Protein AF-0000000085868957 (afdb_homodimer)

Radius of gyration: 36.34 Å; Cα contacts (8 Å, |Δi|>4): 1371; chains: 2; bounding box: 93×95×88 Å

Solvent-accessible surface area (backbone atoms only — not comparable to full-atom values): 76534 Å² total; per-residue (Å²): 109,70,64,55,55,50,50,42,50,51,49,58,62,52,44,48,44,33,37,91,52,32,76,52,79,56,60,69,68,58,56,51,50,53,47,51,52,40,52,49,51,51,49,51,50,50,50,53,50,53,71,71,40,59,68,73,60,49,75,66,35,64,48,54,52,51,50,51,51,52,51,51,47,40,51,50,43,52,52,50,41,52,53,30,55,72,72,70,45,93,69,77,81,75,46,67,50,54,54,53,54,53,58,41,50,35,84,84,24,52,67,47,38,49,52,51,50,49,50,61,68,37,42,64,66,50,49,53,56,47,51,52,49,51,46,51,48,51,51,51,30,51,45,45,35,69,68,40,32,83,68,76,44,50,44,96,88,66,43,76,37,45,70,46,66,72,59,31,38,50,50,54,55,41,41,49,69,24,45,44,38,58,67,75,51,39,55,48,37,75,71,34,70,74,53,43,52,59,54,50,52,46,42,50,47,52,34,53,47,45,48,41,47,50,41,32,52,46,32,50,43,44,50,51,52,50,48,52,50,44,49,49,50,51,49,51,51,48,50,52,39,51,53,50,44,66,69,57,43,41,70,58,68,98,87,42,70,61,26,35,46,53,68,59,48,52,52,48,48,44,68,74,43,69,83,61,52,70,69,55,51,52,50,54,48,47,61,56,27,73,77,71,71,62,47,34,44,67,72,47,52,53,45,44,64,62,54,67,51,53,40,64,39,74,47,66,74,64,81,42,68,57,45,70,76,38,43,69,60,51,68,27,72,65,41,47,48,50,39,48,47,66,70,34,66,64,44,55,52,52,52,48,50,49,50,54,53,47,52,54,50,66,70,42,67,64,85,38,64,68,46,50,53,44,51,56,50,52,52,50,51,53,53,48,50,52,52,50,49,46,69,54,38,39,55,69,67,51,63,30,85,86,37,58,64,53,47,50,49,50,51,41,51,52,51,34,50,52,36,51,50,50,50,55,51,41,62,68,67,70,51,84,73,50,65,65,58,54,45,51,37,50,48,38,58,51,57,53,53,58,54,54,44,66,72,36,66,55,50,35,43,53,49,49,51,49,57,40,45,38,59,52,53,49,46,52,49,50,52,51,50,39,54,48,50,34,52,33,49,55,41,31,72,73,42,47,77,60,50,37,66,67,62,90,85,54,86,57,79,46,56,62,21,20,68,28,78,68,34,56,90,36,72,38,36,73,68,61,46,33,67,61,24,28,51,23,52,67,36,20,50,51,40,51,50,46,45,64,61,40,24,49,37,66,44,54,46,49,44,53,21,55,72,65,41,75,70,50,49,53,60,56,52,50,47,43,46,49,47,50,61,45,48,47,32,46,50,44,36,45,53,32,52,55,45,49,37,50,48,62,52,61,74,51,70,64,55,47,49,48,49,49,47,35,49,73,66,61,27,51,50,83,68,72,82,72,84,47,40,47,44,48,49,68,64,51,67,81,70,70,73,69,79,78,74,74,80,67,84,70,66,60,64,18,53,40,77,42,82,53,42,51,49,40,63,65,47,38,50,46,60,62,40,46,83,72,57,58,74,70,71,66,70,66,78,68,68,73,74,81,73,74,69,80,73,75,72,81,69,79,120,108,70,66,55,54,50,49,41,50,52,52,57,61,52,42,48,44,32,36,89,52,32,76,53,80,54,60,67,68,59,57,48,49,52,46,50,51,39,50,49,50,52,49,50,50,50,52,53,50,54,70,71,41,58,68,73,58,50,75,66,35,65,47,55,49,51,48,51,51,51,50,52,49,40,50,52,43,51,52,50,41,51,52,30,54,75,72,71,44,92,68,78,80,75,48,66,50,54,53,53,55,54,58,41,51,35,83,84,23,52,68,48,37,49,52,51,49,48,48,62,68,35,44,63,67,52,47,54,56,47,50,52,49,52,46,52,47,50,52,52,28,50,43,44,37,71,66,39,33,84,67,76,45,52,42,97,87,64,45,76,36,44,69,48,67,71,60,30,39,50,51,54,56,41,40,49,70,26,44,45,38,57,68,75,52,38,56,48,36,74,71,34,69,73,54,44,53,58,54,50,51,47,42,51,48,52,36,53,46,45,47,40,45,50,39,31,53,47,31,51,42,44,49,52,51,50,48,52,50,45,50,51,51,51,49,52,49,48,49,54,38,51,52,49,44,67,71,58,42,42,69,57,67,97,87,43,71,60,26,35,46,54,69,60,48,52,52,50,48,43,69,74,44,68,83,60,51,68,69,56,51,52,50,54,46,48,61,58,27,74,78,70,70,62,48,34,43,67,72,48,53,52,46,43,65,62,56,68,51,53,41,66,39,74,47,66,74,64,79,42,68,55,46,70,75,38,42,68,60,52,68,27,72,67,41,48,48,51,39,49,48,67,71,34,67,65,45,54,52,50,50,48,49,49,49,54,53,47,51,55,52,66,70,42,68,64,83,40,64,67,46,50,54,45,50,57,50,51,52,50,51,50,50,46,51,52,52,51,49,46,68,55,36,38,54,68,69,53,63,29,86,84,38,58,63,52,46,50,50,50,50,42,52,51,50,34,51,52,36,51,49,50,50,57,51,42,64,66,66,70,51,85,73,49,66,63,58,54,42,52,36,49,47,38,58,51,57,51,53,57,54,54,42,67,72,35,65,53,50,36,42,53,51,50,52,50,57,40,46,39,59,51,54,50,46,52,50,49,49,51,49,41,54,48,50,32,51,34,49,54,40,31,71,74,43,47,78,59,48,36,65,64,61,89,85,54,84,56,79,46,56,62,21,19,69,27,78,67,34,55,90,35,70,38,35,73,70,60,47,34,67,61,25,28,49,23,52,68,36,19,50,50,40,52,51,45,46,63,61,40,24,51,36,66,46,52,44,48,45,54,21,55,72,64,41,74,71,51,47,54,60,57,51,51,49,44,48,52,47,50,62,43,49,48,32,46,51,44,35,46,52,32,52,54,46,48,38,47,49,61,53,62,75,51,71,65,55,48,49,48,49,48,47,35,48,72,66,62,27,51,51,83,69,72,84,71,83,47,40,48,46,50,49,68,63,52,67,79,70,71,73,67,80,78,74,73,79,68,83,70,65,59,64,17,52,40,77,42,83,54,43,51,46,38,62,63,48,38,50,46,58,62,42,47,83,72,58,57,73,68,70,66,70,66,77,69,69,74,75,82,72,72,68,80,74,77,74,82,69,81,119

Organism: NCBI:txid630221

Nearest PDB structures (foldseek):
  6v1q-assembly1_B  TM=9.376E-01  e=1.484E-41  Danio rerio
  8ouo-assembly1_B  TM=8.410E-01  e=4.882E-21  Homo sapiens
  7fho-assembly1_C  TM=8.282E-01  e=1.728E-20  Arabidopsis thaliana
  6c96-assembly1_A  TM=8.049E-01  e=8.806E-21  Mus musculus
  5tua-assembly1_A  TM=6.666E-01  e=9.361E-17  Arabidopsis thaliana

pLDDT: mean 80.58, std 16.12, range [21.28, 97.62]

Sequence (1402 aa):
MQMLVYVFIIINLALALFEDPAVVPLPIWATSTIEIICLSAFTVRMVHYAKVIPRDKFWKDPKNICIIVIVTLSFIDLTIYGALKATGYFAIRWSRVLRPLLLVNVTEGRQLRRAFRSIRNALPQISYVFFLFMFSVLVFSLMALKLFGKRGLLTIDGSPYFTNYLDIVFDLYVLVTTANSPDVMMPAYNYSVFFTVFFILYIVINTYTFMSFFLAVVYNNYKKYLKEEVRQLVKARRFKMCRAFSLLQETRGEGGEPVVTQAKWNHLVKLVKPNISIAHRELLWSVLDDQNKGHIGKIAFVQLADLLSIQVITVKSQPHPIQICFPSVYNSSVSRFIRYMVRTRVFVYVYDLIILVNAVFIGLDEENPVVSNAEWGFLALYMLEIILKLYATEPRAFFARHHFWNWFDTIIIVSALFGTIINSALKHSGGYTSRQILDIVFILRVVRLIRLVDSIKRFRAIINTLIKIGPTILTFGQLIVVVYYIFAMVGMELFKGKVQFFEPNSTSPDQEYCGNPLLKGTTFAKLNYCKNNFNNVVSSFIVLLELTVVNQWHVLTSGFTAVTHVSARIFFVLFHIVVVIIIINIFVAFILEAFLVEYTFDKSDLQTSLEKKIEELELNVQQDGVDTGLVDAMESIDNELGPSETGKQKPSLMFKIASRRSRTVDGLLQRMFETDLRHEDFNEEEEPENINFSNPVFDSVMQMLVYVFIIINLALALFEDPAVVPLPIWATSTIEIICLSAFTVRMVHYAKVIPRDKFWKDPKNICIIVIVTLSFIDLTIYGALKATGYFAIRWSRVLRPLLLVNVTEGRQLRRAFRSIRNALPQISYVFFLFMFSVLVFSLMALKLFGKRGLLTIDGSPYFTNYLDIVFDLYVLVTTANSPDVMMPAYNYSVFFTVFFILYIVINTYTFMSFFLAVVYNNYKKYLKEEVRQLVKARRFKMCRAFSLLQETRGEGGEPVVTQAKWNHLVKLVKPNISIAHRELLWSVLDDQNKGHIGKIAFVQLADLLSIQVITVKSQPHPIQICFPSVYNSSVSRFIRYMVRTRVFVYVYDLIILVNAVFIGLDEENPVVSNAEWGFLALYMLEIILKLYATEPRAFFARHHFWNWFDTIIIVSALFGTIINSALKHSGGYTSRQILDIVFILRVVRLIRLVDSIKRFRAIINTLIKIGPTILTFGQLIVVVYYIFAMVGMELFKGKVQFFEPNSTSPDQEYCGNPLLKGTTFAKLNYCKNNFNNVVSSFIVLLELTVVNQWHVLTSGFTAVTHVSARIFFVLFHIVVVIIIINIFVAFILEAFLVEYTFDKSDLQTSLEKKIEELELNVQQDGVDTGLVDAMESIDNELGPSETGKQKPSLMFKIASRRSRTVDGLLQRMFETDLRHEDFNEEEEPENINFSNPVFDSV

InterPro domains:
  IPR005821 Ion transport domain [PF00520] (2-225)
  IPR005821 Ion transport domain [PF00520] (346-595)
  IPR027359 Voltage-dependent channel domain superfamily [G3DSA:1.20.120.350] (1-108)
  IPR027359 Voltage-dependent channel domain superfamily [G3DSA:1.20.120.350] (337-463)

Structure (mmCIF, N/CA/C/O backbone):
data_AF-0000000085868957-model_v1
#
loop_
_entity.id
_entity.type
_entity.pdbx_description
1 polymer 'Two pore segment channel 3'
#
loop_
_atom_site.group_PDB
_atom_site.id
_atom_site.type_symbol
_atom_site.label_atom_id
_atom_site.label_alt_id
_atom_site.label_comp_id
_atom_site.label_asym_id
_atom_site.label_entity_id
_atom_site.label_seq_id
_atom_site.pdbx_PDB_ins_code
_atom_site.Cartn_x
_atom_site.Cartn_y
_atom_site.Cartn_z
_atom_site.occupancy
_atom_site.B_iso_or_equiv
_atom_site.auth_seq_id
_atom_site.auth_comp_id
_atom_site.auth_asym_id
_atom_site.auth_atom_id
_atom_site.pdbx_PDB_model_num
ATOM 1 N N . MET A 1 1 ? -38.281 12.578 -7.371 1 66.5 1 MET A N 1
ATOM 2 C CA . MET A 1 1 ? -37.781 12.664 -8.742 1 66.5 1 MET A CA 1
ATOM 3 C C . MET A 1 1 ? -36.312 12.188 -8.812 1 66.5 1 MET A C 1
ATOM 5 O O . MET A 1 1 ? -35.969 11.438 -9.719 1 66.5 1 MET A O 1
ATOM 9 N N . GLN A 1 2 ? -35.688 12.445 -7.727 1 76.88 2 GLN A N 1
ATOM 10 C CA . GLN A 1 2 ? -34.281 12.039 -7.715 1 76.88 2 GLN A CA 1
ATOM 11 C C . GLN A 1 2 ? -34.156 10.523 -7.602 1 76.88 2 GLN A C 1
ATOM 13 O O . GLN A 1 2 ? -33.344 9.914 -8.305 1 76.88 2 GLN A O 1
ATOM 18 N N . MET A 1 3 ? -35.031 9.953 -6.93 1 82.44 3 MET A N 1
ATOM 19 C CA . MET A 1 3 ? -34.969 8.508 -6.746 1 82.44 3 MET A CA 1
ATOM 20 C C . MET A 1 3 ? -35.406 7.781 -8.016 1 82.44 3 MET A C 1
ATOM 22 O O . MET A 1 3 ? -34.875 6.719 -8.344 1 82.44 3 MET A O 1
ATOM 26 N N . LEU A 1 4 ? -36.281 8.422 -8.75 1 84.81 4 LEU A N 1
ATOM 27 C CA . LEU A 1 4 ? -36.781 7.805 -9.977 1 84.81 4 LEU A CA 1
ATOM 28 C C . LEU A 1 4 ? -35.688 7.77 -11.047 1 84.81 4 LEU A C 1
ATOM 30 O O . LEU A 1 4 ? -35.562 6.781 -11.766 1 84.81 4 LEU A O 1
ATOM 34 N N . VAL A 1 5 ? -35 8.859 -11.133 1 85.5 5 VAL A N 1
ATOM 35 C CA . VAL A 1 5 ? -33.938 8.906 -12.117 1 85.5 5 VAL A CA 1
ATOM 36 C C . VAL A 1 5 ? -32.875 7.852 -11.781 1 85.5 5 VAL A C 1
ATOM 38 O O . VAL A 1 5 ? -32.344 7.188 -12.672 1 85.5 5 VAL A O 1
ATOM 41 N N . TYR A 1 6 ? -32.688 7.656 -10.523 1 87 6 TYR A N 1
ATOM 42 C CA . TYR A 1 6 ? -31.719 6.66 -10.102 1 87 6 TYR A CA 1
ATOM 43 C C . TYR A 1 6 ? -32.188 5.25 -10.438 1 87 6 TYR A C 1
ATOM 45 O O . TYR A 1 6 ? -31.406 4.398 -10.836 1 87 6 TYR A O 1
ATOM 53 N N . VAL A 1 7 ? -33.438 5.051 -10.312 1 90.88 7 VAL A N 1
ATOM 54 C CA . VAL A 1 7 ? -34 3.738 -10.625 1 90.88 7 VAL A CA 1
ATOM 55 C C . VAL A 1 7 ? -33.875 3.463 -12.117 1 90.88 7 VAL A C 1
ATOM 57 O O . VAL A 1 7 ? -33.531 2.35 -12.523 1 90.88 7 VAL A O 1
ATOM 60 N N . PHE A 1 8 ? -34.125 4.473 -12.891 1 91.88 8 PHE A N 1
ATOM 61 C CA . PHE A 1 8 ? -34 4.293 -14.336 1 91.88 8 PHE A CA 1
ATOM 62 C C . PHE A 1 8 ? -32.562 4.055 -14.734 1 91.88 8 PHE A C 1
ATOM 64 O O . PHE A 1 8 ? -32.281 3.314 -15.688 1 91.88 8 PHE A O 1
ATOM 71 N N . ILE A 1 9 ? -31.672 4.676 -14.086 1 91.5 9 ILE A N 1
ATOM 72 C CA . ILE A 1 9 ? -30.25 4.469 -14.383 1 91.5 9 ILE A CA 1
ATOM 73 C C . ILE A 1 9 ? -29.859 3.037 -14.031 1 91.5 9 ILE A C 1
ATOM 75 O O . ILE A 1 9 ? -29.156 2.373 -14.797 1 91.5 9 ILE A O 1
ATOM 79 N N . ILE A 1 10 ? -30.312 2.533 -12.938 1 91.69 10 ILE A N 1
ATOM 80 C CA . ILE A 1 10 ? -29.984 1.177 -12.5 1 91.69 10 ILE A CA 1
ATOM 81 C C . ILE A 1 10 ? -30.594 0.167 -13.469 1 91.69 10 ILE A C 1
ATOM 83 O O . ILE A 1 10 ? -29.984 -0.848 -13.789 1 91.69 10 ILE A O 1
ATOM 87 N N . ILE A 1 11 ? -31.766 0.478 -13.93 1 93.69 11 ILE A N 1
ATOM 88 C CA . ILE A 1 11 ? -32.406 -0.4 -14.891 1 93.69 11 ILE A CA 1
ATOM 89 C C . ILE A 1 11 ? -31.641 -0.399 -16.203 1 93.69 11 ILE A C 1
ATOM 91 O O . ILE A 1 11 ? -31.453 -1.449 -16.828 1 93.69 11 ILE A O 1
ATOM 95 N N . ASN A 1 12 ? -31.203 0.758 -16.578 1 92.94 12 ASN A N 1
ATOM 96 C CA . ASN A 1 12 ? -30.422 0.866 -17.797 1 92.94 12 ASN A CA 1
ATOM 97 C C . ASN A 1 12 ? -29.109 0.094 -17.688 1 92.94 12 ASN A C 1
ATOM 99 O O . ASN A 1 12 ? -28.703 -0.561 -18.656 1 92.94 12 ASN A O 1
ATOM 103 N N . LEU A 1 13 ? -28.484 0.153 -16.562 1 92.81 13 LEU A N 1
ATOM 104 C CA . LEU A 1 13 ? -27.25 -0.579 -16.359 1 92.81 13 LEU A CA 1
ATOM 105 C C . LEU A 1 13 ? -27.5 -2.078 -16.25 1 92.81 13 LEU A C 1
ATOM 107 O O . LEU A 1 13 ? -26.703 -2.887 -16.734 1 92.81 13 LEU A O 1
ATOM 111 N N . ALA A 1 14 ? -28.641 -2.451 -15.711 1 93.56 14 ALA A N 1
ATOM 112 C CA . ALA A 1 14 ? -28.984 -3.857 -15.516 1 93.56 14 ALA A CA 1
ATOM 113 C C . ALA A 1 14 ? -29.375 -4.512 -16.844 1 93.56 14 ALA A C 1
ATOM 115 O O . ALA A 1 14 ? -29.453 -5.738 -16.938 1 93.56 14 ALA A O 1
ATOM 116 N N . LEU A 1 15 ? -29.594 -3.727 -17.844 1 93.62 15 LEU A N 1
ATOM 117 C CA . LEU A 1 15 ? -29.953 -4.258 -19.156 1 93.62 15 LEU A CA 1
ATOM 118 C C . LEU A 1 15 ? -28.844 -5.141 -19.703 1 93.62 15 LEU A C 1
ATOM 120 O O . LEU A 1 15 ? -29.078 -6.008 -20.547 1 93.62 15 LEU A O 1
ATOM 124 N N . ALA A 1 16 ? -27.625 -4.938 -19.188 1 92.12 16 ALA A N 1
ATOM 125 C CA . ALA A 1 16 ? -26.484 -5.727 -19.656 1 92.12 16 ALA A CA 1
ATOM 126 C C . ALA A 1 16 ? -26.641 -7.195 -19.266 1 92.12 16 ALA A C 1
ATOM 128 O O . ALA A 1 16 ? -26.062 -8.078 -19.891 1 92.12 16 ALA A O 1
ATOM 129 N N . LEU A 1 17 ? -27.453 -7.5 -18.297 1 93.44 17 LEU A N 1
ATOM 130 C CA . LEU A 1 17 ? -27.703 -8.875 -17.859 1 93.44 17 LEU A CA 1
ATOM 131 C C . LEU A 1 17 ? -28.578 -9.609 -18.859 1 93.44 17 LEU A C 1
ATOM 133 O O . LEU A 1 17 ? -28.547 -10.844 -18.938 1 93.44 17 LEU A O 1
ATOM 137 N N . PHE A 1 18 ? -29.281 -8.773 -19.719 1 92.62 18 PHE A N 1
ATOM 138 C CA . PHE A 1 18 ? -30.281 -9.383 -20.594 1 92.62 18 PHE A CA 1
ATOM 139 C C . PHE A 1 18 ? -29.906 -9.219 -22.062 1 92.62 18 PHE A C 1
ATOM 141 O O . PHE A 1 18 ? -30.484 -9.859 -22.938 1 92.62 18 PHE A O 1
ATOM 148 N N . GLU A 1 19 ? -28.938 -8.383 -22.297 1 89.69 19 GLU A N 1
ATOM 149 C CA . GLU A 1 19 ? -28.469 -8.164 -23.672 1 89.69 19 GLU A CA 1
ATOM 150 C C . GLU A 1 19 ? -27.391 -9.172 -24.062 1 89.69 19 GLU A C 1
ATOM 152 O O . GLU A 1 19 ? -26.609 -9.609 -23.219 1 89.69 19 GLU A O 1
ATOM 157 N N . ASP A 1 20 ? -27.297 -9.469 -25.297 1 84.25 20 ASP A N 1
ATOM 158 C CA . ASP A 1 20 ? -26.312 -10.43 -25.781 1 84.25 20 ASP A CA 1
ATOM 159 C C . ASP A 1 20 ? -24.891 -9.875 -25.656 1 84.25 20 ASP A C 1
ATOM 161 O O . ASP A 1 20 ? -24.609 -8.766 -26.109 1 84.25 20 ASP A O 1
ATOM 165 N N . PRO A 1 21 ? -24.094 -10.641 -25.109 1 86.88 21 PRO A N 1
ATOM 166 C CA . PRO A 1 21 ? -24.141 -11.93 -24.406 1 86.88 21 PRO A CA 1
ATOM 167 C C . PRO A 1 21 ? -24.75 -11.836 -23.016 1 86.88 21 PRO A C 1
ATOM 169 O O . PRO A 1 21 ? -24.219 -11.141 -22.156 1 86.88 21 PRO A O 1
ATOM 172 N N . ALA A 1 22 ? -25.828 -12.547 -22.875 1 87.69 22 ALA A N 1
ATOM 173 C CA . ALA A 1 22 ? -26.672 -12.328 -21.703 1 87.69 22 ALA A CA 1
ATOM 174 C C . ALA A 1 22 ? -26.562 -13.484 -20.719 1 87.69 22 ALA A C 1
ATOM 176 O O . ALA A 1 22 ? -26.047 -14.555 -21.062 1 87.69 22 ALA A O 1
ATOM 177 N N . VAL A 1 23 ? -26.859 -13.234 -19.547 1 90 23 VAL A N 1
ATOM 178 C CA . VAL A 1 23 ? -27.031 -14.266 -18.531 1 90 23 VAL A CA 1
ATOM 179 C C . VAL A 1 23 ? -28.391 -14.945 -18.719 1 90 23 VAL A C 1
ATOM 181 O O . VAL A 1 23 ? -28.469 -16.172 -18.812 1 90 23 VAL A O 1
ATOM 184 N N . VAL A 1 24 ? -29.375 -14.047 -18.859 1 91.75 24 VAL A N 1
ATOM 185 C CA . VAL A 1 24 ? -30.734 -14.492 -19.203 1 91.75 24 VAL A CA 1
ATOM 186 C C . VAL A 1 24 ? -31.172 -13.828 -20.5 1 91.75 24 VAL A C 1
ATOM 188 O O . VAL A 1 24 ? -31.5 -12.641 -20.516 1 91.75 24 VAL A O 1
ATOM 191 N N . PRO A 1 25 ? -31.172 -14.562 -21.562 1 90.25 25 PRO A N 1
ATOM 192 C CA . PRO A 1 25 ? -31.453 -13.961 -22.875 1 90.25 25 PRO A CA 1
ATOM 193 C C . PRO A 1 25 ? -32.906 -13.492 -23 1 90.25 25 PRO A C 1
ATOM 195 O O . PRO A 1 25 ? -33.812 -14.242 -22.672 1 90.25 25 PRO A O 1
ATOM 198 N N . LEU A 1 26 ? -33.094 -12.273 -23.266 1 90.94 26 LEU A N 1
ATOM 199 C CA . LEU A 1 26 ? -34.375 -11.68 -23.609 1 90.94 26 LEU A CA 1
ATOM 200 C C . LEU A 1 26 ? -34.406 -11.273 -25.078 1 90.94 26 LEU A C 1
ATOM 202 O O . LEU A 1 26 ? -33.375 -11 -25.688 1 90.94 26 LEU A O 1
ATOM 206 N N . PRO A 1 27 ? -35.656 -11.281 -25.656 1 90.62 27 PRO A N 1
ATOM 207 C CA . PRO A 1 27 ? -35.719 -10.867 -27.047 1 90.62 27 PRO A CA 1
ATOM 208 C C . PRO A 1 27 ? -35.281 -9.414 -27.266 1 90.62 27 PRO A C 1
ATOM 210 O O . PRO A 1 27 ? -35.406 -8.594 -26.344 1 90.62 27 PRO A O 1
ATOM 213 N N . ILE A 1 28 ? -34.812 -9.078 -28.438 1 89.19 28 ILE A N 1
ATOM 214 C CA . ILE A 1 28 ? -34.219 -7.785 -28.781 1 89.19 28 ILE A CA 1
ATOM 215 C C . ILE A 1 28 ? -35.281 -6.695 -28.641 1 89.19 28 ILE A C 1
ATOM 217 O O . ILE A 1 28 ? -35 -5.578 -28.219 1 89.19 28 ILE A O 1
ATOM 221 N N . TRP A 1 29 ? -36.531 -7.047 -28.953 1 89.94 29 TRP A N 1
ATOM 222 C CA . TRP A 1 29 ? -37.594 -6.035 -28.875 1 89.94 29 TRP A CA 1
ATOM 223 C C . TRP A 1 29 ? -37.812 -5.617 -27.438 1 89.94 29 TRP A C 1
ATOM 225 O O . TRP A 1 29 ? -38.094 -4.445 -27.156 1 89.94 29 TRP A O 1
ATOM 235 N N . ALA A 1 30 ? -37.719 -6.512 -26.5 1 92.38 30 ALA A N 1
ATOM 236 C CA . ALA A 1 30 ? -37.906 -6.207 -25.078 1 92.38 30 ALA A CA 1
ATOM 237 C C . ALA A 1 30 ? -36.812 -5.32 -24.531 1 92.38 30 ALA A C 1
ATOM 239 O O . ALA A 1 30 ? -37.062 -4.336 -23.844 1 92.38 30 ALA A O 1
ATOM 240 N N . THR A 1 31 ? -35.594 -5.672 -24.828 1 92.75 31 THR A N 1
ATOM 241 C CA . THR A 1 31 ? -34.438 -4.895 -24.344 1 92.75 31 THR A CA 1
ATOM 242 C C . THR A 1 31 ? -34.438 -3.508 -24.969 1 92.75 31 THR A C 1
ATOM 244 O O . THR A 1 31 ? -34.125 -2.518 -24.312 1 92.75 31 THR A O 1
ATOM 247 N N . SER A 1 32 ? -34.812 -3.41 -26.266 1 92.31 32 SER A N 1
ATOM 248 C CA . SER A 1 32 ? -34.812 -2.123 -26.953 1 92.31 32 SER A CA 1
ATOM 249 C C . SER A 1 32 ? -35.938 -1.222 -26.422 1 92.31 32 SER A C 1
ATOM 251 O O . SER A 1 32 ? -35.75 -0.013 -26.266 1 92.31 32 SER A O 1
ATOM 253 N N . THR A 1 33 ? -37.031 -1.831 -26.094 1 94.19 33 THR A N 1
ATOM 254 C CA . THR A 1 33 ? -38.125 -1.045 -25.562 1 94.19 33 THR A CA 1
ATOM 255 C C . THR A 1 33 ? -37.781 -0.485 -24.188 1 94.19 33 THR A C 1
ATOM 257 O O . THR A 1 33 ? -38.094 0.676 -23.891 1 94.19 33 THR A O 1
ATOM 260 N N . ILE A 1 34 ? -37.219 -1.311 -23.375 1 94.75 34 ILE A N 1
ATOM 261 C CA . ILE A 1 34 ? -36.844 -0.851 -22.047 1 94.75 34 ILE A CA 1
ATOM 262 C C . ILE A 1 34 ? -35.812 0.265 -22.156 1 94.75 34 ILE A C 1
ATOM 264 O O . ILE A 1 34 ? -35.844 1.253 -21.422 1 94.75 34 ILE A O 1
ATOM 268 N N . GLU A 1 35 ? -34.875 0.135 -23.016 1 94.75 35 GLU A N 1
ATOM 269 C CA . GLU A 1 35 ? -33.875 1.162 -23.203 1 94.75 35 GLU A CA 1
ATOM 270 C C . GLU A 1 35 ? -34.469 2.459 -23.734 1 94.75 35 GLU A C 1
ATOM 272 O O . GLU A 1 35 ? -34.094 3.549 -23.297 1 94.75 35 GLU A O 1
ATOM 277 N N . ILE A 1 36 ? -35.406 2.369 -24.641 1 94.62 36 ILE A N 1
ATOM 278 C CA . ILE A 1 36 ? -36.062 3.555 -25.188 1 94.62 36 ILE A CA 1
ATOM 279 C C . ILE A 1 36 ? -36.875 4.266 -24.078 1 94.62 36 ILE A C 1
ATOM 281 O O . ILE A 1 36 ? -36.875 5.496 -24.016 1 94.62 36 ILE A O 1
ATOM 285 N N . ILE A 1 37 ? -37.406 3.479 -23.203 1 95.19 37 ILE A N 1
ATOM 286 C CA . ILE A 1 37 ? -38.125 4.059 -22.078 1 95.19 37 ILE A CA 1
ATOM 287 C C . ILE A 1 37 ? -37.188 4.797 -21.156 1 95.19 37 ILE A C 1
ATOM 289 O O . ILE A 1 37 ? -37.469 5.906 -20.703 1 95.19 37 ILE A O 1
ATOM 293 N N . CYS A 1 38 ? -36.094 4.16 -20.922 1 94.12 38 CYS A N 1
ATOM 294 C CA . CYS A 1 38 ? -35.094 4.797 -20.062 1 94.12 38 CYS A CA 1
ATOM 295 C C . CYS A 1 38 ? -34.531 6.062 -20.719 1 94.12 38 CYS A C 1
ATOM 297 O O . CYS A 1 38 ? -34.438 7.105 -20.062 1 94.12 38 CYS A O 1
ATOM 299 N N . LEU A 1 39 ? -34.188 6.035 -21.984 1 94.12 39 LEU A N 1
ATOM 300 C CA . LEU A 1 39 ? -33.656 7.191 -22.688 1 94.12 39 LEU A CA 1
ATOM 301 C C . LEU A 1 39 ? -34.688 8.312 -22.781 1 94.12 39 LEU A C 1
ATOM 303 O O . LEU A 1 39 ? -34.312 9.492 -22.688 1 94.12 39 LEU A O 1
ATOM 307 N N . SER A 1 40 ? -35.938 7.934 -22.922 1 94 40 SER A N 1
ATOM 308 C CA . SER A 1 40 ? -37 8.93 -22.953 1 94 40 SER A CA 1
ATOM 309 C C . SER A 1 40 ? -37.156 9.602 -21.594 1 94 40 SER A C 1
ATOM 311 O O . SER A 1 40 ? -37.406 10.805 -21.516 1 94 40 SER A O 1
ATOM 313 N N . ALA A 1 41 ? -37 8.789 -20.609 1 92.38 41 ALA A N 1
ATOM 314 C CA . ALA A 1 41 ? -37.062 9.344 -19.266 1 92.38 41 ALA A CA 1
ATOM 315 C C . ALA A 1 41 ? -35.938 10.336 -19 1 92.38 41 ALA A C 1
ATOM 317 O O . ALA A 1 41 ? -36.156 11.383 -18.375 1 92.38 41 ALA A O 1
ATOM 318 N N . PHE A 1 42 ? -34.781 10.031 -19.484 1 92.25 42 PHE A N 1
ATOM 319 C CA . PHE A 1 42 ? -33.656 10.938 -19.312 1 92.25 42 PHE A CA 1
ATOM 320 C C . PHE A 1 42 ? -33.844 12.211 -20.125 1 92.25 42 PHE A C 1
ATOM 322 O O . PHE A 1 42 ? -33.5 13.297 -19.672 1 92.25 42 PHE A O 1
ATOM 329 N N . THR A 1 43 ? -34.438 12.094 -21.297 1 91.69 43 THR A N 1
ATOM 330 C CA . THR A 1 43 ? -34.688 13.25 -22.141 1 91.69 43 THR A CA 1
ATOM 331 C C . THR A 1 43 ? -35.75 14.164 -21.531 1 91.69 43 THR A C 1
ATOM 333 O O . THR A 1 43 ? -35.594 15.383 -21.562 1 91.69 43 THR A O 1
ATOM 336 N N . VAL A 1 44 ? -36.688 13.562 -20.922 1 90.88 44 VAL A N 1
ATOM 337 C CA . VAL A 1 44 ? -37.75 14.352 -20.281 1 90.88 44 VAL A CA 1
ATOM 338 C C . VAL A 1 44 ? -37.156 15.102 -19.094 1 90.88 44 VAL A C 1
ATOM 340 O O . VAL A 1 44 ? -37.5 16.266 -18.859 1 90.88 44 VAL A O 1
ATOM 343 N N . ARG A 1 45 ? -36.344 14.422 -18.422 1 88.5 45 ARG A N 1
ATOM 344 C CA . ARG A 1 45 ? -35.688 15.062 -17.281 1 88.5 45 ARG A CA 1
ATOM 345 C C . ARG A 1 45 ? -34.812 16.219 -17.719 1 88.5 45 ARG A C 1
ATOM 347 O O . ARG A 1 45 ? -34.781 17.266 -17.062 1 88.5 45 ARG A O 1
ATOM 354 N N . MET A 1 46 ? -34.156 16.047 -18.812 1 88.31 46 MET A N 1
ATOM 355 C CA . MET A 1 46 ? -33.281 17.094 -19.328 1 88.31 46 MET A CA 1
ATOM 356 C C . MET A 1 46 ? -34.094 18.297 -19.828 1 88.31 46 MET A C 1
ATOM 358 O O . MET A 1 46 ? -33.688 19.438 -19.641 1 88.31 46 MET A O 1
ATOM 362 N N . VAL A 1 47 ? -35.219 17.984 -20.344 1 89.19 47 VAL A N 1
ATOM 363 C CA . VAL A 1 47 ? -36.094 19.062 -20.828 1 89.19 47 VAL A CA 1
ATOM 364 C C . VAL A 1 47 ? -36.688 19.828 -19.641 1 89.19 47 VAL A C 1
ATOM 366 O O . VAL A 1 47 ? -36.781 21.047 -19.672 1 89.19 47 VAL A O 1
ATOM 369 N N . HIS A 1 48 ? -37 19.094 -18.656 1 87.94 48 HIS A N 1
ATOM 370 C CA . HIS A 1 48 ? -37.5 19.719 -17.438 1 87.94 48 HIS A CA 1
ATOM 371 C C . HIS A 1 48 ? -36.438 20.609 -16.812 1 87.94 48 HIS A C 1
ATOM 373 O O . HIS A 1 48 ? -36.719 21.719 -16.359 1 87.94 48 HIS A O 1
ATOM 379 N N . TYR A 1 49 ? -35.281 20.062 -16.781 1 86.62 49 TYR A N 1
ATOM 380 C CA . TYR A 1 49 ? -34.156 20.812 -16.234 1 86.62 49 TYR A CA 1
ATOM 381 C C . TYR A 1 49 ? -33.844 22.062 -17.062 1 86.62 49 TYR A C 1
ATOM 383 O O . TYR A 1 49 ? -33.5 23.109 -16.516 1 86.62 49 TYR A O 1
ATOM 391 N N . ALA A 1 50 ? -34 21.984 -18.359 1 86.94 50 ALA A N 1
ATOM 392 C CA . ALA A 1 50 ? -33.75 23.109 -19.266 1 86.94 50 ALA A CA 1
ATOM 393 C C . ALA A 1 50 ? -34.812 24.203 -19.094 1 86.94 50 ALA A C 1
ATOM 395 O O . ALA A 1 50 ? -34.531 25.375 -19.344 1 86.94 50 ALA A O 1
ATOM 396 N N . LYS A 1 51 ? -35.938 23.797 -18.578 1 88.25 51 LYS A N 1
ATOM 397 C CA . LYS A 1 51 ? -37.031 24.781 -18.391 1 88.25 51 LYS A CA 1
ATOM 398 C C . LYS A 1 51 ? -36.844 25.547 -17.078 1 88.25 51 LYS A C 1
ATOM 400 O O . LYS A 1 51 ? -37.312 26.672 -16.953 1 88.25 51 LYS A O 1
ATOM 405 N N . VAL A 1 52 ? -36.094 24.906 -16.219 1 86.56 52 VAL A N 1
ATOM 406 C CA . VAL A 1 52 ? -35.969 25.516 -14.898 1 86.56 52 VAL A CA 1
ATOM 407 C C . VAL A 1 52 ? -34.719 26.391 -14.844 1 86.56 52 VAL A C 1
ATOM 409 O O . VAL A 1 52 ? -34.719 27.469 -14.234 1 86.56 52 VAL A O 1
ATOM 412 N N . ILE A 1 53 ? -33.688 26 -15.492 1 84.62 53 ILE A N 1
ATOM 413 C CA . ILE A 1 53 ? -32.438 26.719 -15.445 1 84.62 53 ILE A CA 1
ATOM 414 C C . ILE A 1 53 ? -32.312 27.656 -16.641 1 84.62 53 ILE A C 1
ATOM 416 O O . ILE A 1 53 ? -32.781 27.328 -17.75 1 84.62 53 ILE A O 1
ATOM 420 N N . PRO A 1 54 ? -31.75 28.859 -16.359 1 86.44 54 PRO A N 1
ATOM 421 C CA . PRO A 1 54 ? -31.562 29.781 -17.484 1 86.44 54 PRO A CA 1
ATOM 422 C C . PRO A 1 54 ? -30.75 29.172 -18.625 1 86.44 54 PRO A C 1
ATOM 424 O O . PRO A 1 54 ? -29.828 28.375 -18.375 1 86.44 54 PRO A O 1
ATOM 427 N N . ARG A 1 55 ? -31.094 29.531 -19.828 1 85 55 ARG A N 1
ATOM 428 C CA . ARG A 1 55 ? -30.562 28.938 -21.047 1 85 55 ARG A CA 1
ATOM 429 C C . ARG A 1 55 ? -29.047 29.125 -21.125 1 85 55 ARG A C 1
ATOM 431 O O . ARG A 1 55 ? -28.344 28.203 -21.547 1 85 55 ARG A O 1
ATOM 438 N N . ASP A 1 56 ? -28.531 30.172 -20.688 1 84.38 56 ASP A N 1
ATOM 439 C CA . ASP A 1 56 ? -27.094 30.438 -20.797 1 84.38 56 ASP A CA 1
ATOM 440 C C . ASP A 1 56 ? -26.297 29.531 -19.875 1 84.38 56 ASP A C 1
ATOM 442 O O . ASP A 1 56 ? -25.234 29.047 -20.25 1 84.38 56 ASP A O 1
ATOM 446 N N . LYS A 1 57 ? -26.875 29.234 -18.766 1 84.62 57 LYS A N 1
ATOM 447 C CA . LYS A 1 57 ? -26.172 28.375 -17.812 1 84.62 57 LYS A CA 1
ATOM 448 C C . LYS A 1 57 ? -26.312 26.906 -18.188 1 84.62 57 LYS A C 1
ATOM 450 O O . LYS A 1 57 ? -25.391 26.109 -17.969 1 84.62 57 LYS A O 1
ATOM 455 N N . PHE A 1 58 ? -27.359 26.609 -18.797 1 87.31 58 PHE A N 1
ATOM 456 C CA . PHE A 1 58 ? -27.641 25.219 -19.141 1 87.31 58 PHE A CA 1
ATOM 457 C C . PHE A 1 58 ? -26.656 24.719 -20.203 1 87.31 58 PHE A C 1
ATOM 459 O O . PHE A 1 58 ? -26.109 23.625 -20.062 1 87.31 58 PHE A O 1
ATOM 466 N N . TRP A 1 59 ? -26.312 25.516 -21.188 1 86.12 59 TRP A N 1
ATOM 467 C CA . TRP A 1 59 ? -25.469 25.062 -22.312 1 86.12 59 TRP A CA 1
ATOM 468 C C . TRP A 1 59 ? -23.984 25.203 -21.969 1 86.12 59 TRP A C 1
ATOM 470 O O . TRP A 1 59 ? -23.141 24.625 -22.625 1 86.12 59 TRP A O 1
ATOM 480 N N . LYS A 1 60 ? -23.719 25.891 -20.938 1 85.12 60 LYS A N 1
ATOM 481 C CA . LYS A 1 60 ? -22.312 26.078 -20.562 1 85.12 60 LYS A CA 1
ATOM 482 C C . LYS A 1 60 ? -21.875 25 -19.562 1 85.12 60 LYS A C 1
ATOM 484 O O . LYS A 1 60 ? -20.672 24.75 -19.406 1 85.12 60 LYS A O 1
ATOM 489 N N . ASP A 1 61 ? -22.781 24.312 -19.031 1 85.31 61 ASP A N 1
ATOM 490 C CA . ASP A 1 61 ? -22.453 23.266 -18.078 1 85.31 61 ASP A CA 1
ATOM 491 C C . ASP A 1 61 ? -22.031 21.984 -18.797 1 85.31 61 ASP A C 1
ATOM 493 O O . ASP A 1 61 ? -22.844 21.375 -19.516 1 85.31 61 ASP A O 1
ATOM 497 N N . PRO A 1 62 ? -20.812 21.594 -18.625 1 87.31 62 PRO A N 1
ATOM 498 C CA . PRO A 1 62 ? -20.312 20.391 -19.312 1 87.31 62 PRO A CA 1
ATOM 499 C C . PRO A 1 62 ? -21.062 19.125 -18.922 1 87.31 62 PRO A C 1
ATOM 501 O O . PRO A 1 62 ? -21.156 18.188 -19.703 1 87.31 62 PRO A O 1
ATOM 504 N N . LYS A 1 63 ? -21.641 19.016 -17.812 1 87.31 63 LYS A N 1
ATOM 505 C CA . LYS A 1 63 ? -22.359 17.828 -17.391 1 87.31 63 LYS A CA 1
ATOM 506 C C . LYS A 1 63 ? -23.594 17.594 -18.234 1 87.31 63 LYS A C 1
ATOM 508 O O . LYS A 1 63 ? -23.875 16.469 -18.656 1 87.31 63 LYS A O 1
ATOM 513 N N . ASN A 1 64 ? -24.312 18.688 -18.5 1 88.44 64 ASN A N 1
ATOM 514 C CA . ASN A 1 64 ? -25.516 18.578 -19.312 1 88.44 64 ASN A CA 1
ATOM 515 C C . ASN A 1 64 ? -25.203 18.219 -20.75 1 88.44 64 ASN A C 1
ATOM 517 O O . ASN A 1 64 ? -25.906 17.438 -21.375 1 88.44 64 ASN A O 1
ATOM 521 N N . ILE A 1 65 ? -24.094 18.766 -21.203 1 90 65 ILE A N 1
ATOM 522 C CA . ILE A 1 65 ? -23.688 18.484 -22.578 1 90 65 ILE A CA 1
ATOM 523 C C . ILE A 1 65 ? -23.297 17.016 -22.719 1 90 65 ILE A C 1
ATOM 525 O O . ILE A 1 65 ? -23.625 16.375 -23.703 1 90 65 ILE A O 1
ATOM 529 N N . CYS A 1 66 ? -22.641 16.516 -21.703 1 90.44 66 CYS A N 1
ATOM 530 C CA . CYS A 1 66 ? -22.234 15.109 -21.734 1 90.44 66 CYS A CA 1
ATOM 531 C C . CYS A 1 66 ? -23.453 14.195 -21.719 1 90.44 66 CYS A C 1
ATOM 533 O O . CYS A 1 66 ? -23.5 13.195 -22.438 1 90.44 66 CYS A O 1
ATOM 535 N N . ILE A 1 67 ? -24.453 14.508 -20.984 1 91.5 67 ILE A N 1
ATOM 536 C CA . ILE A 1 67 ? -25.656 13.688 -20.922 1 91.5 67 ILE A CA 1
ATOM 537 C C . ILE A 1 67 ? -26.391 13.727 -22.266 1 91.5 67 ILE A C 1
ATOM 539 O O . ILE A 1 67 ? -26.844 12.695 -22.75 1 91.5 67 ILE A O 1
ATOM 543 N N . ILE A 1 68 ? -26.438 14.93 -22.891 1 92.12 68 ILE A N 1
ATOM 544 C CA . ILE A 1 68 ? -27.109 15.07 -24.172 1 92.12 68 ILE A CA 1
ATOM 545 C C . ILE A 1 68 ? -26.391 14.258 -25.25 1 92.12 68 ILE A C 1
ATOM 547 O O . ILE A 1 68 ? -27.016 13.578 -26.047 1 92.12 68 ILE A O 1
ATOM 551 N N . VAL A 1 69 ? -25.125 14.359 -25.172 1 93.5 69 VAL A N 1
ATOM 552 C CA . VAL A 1 69 ? -24.328 13.633 -26.156 1 93.5 69 VAL A CA 1
ATOM 553 C C . VAL A 1 69 ? -24.5 12.125 -25.953 1 93.5 69 VAL A C 1
ATOM 555 O O . VAL A 1 69 ? -24.672 11.383 -26.938 1 93.5 69 VAL A O 1
ATOM 558 N N . ILE A 1 70 ? -24.531 11.609 -24.734 1 93.94 70 ILE A N 1
ATOM 559 C CA . ILE A 1 70 ? -24.641 10.18 -24.453 1 93.94 70 ILE A CA 1
ATOM 560 C C . ILE A 1 70 ? -26.031 9.68 -24.859 1 93.94 70 ILE A C 1
ATOM 562 O O . ILE A 1 70 ? -26.156 8.609 -25.453 1 93.94 70 ILE A O 1
ATOM 566 N N . VAL A 1 71 ? -27.047 10.445 -24.578 1 93.75 71 VAL A N 1
ATOM 567 C CA . VAL A 1 71 ? -28.422 10.055 -24.906 1 93.75 71 VAL A CA 1
ATOM 568 C C . VAL A 1 71 ? -28.609 10.031 -26.422 1 93.75 71 VAL A C 1
ATOM 570 O O . VAL A 1 71 ? -29.172 9.086 -26.969 1 93.75 71 VAL A O 1
ATOM 573 N N . THR A 1 72 ? -28.062 11.047 -27.125 1 94.75 72 THR A N 1
ATOM 574 C CA . THR A 1 72 ? -28.172 11.117 -28.578 1 94.75 72 THR A CA 1
ATOM 575 C C . THR A 1 72 ? -27.422 9.969 -29.234 1 94.75 72 THR A C 1
ATOM 577 O O . THR A 1 72 ? -27.922 9.32 -30.156 1 94.75 72 THR A O 1
ATOM 580 N N . LEU A 1 73 ? -26.219 9.719 -28.703 1 95 73 LEU A N 1
ATOM 581 C CA . LEU A 1 73 ? -25.422 8.641 -29.25 1 95 73 LEU A CA 1
ATOM 582 C C . LEU A 1 73 ? -26.078 7.285 -29 1 95 73 LEU A C 1
ATOM 584 O O . LEU A 1 73 ? -26 6.387 -29.844 1 95 73 LEU A O 1
ATOM 588 N N . SER A 1 74 ? -26.719 7.094 -27.875 1 94.88 74 SER A N 1
ATOM 589 C CA . SER A 1 74 ? -27.391 5.84 -27.562 1 94.88 74 SER A CA 1
ATOM 590 C C . SER A 1 74 ? -28.594 5.617 -28.484 1 94.88 74 SER A C 1
ATOM 592 O O . SER A 1 74 ? -28.859 4.488 -28.906 1 94.88 74 SER A O 1
ATOM 594 N N . PHE A 1 75 ? -29.297 6.727 -28.875 1 94.06 75 PHE A N 1
ATOM 595 C CA . PHE A 1 75 ? -30.422 6.617 -29.797 1 94.06 75 PHE A CA 1
ATOM 596 C C . PHE A 1 75 ? -29.938 6.258 -31.188 1 94.06 75 PHE A C 1
ATOM 598 O O . PHE A 1 75 ? -30.562 5.438 -31.875 1 94.06 75 PHE A O 1
ATOM 605 N N . ILE A 1 76 ? -28.844 6.855 -31.531 1 94.44 76 ILE A N 1
ATOM 606 C CA . ILE A 1 76 ? -28.281 6.566 -32.844 1 94.44 76 ILE A CA 1
ATOM 607 C C . ILE A 1 76 ? -27.828 5.109 -32.906 1 94.44 76 ILE A C 1
ATOM 609 O O . ILE A 1 76 ? -28.062 4.414 -33.906 1 94.44 76 ILE A O 1
ATOM 613 N N . ASP A 1 77 ? -27.188 4.703 -31.875 1 94.69 77 ASP A N 1
ATOM 614 C CA . ASP A 1 77 ? -26.703 3.328 -31.812 1 94.69 77 ASP A CA 1
ATOM 615 C C . ASP A 1 77 ? -27.859 2.334 -31.859 1 94.69 77 ASP A C 1
ATOM 617 O O . ASP A 1 77 ? -27.781 1.309 -32.531 1 94.69 77 ASP A O 1
ATOM 621 N N . LEU A 1 78 ? -28.938 2.635 -31.172 1 92.69 78 LEU A N 1
ATOM 622 C CA . LEU A 1 78 ? -30.109 1.753 -31.125 1 92.69 78 LEU A CA 1
ATOM 623 C C . LEU A 1 78 ? -30.766 1.648 -32.5 1 92.69 78 LEU A C 1
ATOM 625 O O . LEU A 1 78 ? -31.172 0.563 -32.906 1 92.69 78 LEU A O 1
ATOM 629 N N . THR A 1 79 ? -30.781 2.721 -33.219 1 92.25 79 THR A N 1
ATOM 630 C CA . THR A 1 79 ? -31.375 2.738 -34.562 1 92.25 79 THR A CA 1
ATOM 631 C C . THR A 1 79 ? -30.516 1.976 -35.562 1 92.25 79 THR A C 1
ATOM 633 O O . THR A 1 79 ? -31.031 1.21 -36.375 1 92.25 79 THR A O 1
ATOM 636 N N . ILE A 1 80 ? -29.25 2.201 -35.375 1 93.38 80 ILE A N 1
ATOM 637 C CA . ILE A 1 80 ? -28.328 1.503 -36.281 1 93.38 80 ILE A CA 1
ATOM 638 C C . ILE A 1 80 ? -28.359 0.005 -36 1 93.38 80 ILE A C 1
ATOM 640 O O . ILE A 1 80 ? -28.391 -0.816 -36.906 1 93.38 80 ILE A O 1
ATOM 644 N N . TYR A 1 81 ? -28.312 -0.359 -34.719 1 92.38 81 TYR A N 1
ATOM 645 C CA . TYR A 1 81 ? -28.328 -1.76 -34.312 1 92.38 81 TYR A CA 1
ATOM 646 C C . TYR A 1 81 ? -29.625 -2.439 -34.781 1 92.38 81 TYR A C 1
ATOM 648 O O . TYR A 1 81 ? -29.594 -3.561 -35.281 1 92.38 81 TYR A O 1
ATOM 656 N N . GLY A 1 82 ? -30.734 -1.771 -34.625 1 89.19 82 GLY A N 1
ATOM 657 C CA . GLY A 1 82 ? -32 -2.318 -35.094 1 89.19 82 GLY A CA 1
ATOM 658 C C . GLY A 1 82 ? -32.062 -2.51 -36.594 1 89.19 82 GLY A C 1
ATOM 659 O O . GLY A 1 82 ? -32.562 -3.535 -37.062 1 89.19 82 GLY A O 1
ATOM 660 N N . ALA A 1 83 ? -31.469 -1.604 -37.344 1 92.31 83 ALA A N 1
ATOM 661 C CA . ALA A 1 83 ? -31.469 -1.678 -38.781 1 92.31 83 ALA A CA 1
ATOM 662 C C . ALA A 1 83 ? -30.562 -2.807 -39.281 1 92.31 83 ALA A C 1
ATOM 664 O O . ALA A 1 83 ? -30.922 -3.537 -40.219 1 92.31 83 ALA A O 1
ATOM 665 N N . LEU A 1 84 ? -29.469 -2.9 -38.656 1 92.69 84 LEU A N 1
ATOM 666 C CA . LEU A 1 84 ? -28.516 -3.93 -39.062 1 92.69 84 LEU A CA 1
ATOM 667 C C . LEU A 1 84 ? -29.047 -5.32 -38.719 1 92.69 84 LEU A C 1
ATOM 669 O O . LEU A 1 84 ? -28.922 -6.25 -39.5 1 92.69 84 LEU A O 1
ATOM 673 N N . LYS A 1 85 ? -29.578 -5.488 -37.531 1 90.25 85 LYS A N 1
ATOM 674 C CA . LYS A 1 85 ? -30.109 -6.789 -37.125 1 90.25 85 LYS A CA 1
ATOM 675 C C . LYS A 1 85 ? -31.297 -7.191 -37.969 1 90.25 85 LYS A C 1
ATOM 677 O O . LYS A 1 85 ? -31.484 -8.367 -38.281 1 90.25 85 LYS A O 1
ATOM 682 N N . ALA A 1 86 ? -32.062 -6.254 -38.469 1 90 86 ALA A N 1
ATOM 683 C CA . ALA A 1 86 ? -33.219 -6.527 -39.344 1 90 86 ALA A CA 1
ATOM 684 C C . ALA A 1 86 ? -32.75 -6.977 -40.719 1 90 86 ALA A C 1
ATOM 686 O O . ALA A 1 86 ? -33.438 -7.758 -41.375 1 90 86 ALA A O 1
ATOM 687 N N . THR A 1 87 ? -31.531 -6.547 -41.156 1 92.75 87 THR A N 1
ATOM 688 C CA . THR A 1 87 ? -31 -6.914 -42.469 1 92.75 87 THR A CA 1
ATOM 689 C C . THR A 1 87 ? -30.094 -8.141 -42.344 1 92.75 87 THR A C 1
ATOM 691 O O . THR A 1 87 ? -29.562 -8.609 -43.375 1 92.75 87 THR A O 1
ATOM 694 N N . GLY A 1 88 ? -29.75 -8.656 -41.188 1 88.88 88 GLY A N 1
ATOM 695 C CA . GLY A 1 88 ? -29 -9.883 -40.969 1 88.88 88 GLY A CA 1
ATOM 696 C C . GLY A 1 88 ? -27.5 -9.664 -40.906 1 88.88 88 GLY A C 1
ATOM 697 O O . GLY A 1 88 ? -26.719 -10.609 -41.094 1 88.88 88 GLY A O 1
ATOM 698 N N . TYR A 1 89 ? -27.125 -8.414 -40.781 1 89 89 TYR A N 1
ATOM 699 C CA . TYR A 1 89 ? -25.688 -8.133 -40.719 1 89 89 TYR A CA 1
ATOM 700 C C . TYR A 1 89 ? -25.203 -8.164 -39.281 1 89 89 TYR A C 1
ATOM 702 O O . TYR A 1 89 ? -26 -8.078 -38.344 1 89 89 TYR A O 1
ATOM 710 N N . PHE A 1 90 ? -23.891 -8.398 -39.125 1 87.5 90 PHE A N 1
ATOM 711 C CA . PHE A 1 90 ? -23.25 -8.383 -37.812 1 87.5 90 PHE A CA 1
ATOM 712 C C . PHE A 1 90 ? -23.234 -6.977 -37.25 1 87.5 90 PHE A C 1
ATOM 714 O O . PHE A 1 90 ? -22.969 -6.008 -37.969 1 87.5 90 PHE A O 1
ATOM 721 N N . ALA A 1 91 ? -23.797 -6.879 -36.031 1 87.12 91 ALA A N 1
ATOM 722 C CA . ALA A 1 91 ? -23.891 -5.559 -35.406 1 87.12 91 ALA A CA 1
ATOM 723 C C . ALA A 1 91 ? -23.297 -5.566 -34.031 1 87.12 91 ALA A C 1
ATOM 725 O O . ALA A 1 91 ? -23.375 -6.57 -33.312 1 87.12 91 ALA A O 1
ATOM 726 N N . ILE A 1 92 ? -22.547 -4.492 -33.688 1 87.94 92 ILE A N 1
ATOM 727 C CA . ILE A 1 92 ? -21.984 -4.285 -32.375 1 87.94 92 ILE A CA 1
ATOM 728 C C . ILE A 1 92 ? -22.656 -3.086 -31.703 1 87.94 92 ILE A C 1
ATOM 730 O O . ILE A 1 92 ? -22.891 -2.061 -32.344 1 87.94 92 ILE A O 1
ATOM 734 N N . ARG A 1 93 ? -23.078 -3.27 -30.453 1 90.31 93 ARG A N 1
ATOM 735 C CA . ARG A 1 93 ? -23.625 -2.17 -29.672 1 90.31 93 ARG A CA 1
ATOM 736 C C . ARG A 1 93 ? -22.5 -1.421 -28.938 1 90.31 93 ARG A C 1
ATOM 738 O O . ARG A 1 93 ? -22.156 -1.766 -27.812 1 90.31 93 ARG A O 1
ATOM 745 N N . TRP A 1 94 ? -22.031 -0.361 -29.516 1 88.69 94 TRP A N 1
ATOM 746 C CA . TRP A 1 94 ? -20.875 0.327 -28.953 1 88.69 94 TRP A CA 1
ATOM 747 C C . TRP A 1 94 ? -21.297 1.344 -27.906 1 88.69 94 TRP A C 1
ATOM 749 O O . TRP A 1 94 ? -20.469 1.793 -27.094 1 88.69 94 TRP A O 1
ATOM 759 N N . SER A 1 95 ? -22.578 1.716 -27.766 1 91.5 95 SER A N 1
ATOM 760 C CA . SER A 1 95 ? -23.047 2.732 -26.828 1 91.5 95 SER A CA 1
ATOM 761 C C . SER A 1 95 ? -23.125 2.182 -25.406 1 91.5 95 SER A C 1
ATOM 763 O O . SER A 1 95 ? -23.25 2.943 -24.453 1 91.5 95 SER A O 1
ATOM 765 N N . ARG A 1 96 ? -23.094 0.912 -25.203 1 92.19 96 ARG A N 1
ATOM 766 C CA . ARG A 1 96 ? -23.219 0.301 -23.891 1 92.19 96 ARG A CA 1
ATOM 767 C C . ARG A 1 96 ? -22.094 0.749 -22.969 1 92.19 96 ARG A C 1
ATOM 769 O O . ARG A 1 96 ? -22.266 0.785 -21.75 1 92.19 96 ARG A O 1
ATOM 776 N N . VAL A 1 97 ? -20.969 1.093 -23.547 1 93.81 97 VAL A N 1
ATOM 777 C CA . VAL A 1 97 ? -19.781 1.49 -22.781 1 93.81 97 VAL A CA 1
ATOM 778 C C . VAL A 1 97 ? -20.031 2.852 -22.125 1 93.81 97 VAL A C 1
ATOM 780 O O . VAL A 1 97 ? -19.438 3.168 -21.094 1 93.81 97 VAL A O 1
ATOM 783 N N . LEU A 1 98 ? -20.953 3.605 -22.625 1 93.75 98 LEU A N 1
ATOM 784 C CA . LEU A 1 98 ? -21.172 4.977 -22.172 1 93.75 98 LEU A CA 1
ATOM 785 C C . LEU A 1 98 ? -22.266 5.031 -21.109 1 93.75 98 LEU A C 1
ATOM 787 O O . LEU A 1 98 ? -22.469 6.066 -20.469 1 93.75 98 LEU A O 1
ATOM 791 N N . ARG A 1 99 ? -22.984 3.965 -20.797 1 93.56 99 ARG A N 1
ATOM 792 C CA . ARG A 1 99 ? -24.141 3.945 -19.906 1 93.56 99 ARG A CA 1
ATOM 793 C C . ARG A 1 99 ? -23.75 4.367 -18.484 1 93.56 99 ARG A C 1
ATOM 795 O O . ARG A 1 99 ? -24.438 5.18 -17.875 1 93.56 99 ARG A O 1
ATOM 802 N N . PRO A 1 100 ? -22.594 3.859 -18 1 92.88 100 PRO A N 1
ATOM 803 C CA . PRO A 1 100 ? -22.266 4.223 -16.609 1 92.88 100 PRO A CA 1
ATOM 804 C C . PRO A 1 100 ? -21.922 5.703 -16.453 1 92.88 100 PRO A C 1
ATOM 806 O O . PRO A 1 100 ? -21.938 6.23 -15.344 1 92.88 100 PRO A O 1
ATOM 809 N N . LEU A 1 101 ? -21.625 6.34 -17.547 1 90.94 101 LEU A N 1
ATOM 810 C CA . LEU A 1 101 ? -21.297 7.758 -17.484 1 90.94 101 LEU A CA 1
ATOM 811 C C . LEU A 1 101 ? -22.531 8.586 -17.156 1 90.94 101 LEU A C 1
ATOM 813 O O . LEU A 1 101 ? -22.406 9.742 -16.734 1 90.94 101 LEU A O 1
ATOM 817 N N . LEU A 1 102 ? -23.734 8.016 -17.375 1 90.56 102 LEU A N 1
ATOM 818 C CA . LEU A 1 102 ? -24.969 8.688 -16.969 1 90.56 102 LEU A CA 1
ATOM 819 C C . LEU A 1 102 ? -25.062 8.766 -15.445 1 90.56 102 LEU A C 1
ATOM 821 O O . LEU A 1 102 ? -25.594 9.742 -14.906 1 90.56 102 LEU A O 1
ATOM 825 N N . LEU A 1 103 ? -24.516 7.742 -14.82 1 87.38 103 LEU A N 1
ATOM 826 C CA . LEU A 1 103 ? -24.516 7.715 -13.359 1 87.38 103 LEU A CA 1
ATOM 827 C C . LEU A 1 103 ? -23.609 8.805 -12.797 1 87.38 103 LEU A C 1
ATOM 829 O O . LEU A 1 103 ? -23.922 9.406 -11.766 1 87.38 103 LEU A O 1
ATOM 833 N N . VAL A 1 104 ? -22.578 9.172 -13.477 1 86.19 104 VAL A N 1
ATOM 834 C CA . VAL A 1 104 ? -21.594 10.141 -13.016 1 86.19 104 VAL A CA 1
ATOM 835 C C . VAL A 1 104 ? -22.1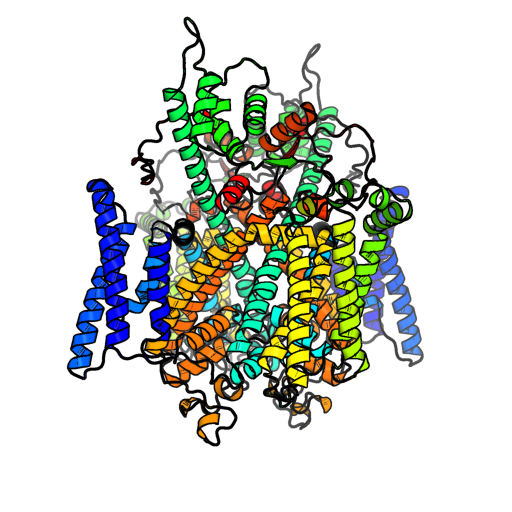09 11.555 -13.234 1 86.19 104 VAL A C 1
ATOM 837 O O . VAL A 1 104 ? -21.875 12.445 -12.414 1 86.19 104 VAL A O 1
ATOM 840 N N . ASN A 1 105 ? -22.875 11.734 -14.289 1 83.38 105 ASN A N 1
ATOM 841 C CA . ASN A 1 105 ? -23.188 13.102 -14.703 1 83.38 105 ASN A CA 1
ATOM 842 C C . ASN A 1 105 ? -24.562 13.539 -14.227 1 83.38 105 ASN A C 1
ATOM 844 O O . ASN A 1 105 ? -24.953 14.688 -14.422 1 83.38 105 ASN A O 1
ATOM 848 N N . VAL A 1 106 ? -25.172 12.656 -13.461 1 80.31 106 VAL A N 1
ATOM 849 C CA . VAL A 1 106 ? -26.469 13.055 -12.922 1 80.31 106 VAL A CA 1
ATOM 850 C C . VAL A 1 106 ? -26.281 13.992 -11.734 1 80.31 106 VAL A C 1
ATOM 852 O O . VAL A 1 106 ? -25.25 13.93 -11.047 1 80.31 106 VAL A O 1
ATOM 855 N N . THR A 1 107 ? -27.141 14.812 -11.523 1 72.62 107 THR A N 1
ATOM 856 C CA . THR A 1 107 ? -27.031 15.867 -10.523 1 72.62 107 THR A CA 1
ATOM 857 C C . THR A 1 107 ? -26.906 15.281 -9.125 1 72.62 107 THR A C 1
ATOM 859 O O . THR A 1 107 ? -26.25 15.852 -8.258 1 72.62 107 THR A O 1
ATOM 862 N N . GLU A 1 108 ? -27.438 14.086 -8.969 1 71.81 108 GLU A N 1
ATOM 863 C CA . GLU A 1 108 ? -27.406 13.469 -7.645 1 71.81 108 GLU A CA 1
ATOM 864 C C . GLU A 1 108 ? -26.078 12.781 -7.383 1 71.81 108 GLU A C 1
ATOM 866 O O . GLU A 1 108 ? -25.719 12.508 -6.234 1 71.81 108 GLU A O 1
ATOM 871 N N . GLY A 1 109 ? -25.359 12.594 -8.367 1 76.94 109 GLY A N 1
ATOM 872 C CA . GLY A 1 109 ? -24.062 11.93 -8.227 1 76.94 109 GLY A CA 1
ATOM 873 C C . GLY A 1 109 ? -22.922 12.898 -7.969 1 76.94 109 GLY A C 1
ATOM 874 O O . GLY A 1 109 ? -21.891 12.828 -8.633 1 76.94 109 GLY A O 1
ATOM 875 N N . ARG A 1 110 ? -23.125 13.781 -6.949 1 78.5 110 ARG A N 1
ATOM 876 C CA . ARG A 1 110 ? -22.156 14.836 -6.672 1 78.5 110 ARG A CA 1
ATOM 877 C C . ARG A 1 110 ? -20.859 14.25 -6.117 1 78.5 110 ARG A C 1
ATOM 879 O O . ARG A 1 110 ? -19.766 14.656 -6.52 1 78.5 110 ARG A O 1
ATOM 886 N N . GLN A 1 111 ? -21.062 13.281 -5.348 1 80.5 111 GLN A N 1
ATOM 887 C CA . GLN A 1 111 ? -19.875 12.68 -4.734 1 80.5 111 GLN A CA 1
ATOM 888 C C . GLN A 1 111 ? -19.047 11.914 -5.766 1 80.5 111 GLN A C 1
ATOM 890 O O . GLN A 1 111 ? -17.812 11.969 -5.742 1 80.5 111 GLN A O 1
ATOM 895 N N . LEU A 1 112 ? -19.719 11.258 -6.637 1 85.38 112 LEU A N 1
ATOM 896 C CA . LEU A 1 112 ? -19.047 10.516 -7.688 1 85.38 112 LEU A CA 1
ATOM 897 C C . LEU A 1 112 ? -18.344 11.461 -8.656 1 85.38 112 LEU A C 1
ATOM 899 O O . LEU A 1 112 ? -17.219 11.195 -9.094 1 85.38 112 LEU A O 1
ATOM 903 N N . ARG A 1 113 ? -18.906 12.492 -8.945 1 85.19 113 ARG A N 1
ATOM 904 C CA . ARG A 1 113 ? -18.312 13.477 -9.844 1 85.19 113 ARG A CA 1
ATOM 905 C C . ARG A 1 113 ? -17.078 14.125 -9.211 1 85.19 113 ARG A C 1
ATOM 907 O O . ARG A 1 113 ? -16.109 14.414 -9.898 1 85.19 113 ARG A O 1
ATOM 914 N N . ARG A 1 114 ? -17.219 14.352 -7.973 1 80.75 114 ARG A N 1
ATOM 915 C CA . ARG A 1 114 ? -16.078 14.906 -7.25 1 80.75 114 ARG A C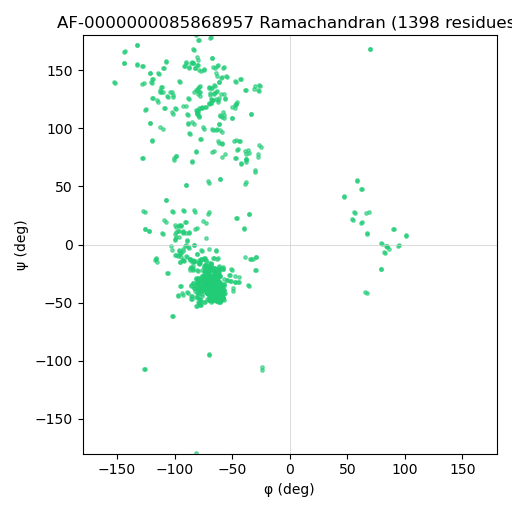A 1
ATOM 916 C C . ARG A 1 114 ? -14.898 13.945 -7.273 1 80.75 114 ARG A C 1
ATOM 918 O O . ARG A 1 114 ? -13.758 14.359 -7.461 1 80.75 114 ARG A O 1
ATOM 925 N N . ALA A 1 115 ? -15.227 12.742 -7.113 1 81.25 115 ALA A N 1
ATOM 926 C CA . ALA A 1 115 ? -14.18 11.719 -7.152 1 81.25 115 ALA A CA 1
ATOM 927 C C . ALA A 1 115 ? -13.523 11.664 -8.531 1 81.25 115 ALA A C 1
ATOM 929 O O . ALA A 1 115 ? -12.297 11.578 -8.641 1 81.25 115 ALA A O 1
ATOM 930 N N . PHE A 1 116 ? -14.266 11.805 -9.578 1 84.25 116 PHE A N 1
ATOM 931 C CA . PHE A 1 116 ? -13.734 11.773 -10.938 1 84.25 116 PHE A CA 1
ATOM 932 C C . PHE A 1 116 ? -12.906 13.023 -11.219 1 84.25 116 PHE A C 1
ATOM 934 O O . PHE A 1 116 ? -11.883 12.953 -11.906 1 84.25 116 PHE A O 1
ATOM 941 N N . ARG A 1 117 ? -13.359 14.086 -10.719 1 82.19 117 ARG A N 1
ATOM 942 C CA . ARG A 1 117 ? -12.633 15.336 -10.914 1 82.19 117 ARG A CA 1
ATOM 943 C C . ARG A 1 117 ? -11.281 15.305 -10.203 1 82.19 117 ARG A C 1
ATOM 945 O O . ARG A 1 117 ? -10.281 15.781 -10.734 1 82.19 117 ARG A O 1
ATOM 952 N N . SER A 1 118 ? -11.336 14.773 -9.094 1 76.88 118 SER A N 1
ATOM 953 C CA . SER A 1 118 ? -10.086 14.648 -8.352 1 76.88 118 SER A CA 1
ATOM 954 C C . SER A 1 118 ? -9.102 13.734 -9.07 1 76.88 118 SER A C 1
ATOM 956 O O . SER A 1 118 ? -7.902 14.016 -9.102 1 76.88 118 SER A O 1
ATOM 958 N N . ILE A 1 119 ? -9.578 12.695 -9.664 1 82.81 119 ILE A N 1
ATOM 959 C CA . ILE A 1 119 ? -8.727 11.766 -10.398 1 82.81 119 ILE A CA 1
ATOM 960 C C . ILE A 1 119 ? -8.172 12.453 -11.648 1 82.81 119 ILE A C 1
ATOM 962 O O . ILE A 1 119 ? -6.98 12.328 -11.945 1 82.81 119 ILE A O 1
ATOM 966 N N . ARG A 1 120 ? -9.016 13.172 -12.312 1 84.94 120 ARG A N 1
ATOM 967 C CA . ARG A 1 120 ? -8.602 13.867 -13.531 1 84.94 120 ARG A CA 1
ATOM 968 C C . ARG A 1 120 ? -7.523 14.898 -13.227 1 84.94 120 ARG A C 1
ATOM 970 O O . ARG A 1 120 ? -6.562 15.039 -13.984 1 84.94 120 ARG A O 1
ATOM 977 N N . ASN A 1 121 ? -7.617 15.477 -12.102 1 83 121 ASN A N 1
ATOM 978 C CA . ASN A 1 121 ? -6.656 16.516 -11.734 1 83 121 ASN A CA 1
ATOM 979 C C . ASN A 1 121 ? -5.344 15.914 -11.242 1 83 121 ASN A C 1
ATOM 981 O O . ASN A 1 121 ? -4.289 16.531 -11.359 1 83 121 ASN A O 1
ATOM 985 N N . ALA A 1 122 ? -5.426 14.805 -10.711 1 80.56 122 ALA A N 1
ATOM 986 C CA . ALA A 1 122 ? -4.227 14.148 -10.203 1 80.56 122 ALA A CA 1
ATOM 987 C C . ALA A 1 122 ? -3.5 13.391 -11.305 1 80.56 122 ALA A C 1
ATOM 989 O O . ALA A 1 122 ? -2.328 13.039 -11.156 1 80.56 122 ALA A O 1
ATOM 990 N N . LEU A 1 123 ? -4.074 13.141 -12.508 1 87.06 123 LEU A N 1
ATOM 991 C CA . LEU A 1 123 ? -3.588 12.258 -13.562 1 87.06 123 LEU A CA 1
ATOM 992 C C . LEU A 1 123 ? -2.281 12.789 -14.148 1 87.06 123 LEU A C 1
ATOM 994 O O . LEU A 1 123 ? -1.348 12.016 -14.391 1 87.06 123 LEU A O 1
ATOM 998 N N . PRO A 1 124 ? -2.104 14.039 -14.32 1 84.88 124 PRO A N 1
ATOM 999 C CA . PRO A 1 124 ? -0.856 14.508 -14.93 1 84.88 124 PRO A CA 1
ATOM 1000 C C . PRO A 1 124 ? 0.366 14.227 -14.055 1 84.88 124 PRO A C 1
ATOM 1002 O O . PRO A 1 124 ? 1.4 13.781 -14.562 1 84.88 124 PRO A O 1
ATOM 1005 N N . GLN A 1 125 ? 0.242 14.5 -12.82 1 82.69 125 GLN A N 1
ATOM 1006 C CA . GLN A 1 125 ? 1.368 14.242 -11.93 1 82.69 125 GLN A CA 1
ATOM 1007 C C . GLN A 1 125 ? 1.66 12.75 -11.828 1 82.69 125 GLN A C 1
ATOM 1009 O O . GLN A 1 125 ? 2.822 12.336 -11.758 1 82.69 125 GLN A O 1
ATOM 1014 N N . ILE A 1 126 ? 0.65 11.945 -11.852 1 85.62 126 ILE A N 1
ATOM 1015 C CA . ILE A 1 126 ? 0.816 10.5 -11.805 1 85.62 126 ILE A CA 1
ATOM 1016 C C . ILE A 1 126 ? 1.457 10.016 -13.102 1 85.62 126 ILE A C 1
ATOM 1018 O O . ILE A 1 126 ? 2.25 9.07 -13.094 1 85.62 126 ILE A O 1
ATOM 1022 N N . SER A 1 127 ? 1.127 10.633 -14.203 1 88.31 127 SER A N 1
ATOM 1023 C CA . SER A 1 127 ? 1.645 10.211 -15.5 1 88.31 127 SER A CA 1
ATOM 1024 C C . SER A 1 127 ? 3.156 10.398 -15.578 1 88.31 127 SER A C 1
ATOM 1026 O O . SER A 1 127 ? 3.857 9.594 -16.188 1 88.31 127 SER A O 1
ATOM 1028 N N . TYR A 1 128 ? 3.746 11.43 -14.914 1 86.75 128 TYR A N 1
ATOM 1029 C CA . TYR A 1 128 ? 5.188 11.641 -14.922 1 86.75 128 TYR A CA 1
ATOM 1030 C C . TYR A 1 128 ? 5.91 10.508 -14.195 1 86.75 128 TYR A C 1
ATOM 1032 O O . TYR A 1 128 ? 6.914 9.984 -14.688 1 86.75 128 TYR A O 1
ATOM 1040 N N . VAL A 1 129 ? 5.398 10.227 -13.078 1 87.88 129 VAL A N 1
ATOM 1041 C CA . VAL A 1 129 ? 6 9.141 -12.312 1 87.88 129 VAL A CA 1
ATOM 1042 C C . VAL A 1 129 ? 5.848 7.828 -13.07 1 87.88 129 VAL A C 1
ATOM 1044 O O . VAL A 1 129 ? 6.758 7 -13.086 1 87.88 129 VAL A O 1
ATOM 1047 N N . PHE A 1 130 ? 4.715 7.676 -13.766 1 91.56 130 PHE A N 1
ATOM 1048 C CA . PHE A 1 130 ? 4.457 6.469 -14.539 1 91.56 130 PHE A CA 1
ATOM 1049 C C . PHE A 1 130 ? 5.434 6.363 -15.711 1 91.56 130 PHE A C 1
ATOM 1051 O O . PHE A 1 130 ? 5.926 5.277 -16.016 1 91.56 130 PHE A O 1
ATOM 1058 N N . PHE A 1 131 ? 5.711 7.453 -16.328 1 92 131 PHE A N 1
ATOM 1059 C CA . PHE A 1 131 ? 6.645 7.43 -17.453 1 92 131 PHE A CA 1
ATOM 1060 C C . PHE A 1 131 ? 8.055 7.105 -16.969 1 92 131 PHE A C 1
ATOM 1062 O O . PHE A 1 131 ? 8.797 6.391 -17.656 1 92 131 PHE A O 1
ATOM 1069 N N . LEU A 1 132 ? 8.438 7.664 -15.883 1 91.62 132 LEU A N 1
ATOM 1070 C CA . LEU A 1 132 ? 9.734 7.316 -15.305 1 91.62 132 LEU A CA 1
ATOM 1071 C C . LEU A 1 132 ? 9.789 5.836 -14.938 1 91.62 132 LEU A C 1
ATOM 1073 O O . LEU A 1 132 ? 10.812 5.18 -15.148 1 91.62 132 LEU A O 1
ATOM 1077 N N . PHE A 1 133 ? 8.719 5.371 -14.398 1 92.94 133 PHE A N 1
ATOM 1078 C CA . PHE A 1 133 ? 8.594 3.959 -14.055 1 92.94 133 PHE A CA 1
ATOM 1079 C C . PHE A 1 133 ? 8.719 3.086 -15.297 1 92.94 133 PHE A C 1
ATOM 1081 O O . PHE A 1 133 ? 9.453 2.096 -15.297 1 92.94 133 PHE A O 1
ATOM 1088 N N . MET A 1 134 ? 7.961 3.438 -16.328 1 94.25 134 MET A N 1
ATOM 1089 C CA . MET A 1 134 ? 8.016 2.686 -17.578 1 94.25 134 MET A CA 1
ATOM 1090 C C . MET A 1 134 ? 9.414 2.736 -18.188 1 94.25 134 MET A C 1
ATOM 1092 O O . MET A 1 134 ? 9.883 1.754 -18.766 1 94.25 134 MET A O 1
ATOM 1096 N N . PHE A 1 135 ? 10.07 3.82 -18.016 1 93.12 135 PHE A N 1
ATOM 1097 C CA . PHE A 1 135 ? 11.445 3.947 -18.484 1 93.12 135 PHE A CA 1
ATOM 1098 C C . PHE A 1 135 ? 12.367 2.988 -17.734 1 93.12 135 PHE A C 1
ATOM 1100 O O . PHE A 1 135 ? 13.203 2.322 -18.344 1 93.12 135 PHE A O 1
ATOM 1107 N N . SER A 1 136 ? 12.227 2.945 -16.453 1 94.44 136 SER A N 1
ATOM 1108 C CA . SER A 1 136 ? 13.031 2.025 -15.664 1 94.44 136 SER A CA 1
ATOM 1109 C C . SER A 1 136 ? 12.789 0.578 -16.078 1 94.44 136 SER A C 1
ATOM 1111 O O . SER A 1 136 ? 13.734 -0.2 -16.219 1 94.44 136 SER A O 1
ATOM 1113 N N . VAL A 1 137 ? 11.547 0.214 -16.328 1 96.44 137 VAL A N 1
ATOM 1114 C CA . VAL A 1 137 ? 11.211 -1.144 -16.734 1 96.44 137 VAL A CA 1
ATOM 1115 C C . VAL A 1 137 ? 11.836 -1.442 -18.094 1 96.44 137 VAL A C 1
ATOM 1117 O O . VAL A 1 137 ? 12.375 -2.529 -18.312 1 96.44 137 VAL A O 1
ATOM 1120 N N . LEU A 1 138 ? 11.805 -0.47 -19 1 95.44 138 LEU A N 1
ATOM 1121 C CA . LEU A 1 138 ? 12.359 -0.659 -20.344 1 95.44 138 LEU A CA 1
ATOM 1122 C C . LEU A 1 138 ? 13.875 -0.825 -20.281 1 95.44 138 LEU A C 1
ATOM 1124 O O . LEU A 1 138 ? 14.438 -1.678 -20.969 1 95.44 138 LEU A O 1
ATOM 1128 N N . VAL A 1 139 ? 14.547 -0.082 -19.422 1 94.44 139 VAL A N 1
ATOM 1129 C CA . VAL A 1 139 ? 15.992 -0.153 -19.297 1 94.44 139 VAL A CA 1
ATOM 1130 C C . VAL A 1 139 ? 16.391 -1.492 -18.688 1 94.44 139 VAL A C 1
ATOM 1132 O O . VAL A 1 139 ? 17.312 -2.162 -19.172 1 94.44 139 VAL A O 1
ATOM 1135 N N . PHE A 1 140 ? 15.719 -1.894 -17.656 1 96.06 140 PHE A N 1
ATOM 1136 C CA . PHE A 1 140 ? 16.016 -3.176 -17.031 1 96.06 140 PHE A CA 1
ATOM 1137 C C . PHE A 1 140 ? 15.719 -4.328 -17.984 1 96.06 140 PHE A C 1
ATOM 1139 O O . PHE A 1 140 ? 16.391 -5.359 -17.953 1 96.06 140 PHE A O 1
ATOM 1146 N N . SER A 1 141 ? 14.664 -4.164 -18.797 1 96.19 141 SER A N 1
ATOM 1147 C CA . SER A 1 141 ? 14.336 -5.207 -19.766 1 96.19 141 SER A CA 1
ATOM 1148 C C . SER A 1 141 ? 15.438 -5.348 -20.812 1 96.19 141 SER A C 1
ATOM 1150 O O . SER A 1 141 ? 15.75 -6.461 -21.234 1 96.19 141 SER A O 1
ATOM 1152 N N . LEU A 1 142 ? 16.016 -4.246 -21.203 1 94 142 LEU A N 1
ATOM 1153 C CA . LEU A 1 142 ? 17.141 -4.293 -22.141 1 94 142 LEU A CA 1
ATOM 1154 C C . LEU A 1 142 ? 18.344 -4.961 -21.516 1 94 142 LEU A C 1
ATOM 1156 O O . LEU A 1 142 ? 19.047 -5.734 -22.156 1 94 142 LEU A O 1
ATOM 1160 N N . MET A 1 143 ? 18.578 -4.652 -20.281 1 94.06 143 MET A N 1
ATOM 1161 C CA . MET A 1 143 ? 19.672 -5.277 -19.547 1 94.06 143 MET A CA 1
ATOM 1162 C C . MET A 1 143 ? 19.469 -6.781 -19.438 1 94.06 143 MET A C 1
ATOM 1164 O O . MET A 1 143 ? 20.406 -7.559 -19.609 1 94.06 143 MET A O 1
ATOM 1168 N N . ALA A 1 144 ? 18.266 -7.184 -19.188 1 95.25 144 ALA A N 1
ATOM 1169 C CA . ALA A 1 144 ? 17.938 -8.602 -19.062 1 95.25 144 ALA A CA 1
ATOM 1170 C C . ALA A 1 144 ? 18.125 -9.32 -20.391 1 95.25 144 ALA A C 1
ATOM 1172 O O . ALA A 1 144 ? 18.594 -10.453 -20.438 1 95.25 144 ALA A O 1
ATOM 1173 N N . LEU A 1 145 ? 17.703 -8.68 -21.469 1 93.38 145 LEU A N 1
ATOM 1174 C CA . LEU A 1 145 ? 17.875 -9.266 -22.797 1 93.38 145 LEU A CA 1
ATOM 1175 C C . LEU A 1 145 ? 19.344 -9.555 -23.078 1 93.38 145 LEU A C 1
ATOM 1177 O O . LEU A 1 145 ? 19.688 -10.633 -23.562 1 93.38 145 LEU A O 1
ATOM 1181 N N . LYS A 1 146 ? 20.234 -8.648 -22.719 1 90.56 146 LYS A N 1
ATOM 1182 C CA . LYS A 1 146 ? 21.656 -8.781 -23.016 1 90.56 146 LYS A CA 1
ATOM 1183 C C . LYS A 1 146 ? 22.328 -9.75 -22.047 1 90.56 146 LYS A C 1
ATOM 1185 O O . LYS A 1 146 ? 23.25 -10.477 -22.438 1 90.56 146 LYS A O 1
ATOM 1190 N N . LEU A 1 147 ? 21.844 -9.82 -20.828 1 90.19 147 LEU A N 1
ATOM 1191 C CA . LEU A 1 147 ? 22.469 -10.672 -19.828 1 90.19 147 LEU A CA 1
ATOM 1192 C C . LEU A 1 147 ? 22.047 -12.125 -20.016 1 90.19 147 LEU A C 1
ATOM 1194 O O . LEU A 1 147 ? 22.875 -13.031 -19.891 1 90.19 147 LEU A O 1
ATOM 1198 N N . PHE A 1 148 ? 20.766 -12.375 -20.375 1 92.31 148 PHE A N 1
ATOM 1199 C CA . PHE A 1 148 ? 20.25 -13.742 -20.312 1 92.31 148 PHE A CA 1
ATOM 1200 C C . PHE A 1 148 ? 19.891 -14.242 -21.703 1 92.31 148 PHE A C 1
ATOM 1202 O O . PHE A 1 148 ? 19.719 -15.445 -21.922 1 92.31 148 PHE A O 1
ATOM 1209 N N . GLY A 1 149 ? 19.766 -13.484 -22.688 1 85.5 149 GLY A N 1
ATOM 1210 C CA . GLY A 1 149 ? 19.234 -13.852 -23.984 1 85.5 149 GLY A CA 1
ATOM 1211 C C . GLY A 1 149 ? 20.062 -14.891 -24.703 1 85.5 149 GLY A C 1
ATOM 1212 O O . GLY A 1 149 ? 19.531 -15.781 -25.375 1 85.5 149 GLY A O 1
ATOM 1213 N N . LYS A 1 150 ? 21.359 -14.938 -24.547 1 84.25 150 LYS A N 1
ATOM 1214 C CA . LYS A 1 150 ? 22.203 -15.812 -25.359 1 84.25 150 LYS A CA 1
ATOM 1215 C C . LYS A 1 150 ? 22.75 -16.969 -24.516 1 84.25 150 LYS A C 1
ATOM 1217 O O . LYS A 1 150 ? 23.703 -17.625 -24.906 1 84.25 150 LYS A O 1
ATOM 1222 N N . ARG A 1 151 ? 22.141 -17.281 -23.438 1 88.38 151 ARG A N 1
ATOM 1223 C CA . ARG A 1 151 ? 22.641 -18.344 -22.578 1 88.38 151 ARG A CA 1
ATOM 1224 C C . ARG A 1 151 ? 21.844 -19.625 -22.75 1 88.38 151 ARG A C 1
ATOM 1226 O O . ARG A 1 151 ? 22.141 -20.656 -22.125 1 88.38 151 ARG A O 1
ATOM 1233 N N . GLY A 1 152 ? 20.828 -19.594 -23.516 1 87.62 152 GLY A N 1
ATOM 1234 C CA . GLY A 1 152 ? 20.062 -20.781 -23.859 1 87.62 152 GLY A CA 1
ATOM 1235 C C . GLY A 1 152 ? 19.297 -21.344 -22.672 1 87.62 152 GLY A C 1
ATOM 1236 O O . GLY A 1 152 ? 19.125 -22.562 -22.562 1 87.62 152 GLY A O 1
ATOM 1237 N N . LEU A 1 153 ? 18.953 -20.516 -21.75 1 91.5 153 LEU A N 1
ATOM 1238 C CA . LEU A 1 153 ? 18.172 -20.953 -20.609 1 91.5 153 LEU A CA 1
ATOM 1239 C C . LEU A 1 153 ? 16.719 -21.188 -20.984 1 91.5 153 LEU A C 1
ATOM 1241 O O . LEU A 1 153 ? 16.219 -20.594 -21.953 1 91.5 153 LEU A O 1
ATOM 1245 N N . LEU A 1 154 ? 16.078 -22.109 -20.281 1 90.75 154 LEU A N 1
ATOM 1246 C CA . LEU A 1 154 ? 14.688 -22.453 -20.547 1 90.75 154 LEU A CA 1
ATOM 1247 C C . LEU A 1 154 ? 13.82 -22.219 -19.312 1 90.75 154 LEU A C 1
ATOM 1249 O O . LEU A 1 154 ? 14.312 -22.281 -18.188 1 90.75 154 LEU A O 1
ATOM 1253 N N . THR A 1 155 ? 12.602 -21.859 -19.578 1 88.81 155 THR A N 1
ATOM 1254 C CA . THR A 1 155 ? 11.633 -21.75 -18.484 1 88.81 155 THR A CA 1
ATOM 1255 C C . THR A 1 155 ? 11.102 -23.125 -18.094 1 88.81 155 THR A C 1
ATOM 1257 O O . THR A 1 155 ? 11.469 -24.141 -18.719 1 88.81 155 THR A O 1
ATOM 1260 N N . ILE A 1 156 ? 10.312 -23.234 -17.109 1 82.25 156 ILE A N 1
ATOM 1261 C CA . ILE A 1 156 ? 9.781 -24.5 -16.609 1 82.25 156 ILE A CA 1
ATOM 1262 C C . ILE A 1 156 ? 8.852 -25.125 -17.641 1 82.25 156 ILE A C 1
ATOM 1264 O O . ILE A 1 156 ? 8.781 -26.344 -17.766 1 82.25 156 ILE A O 1
ATOM 1268 N N . ASP A 1 157 ? 8.242 -24.25 -18.469 1 81.19 157 ASP A N 1
ATOM 1269 C CA . ASP A 1 157 ? 7.32 -24.734 -19.5 1 81.19 157 ASP A CA 1
ATOM 1270 C C . ASP A 1 157 ? 8.062 -25.094 -20.781 1 81.19 157 ASP A C 1
ATOM 1272 O O . ASP A 1 157 ? 7.445 -25.516 -21.766 1 81.19 157 ASP A O 1
ATOM 1276 N N . GLY A 1 158 ? 9.391 -24.875 -20.844 1 84.25 158 GLY A N 1
ATOM 1277 C CA . GLY A 1 158 ? 10.188 -25.25 -22 1 84.25 158 GLY A CA 1
ATOM 1278 C C . GLY A 1 158 ? 10.375 -24.109 -22.984 1 84.25 158 GLY A C 1
ATOM 1279 O O . GLY A 1 158 ? 10.977 -24.297 -24.047 1 84.25 158 GLY A O 1
ATOM 1280 N N . SER A 1 159 ? 9.82 -23 -22.688 1 87.81 159 SER A N 1
ATOM 1281 C CA . SER A 1 159 ? 9.984 -21.859 -23.578 1 87.81 159 SER A CA 1
ATOM 1282 C C . SER A 1 159 ? 11.312 -21.141 -23.312 1 87.81 159 SER A C 1
ATOM 1284 O O . SER A 1 159 ? 11.883 -21.266 -22.234 1 87.81 159 SER A O 1
ATOM 1286 N N . PRO A 1 160 ? 11.812 -20.516 -24.406 1 92.19 160 PRO A N 1
ATOM 1287 C CA . PRO A 1 160 ? 13.086 -19.797 -24.219 1 92.19 160 PRO A CA 1
ATOM 1288 C C . PRO A 1 160 ? 12.984 -18.672 -23.203 1 92.19 160 PRO A C 1
ATOM 1290 O O . PRO A 1 160 ? 11.969 -17.969 -23.141 1 92.19 160 PRO A O 1
ATOM 1293 N N . TYR A 1 161 ? 14.062 -18.609 -22.422 1 94.31 161 TYR A N 1
ATOM 1294 C CA . TYR A 1 161 ? 14.117 -17.656 -21.328 1 94.31 161 TYR A CA 1
ATOM 1295 C C . TYR A 1 161 ? 14.688 -16.328 -21.797 1 94.31 161 TYR A C 1
ATOM 1297 O O . TYR A 1 161 ? 15.852 -16.234 -22.203 1 94.31 161 TYR A O 1
ATOM 1305 N N . PHE A 1 162 ? 13.875 -15.227 -21.844 1 94 162 PHE A N 1
ATOM 1306 C CA . PHE A 1 162 ? 14.258 -13.836 -22.078 1 94 162 PHE A CA 1
ATOM 1307 C C . PHE A 1 162 ? 14.961 -13.688 -23.422 1 94 162 PHE A C 1
ATOM 1309 O O . PHE A 1 162 ? 16.047 -13.117 -23.484 1 94 162 PHE A O 1
ATOM 1316 N N . THR A 1 163 ? 14.344 -14.125 -24.547 1 92.19 163 THR A N 1
ATOM 1317 C CA . THR A 1 163 ? 14.914 -14.031 -25.891 1 92.19 163 THR A CA 1
ATOM 1318 C C . THR A 1 163 ? 14.234 -12.93 -26.688 1 92.19 163 THR A C 1
ATOM 1320 O O . THR A 1 163 ? 14.82 -12.367 -27.625 1 92.19 163 THR A O 1
ATOM 1323 N N . ASN A 1 164 ? 13.008 -12.617 -26.297 1 92.62 164 ASN A N 1
ATOM 1324 C CA . ASN A 1 164 ? 12.258 -11.57 -26.984 1 92.62 164 ASN A CA 1
ATOM 1325 C C . ASN A 1 164 ? 12.07 -10.352 -26.078 1 92.62 164 ASN A C 1
ATOM 1327 O O . ASN A 1 164 ? 11.57 -10.469 -24.969 1 92.62 164 ASN A O 1
ATOM 1331 N N . TYR A 1 165 ? 12.383 -9.18 -26.656 1 93.94 165 TYR A N 1
ATOM 1332 C CA . TYR A 1 165 ? 12.391 -7.953 -25.875 1 93.94 165 TYR A CA 1
ATOM 1333 C C . TYR A 1 165 ? 10.992 -7.633 -25.359 1 93.94 165 TYR A C 1
ATOM 1335 O O . TYR A 1 165 ? 10.812 -7.309 -24.172 1 93.94 165 TYR A O 1
ATOM 1343 N N . LEU A 1 166 ? 9.953 -7.695 -26.172 1 93.31 166 LEU A N 1
ATOM 1344 C CA . LEU A 1 166 ? 8.594 -7.328 -25.766 1 93.31 166 LEU A CA 1
ATOM 1345 C C . LEU A 1 166 ? 8.062 -8.289 -24.703 1 93.31 166 LEU A C 1
ATOM 1347 O O . LEU A 1 166 ? 7.355 -7.871 -23.781 1 93.31 166 LEU A O 1
ATOM 1351 N N . ASP A 1 167 ? 8.453 -9.523 -24.797 1 94.56 167 ASP A N 1
ATOM 1352 C CA . ASP A 1 167 ? 8.055 -10.508 -23.797 1 94.56 167 ASP A CA 1
ATOM 1353 C C . ASP A 1 167 ? 8.758 -10.242 -22.469 1 94.56 167 ASP A C 1
ATOM 1355 O O . ASP A 1 167 ? 8.18 -10.438 -21.391 1 94.56 167 ASP A O 1
ATOM 1359 N N . ILE A 1 168 ? 9.953 -9.781 -22.578 1 96.56 168 ILE A N 1
ATOM 1360 C CA . ILE A 1 168 ? 10.711 -9.477 -21.375 1 96.56 168 ILE A CA 1
ATOM 1361 C C . ILE A 1 168 ? 10.094 -8.273 -20.656 1 96.56 168 ILE A C 1
ATOM 1363 O O . ILE A 1 168 ? 9.961 -8.273 -19.438 1 96.56 168 ILE A O 1
ATOM 1367 N N . VAL A 1 169 ? 9.695 -7.309 -21.469 1 96.69 169 VAL A N 1
ATOM 1368 C CA . VAL A 1 169 ? 9.062 -6.125 -20.906 1 96.69 169 VAL A CA 1
ATOM 1369 C C . VAL A 1 169 ? 7.793 -6.527 -20.156 1 96.69 169 VAL A C 1
ATOM 1371 O O . VAL A 1 169 ? 7.535 -6.047 -19.047 1 96.69 169 VAL A O 1
ATOM 1374 N N . PHE A 1 170 ? 7.07 -7.402 -20.703 1 96.75 170 PHE A N 1
ATOM 1375 C CA . PHE A 1 170 ? 5.836 -7.863 -20.078 1 96.75 170 PHE A CA 1
ATOM 1376 C C . PHE A 1 170 ? 6.137 -8.648 -18.812 1 96.75 170 PHE A C 1
ATOM 1378 O O . PHE A 1 170 ? 5.496 -8.43 -17.781 1 96.75 170 PHE A O 1
ATOM 1385 N N . ASP A 1 171 ? 7.125 -9.477 -18.859 1 96.44 171 ASP A N 1
ATOM 1386 C CA . ASP A 1 171 ? 7.469 -10.297 -17.703 1 96.44 171 ASP A CA 1
ATOM 1387 C C . ASP A 1 171 ? 7.973 -9.43 -16.547 1 96.44 171 ASP A C 1
ATOM 1389 O O . ASP A 1 171 ? 7.637 -9.68 -15.391 1 96.44 171 ASP A O 1
ATOM 1393 N N . LEU A 1 172 ? 8.75 -8.5 -16.891 1 97.44 172 LEU A N 1
ATOM 1394 C CA . LEU A 1 172 ? 9.281 -7.633 -15.844 1 97.44 172 LEU A CA 1
ATOM 1395 C C . LEU A 1 172 ? 8.203 -6.695 -15.312 1 97.44 172 LEU A C 1
ATOM 1397 O O . LEU A 1 172 ? 8.219 -6.328 -14.141 1 97.44 172 LEU A O 1
ATOM 1401 N N . TYR A 1 173 ? 7.277 -6.316 -16.203 1 97.31 173 TYR A N 1
ATOM 1402 C CA . TYR A 1 173 ? 6.125 -5.555 -15.727 1 97.31 173 TYR A CA 1
ATOM 1403 C C . TYR A 1 173 ? 5.297 -6.379 -14.75 1 97.31 173 TYR A C 1
ATOM 1405 O O . TYR A 1 173 ? 4.852 -5.867 -13.719 1 97.31 173 TYR A O 1
ATOM 1413 N N . VAL A 1 174 ? 5.09 -7.629 -15.07 1 96.75 174 VAL A N 1
ATOM 1414 C CA . VAL A 1 174 ? 4.344 -8.531 -14.195 1 96.75 174 VAL A CA 1
ATOM 1415 C C . VAL A 1 174 ? 5.102 -8.719 -12.883 1 96.75 174 VAL A C 1
ATOM 1417 O O . VAL A 1 174 ? 4.492 -8.836 -11.82 1 96.75 174 VAL A O 1
ATOM 1420 N N . LEU A 1 175 ? 6.41 -8.695 -12.961 1 96.62 175 LEU A N 1
ATOM 1421 C CA . LEU A 1 175 ? 7.223 -8.867 -11.758 1 96.62 175 LEU A CA 1
ATOM 1422 C C . LEU A 1 175 ? 7.023 -7.703 -10.797 1 96.62 175 LEU A C 1
ATOM 1424 O O . LEU A 1 175 ? 7.086 -7.883 -9.578 1 96.62 175 LEU A O 1
ATOM 1428 N N . VAL A 1 176 ? 6.746 -6.598 -11.328 1 95.44 176 VAL A N 1
ATOM 1429 C CA . VAL A 1 176 ? 6.488 -5.441 -10.477 1 95.44 176 VAL A CA 1
ATOM 1430 C C . VAL A 1 176 ? 5.238 -5.688 -9.633 1 95.44 176 VAL A C 1
ATOM 1432 O O . VAL A 1 176 ? 5.156 -5.242 -8.484 1 95.44 176 VAL A O 1
ATOM 1435 N N . THR A 1 177 ? 4.254 -6.438 -10.148 1 93.75 177 THR A N 1
ATOM 1436 C CA . THR A 1 177 ? 3.037 -6.777 -9.422 1 93.75 177 THR A CA 1
ATOM 1437 C C . THR A 1 177 ? 3.266 -7.984 -8.523 1 93.75 177 THR A C 1
ATOM 1439 O O . THR A 1 177 ? 2.35 -8.43 -7.824 1 93.75 177 THR A O 1
ATOM 1442 N N . THR A 1 178 ? 4.43 -8.57 -8.484 1 94.19 178 THR A N 1
ATOM 1443 C CA . THR A 1 178 ? 4.871 -9.703 -7.676 1 94.19 178 THR A CA 1
ATOM 1444 C C . THR A 1 178 ? 4.152 -10.977 -8.094 1 94.19 178 THR A C 1
ATOM 1446 O O . THR A 1 178 ? 4.336 -12.031 -7.48 1 94.19 178 THR A O 1
ATOM 1449 N N . ALA A 1 179 ? 3.414 -10.984 -9.188 1 94.94 179 ALA A N 1
ATOM 1450 C CA . ALA A 1 179 ? 2.555 -12.109 -9.547 1 94.94 179 ALA A CA 1
ATOM 1451 C C . ALA A 1 179 ? 3.373 -13.266 -10.102 1 94.94 179 ALA A C 1
ATOM 1453 O O . ALA A 1 179 ? 2.945 -14.422 -10.039 1 94.94 179 ALA A O 1
ATOM 1454 N N . ASN A 1 180 ? 4.52 -13 -10.695 1 94.75 180 ASN A N 1
ATOM 1455 C CA . ASN A 1 180 ? 5.301 -14.102 -11.258 1 94.75 180 ASN A CA 1
ATOM 1456 C C . ASN A 1 180 ? 6.582 -14.344 -10.461 1 94.75 180 ASN A C 1
ATOM 1458 O O . ASN A 1 180 ? 7.48 -15.047 -10.922 1 94.75 180 ASN A O 1
ATOM 1462 N N . SER A 1 181 ? 6.723 -13.688 -9.297 1 94.06 181 SER A N 1
ATOM 1463 C CA . SER A 1 181 ? 7.832 -13.984 -8.391 1 94.06 181 SER A CA 1
ATOM 1464 C C . SER A 1 181 ? 7.578 -15.258 -7.594 1 94.06 181 SER A C 1
ATOM 1466 O O . SER A 1 181 ? 6.461 -15.492 -7.137 1 94.06 181 SER A O 1
ATOM 1468 N N . PRO A 1 182 ? 8.523 -16.094 -7.449 1 94.19 182 PRO A N 1
ATOM 1469 C CA . PRO A 1 182 ? 9.922 -16.109 -7.887 1 94.19 182 PRO A CA 1
ATOM 1470 C C . PRO A 1 182 ? 10.125 -16.891 -9.188 1 94.19 182 PRO A 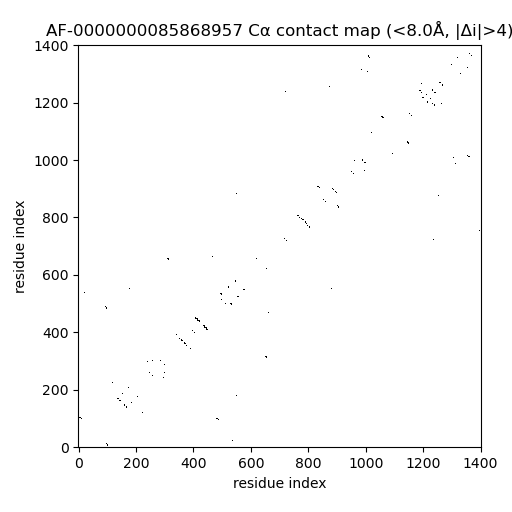C 1
ATOM 1472 O O . PRO A 1 182 ? 11.266 -17.156 -9.578 1 94.19 182 PRO A O 1
ATOM 1475 N N . ASP A 1 183 ? 9.117 -17.25 -9.883 1 93.88 183 ASP A N 1
ATOM 1476 C CA . ASP A 1 183 ? 9.195 -18.109 -11.07 1 93.88 183 ASP A CA 1
ATOM 1477 C C . ASP A 1 183 ? 10.078 -17.469 -12.141 1 93.88 183 ASP A C 1
ATOM 1479 O O . ASP A 1 183 ? 10.852 -18.172 -12.805 1 93.88 183 ASP A O 1
ATOM 1483 N N . VAL A 1 184 ? 9.992 -16.188 -12.258 1 94.5 184 VAL A N 1
ATOM 1484 C CA . VAL A 1 184 ? 10.688 -15.492 -13.328 1 94.5 184 VAL A CA 1
ATOM 1485 C C . VAL A 1 184 ? 12.188 -15.469 -13.047 1 94.5 184 VAL A C 1
ATOM 1487 O O . VAL A 1 184 ? 13.008 -15.477 -13.969 1 94.5 184 VAL A O 1
ATOM 1490 N N . MET A 1 185 ? 12.664 -15.508 -11.805 1 95.31 185 MET A N 1
ATOM 1491 C CA . MET A 1 185 ? 14.078 -15.391 -11.461 1 95.31 185 MET A CA 1
ATOM 1492 C C . MET A 1 185 ? 14.719 -16.766 -11.312 1 95.31 185 MET A C 1
ATOM 1494 O O . MET A 1 185 ? 15.945 -16.891 -11.359 1 95.31 185 MET A O 1
ATOM 1498 N N . MET A 1 186 ? 13.961 -17.875 -11.188 1 94.12 186 MET A N 1
ATOM 1499 C CA . MET A 1 186 ? 14.461 -19.188 -10.805 1 94.12 186 MET A CA 1
ATOM 1500 C C . MET A 1 186 ? 15.414 -19.734 -11.859 1 94.12 186 MET A C 1
ATOM 1502 O O . MET A 1 186 ? 16.484 -20.266 -11.523 1 94.12 186 MET A O 1
ATOM 1506 N N . PRO A 1 187 ? 15.07 -19.578 -13.195 1 93.38 187 PRO A N 1
ATOM 1507 C CA . PRO A 1 187 ? 16.016 -20.094 -14.18 1 93.38 187 PRO A CA 1
ATOM 1508 C C . PRO A 1 187 ? 17.375 -19.406 -14.109 1 93.38 187 PRO A C 1
ATOM 1510 O O . PRO A 1 187 ? 18.406 -20.062 -14.258 1 93.38 187 PRO A O 1
ATOM 1513 N N . ALA A 1 188 ? 17.375 -18.156 -13.898 1 94 188 ALA A N 1
ATOM 1514 C CA . ALA A 1 188 ? 18.625 -17.406 -13.758 1 94 188 ALA A CA 1
ATOM 1515 C C . ALA A 1 188 ? 19.328 -17.75 -12.438 1 94 188 ALA A C 1
ATOM 1517 O O . ALA A 1 188 ? 20.547 -17.922 -12.398 1 94 188 ALA A O 1
ATOM 1518 N N . TYR A 1 189 ? 18.547 -17.938 -11.391 1 93.62 189 TYR A N 1
ATOM 1519 C CA . TYR A 1 189 ? 19.078 -18.281 -10.078 1 93.62 189 TYR A CA 1
ATOM 1520 C C . TYR A 1 189 ? 19.688 -19.688 -10.078 1 93.62 189 TYR A C 1
ATOM 1522 O O . TYR A 1 189 ? 20.75 -19.906 -9.492 1 93.62 189 TYR A O 1
ATOM 1530 N N . ASN A 1 190 ? 19.016 -20.641 -10.734 1 91.88 190 ASN A N 1
ATOM 1531 C CA . ASN A 1 190 ? 19.5 -22.016 -10.812 1 91.88 190 ASN A CA 1
ATOM 1532 C C . ASN A 1 190 ? 20.797 -22.109 -11.609 1 91.88 190 ASN A C 1
ATOM 1534 O O . ASN A 1 190 ? 21.625 -22.984 -11.367 1 91.88 190 ASN A O 1
ATOM 1538 N N . TYR A 1 191 ? 20.953 -21.109 -12.531 1 90.88 191 TYR A N 1
ATOM 1539 C CA . TYR A 1 191 ? 22.172 -21.094 -13.336 1 90.88 191 TYR A CA 1
ATOM 1540 C C . TYR A 1 191 ? 23.328 -20.5 -12.547 1 90.88 191 TYR A C 1
ATOM 1542 O O . TYR A 1 191 ? 24.422 -21.078 -12.508 1 90.88 191 TYR A O 1
ATOM 1550 N N . SER A 1 192 ? 23.094 -19.359 -11.961 1 91.31 192 SER A N 1
ATOM 1551 C CA . SER A 1 192 ? 24.125 -18.719 -11.148 1 91.31 192 SER A CA 1
ATOM 1552 C C . SER A 1 192 ? 23.516 -17.844 -10.062 1 91.31 192 SER A C 1
ATOM 1554 O O . SER A 1 192 ? 22.547 -17.125 -10.305 1 91.31 192 SER A O 1
ATOM 1556 N N . VAL A 1 193 ? 24.125 -17.906 -8.891 1 91.31 193 VAL A N 1
ATOM 1557 C CA . VAL A 1 193 ? 23.641 -17.141 -7.742 1 91.31 193 VAL A CA 1
ATOM 1558 C C . VAL A 1 193 ? 23.875 -15.656 -7.973 1 91.31 193 VAL A C 1
ATOM 1560 O O . VAL A 1 193 ? 23.125 -14.82 -7.469 1 91.31 193 VAL A O 1
ATOM 1563 N N . PHE A 1 194 ? 24.75 -15.234 -8.797 1 89.81 194 PHE A N 1
ATOM 1564 C CA . PHE A 1 194 ? 25.125 -13.836 -9 1 89.81 194 PHE A CA 1
ATOM 1565 C C . PHE A 1 194 ? 24.031 -13.109 -9.789 1 89.81 194 PHE A C 1
ATOM 1567 O O . PHE A 1 194 ? 23.875 -11.891 -9.664 1 89.81 194 PHE A O 1
ATOM 1574 N N . PHE A 1 195 ? 23.266 -13.914 -10.508 1 92.31 195 PHE A N 1
ATOM 1575 C CA . PHE A 1 195 ? 22.219 -13.289 -11.32 1 92.31 195 PHE A CA 1
ATOM 1576 C C . PHE A 1 195 ? 21.031 -12.875 -10.461 1 92.31 195 PHE A C 1
ATOM 1578 O O . PHE A 1 195 ? 20.188 -12.094 -10.898 1 92.31 195 PHE A O 1
ATOM 1585 N N . THR A 1 196 ? 21.031 -13.375 -9.211 1 94.12 196 THR A N 1
ATOM 1586 C CA . THR A 1 196 ? 19.953 -12.984 -8.312 1 94.12 196 THR A CA 1
ATOM 1587 C C . THR A 1 196 ? 20.078 -11.516 -7.918 1 94.12 196 THR A C 1
ATOM 1589 O O . THR A 1 196 ? 19.078 -10.875 -7.574 1 94.12 196 THR A O 1
ATOM 1592 N N . VAL A 1 197 ? 21.266 -10.938 -8.078 1 93.94 197 VAL A N 1
ATOM 1593 C CA . VAL A 1 197 ? 21.484 -9.539 -7.719 1 93.94 197 VAL A CA 1
ATOM 1594 C C . VAL A 1 197 ? 20.688 -8.641 -8.648 1 93.94 197 VAL A C 1
ATOM 1596 O O . VAL A 1 197 ? 20.141 -7.617 -8.219 1 93.94 197 VAL A O 1
ATOM 1599 N N . PHE A 1 198 ? 20.578 -9.039 -9.938 1 94.5 198 PHE A N 1
ATOM 1600 C CA . PHE A 1 198 ? 19.781 -8.281 -10.906 1 94.5 198 PHE A CA 1
ATOM 1601 C C . PHE A 1 198 ? 18.328 -8.188 -10.461 1 94.5 198 PHE A C 1
ATOM 1603 O O . PHE A 1 198 ? 17.75 -7.098 -10.453 1 94.5 198 PHE A O 1
ATOM 1610 N N . PHE A 1 199 ? 17.781 -9.266 -10.07 1 96.56 199 PHE A N 1
ATOM 1611 C CA . PHE A 1 199 ? 16.375 -9.305 -9.703 1 96.56 199 PHE A CA 1
ATOM 1612 C C . PHE A 1 199 ? 16.141 -8.625 -8.359 1 96.56 199 PHE A C 1
ATOM 1614 O O . PHE A 1 199 ? 15.102 -8.008 -8.141 1 96.56 199 PHE A O 1
ATOM 1621 N N . ILE A 1 200 ? 17.125 -8.734 -7.453 1 95.44 200 ILE A N 1
ATOM 1622 C CA . ILE A 1 200 ? 17.016 -8.062 -6.16 1 95.44 200 ILE A CA 1
ATOM 1623 C C . ILE A 1 200 ? 16.984 -6.547 -6.367 1 95.44 200 ILE A C 1
ATOM 1625 O O . ILE A 1 200 ? 16.141 -5.852 -5.805 1 95.44 200 ILE A O 1
ATOM 1629 N N . LEU A 1 201 ? 17.844 -6.078 -7.203 1 94.25 201 LEU A N 1
ATOM 1630 C CA . LEU A 1 201 ? 17.891 -4.652 -7.496 1 94.25 201 LEU A CA 1
ATOM 1631 C C . LEU A 1 201 ? 16.609 -4.199 -8.188 1 94.25 201 LEU A C 1
ATOM 1633 O O . LEU A 1 201 ? 16.062 -3.135 -7.867 1 94.25 201 LEU A O 1
ATOM 1637 N N . TYR A 1 202 ? 16.141 -4.98 -9.102 1 96.06 202 TYR A N 1
ATOM 1638 C CA . TYR A 1 202 ? 14.898 -4.66 -9.805 1 96.06 202 TYR A CA 1
ATOM 1639 C C . TYR A 1 202 ? 13.727 -4.578 -8.844 1 96.06 202 TYR A C 1
ATOM 1641 O O . TYR A 1 202 ? 12.914 -3.656 -8.922 1 96.06 202 TYR A O 1
ATOM 1649 N N . ILE A 1 203 ? 13.625 -5.52 -7.93 1 96 203 ILE A N 1
ATOM 1650 C CA . ILE A 1 203 ? 12.523 -5.594 -6.98 1 96 203 ILE A CA 1
ATOM 1651 C C . ILE A 1 203 ? 12.594 -4.414 -6.012 1 96 203 ILE A C 1
ATOM 1653 O O . ILE A 1 203 ? 11.578 -3.781 -5.719 1 96 203 ILE A O 1
ATOM 1657 N N . VAL A 1 204 ? 13.734 -4.059 -5.543 1 92.25 204 VAL A N 1
ATOM 1658 C CA . VAL A 1 204 ? 13.891 -2.965 -4.59 1 92.25 204 VAL A CA 1
ATOM 1659 C C . VAL A 1 204 ? 13.539 -1.639 -5.262 1 92.25 204 VAL A C 1
ATOM 1661 O O . VAL A 1 204 ? 12.789 -0.832 -4.703 1 92.25 204 VAL A O 1
ATOM 1664 N N . ILE A 1 205 ? 13.938 -1.47 -6.477 1 91.69 205 ILE A N 1
ATOM 1665 C CA . ILE A 1 205 ? 13.781 -0.188 -7.156 1 91.69 205 ILE A CA 1
ATOM 1666 C C . ILE A 1 205 ? 12.359 -0.055 -7.688 1 91.69 205 ILE A C 1
ATOM 1668 O O . ILE A 1 205 ? 11.672 0.933 -7.406 1 91.69 205 ILE A O 1
ATOM 1672 N N . ASN A 1 206 ? 11.945 -1.046 -8.422 1 93.56 206 ASN A N 1
ATOM 1673 C CA . ASN A 1 206 ? 10.68 -0.908 -9.125 1 93.56 206 ASN A CA 1
ATOM 1674 C C . ASN A 1 206 ? 9.508 -1.372 -8.266 1 93.56 206 ASN A C 1
ATOM 1676 O O . ASN A 1 206 ? 8.445 -0.743 -8.266 1 93.56 206 ASN A O 1
ATOM 1680 N N . THR A 1 207 ? 9.602 -2.412 -7.559 1 92.56 207 THR A N 1
ATOM 1681 C CA . THR A 1 207 ? 8.469 -2.977 -6.824 1 92.56 207 THR A CA 1
ATOM 1682 C C . THR A 1 207 ? 8.258 -2.236 -5.508 1 92.56 207 THR A C 1
ATOM 1684 O O . THR A 1 207 ? 7.133 -1.835 -5.191 1 92.56 207 THR A O 1
ATOM 1687 N N . TYR A 1 208 ? 9.242 -1.961 -4.777 1 90.81 208 TYR A N 1
ATOM 1688 C CA . TYR A 1 208 ? 9.039 -1.376 -3.455 1 90.81 208 TYR A CA 1
ATOM 1689 C C . TYR A 1 208 ? 9.188 0.14 -3.502 1 90.81 208 TYR A C 1
ATOM 1691 O O . TYR A 1 208 ? 8.344 0.869 -2.975 1 90.81 208 TYR A O 1
ATOM 1699 N N . THR A 1 209 ? 10.188 0.635 -4.176 1 88.12 209 THR A N 1
ATOM 1700 C CA . THR A 1 209 ? 10.438 2.072 -4.148 1 88.12 209 THR A CA 1
ATOM 1701 C C . THR A 1 209 ? 9.445 2.809 -5.047 1 88.12 209 THR A C 1
ATOM 1703 O O . THR A 1 209 ? 8.75 3.721 -4.602 1 88.12 209 THR A O 1
ATOM 1706 N N . PHE A 1 210 ? 9.336 2.379 -6.289 1 88.25 210 PHE A N 1
ATOM 1707 C CA . PHE A 1 210 ? 8.469 3.09 -7.223 1 88.25 210 PHE A CA 1
ATOM 1708 C C . PHE A 1 210 ? 7.004 2.957 -6.812 1 88.25 210 PHE A C 1
ATOM 1710 O O . PHE A 1 210 ? 6.23 3.908 -6.941 1 88.25 210 PHE A O 1
ATOM 1717 N N . MET A 1 211 ? 6.594 1.814 -6.375 1 87.94 211 MET A N 1
ATOM 1718 C CA . MET A 1 211 ? 5.199 1.648 -5.977 1 87.94 211 MET A CA 1
ATOM 1719 C C . MET A 1 211 ? 4.875 2.506 -4.758 1 87.94 211 MET A C 1
ATOM 1721 O O . MET A 1 211 ? 3.781 3.062 -4.66 1 87.94 211 MET A O 1
ATOM 1725 N N . SER A 1 212 ? 5.77 2.588 -3.867 1 87.12 212 SER A N 1
ATOM 1726 C CA . SER A 1 212 ? 5.566 3.467 -2.721 1 87.12 212 SER A CA 1
ATOM 1727 C C . SER A 1 212 ? 5.52 4.93 -3.148 1 87.12 212 SER A C 1
ATOM 1729 O O . SER A 1 212 ? 4.754 5.723 -2.594 1 87.12 212 SER A O 1
ATOM 1731 N N . PHE A 1 213 ? 6.289 5.184 -4.18 1 84.75 213 PHE A N 1
ATOM 1732 C CA . PHE A 1 213 ? 6.293 6.543 -4.711 1 84.75 213 PHE A CA 1
ATOM 1733 C C . PHE A 1 213 ? 4.969 6.855 -5.402 1 84.75 213 PHE A C 1
ATOM 1735 O O . PHE A 1 213 ? 4.484 7.984 -5.34 1 84.75 213 PHE A O 1
ATOM 1742 N N . PHE A 1 214 ? 4.438 5.914 -6.035 1 87.5 214 PHE A N 1
ATOM 1743 C CA . PHE A 1 214 ? 3.131 6.086 -6.656 1 87.5 214 PHE A CA 1
ATOM 1744 C C . PHE A 1 214 ? 2.074 6.426 -5.613 1 87.5 214 PHE A C 1
ATOM 1746 O O . PHE A 1 214 ? 1.283 7.352 -5.797 1 87.5 214 PHE A O 1
ATOM 1753 N N . LEU A 1 215 ? 2.086 5.73 -4.621 1 87.69 215 LEU A N 1
ATOM 1754 C CA . LEU A 1 215 ? 1.122 5.965 -3.549 1 87.69 215 LEU A CA 1
ATOM 1755 C C . LEU A 1 215 ? 1.307 7.352 -2.945 1 87.69 215 LEU A C 1
ATOM 1757 O O . LEU A 1 215 ? 0.327 8.055 -2.686 1 87.69 215 LEU A O 1
ATOM 1761 N N . ALA A 1 216 ? 2.541 7.781 -2.781 1 85.62 216 ALA A N 1
ATOM 1762 C CA . ALA A 1 216 ? 2.84 9.078 -2.18 1 85.62 216 ALA A CA 1
ATOM 1763 C C . ALA A 1 216 ? 2.367 10.219 -3.074 1 85.62 216 ALA A C 1
ATOM 1765 O O . ALA A 1 216 ? 1.783 11.195 -2.594 1 85.62 216 ALA A O 1
ATOM 1766 N N . VAL A 1 217 ? 2.615 10.078 -4.348 1 84.62 217 VAL A N 1
ATOM 1767 C CA . VAL A 1 217 ? 2.246 11.133 -5.289 1 84.62 217 VAL A CA 1
ATOM 1768 C C . VAL A 1 217 ? 0.726 11.219 -5.395 1 84.62 217 VAL A C 1
ATOM 1770 O O . VAL A 1 217 ? 0.161 12.32 -5.414 1 84.62 217 VAL A O 1
ATOM 1773 N N . VAL A 1 218 ? 0.113 10.102 -5.41 1 84.19 218 VAL A N 1
ATOM 1774 C CA . VAL A 1 218 ? -1.344 10.078 -5.488 1 84.19 218 VAL A CA 1
ATOM 1775 C C . VAL A 1 218 ? -1.938 10.656 -4.207 1 84.19 218 VAL A C 1
ATOM 1777 O O . VAL A 1 218 ? -2.871 11.461 -4.254 1 84.19 218 VAL A O 1
ATOM 1780 N N . TYR A 1 219 ? -1.402 10.219 -3.119 1 81.69 219 TYR A N 1
ATOM 1781 C CA . TYR A 1 219 ? -1.871 10.703 -1.825 1 81.69 219 TYR A CA 1
ATOM 1782 C C . TYR A 1 219 ? -1.737 12.219 -1.727 1 81.69 219 TYR A C 1
ATOM 1784 O O . TYR A 1 219 ? -2.68 12.906 -1.326 1 81.69 219 TYR A O 1
ATOM 1792 N N . ASN A 1 220 ? -0.666 12.727 -2.102 1 80.19 220 ASN A N 1
ATOM 1793 C CA . ASN A 1 220 ? -0.406 14.156 -1.993 1 80.19 220 ASN A CA 1
ATOM 1794 C C . ASN A 1 220 ? -1.305 14.961 -2.928 1 80.19 220 ASN A C 1
ATOM 1796 O O . ASN A 1 220 ? -1.834 16 -2.539 1 80.19 220 ASN A O 1
ATOM 1800 N N . ASN A 1 221 ? -1.374 14.523 -4.105 1 79.94 221 ASN A N 1
ATOM 1801 C CA . ASN A 1 221 ? -2.211 15.242 -5.066 1 79.94 221 ASN A CA 1
ATOM 1802 C C . ASN A 1 221 ? -3.688 15.156 -4.688 1 79.94 221 ASN A C 1
ATOM 1804 O O . ASN A 1 221 ? -4.418 16.141 -4.801 1 79.94 221 ASN A O 1
ATOM 1808 N N . TYR A 1 222 ? -4.043 14.07 -4.246 1 76.12 222 TYR A N 1
ATOM 1809 C CA . TYR A 1 222 ? -5.43 13.922 -3.83 1 76.12 222 TYR A CA 1
ATOM 1810 C C . TYR A 1 222 ? -5.734 14.797 -2.621 1 76.12 222 TYR A C 1
ATOM 1812 O O . TYR A 1 222 ? -6.773 15.461 -2.57 1 76.12 222 TYR A O 1
ATOM 1820 N N . LYS A 1 223 ? -4.879 14.789 -1.697 1 76.56 223 LYS A N 1
ATOM 1821 C CA . LYS A 1 223 ? -5.051 15.617 -0.51 1 76.56 223 LYS A CA 1
ATOM 1822 C C . LYS A 1 223 ? -5.109 17.094 -0.88 1 76.56 223 LYS A C 1
ATOM 1824 O O . LYS A 1 223 ? -5.941 17.844 -0.358 1 76.56 223 LYS A O 1
ATOM 1829 N N . LYS A 1 224 ? -4.258 17.453 -1.705 1 77.56 224 LYS A N 1
ATOM 1830 C CA . LYS A 1 224 ? -4.203 18.844 -2.141 1 77.56 224 LYS A CA 1
ATOM 1831 C C . LYS A 1 224 ? -5.504 19.266 -2.811 1 77.56 224 LYS A C 1
ATOM 1833 O O . LYS A 1 224 ? -6.086 20.297 -2.463 1 77.56 224 LYS A O 1
ATOM 1838 N N . TYR A 1 225 ? -5.984 18.5 -3.67 1 76.44 225 TYR A N 1
ATOM 1839 C CA . TYR A 1 225 ? -7.188 18.859 -4.414 1 76.44 225 TYR A CA 1
ATOM 1840 C C . TYR A 1 225 ? -8.43 18.734 -3.539 1 76.44 225 TYR A C 1
ATOM 1842 O O . TYR A 1 225 ? -9.375 19.516 -3.678 1 76.44 225 TYR A O 1
ATOM 1850 N N . LEU A 1 226 ? -8.406 17.766 -2.709 1 74.81 226 LEU A N 1
ATOM 1851 C CA . LEU A 1 226 ? -9.516 17.656 -1.771 1 74.81 226 LEU A CA 1
ATOM 1852 C C . LEU A 1 226 ? -9.57 18.844 -0.83 1 74.81 226 LEU A C 1
ATOM 1854 O O . LEU A 1 226 ? -10.648 19.375 -0.554 1 74.81 226 LEU A O 1
ATOM 1858 N N . LYS A 1 227 ? -8.438 19.297 -0.379 1 75.88 227 LYS A N 1
ATOM 1859 C CA . LYS A 1 227 ? -8.359 20.469 0.484 1 75.88 227 LYS A CA 1
ATOM 1860 C C . LYS A 1 227 ? -8.867 21.719 -0.235 1 75.88 227 LYS A C 1
ATOM 1862 O O . LYS A 1 227 ? -9.609 22.516 0.344 1 75.88 227 LYS A O 1
ATOM 1867 N N . GLU A 1 228 ? -8.453 21.797 -1.415 1 76.31 228 GLU A N 1
ATOM 1868 C CA . GLU A 1 228 ? -8.891 22.953 -2.203 1 76.31 228 GLU A CA 1
ATOM 1869 C C . GLU A 1 228 ? -10.398 22.922 -2.438 1 76.31 228 GLU A C 1
ATOM 1871 O O . GLU A 1 228 ? -11.055 23.953 -2.398 1 76.31 228 GLU A O 1
ATOM 1876 N N . GLU A 1 229 ? -10.898 21.844 -2.617 1 75.88 229 GLU A N 1
ATOM 1877 C CA . GLU A 1 229 ? -12.336 21.719 -2.834 1 75.88 229 GLU A CA 1
ATOM 1878 C C . GLU A 1 229 ? -13.117 22.016 -1.561 1 75.88 229 GLU A C 1
ATOM 1880 O O . GLU A 1 229 ? -14.156 22.688 -1.606 1 75.88 229 GLU A O 1
ATOM 1885 N N . VAL A 1 230 ? -12.664 21.547 -0.486 1 74.81 230 VAL A N 1
ATOM 1886 C CA . VAL A 1 230 ? -13.336 21.797 0.783 1 74.81 230 VAL A CA 1
ATOM 1887 C C . VAL A 1 230 ? -13.227 23.281 1.138 1 74.81 230 VAL A C 1
ATOM 1889 O O . VAL A 1 230 ? -14.172 23.875 1.661 1 74.81 230 VAL A O 1
ATOM 1892 N N . ARG A 1 231 ? -12.102 23.812 0.836 1 75.56 231 ARG A N 1
ATOM 1893 C CA . ARG A 1 231 ? -11.922 25.234 1.072 1 75.56 231 ARG A CA 1
ATOM 1894 C C . ARG A 1 231 ? -12.914 26.062 0.26 1 75.56 231 ARG A C 1
ATOM 1896 O O . ARG A 1 231 ? -13.5 27.016 0.771 1 75.56 231 ARG A O 1
ATOM 1903 N N . GLN A 1 232 ? -13.07 25.641 -0.911 1 76.56 232 GLN A N 1
ATOM 1904 C CA . GLN A 1 232 ? -14.016 26.344 -1.771 1 76.56 232 GLN A CA 1
ATOM 1905 C C . GLN A 1 232 ? -15.453 26.156 -1.272 1 76.56 232 GLN A C 1
ATOM 1907 O O . GLN A 1 232 ? -16.266 27.094 -1.353 1 76.56 232 GLN A O 1
ATOM 1912 N N . LEU A 1 233 ? -15.734 25.062 -0.767 1 76.31 233 LEU A N 1
ATOM 1913 C CA . LEU A 1 233 ? -17.062 24.812 -0.239 1 76.31 233 LEU A CA 1
ATOM 1914 C C . LEU A 1 233 ? -17.328 25.625 1.018 1 76.31 233 LEU A C 1
ATOM 1916 O O . LEU A 1 233 ? -18.406 26.188 1.188 1 76.31 233 LEU A O 1
ATOM 1920 N N . VAL A 1 234 ? -16.359 25.703 1.828 1 76.19 234 VAL A N 1
ATOM 1921 C CA . VAL A 1 234 ? -16.5 26.469 3.062 1 76.19 234 VAL A CA 1
ATOM 1922 C C . VAL A 1 234 ? -16.578 27.969 2.74 1 76.19 234 VAL A C 1
ATOM 1924 O O . VAL A 1 234 ? -17.375 28.688 3.346 1 76.19 234 VAL A O 1
ATOM 1927 N N . LYS A 1 235 ? -15.797 28.328 1.816 1 76.88 235 LYS A N 1
ATOM 1928 C CA . LYS A 1 235 ? -15.844 29.734 1.404 1 76.88 235 LYS A CA 1
ATOM 1929 C C . LYS A 1 235 ? -17.203 30.078 0.807 1 76.88 235 LYS A C 1
ATOM 1931 O O . LYS A 1 235 ? -17.766 31.141 1.095 1 76.88 235 LYS A O 1
ATOM 1936 N N . ALA A 1 236 ? -17.656 29.234 0.013 1 81 236 ALA A N 1
ATOM 1937 C CA . ALA A 1 236 ? -18.969 29.453 -0.589 1 81 236 ALA A CA 1
ATOM 1938 C C . ALA A 1 236 ? -20.062 29.5 0.475 1 81 236 ALA A C 1
ATOM 1940 O O . ALA A 1 236 ? -20.984 30.312 0.397 1 81 236 ALA A O 1
ATOM 1941 N N . ARG A 1 237 ? -20.016 28.641 1.377 1 80.56 237 ARG A N 1
ATOM 1942 C CA . ARG A 1 237 ? -20.984 28.609 2.465 1 80.56 237 ARG A CA 1
ATOM 1943 C C . ARG A 1 237 ? -20.906 29.891 3.305 1 80.56 237 ARG A C 1
ATOM 1945 O O . ARG A 1 237 ? -21.938 30.438 3.699 1 80.56 237 ARG A O 1
ATOM 1952 N N . ARG A 1 238 ? -19.766 30.266 3.586 1 78.31 238 ARG A N 1
ATOM 1953 C CA . ARG A 1 238 ? -19.578 31.484 4.383 1 78.31 238 ARG A CA 1
ATOM 1954 C C . ARG A 1 238 ? -20.078 32.719 3.633 1 78.31 238 ARG A C 1
ATOM 1956 O O . ARG A 1 238 ? -20.688 33.594 4.23 1 78.31 238 ARG A O 1
ATOM 1963 N N . PHE A 1 239 ? -19.797 32.625 2.418 1 82.31 239 PHE A N 1
ATOM 1964 C CA . PHE A 1 239 ? -20.266 33.75 1.603 1 82.31 239 PHE A CA 1
ATOM 1965 C C . PHE A 1 239 ? -21.781 33.812 1.584 1 82.31 239 PHE A C 1
ATOM 1967 O O . PHE A 1 239 ? -22.375 34.906 1.707 1 82.31 239 PHE A O 1
ATOM 1974 N N . LYS A 1 240 ? -22.359 32.75 1.455 1 87.12 240 LYS A N 1
ATOM 1975 C CA . LYS A 1 240 ? -23.812 32.719 1.45 1 87.12 240 LYS A CA 1
ATOM 1976 C C . LYS A 1 240 ? -24.375 33.125 2.809 1 87.12 240 LYS A C 1
ATOM 1978 O O . LYS A 1 240 ? -25.406 33.781 2.885 1 87.12 240 LYS A O 1
ATOM 1983 N N . MET A 1 241 ? -23.688 32.781 3.812 1 86.94 241 MET A N 1
ATOM 1984 C CA . MET A 1 241 ? -24.125 33.156 5.156 1 86.94 241 MET A CA 1
ATOM 1985 C C . MET A 1 241 ? -23.922 34.625 5.41 1 86.94 241 MET A C 1
ATOM 1987 O O . MET A 1 241 ? -24.734 35.281 6.086 1 86.94 241 MET A O 1
ATOM 1991 N N . CYS A 1 242 ? -22.875 35.125 4.906 1 81.88 242 CYS A N 1
ATOM 1992 C CA . CYS A 1 242 ? -22.656 36.562 5.043 1 81.88 242 CYS A CA 1
ATOM 1993 C C . CYS A 1 242 ? -23.719 37.375 4.289 1 81.88 242 CYS A C 1
ATOM 1995 O O . CYS A 1 242 ? -24.172 38.406 4.766 1 81.88 242 CYS A O 1
ATOM 1997 N N . ARG A 1 243 ? -24.031 36.812 3.201 1 87.06 243 ARG A N 1
ATOM 1998 C CA . ARG A 1 243 ? -25.094 37.469 2.443 1 87.06 243 ARG A CA 1
ATOM 1999 C C . ARG A 1 243 ? -26.422 37.375 3.191 1 87.06 243 ARG A C 1
ATOM 2001 O O . ARG A 1 243 ? -27.203 38.344 3.182 1 87.06 243 ARG A O 1
ATOM 2008 N N . ALA A 1 244 ? -26.688 36.312 3.771 1 88.69 244 ALA A N 1
ATOM 2009 C CA . ALA A 1 244 ? -27.891 36.156 4.574 1 88.69 244 ALA A CA 1
ATOM 2010 C C . ALA A 1 244 ? -27.875 37.094 5.77 1 88.69 244 ALA A C 1
ATOM 2012 O O . ALA A 1 244 ? -28.906 37.656 6.145 1 88.69 244 ALA A O 1
ATOM 2013 N N . PHE A 1 245 ? -26.75 37.219 6.367 1 87.56 245 PHE A N 1
ATOM 2014 C CA . PHE A 1 245 ? -26.594 38.156 7.488 1 87.56 245 PHE A CA 1
ATOM 2015 C C . PHE A 1 245 ? -26.875 39.594 7.051 1 87.56 245 PHE A C 1
ATOM 2017 O O . PHE A 1 245 ? -27.516 40.344 7.777 1 87.56 245 PHE A O 1
ATOM 2024 N N . SER A 1 246 ? -26.359 39.969 5.883 1 85.88 246 SER A N 1
ATOM 2025 C CA . SER A 1 246 ? -26.562 41.312 5.391 1 85.88 246 SER A CA 1
ATOM 2026 C C . SER A 1 246 ? -28.047 41.594 5.121 1 85.88 246 SER A C 1
ATOM 2028 O O . SER A 1 246 ? -28.5 42.719 5.25 1 85.88 246 SER A O 1
ATOM 2030 N N . LEU A 1 247 ? -28.703 40.562 4.824 1 87.81 247 LEU A N 1
ATOM 2031 C CA . LEU A 1 247 ? -30.141 40.719 4.566 1 87.81 247 LEU A CA 1
ATOM 2032 C C . LEU A 1 247 ? -30.922 40.781 5.871 1 87.81 247 LEU A C 1
ATOM 2034 O O . LEU A 1 247 ? -31.953 41.469 5.941 1 87.81 247 LEU A O 1
ATOM 2038 N N . LEU A 1 248 ? -30.406 40.125 6.887 1 87.88 248 LEU A N 1
ATOM 2039 C CA . LEU A 1 248 ? -31.172 40.031 8.133 1 87.88 248 LEU A CA 1
ATOM 2040 C C . LEU A 1 248 ? -30.688 41.031 9.156 1 87.88 248 LEU A C 1
ATOM 2042 O O . LEU A 1 248 ? -31.359 41.281 10.156 1 87.88 248 LEU A O 1
ATOM 2046 N N . GLN A 1 249 ? -29.594 41.688 8.898 1 86.25 249 GLN A N 1
ATOM 2047 C CA . GLN A 1 249 ? -28.984 42.562 9.883 1 86.25 249 GLN A CA 1
ATOM 2048 C C . GLN A 1 249 ? -29.859 43.781 10.156 1 86.25 249 GLN A C 1
ATOM 2050 O O . GLN A 1 249 ? -30.578 44.25 9.266 1 86.25 249 GLN A O 1
ATOM 2055 N N . GLU A 1 250 ? -30 44.062 11.484 1 82.38 250 GLU A N 1
ATOM 2056 C CA . GLU A 1 250 ? -30.672 45.281 11.945 1 82.38 250 GLU A CA 1
ATOM 2057 C C . GLU A 1 250 ? -29.703 46.188 12.68 1 82.38 250 GLU A C 1
ATOM 2059 O O . GLU A 1 250 ? -28.797 45.75 13.375 1 82.38 250 GLU A O 1
ATOM 2064 N N . THR A 1 251 ? -29.578 47.438 12.227 1 74.5 251 THR A N 1
ATOM 2065 C CA . THR A 1 251 ? -28.688 48.406 12.867 1 74.5 251 THR A CA 1
ATOM 2066 C C . THR A 1 251 ? -29.281 48.906 14.172 1 74.5 251 THR A C 1
ATOM 2068 O O . THR A 1 251 ? -30.422 49.375 14.203 1 74.5 251 THR A O 1
ATOM 2071 N N . ARG A 1 252 ? -28.75 48.281 15.234 1 66.5 252 ARG A N 1
ATOM 2072 C CA . ARG A 1 252 ? -29.234 48.812 16.5 1 66.5 252 ARG A CA 1
ATOM 2073 C C . ARG A 1 252 ? -28.578 50.156 16.828 1 66.5 252 ARG A C 1
ATOM 2075 O O . ARG A 1 252 ? -27.375 50.219 17.094 1 66.5 252 ARG A O 1
ATOM 2082 N N . GLY A 1 253 ? -29.281 51.312 16.953 1 59.91 253 GLY A N 1
ATOM 2083 C CA . GLY A 1 253 ? -28.953 52.656 17.359 1 59.91 253 GLY A CA 1
ATOM 2084 C C . GLY A 1 253 ? -28.062 53.375 16.344 1 59.91 253 GLY A C 1
ATOM 2085 O O . GLY A 1 253 ? -27.672 52.812 15.336 1 59.91 253 GLY A O 1
ATOM 2086 N N . GLU A 1 254 ? -27.875 54.719 16.484 1 55.19 254 GLU A N 1
ATOM 2087 C CA . GLU A 1 254 ? -27.047 55.625 15.68 1 55.19 254 GLU A CA 1
ATOM 2088 C C . GLU A 1 254 ? -25.594 55.188 15.703 1 55.19 254 GLU A C 1
ATOM 2090 O O . GLU A 1 254 ? -24.922 55.281 16.734 1 55.19 254 GLU A O 1
ATOM 2095 N N . GLY A 1 255 ? -24.969 54.406 14.695 1 57.44 255 GLY A N 1
ATOM 2096 C CA . GLY A 1 255 ? -23.578 54.031 14.508 1 57.44 255 GLY A CA 1
ATOM 2097 C C . GLY A 1 255 ? -23.266 52.625 14.945 1 57.44 255 GLY A C 1
ATOM 2098 O O . GLY A 1 255 ? -22.109 52.25 15.102 1 57.44 255 GLY A O 1
ATOM 2099 N N . GLY A 1 256 ? -24.266 51.812 15.297 1 60.81 256 GLY A N 1
ATOM 2100 C CA . GLY A 1 256 ? -23.969 50.562 15.984 1 60.81 256 GLY A CA 1
ATOM 2101 C C . GLY A 1 256 ? -23.641 49.406 15.039 1 60.81 256 GLY A C 1
ATOM 2102 O O . GLY A 1 256 ? -23.812 49.531 13.82 1 60.81 256 GLY A O 1
ATOM 2103 N N . GLU A 1 257 ? -22.938 48.406 15.414 1 74.12 257 GLU A N 1
ATOM 2104 C CA . GLU A 1 257 ? -22.516 47.188 14.695 1 74.12 257 GLU A CA 1
ATOM 2105 C C . GLU A 1 257 ? -23.719 46.375 14.273 1 74.12 257 GLU A C 1
ATOM 2107 O O . GLU A 1 257 ? -24.719 46.281 15 1 74.12 257 GLU A O 1
ATOM 2112 N N . PRO A 1 258 ? -23.844 46.062 12.922 1 83.94 258 PRO A N 1
ATOM 2113 C CA . PRO A 1 258 ? -24.938 45.219 12.43 1 83.94 258 PRO A CA 1
ATOM 2114 C C . PRO A 1 258 ? -25.078 43.906 13.227 1 83.94 258 PRO A C 1
ATOM 2116 O O . PRO A 1 258 ? -24.094 43.219 13.461 1 83.94 258 PRO A O 1
ATOM 2119 N N . VAL A 1 259 ? -26.266 43.812 13.836 1 86.75 259 VAL A N 1
ATOM 2120 C CA . VAL A 1 259 ? -26.516 42.625 14.664 1 86.75 259 VAL A CA 1
ATOM 2121 C C . VAL A 1 259 ? -27.828 41.969 14.258 1 86.75 259 VAL A C 1
ATOM 2123 O O . VAL A 1 259 ? -28.656 42.594 13.586 1 86.75 259 VAL A O 1
ATOM 2126 N N . VAL A 1 260 ? -27.984 40.688 14.461 1 89.25 260 VAL A N 1
ATOM 2127 C CA . VAL A 1 260 ? -29.219 39.938 14.266 1 89.25 260 VAL A CA 1
ATOM 2128 C C . VAL A 1 260 ? -29.891 39.688 15.617 1 89.25 260 VAL A C 1
ATOM 2130 O O . VAL A 1 260 ? -29.266 39.219 16.562 1 89.25 260 VAL A O 1
ATOM 2133 N N . THR A 1 261 ? -31.125 40.062 15.656 1 85.56 261 THR A N 1
ATOM 2134 C CA . THR A 1 261 ? -31.875 39.969 16.906 1 85.56 261 THR A CA 1
ATOM 2135 C C . THR A 1 261 ? -32.344 38.531 17.141 1 85.56 261 THR A C 1
ATOM 2137 O O . THR A 1 261 ? -32.375 37.719 16.203 1 85.56 261 THR A O 1
ATOM 2140 N N . GLN A 1 262 ? -32.656 38.156 18.359 1 87.62 262 GLN A N 1
ATOM 2141 C CA . GLN A 1 262 ? -33.094 36.812 18.75 1 87.62 262 GLN A CA 1
ATOM 2142 C C . GLN A 1 262 ? -34.375 36.438 18.031 1 87.62 262 GLN A C 1
ATOM 2144 O O . GLN A 1 262 ? -34.562 35.281 17.656 1 87.62 262 GLN A O 1
ATOM 2149 N N . ALA A 1 263 ? -35.281 37.312 17.859 1 85.25 263 ALA A N 1
ATOM 2150 C CA . ALA A 1 263 ? -36.562 37.031 17.219 1 85.25 263 ALA A CA 1
ATOM 2151 C C . ALA A 1 263 ? -36.344 36.625 15.766 1 85.25 263 ALA A C 1
ATOM 2153 O O . ALA A 1 263 ? -36.938 35.656 15.305 1 85.25 263 ALA A O 1
ATOM 2154 N N . LYS A 1 264 ? -35.531 37.375 15.062 1 87.25 264 LYS A N 1
ATOM 2155 C CA . LYS A 1 264 ? -35.25 37.062 13.664 1 87.25 264 LYS A CA 1
ATOM 2156 C C . LYS A 1 264 ? -34.5 35.75 13.539 1 87.25 264 LYS A C 1
ATOM 2158 O O . LYS A 1 264 ? -34.75 34.969 12.625 1 87.25 264 LYS A O 1
ATOM 2163 N N . TRP A 1 265 ? -33.625 35.625 14.438 1 89.06 265 TRP A N 1
ATOM 2164 C CA . TRP A 1 265 ? -32.875 34.375 14.461 1 89.06 265 TRP A CA 1
ATOM 2165 C C . TRP A 1 265 ? -33.781 33.188 14.703 1 89.06 265 TRP A C 1
ATOM 2167 O O . TRP A 1 265 ? -33.656 32.156 14.055 1 89.06 265 TRP A O 1
ATOM 2177 N N . ASN A 1 266 ? -34.688 33.281 15.617 1 87.44 266 ASN A N 1
ATOM 2178 C CA . ASN A 1 266 ? -35.625 32.219 15.914 1 87.44 266 ASN A CA 1
ATOM 2179 C C . ASN A 1 266 ? -36.5 31.906 14.711 1 87.44 266 ASN A C 1
ATOM 2181 O O . ASN A 1 266 ? -36.844 30.75 14.453 1 87.44 266 ASN A O 1
ATOM 2185 N N . HIS A 1 267 ? -36.844 32.906 14.062 1 86.69 267 HIS A N 1
ATOM 2186 C CA . HIS A 1 267 ? -37.656 32.719 12.867 1 86.69 267 HIS A CA 1
ATOM 2187 C C . HIS A 1 267 ? -36.875 32 11.773 1 86.69 267 HIS A C 1
ATOM 2189 O O . HIS A 1 267 ? -37.406 31.156 11.062 1 86.69 267 HIS A O 1
ATOM 2195 N N . LEU A 1 268 ? -35.719 32.375 11.617 1 88.81 268 LEU A N 1
ATOM 2196 C CA . LEU A 1 268 ? -34.844 31.766 10.609 1 88.81 268 LEU A CA 1
ATOM 2197 C C . LEU A 1 268 ? -34.625 30.297 10.906 1 88.81 268 LEU A C 1
ATOM 2199 O O . LEU A 1 268 ? -34.719 29.453 10.008 1 88.81 268 LEU A O 1
ATOM 2203 N N . VAL A 1 269 ? -34.281 29.969 12.117 1 88.19 269 VAL A N 1
ATOM 2204 C CA . VAL A 1 269 ? -33.969 28.609 12.508 1 88.19 269 VAL A CA 1
ATOM 2205 C C . VAL A 1 269 ? -35.219 27.719 12.367 1 88.19 269 VAL A C 1
ATOM 2207 O O . VAL A 1 269 ? -35.094 26.562 11.984 1 88.19 269 VAL A O 1
ATOM 2210 N N . LYS A 1 270 ? -36.281 28.234 12.617 1 85.62 270 LYS A N 1
ATOM 2211 C CA . LYS A 1 270 ? -37.531 27.5 12.469 1 85.62 270 LYS A CA 1
ATOM 2212 C C . LYS A 1 270 ? -37.844 27.234 11 1 85.62 270 LYS A C 1
ATOM 2214 O O . LYS A 1 270 ? -38.438 26.203 10.664 1 85.62 270 LYS A O 1
ATOM 2219 N N . LEU A 1 271 ? -37.375 28.141 10.172 1 86.88 271 LEU A N 1
ATOM 2220 C CA . LEU A 1 271 ? -37.562 27.984 8.742 1 86.88 271 LEU A CA 1
ATOM 2221 C C . LEU A 1 271 ? -36.625 26.922 8.172 1 86.88 271 LEU A C 1
ATOM 2223 O O . LEU A 1 271 ? -37 26.156 7.277 1 86.88 271 LEU A O 1
ATOM 2227 N N . VAL A 1 272 ? -35.469 26.891 8.672 1 85.75 272 VAL A N 1
ATOM 2228 C CA . VAL A 1 272 ? -34.469 25.969 8.141 1 85.75 272 VAL A CA 1
ATOM 2229 C C . VAL A 1 272 ? -34.719 24.562 8.68 1 85.75 272 VAL A C 1
ATOM 2231 O O . VAL A 1 272 ? -34.625 23.594 7.934 1 85.75 272 VAL A O 1
ATOM 2234 N N . LYS A 1 273 ? -34.875 24.422 9.977 1 85.56 273 LYS A N 1
ATOM 2235 C CA . LYS A 1 273 ? -35.188 23.141 10.609 1 85.56 273 LYS A CA 1
ATOM 2236 C C . LYS A 1 273 ? -36.531 23.219 11.367 1 85.56 273 LYS A C 1
ATOM 2238 O O . LYS A 1 273 ? -36.531 23.469 12.57 1 85.56 273 LYS A O 1
ATOM 2243 N N . PRO A 1 274 ? -37.531 22.953 10.734 1 79.44 274 PRO A N 1
ATOM 2244 C CA . PRO A 1 274 ? -38.844 23.109 11.359 1 79.44 274 PRO A CA 1
ATOM 2245 C C . PRO A 1 274 ? -39.094 22.109 12.492 1 79.44 274 PRO A C 1
ATOM 2247 O O . PRO A 1 274 ? -39.875 22.375 13.406 1 79.44 274 PRO A O 1
ATOM 2250 N N . ASN A 1 275 ? -38.344 21.031 12.477 1 77.56 275 ASN A N 1
ATOM 2251 C CA . ASN A 1 275 ? -38.594 20 13.484 1 77.56 275 ASN A CA 1
ATOM 2252 C C . ASN A 1 275 ? -37.656 20.141 14.68 1 77.56 275 ASN A C 1
ATOM 2254 O O . ASN A 1 275 ? -37.531 19.219 15.477 1 77.56 275 ASN A O 1
ATOM 2258 N N . ILE A 1 276 ? -37.062 21.25 14.781 1 79.19 276 ILE A N 1
ATOM 2259 C CA . ILE A 1 276 ? -36.125 21.422 15.898 1 79.19 276 ILE A CA 1
ATOM 2260 C C . ILE A 1 276 ? -36.906 21.703 17.188 1 79.19 276 ILE A C 1
ATOM 2262 O O . ILE A 1 276 ? -37.906 22.453 17.156 1 79.19 276 ILE A O 1
ATOM 2266 N N . SER A 1 277 ? -36.625 21.031 18.281 1 76.56 277 SER A N 1
ATOM 2267 C CA . SER A 1 277 ? -37.281 21.25 19.562 1 76.56 277 SER A CA 1
ATOM 2268 C C . SER A 1 277 ? -36.938 22.625 20.125 1 76.56 277 SER A C 1
ATOM 2270 O O . SER A 1 277 ? -35.906 23.203 19.781 1 76.56 277 SER A O 1
ATOM 2272 N N . ILE A 1 278 ? -37.781 23.172 20.906 1 76.56 278 ILE A N 1
ATOM 2273 C CA . ILE A 1 278 ? -37.594 24.484 21.516 1 76.56 278 ILE A CA 1
ATOM 2274 C C . ILE A 1 278 ? -36.344 24.453 22.406 1 76.56 278 ILE A C 1
ATOM 2276 O O . ILE A 1 278 ? -35.562 25.406 22.391 1 76.56 278 ILE A O 1
ATOM 2280 N N . ALA A 1 279 ? -36.156 23.344 23.078 1 74.19 279 ALA A N 1
ATOM 2281 C CA . ALA A 1 279 ? -35 23.234 23.953 1 74.19 279 ALA A CA 1
ATOM 2282 C C . ALA A 1 279 ? -33.719 23.266 23.156 1 74.19 279 ALA A C 1
ATOM 2284 O O . ALA A 1 279 ? -32.719 23.891 23.578 1 74.19 279 ALA A O 1
ATOM 2285 N N . HIS A 1 280 ? -33.75 22.688 22.062 1 78.06 280 HIS A N 1
ATOM 2286 C CA . HIS A 1 280 ? -32.594 22.672 21.203 1 78.06 280 HIS A CA 1
ATOM 2287 C C . HIS A 1 280 ? -32.281 24.047 20.641 1 78.06 280 HIS A C 1
ATOM 2289 O O . HIS A 1 280 ? -31.125 24.453 20.547 1 78.06 280 HIS A O 1
ATOM 2295 N N . ARG A 1 281 ? -33.281 24.688 20.328 1 82.69 281 ARG A N 1
ATOM 2296 C CA . ARG A 1 281 ? -33.125 26.031 19.781 1 82.69 281 ARG A CA 1
ATOM 2297 C C . ARG A 1 281 ? -32.562 27 20.812 1 82.69 281 ARG A C 1
ATOM 2299 O O . ARG A 1 281 ? -31.688 27.812 20.5 1 82.69 281 ARG A O 1
ATOM 2306 N N . GLU A 1 282 ? -33.031 26.859 22.016 1 78.5 282 GLU A N 1
ATOM 2307 C CA . GLU A 1 282 ? -32.562 27.734 23.078 1 78.5 282 GLU A CA 1
ATOM 2308 C C . GLU A 1 282 ? -31.094 27.438 23.422 1 78.5 282 GLU A C 1
ATOM 2310 O O . GLU A 1 282 ? -30.344 28.328 23.766 1 78.5 282 GLU A O 1
ATOM 2315 N N . LEU A 1 283 ? -30.844 26.203 23.344 1 78.88 283 LEU A N 1
ATOM 2316 C CA . LEU A 1 283 ? -29.469 25.812 23.594 1 78.88 283 LEU A CA 1
ATOM 2317 C C . LEU A 1 283 ? -28.531 26.406 22.531 1 78.88 283 LEU A C 1
ATOM 2319 O O . LEU A 1 283 ? -27.453 26.922 22.875 1 78.88 283 LEU A O 1
ATOM 2323 N N . LEU A 1 284 ? -28.922 26.375 21.312 1 84.19 284 LEU A N 1
ATOM 2324 C CA . LEU A 1 284 ? -28.109 26.922 20.219 1 84.19 284 LEU A CA 1
ATOM 2325 C C . LEU A 1 284 ? -27.938 28.422 20.375 1 84.19 284 LEU A C 1
ATOM 2327 O O . LEU A 1 284 ? -26.844 28.953 20.141 1 84.19 284 LEU A O 1
ATOM 2331 N N . TRP A 1 285 ? -28.953 29.062 20.844 1 82.94 285 TRP A N 1
ATOM 2332 C CA . TRP A 1 285 ? -28.891 30.516 21.047 1 82.94 285 TRP A CA 1
ATOM 2333 C C . TRP A 1 285 ? -27.953 30.859 22.203 1 82.94 285 TRP A C 1
ATOM 2335 O O . TRP A 1 285 ? -27.188 31.812 22.125 1 82.94 285 TRP A O 1
ATOM 2345 N N . SER A 1 286 ? -28.016 30.062 23.188 1 80.06 286 SER A N 1
ATOM 2346 C CA . SER A 1 286 ? -27.188 30.344 24.359 1 80.06 286 SER A CA 1
ATOM 2347 C C . SER A 1 286 ? -25.703 30.156 24.031 1 80.06 286 SER A C 1
ATOM 2349 O O . SER A 1 286 ? -24.844 30.797 24.641 1 80.06 286 SER A O 1
ATOM 2351 N N . VAL A 1 287 ? -25.438 29.297 23.125 1 80.75 287 VAL A N 1
ATOM 2352 C CA . VAL A 1 287 ? -24.047 29.062 22.734 1 80.75 287 VAL A CA 1
ATOM 2353 C C . VAL A 1 287 ? -23.547 30.234 21.906 1 80.75 287 VAL A C 1
ATOM 2355 O O . VAL A 1 287 ? -22.391 30.656 22.047 1 80.75 287 VAL A O 1
ATOM 2358 N N . LEU A 1 288 ? -24.391 30.75 21.094 1 82.56 288 LEU A N 1
ATOM 2359 C CA . LEU A 1 288 ? -24 31.844 20.203 1 82.56 288 LEU A CA 1
ATOM 2360 C C . LEU A 1 288 ? -23.938 33.156 20.969 1 82.56 288 LEU A C 1
ATOM 2362 O O . LEU A 1 288 ? -23.078 34 20.703 1 82.56 288 LEU A O 1
ATOM 2366 N N . ASP A 1 289 ? -24.922 33.25 21.812 1 79.5 289 ASP A N 1
ATOM 2367 C CA . ASP A 1 289 ? -24.953 34.469 22.625 1 79.5 289 ASP A CA 1
ATOM 2368 C C . ASP A 1 289 ? -24.406 34.219 24.031 1 79.5 289 ASP A C 1
ATOM 2370 O O . ASP A 1 289 ? -25.172 34.125 24.984 1 79.5 289 ASP A O 1
ATOM 2374 N N . ASP A 1 290 ? -23.141 34.062 24.141 1 72.44 290 ASP A N 1
ATOM 2375 C CA . ASP A 1 290 ? -22.484 33.719 25.391 1 72.44 290 ASP A CA 1
ATOM 2376 C C . ASP A 1 290 ? -22.719 34.781 26.453 1 72.44 290 ASP A C 1
ATOM 2378 O O . ASP A 1 290 ? -22.812 34.469 27.641 1 72.44 290 ASP A O 1
ATOM 2382 N N . GLN A 1 291 ? -22.844 36.094 26 1 69.81 291 GLN A N 1
ATOM 2383 C CA . GLN A 1 291 ? -22.953 37.188 26.969 1 69.81 291 GLN A CA 1
ATOM 2384 C C . GLN A 1 291 ? -24.406 37.594 27.156 1 69.81 291 GLN A C 1
ATOM 2386 O O . GLN A 1 291 ? -24.688 38.625 27.766 1 69.81 291 GLN A O 1
ATOM 2391 N N . ASN A 1 292 ? -25.344 36.812 26.734 1 73.88 292 ASN A N 1
ATOM 2392 C CA . ASN A 1 292 ? -26.766 37.062 26.891 1 73.88 292 ASN A CA 1
ATOM 2393 C C . ASN A 1 292 ? -27.109 38.5 26.484 1 73.88 292 ASN A C 1
ATOM 2395 O O . ASN A 1 292 ? -27.766 39.219 27.25 1 73.88 292 ASN A O 1
ATOM 2399 N N . LYS A 1 293 ? -26.531 38.969 25.406 1 76.44 293 LYS A N 1
ATOM 2400 C CA . LYS A 1 293 ? -26.781 40.312 24.906 1 76.44 293 LYS A CA 1
ATOM 2401 C C . LYS A 1 293 ? -28.109 40.406 24.141 1 76.44 293 LYS A C 1
ATOM 2403 O O . LYS A 1 293 ? -28.641 41.469 23.922 1 76.44 293 LYS A O 1
ATOM 2408 N N . GLY A 1 294 ? -28.609 39.25 23.797 1 78.19 294 GLY A N 1
ATOM 2409 C CA . GLY A 1 294 ? -29.859 39.188 23.062 1 78.19 294 GLY A CA 1
ATOM 2410 C C . GLY A 1 294 ? -29.672 39.406 21.562 1 78.19 294 GLY A C 1
ATOM 2411 O O . GLY A 1 294 ? -30.656 39.562 20.828 1 78.19 294 GLY A O 1
ATOM 2412 N N . HIS A 1 295 ? -28.406 39.75 21.156 1 83 295 HIS A N 1
ATOM 2413 C CA . HIS A 1 295 ? -28.094 39.875 19.734 1 83 295 HIS A CA 1
ATOM 2414 C C . HIS A 1 295 ? -26.812 39.156 19.359 1 83 295 HIS A C 1
ATOM 2416 O O . HIS A 1 295 ? -26 38.844 20.234 1 83 295 HIS A O 1
ATOM 2422 N N . ILE A 1 296 ? -26.703 38.75 18.047 1 86.44 296 ILE A N 1
ATOM 2423 C CA . ILE A 1 296 ? -25.547 38 17.594 1 86.44 296 ILE A CA 1
ATOM 2424 C C . ILE A 1 296 ? -24.828 38.781 16.484 1 86.44 296 ILE A C 1
ATOM 2426 O O . ILE A 1 296 ? -25.484 39.438 15.664 1 86.44 296 ILE A O 1
ATOM 2430 N N . GLY A 1 297 ? -23.594 38.781 16.531 1 81.62 297 GLY A N 1
ATOM 2431 C CA . GLY A 1 297 ? -22.766 39.438 15.516 1 81.62 297 GLY A CA 1
ATOM 2432 C C . GLY A 1 297 ? -22.578 38.594 14.273 1 81.62 297 GLY A C 1
ATOM 2433 O O . GLY A 1 297 ? -23.188 37.531 14.133 1 81.62 297 GLY A O 1
ATOM 2434 N N . LYS A 1 298 ? -21.844 39.156 13.367 1 83.06 298 LYS A N 1
ATOM 2435 C CA . LYS A 1 298 ? -21.594 38.531 12.078 1 83.06 298 LYS A CA 1
ATOM 2436 C C . LYS A 1 298 ? -20.859 37.188 12.242 1 83.06 298 LYS A C 1
ATOM 2438 O O . LYS A 1 298 ? -21.234 36.188 11.633 1 83.06 298 LYS A O 1
ATOM 2443 N N . ILE A 1 299 ? -19.859 37.094 13.016 1 78.25 299 ILE A N 1
ATOM 2444 C CA . ILE A 1 299 ? -19.031 35.906 13.195 1 78.25 299 ILE A CA 1
ATOM 2445 C C . ILE A 1 299 ? -19.859 34.812 13.844 1 78.25 299 ILE A C 1
ATOM 2447 O O . ILE A 1 299 ? -19.781 33.656 13.438 1 78.25 299 ILE A O 1
ATOM 2451 N N . ALA A 1 300 ? -20.641 35.188 14.766 1 80.06 300 ALA A N 1
ATOM 2452 C CA . ALA A 1 300 ? -21.469 34.188 15.445 1 80.06 300 ALA A CA 1
ATOM 2453 C C . ALA A 1 300 ? -22.562 33.656 14.523 1 80.06 300 ALA A C 1
ATOM 2455 O O . ALA A 1 300 ? -22.906 32.469 14.594 1 80.06 300 ALA A O 1
ATOM 2456 N N . PHE A 1 301 ? -22.969 34.531 13.711 1 86.31 301 PHE A N 1
ATOM 2457 C CA . PHE A 1 301 ? -24.031 34.125 12.789 1 86.31 301 PHE A CA 1
ATOM 2458 C C . PHE A 1 301 ? -23.484 33.125 11.773 1 86.31 301 PHE A C 1
ATOM 2460 O O . PHE A 1 301 ? -24.188 32.156 11.414 1 86.31 301 PHE A O 1
ATOM 2467 N N . VAL A 1 302 ? -22.375 33.375 11.328 1 82.12 302 VAL A N 1
ATOM 2468 C CA . VAL A 1 302 ? -21.781 32.5 10.328 1 82.12 302 VAL A CA 1
ATOM 2469 C C . VAL A 1 302 ? -21.547 31.094 10.922 1 82.12 302 VAL A C 1
ATOM 2471 O O . VAL A 1 302 ? -21.609 30.094 10.219 1 82.12 302 VAL A O 1
ATOM 2474 N N . GLN A 1 303 ? -21.375 30.953 12.148 1 79.38 303 GLN A N 1
ATOM 2475 C CA . GLN A 1 303 ? -21.109 29.672 12.82 1 79.38 303 GLN A CA 1
ATOM 2476 C C . GLN A 1 303 ? -22.406 28.891 13.031 1 79.38 303 GLN A C 1
ATOM 2478 O O . GLN A 1 303 ? -22.375 27.734 13.445 1 79.38 303 GLN A O 1
ATOM 2483 N N . LEU A 1 304 ? -23.422 29.578 12.734 1 81.81 304 LEU A N 1
ATOM 2484 C CA . LEU A 1 304 ? -24.719 28.938 12.922 1 81.81 304 LEU A CA 1
ATOM 2485 C C . LEU A 1 304 ? -24.844 27.703 12.039 1 81.81 304 LEU A C 1
ATOM 2487 O O . LEU A 1 304 ? -25.391 26.672 12.477 1 81.81 304 LEU A O 1
ATOM 2491 N N . ALA A 1 305 ? -24.328 27.766 10.836 1 78.25 305 ALA A N 1
ATOM 2492 C CA . ALA A 1 305 ? -24.422 26.625 9.922 1 78.25 305 ALA A CA 1
ATOM 2493 C C . ALA A 1 305 ? -23.672 25.422 10.477 1 78.25 305 ALA A C 1
ATOM 2495 O O . ALA A 1 305 ? -24.141 24.281 10.359 1 78.25 305 ALA A O 1
ATOM 2496 N N . ASP A 1 306 ? -22.609 25.609 11.102 1 73.81 306 ASP A N 1
ATOM 2497 C CA . ASP A 1 306 ? -21.828 24.531 11.688 1 73.81 306 ASP A CA 1
ATOM 2498 C C . ASP A 1 306 ? -22.5 23.969 12.938 1 73.81 306 ASP A C 1
ATOM 2500 O O . ASP A 1 306 ? -22.453 22.766 13.203 1 73.81 306 ASP A O 1
ATOM 2504 N N . LEU A 1 307 ? -23.109 24.875 13.656 1 75.75 307 LEU A N 1
ATOM 2505 C CA . LEU A 1 307 ? -23.797 24.469 14.883 1 75.75 307 LEU A CA 1
ATOM 2506 C C . LEU A 1 307 ? -25.016 23.609 14.562 1 75.75 307 LEU A C 1
ATOM 2508 O O . LEU A 1 307 ? -25.328 22.656 15.297 1 75.75 307 LEU A O 1
ATOM 2512 N N . LEU A 1 308 ? -25.594 23.969 13.508 1 76 308 LEU A N 1
ATOM 2513 C CA . LEU A 1 308 ? -26.797 23.234 13.133 1 76 308 LEU A CA 1
ATOM 2514 C C . LEU A 1 308 ? -26.453 21.844 12.617 1 76 308 LEU A C 1
ATOM 2516 O O . LEU A 1 308 ? -27.281 20.938 12.625 1 76 308 LEU A O 1
ATOM 2520 N N . SER A 1 309 ? -25.25 21.719 12.195 1 71.38 309 SER A N 1
ATOM 2521 C CA . SER A 1 309 ? -24.828 20.438 11.672 1 71.38 309 SER A CA 1
ATOM 2522 C C . SER A 1 309 ? -24.516 19.453 12.797 1 71.38 309 SER A C 1
ATOM 2524 O O . SER A 1 309 ? -24.469 18.234 12.586 1 71.38 309 SER A O 1
ATOM 2526 N N . ILE A 1 310 ? -24.328 19.953 14.023 1 68.19 310 ILE A N 1
ATOM 2527 C CA . ILE A 1 310 ? -24.078 19.078 15.172 1 68.19 310 ILE A CA 1
ATOM 2528 C C . ILE A 1 310 ? -25.391 18.5 15.68 1 68.19 310 ILE A C 1
ATOM 2530 O O . ILE A 1 310 ? -26.328 19.25 15.992 1 68.19 310 ILE A O 1
ATOM 2534 N N . GLN A 1 311 ? -25.547 17.25 15.555 1 63.81 311 GLN A N 1
ATOM 2535 C CA . GLN A 1 311 ? -26.781 16.625 15.984 1 63.81 311 GLN A CA 1
ATOM 2536 C C . GLN A 1 311 ? -26.797 16.406 17.5 1 63.81 311 GLN A C 1
ATOM 2538 O O . GLN A 1 311 ? -25.891 15.797 18.062 1 63.81 311 GLN A O 1
ATOM 2543 N N . VAL A 1 312 ? -27.656 17.062 18.141 1 64.75 312 VAL A N 1
ATOM 2544 C CA . VAL A 1 312 ? -27.859 16.922 19.578 1 64.75 312 VAL A CA 1
ATOM 2545 C C . VAL A 1 312 ? -29.094 16.062 19.844 1 64.75 312 VAL A C 1
ATOM 2547 O O . VAL A 1 312 ? -30.141 16.266 19.234 1 64.75 312 VAL A O 1
ATOM 2550 N N . ILE A 1 313 ? -28.875 14.891 20.422 1 63 313 ILE A N 1
ATOM 2551 C CA . ILE A 1 313 ? -29.984 14.016 20.75 1 63 313 ILE A CA 1
ATOM 2552 C C . ILE A 1 313 ? -30.516 14.344 22.141 1 63 313 ILE A C 1
ATOM 2554 O O . ILE A 1 313 ? -29.75 14.523 23.078 1 63 313 ILE A O 1
ATOM 2558 N N . THR A 1 314 ? -31.797 14.586 22.141 1 60.5 314 THR A N 1
ATOM 2559 C CA . THR A 1 314 ? -32.469 14.797 23.422 1 60.5 314 THR A CA 1
ATOM 2560 C C . THR A 1 314 ? -32.875 13.461 24.047 1 60.5 314 THR A C 1
ATOM 2562 O O . THR A 1 314 ? -33.438 12.602 23.375 1 60.5 314 THR A O 1
ATOM 2565 N N . VAL A 1 315 ? -32.156 13.055 25.047 1 60.84 315 VAL A N 1
ATOM 2566 C CA . VAL A 1 315 ? -32.5 11.812 25.719 1 60.84 315 VAL A CA 1
ATOM 2567 C C . VAL A 1 315 ? -33.5 12.094 26.844 1 60.84 315 VAL A C 1
ATOM 2569 O O . VAL A 1 315 ? -33.25 12.93 27.719 1 60.84 315 VAL A O 1
ATOM 2572 N N . LYS A 1 316 ? -34.75 11.742 26.578 1 57.31 316 LYS A N 1
ATOM 2573 C CA . LYS A 1 316 ? -35.719 11.828 27.656 1 57.31 316 LYS A CA 1
ATOM 2574 C C . LYS A 1 316 ? -35.625 10.625 28.578 1 57.31 316 LYS A C 1
ATOM 2576 O O . LYS A 1 316 ? -35.562 9.484 28.125 1 57.31 316 LYS A O 1
ATOM 2581 N N . SER A 1 317 ? -35.219 10.758 29.766 1 59.44 317 SER A N 1
ATOM 2582 C CA . SER A 1 317 ? -35.188 9.664 30.734 1 59.44 317 SER A CA 1
ATOM 2583 C C . SER A 1 317 ? -36.594 9.18 31.078 1 59.44 317 SER A C 1
ATOM 2585 O O . SER A 1 317 ? -37.375 9.93 31.672 1 59.44 317 SER A O 1
ATOM 2587 N N . GLN A 1 318 ? -37.188 8.383 30.266 1 64.19 318 GLN A N 1
ATOM 2588 C CA . GLN A 1 318 ? -38.469 7.793 30.656 1 64.19 318 GLN A CA 1
ATOM 2589 C C . GLN A 1 318 ? -38.281 6.57 31.531 1 64.19 318 GLN A C 1
ATOM 2591 O O . GLN A 1 318 ? -37.312 5.832 31.359 1 64.19 318 GLN A O 1
ATOM 2596 N N . PRO A 1 319 ? -39.031 6.582 32.625 1 70.12 319 PRO A N 1
ATOM 2597 C CA . PRO A 1 319 ? -38.938 5.398 33.5 1 70.12 319 PRO A CA 1
ATOM 2598 C C . PRO A 1 319 ? -39.281 4.105 32.75 1 70.12 319 PRO A C 1
ATOM 2600 O O . PRO A 1 319 ? -39.938 4.141 31.719 1 70.12 319 PRO A O 1
ATOM 2603 N N . HIS A 1 320 ? -38.781 2.984 33.125 1 78.94 320 HIS A N 1
ATOM 2604 C CA . HIS A 1 320 ? -39.031 1.67 32.531 1 78.94 320 HIS A CA 1
ATOM 2605 C C . HIS A 1 320 ? -40.5 1.321 32.594 1 78.94 320 HIS A C 1
ATOM 2607 O O . HIS A 1 320 ? -41.188 1.567 33.594 1 78.94 320 HIS A O 1
ATOM 2613 N N . PRO A 1 321 ? -41.094 0.916 31.484 1 79.5 321 PRO A N 1
ATOM 2614 C CA . PRO A 1 321 ? -42.531 0.614 31.422 1 79.5 321 PRO A CA 1
ATOM 2615 C C . PRO A 1 321 ? -42.969 -0.403 32.469 1 79.5 321 PRO A C 1
ATOM 2617 O O . PRO A 1 321 ? -44.062 -0.303 33.031 1 79.5 321 PRO A O 1
ATOM 2620 N N . ILE A 1 322 ? -42.094 -1.298 32.844 1 81.56 322 ILE A N 1
ATOM 2621 C CA . ILE A 1 322 ? -42.438 -2.295 33.844 1 81.56 322 ILE A CA 1
ATOM 2622 C C . ILE A 1 322 ? -42.469 -1.64 35.219 1 81.56 322 ILE A C 1
ATOM 2624 O O . ILE A 1 322 ? -43.25 -2.059 36.094 1 81.56 322 ILE A O 1
ATOM 2628 N N . GLN A 1 323 ? -41.719 -0.678 35.312 1 79.62 323 GLN A N 1
ATOM 2629 C CA . GLN A 1 323 ? -41.719 0.055 36.562 1 79.62 323 GLN A CA 1
ATOM 2630 C C . GLN A 1 323 ? -43.031 0.798 36.75 1 79.62 323 GLN A C 1
ATOM 2632 O O . GLN A 1 323 ? -43.5 0.968 37.875 1 79.62 323 GLN A O 1
ATOM 2637 N N . ILE A 1 324 ? -43.625 1.11 35.594 1 79 324 ILE A N 1
ATOM 2638 C CA . ILE A 1 324 ? -44.875 1.85 35.656 1 79 324 ILE A CA 1
ATOM 2639 C C . ILE A 1 324 ? -46.031 0.885 35.906 1 79 324 ILE A C 1
ATOM 2641 O O . ILE A 1 324 ? -46.906 1.18 36.719 1 79 324 ILE A O 1
ATOM 2645 N N . CYS A 1 325 ? -45.969 -0.273 35.25 1 81.88 325 CYS A N 1
ATOM 2646 C CA . CYS A 1 325 ? -47.094 -1.221 35.344 1 81.88 325 CYS A CA 1
ATOM 2647 C C . CYS A 1 325 ? -47.031 -1.999 36.656 1 81.88 325 CYS A C 1
ATOM 2649 O O . CYS A 1 325 ? -48.062 -2.252 37.281 1 81.88 325 CYS A O 1
ATOM 2651 N N . PHE A 1 326 ? -45.812 -2.49 36.969 1 84.94 326 PHE A N 1
ATOM 2652 C CA . PHE A 1 326 ? -45.625 -3.283 38.156 1 84.94 326 PHE A CA 1
ATOM 2653 C C . PHE A 1 326 ? -44.5 -2.746 39 1 84.94 326 PHE A C 1
ATOM 2655 O O . PHE A 1 326 ? -43.438 -3.365 39.094 1 84.94 326 PHE A O 1
ATOM 2662 N N . PRO A 1 327 ? -44.688 -1.72 39.656 1 81.75 327 PRO A N 1
ATOM 2663 C CA . PRO A 1 327 ? -43.625 -1.088 40.406 1 81.75 327 PRO A CA 1
ATOM 2664 C C . PRO A 1 327 ? -43.125 -1.959 41.562 1 81.75 327 PRO A C 1
ATOM 2666 O O . PRO A 1 327 ? -41.906 -1.963 41.875 1 81.75 327 PRO A O 1
ATOM 2669 N N . SER A 1 328 ? -44 -2.768 42.156 1 83.31 328 SER A N 1
ATOM 2670 C CA . SER A 1 328 ? -43.625 -3.578 43.312 1 83.31 328 SER A CA 1
ATOM 2671 C C . SER A 1 328 ? -42.656 -4.699 42.906 1 83.31 328 SER A C 1
ATOM 2673 O O . SER A 1 328 ? -41.719 -5.008 43.625 1 83.31 328 SER A O 1
ATOM 2675 N N . VAL A 1 329 ? -42.938 -5.156 41.781 1 84.44 329 VAL A N 1
ATOM 2676 C CA . VAL A 1 329 ? -42.125 -6.266 41.312 1 84.44 329 VAL A CA 1
ATOM 2677 C C . VAL A 1 329 ? -40.781 -5.742 40.812 1 84.44 329 VAL A C 1
ATOM 2679 O O . VAL A 1 329 ? -39.75 -6.352 41.062 1 84.44 329 VAL A O 1
ATOM 2682 N N . TYR A 1 330 ? -40.75 -4.648 40.188 1 85.25 330 TYR A N 1
ATOM 2683 C CA . TYR A 1 330 ? -39.562 -4.086 39.594 1 85.25 330 TYR A CA 1
ATOM 2684 C C . TYR A 1 330 ? -38.625 -3.555 40.656 1 85.25 330 TYR A C 1
ATOM 2686 O O . TYR A 1 330 ? -37.406 -3.596 40.5 1 85.25 330 TYR A O 1
ATOM 2694 N N . ASN A 1 331 ? -39.219 -3.154 41.75 1 81.94 331 ASN A N 1
ATOM 2695 C CA . ASN A 1 331 ? -38.406 -2.615 42.812 1 81.94 331 ASN A CA 1
ATOM 2696 C C . ASN A 1 331 ? -38.156 -3.656 43.906 1 81.94 331 ASN A C 1
ATOM 2698 O O . ASN A 1 331 ? -37.656 -3.33 44.969 1 81.94 331 ASN A O 1
ATOM 2702 N N . SER A 1 332 ? -38.531 -4.855 43.625 1 85.44 332 SER A N 1
ATOM 2703 C CA . SER A 1 332 ? -38.25 -5.945 44.562 1 85.44 332 SER A CA 1
ATOM 2704 C C . SER A 1 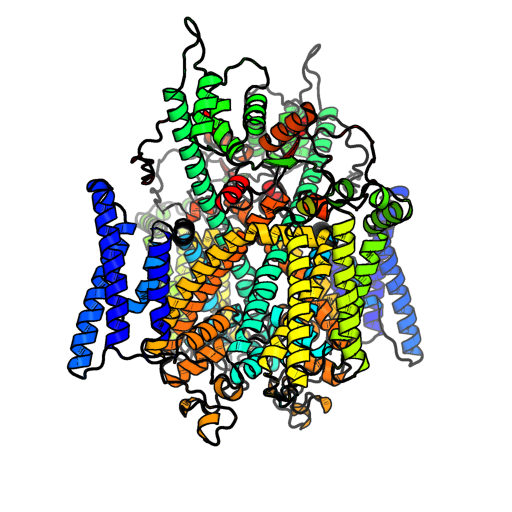332 ? -36.75 -6.23 44.656 1 85.44 332 SER A C 1
ATOM 2706 O O . SER A 1 332 ? -35.969 -5.773 43.812 1 85.44 332 SER A O 1
ATOM 2708 N N . SER A 1 333 ? -36.344 -6.867 45.688 1 87.62 333 SER A N 1
ATOM 2709 C CA . SER A 1 333 ? -34.938 -7.164 45.938 1 87.62 333 SER A CA 1
ATOM 2710 C C . SER A 1 333 ? -34.375 -8.062 44.844 1 87.62 333 SER A C 1
ATOM 2712 O O . SER A 1 333 ? -33.219 -7.879 44.438 1 87.62 333 SER A O 1
ATOM 2714 N N . VAL A 1 334 ? -35.125 -8.938 44.406 1 88.94 334 VAL A N 1
ATOM 2715 C CA . VAL A 1 334 ? -34.656 -9.844 43.344 1 88.94 334 VAL A CA 1
ATOM 2716 C C . VAL A 1 334 ? -34.469 -9.078 42.062 1 88.94 334 VAL A C 1
ATOM 2718 O O . VAL A 1 334 ? -33.469 -9.297 41.344 1 88.94 334 VAL A O 1
ATOM 2721 N N . SER A 1 335 ? -35.344 -8.242 41.719 1 89.12 335 SER A N 1
ATOM 2722 C CA . SER A 1 335 ? -35.25 -7.449 40.5 1 89.12 335 SER A CA 1
ATOM 2723 C C . SER A 1 335 ? -34.031 -6.508 40.562 1 89.12 335 SER A C 1
ATOM 2725 O O . SER A 1 335 ? -33.344 -6.34 39.562 1 89.12 335 SER A O 1
ATOM 2727 N N . ARG A 1 336 ? -33.844 -6.027 41.656 1 87.62 336 ARG A N 1
ATOM 2728 C CA . ARG A 1 336 ? -32.688 -5.141 41.812 1 87.62 336 ARG A CA 1
ATOM 2729 C C . ARG A 1 336 ? -31.375 -5.91 41.656 1 87.62 336 ARG A C 1
ATOM 2731 O O . ARG A 1 336 ? -30.406 -5.391 41.094 1 87.62 336 ARG A O 1
ATOM 2738 N N . PHE A 1 337 ? -31.453 -7.062 42.156 1 89.56 337 PHE A N 1
ATOM 2739 C CA . PHE A 1 337 ? -30.266 -7.906 42.031 1 89.56 337 PHE A CA 1
ATOM 2740 C C . PHE A 1 337 ? -30.016 -8.242 40.562 1 89.56 337 PHE A C 1
ATOM 2742 O O . PHE A 1 337 ? -28.859 -8.219 40.094 1 89.56 337 PHE A O 1
ATOM 2749 N N . ILE A 1 338 ? -30.969 -8.547 39.844 1 89.25 338 ILE A N 1
ATOM 2750 C CA . ILE A 1 338 ? -30.844 -8.875 38.438 1 89.25 338 ILE A CA 1
ATOM 2751 C C . ILE A 1 338 ? -30.344 -7.66 37.656 1 89.25 338 ILE A C 1
ATOM 2753 O O . ILE A 1 338 ? -29.453 -7.777 36.812 1 89.25 338 ILE A O 1
ATOM 2757 N N . ARG A 1 339 ? -30.906 -6.625 37.938 1 87.38 339 ARG A N 1
ATOM 2758 C CA . ARG A 1 339 ? -30.5 -5.398 37.25 1 87.38 339 ARG A CA 1
ATOM 2759 C C . ARG A 1 339 ? -29.031 -5.066 37.562 1 87.38 339 ARG A C 1
ATOM 2761 O O . ARG A 1 339 ? -28.297 -4.621 36.656 1 87.38 339 ARG A O 1
ATOM 2768 N N . TYR A 1 340 ? -28.688 -5.383 38.719 1 87.62 340 TYR A N 1
ATOM 2769 C CA . TYR A 1 340 ? -27.297 -5.137 39.125 1 87.62 340 TYR A CA 1
ATOM 2770 C C . TYR A 1 340 ? -26.359 -6.117 38.438 1 87.62 340 TYR A C 1
ATOM 2772 O O . TYR A 1 340 ? -25.297 -5.727 37.969 1 87.62 340 TYR A O 1
ATOM 2780 N N . MET A 1 341 ? -26.766 -7.301 38.375 1 88.44 341 MET A N 1
ATOM 2781 C CA . MET A 1 341 ? -25.938 -8.344 37.781 1 88.44 341 MET A CA 1
ATOM 2782 C C . MET A 1 341 ? -25.703 -8.062 36.312 1 88.44 341 MET A C 1
ATOM 2784 O O . MET A 1 341 ? -24.609 -8.297 35.781 1 88.44 341 MET A O 1
ATOM 2788 N N . VAL A 1 342 ? -26.641 -7.57 35.625 1 87.88 342 VAL A N 1
ATOM 2789 C CA . VAL A 1 342 ? -26.562 -7.324 34.188 1 87.88 342 VAL A CA 1
ATOM 2790 C C . VAL A 1 342 ? -25.625 -6.148 33.906 1 87.88 342 VAL A C 1
ATOM 2792 O O . VAL A 1 342 ? -24.984 -6.094 32.875 1 87.88 342 VAL A O 1
ATOM 2795 N N . ARG A 1 343 ? -25.5 -5.344 34.906 1 82.62 343 ARG A N 1
ATOM 2796 C CA . ARG A 1 343 ? -24.688 -4.141 34.688 1 82.62 343 ARG A CA 1
ATOM 2797 C C . ARG A 1 343 ? -23.234 -4.383 35.094 1 82.62 343 ARG A C 1
ATOM 2799 O O . ARG A 1 343 ? -22.359 -3.57 34.781 1 82.62 343 ARG A O 1
ATOM 2806 N N . THR A 1 344 ? -23 -5.562 35.625 1 85.62 344 THR A N 1
ATOM 2807 C CA . THR A 1 344 ? -21.641 -5.863 36.062 1 85.62 344 THR A CA 1
ATOM 2808 C C . THR A 1 344 ? -20.797 -6.375 34.906 1 85.62 344 THR A C 1
ATOM 2810 O O . THR A 1 344 ? -21.328 -6.848 33.906 1 85.62 344 THR A O 1
ATOM 2813 N N . ARG A 1 345 ? -19.531 -6.242 35.031 1 86 345 ARG A N 1
ATOM 2814 C CA . ARG A 1 345 ? -18.578 -6.699 34.031 1 86 345 ARG A CA 1
ATOM 2815 C C . ARG A 1 345 ? -18.531 -8.227 33.938 1 86 345 ARG A C 1
ATOM 2817 O O . ARG A 1 345 ? -18.234 -8.797 32.906 1 86 345 ARG A O 1
ATOM 2824 N N . VAL A 1 346 ? -18.781 -8.758 35.031 1 89 346 VAL A N 1
ATOM 2825 C CA . VAL A 1 346 ? -18.766 -10.211 35.094 1 89 346 VAL A CA 1
ATOM 2826 C C . VAL A 1 346 ? -19.797 -10.781 34.125 1 89 346 VAL A C 1
ATOM 2828 O O . VAL A 1 346 ? -19.562 -11.797 33.469 1 89 346 VAL A O 1
ATOM 2831 N N . PHE A 1 347 ? -20.922 -10.117 34.031 1 89.75 347 PHE A N 1
ATOM 2832 C CA . PHE A 1 347 ? -21.953 -10.523 33.094 1 89.75 347 PHE A CA 1
ATOM 2833 C C . PHE A 1 347 ? -21.438 -10.492 31.656 1 89.75 347 PHE A C 1
ATOM 2835 O O . PHE A 1 347 ? -21.656 -11.43 30.891 1 89.75 347 PHE A O 1
ATOM 2842 N N . VAL A 1 348 ? -20.688 -9.5 31.344 1 86.94 348 VAL A N 1
ATOM 2843 C CA . VAL A 1 348 ? -20.156 -9.344 30 1 86.94 348 VAL A CA 1
ATOM 2844 C C . VAL A 1 348 ? -19.125 -10.438 29.719 1 86.94 348 VAL A C 1
ATOM 2846 O O . VAL A 1 348 ? -19.141 -11.062 28.656 1 86.94 348 VAL A O 1
ATOM 2849 N N . TYR A 1 349 ? -18.281 -10.766 30.688 1 90 349 TYR A N 1
ATOM 2850 C CA . TYR A 1 349 ? -17.25 -11.773 30.531 1 90 349 TYR A CA 1
ATOM 2851 C C . TYR A 1 349 ? -17.844 -13.164 30.406 1 90 349 TYR A C 1
ATOM 2853 O O . TYR A 1 349 ? -17.328 -14.008 29.656 1 90 349 TYR A O 1
ATOM 2861 N N . VAL A 1 350 ? -18.859 -13.375 31.125 1 92.06 350 VAL A N 1
ATOM 2862 C CA . VAL A 1 350 ? -19.5 -14.68 31.062 1 92.06 350 VAL A CA 1
ATOM 2863 C C . VAL A 1 350 ? -20.094 -14.906 29.672 1 92.06 350 VAL A C 1
ATOM 2865 O O . VAL A 1 350 ? -19.922 -15.969 29.094 1 92.06 350 VAL A O 1
ATOM 2868 N N . TYR A 1 351 ? -20.734 -13.969 29.188 1 89.25 351 TYR A N 1
ATOM 2869 C CA . TYR A 1 351 ? -21.344 -14.125 27.875 1 89.25 351 TYR A CA 1
ATOM 2870 C C . TYR A 1 351 ? -20.297 -14.148 26.781 1 89.25 351 TYR A C 1
ATOM 2872 O O . TYR A 1 351 ? -20.469 -14.82 25.766 1 89.25 351 TYR A O 1
ATOM 2880 N N . ASP A 1 352 ? -19.219 -13.406 26.969 1 89.81 352 ASP A N 1
ATOM 2881 C CA . ASP A 1 352 ? -18.109 -13.531 26.016 1 89.81 352 ASP A CA 1
ATOM 2882 C C . ASP A 1 352 ? -17.562 -14.953 26 1 89.81 352 ASP A C 1
ATOM 2884 O O . ASP A 1 352 ? -17.25 -15.484 24.922 1 89.81 352 ASP A O 1
ATOM 2888 N N . LEU A 1 353 ? -17.469 -15.523 27.125 1 92.19 353 LEU A N 1
ATOM 2889 C CA . LEU A 1 353 ? -17 -16.906 27.203 1 92.19 353 LEU A CA 1
ATOM 2890 C C . LEU A 1 353 ? -17.984 -17.859 26.531 1 92.19 353 LEU A C 1
ATOM 2892 O O . LEU A 1 353 ? -17.578 -18.812 25.875 1 92.19 353 LEU A O 1
ATOM 2896 N N . ILE A 1 354 ? -19.234 -17.547 26.734 1 91.81 354 ILE A N 1
ATOM 2897 C CA . ILE A 1 354 ? -20.266 -18.359 26.094 1 91.81 354 ILE A CA 1
ATOM 2898 C C . ILE A 1 354 ? -20.141 -18.266 24.578 1 91.81 354 ILE A C 1
ATOM 2900 O O . ILE A 1 354 ? -20.25 -19.281 23.875 1 91.81 354 ILE A O 1
ATOM 2904 N N . ILE A 1 355 ? -19.906 -17.109 24.078 1 89.56 355 ILE A N 1
ATOM 2905 C CA . ILE A 1 355 ? -19.75 -16.906 22.641 1 89.56 355 ILE A CA 1
ATOM 2906 C C . ILE A 1 355 ? -18.531 -17.688 22.141 1 89.56 355 ILE A C 1
ATOM 2908 O O . ILE A 1 355 ? -18.594 -18.328 21.094 1 89.56 355 ILE A O 1
ATOM 2912 N N . LEU A 1 356 ? -17.469 -17.703 22.906 1 90.31 356 LEU A N 1
ATOM 2913 C CA . LEU A 1 356 ? -16.234 -18.391 22.516 1 90.31 356 LEU A CA 1
ATOM 2914 C C . LEU A 1 356 ? -16.438 -19.891 22.531 1 90.31 356 LEU A C 1
ATOM 2916 O O . LEU A 1 356 ? -15.961 -20.594 21.625 1 90.31 356 LEU A O 1
ATOM 2920 N N . VAL A 1 357 ? -17.156 -20.375 23.484 1 91.38 357 VAL A N 1
ATOM 2921 C CA . VAL A 1 357 ? -17.469 -21.812 23.562 1 91.38 357 VAL A CA 1
ATOM 2922 C C . VAL A 1 357 ? -18.359 -22.203 22.391 1 91.38 357 VAL A C 1
ATOM 2924 O O . VAL A 1 357 ? -18.172 -23.266 21.781 1 91.38 357 VAL A O 1
ATOM 2927 N N . ASN A 1 358 ? -19.297 -21.344 22.109 1 89.56 358 ASN A N 1
ATOM 2928 C CA . ASN A 1 358 ? -20.172 -21.609 20.969 1 89.56 358 ASN A CA 1
ATOM 2929 C C . ASN A 1 358 ? -19.375 -21.672 19.656 1 89.56 358 ASN A C 1
ATOM 2931 O O . ASN A 1 358 ? -19.688 -22.469 18.781 1 89.56 358 ASN A O 1
ATOM 2935 N N . ALA A 1 359 ? -18.391 -20.859 19.547 1 89.56 359 ALA A N 1
ATOM 2936 C CA . ALA A 1 359 ? -17.547 -20.859 18.344 1 89.56 359 ALA A CA 1
ATOM 2937 C C . ALA A 1 359 ? -16.859 -22.203 18.156 1 89.56 359 ALA A C 1
ATOM 2939 O O . ALA A 1 359 ? -16.766 -22.719 17.047 1 89.56 359 ALA A O 1
ATOM 2940 N N . VAL A 1 360 ? -16.453 -22.766 19.234 1 89.25 360 VAL A N 1
ATOM 2941 C CA . VAL A 1 360 ? -15.805 -24.078 19.188 1 89.25 360 VAL A CA 1
ATOM 2942 C C . VAL A 1 360 ? -16.812 -25.141 18.781 1 89.25 360 VAL A C 1
ATOM 2944 O O . VAL A 1 360 ? -16.5 -26.016 17.969 1 89.25 360 VAL A O 1
ATOM 2947 N N . PHE A 1 361 ? -18.016 -24.984 19.25 1 88.62 361 PHE A N 1
ATOM 2948 C CA . PHE A 1 361 ? -19.062 -25.953 18.922 1 88.62 361 PHE A CA 1
ATOM 2949 C C . PHE A 1 361 ? -19.469 -25.859 17.469 1 88.62 361 PHE A C 1
ATOM 2951 O O . PHE A 1 361 ? -19.812 -26.859 16.844 1 88.62 361 PHE A O 1
ATOM 2958 N N . ILE A 1 362 ? -19.484 -24.641 17 1 86.75 362 ILE A N 1
ATOM 2959 C CA . ILE A 1 362 ? -19.812 -24.453 15.586 1 86.75 362 ILE A CA 1
ATOM 2960 C C . ILE A 1 362 ? -18.766 -25.141 14.711 1 86.75 362 ILE A C 1
ATOM 2962 O O . ILE A 1 362 ? -19.109 -25.703 13.664 1 86.75 362 ILE A O 1
ATOM 2966 N N . GLY A 1 363 ? -17.531 -25.156 15.141 1 86.19 363 GLY A N 1
ATOM 2967 C CA . GLY A 1 363 ? -16.469 -25.797 14.383 1 86.19 363 GLY A CA 1
ATOM 2968 C C . GLY A 1 363 ? -16.531 -27.312 14.43 1 86.19 363 GLY A C 1
ATOM 2969 O O . GLY A 1 363 ? -15.977 -27.984 13.555 1 86.19 363 GLY A O 1
ATOM 2970 N N . LEU A 1 364 ? -17.234 -27.797 15.352 1 84.94 364 LEU A N 1
ATOM 2971 C CA . LEU A 1 364 ? -17.359 -29.25 15.5 1 84.94 364 LEU A CA 1
ATOM 2972 C C . LEU A 1 364 ? -18.438 -29.797 14.57 1 84.94 364 LEU A C 1
ATOM 2974 O O . LEU A 1 364 ? -19.141 -29.016 13.922 1 84.94 364 LEU A O 1
ATOM 2978 N N . ASP A 1 365 ? -18.438 -31.094 14.438 1 77.06 365 ASP A N 1
ATOM 2979 C CA . ASP A 1 365 ? -19.328 -31.766 13.484 1 77.06 365 ASP A CA 1
ATOM 2980 C C . ASP A 1 365 ? -20.781 -31.672 13.945 1 77.06 365 ASP A C 1
ATOM 2982 O O . ASP A 1 365 ? -21.109 -32.062 15.07 1 77.06 365 ASP A O 1
ATOM 2986 N N . GLU A 1 366 ? -21.594 -31.109 13.164 1 74.25 366 GLU A N 1
ATOM 2987 C CA . GLU A 1 366 ? -23.016 -30.875 13.438 1 74.25 366 GLU A CA 1
ATOM 2988 C C . GLU A 1 366 ? -23.797 -32.188 13.461 1 74.25 366 GLU A C 1
ATOM 2990 O O . GLU A 1 366 ? -24.906 -32.25 14.008 1 74.25 366 GLU A O 1
ATOM 2995 N N . GLU A 1 367 ? -23.156 -33.188 12.891 1 76.12 367 GLU A N 1
ATOM 2996 C CA . GLU A 1 367 ? -23.875 -34.438 12.828 1 76.12 367 GLU A CA 1
ATOM 2997 C C . GLU A 1 367 ? -23.969 -35.094 14.203 1 76.12 367 GLU A C 1
ATOM 2999 O O . GLU A 1 367 ? -24.844 -35.938 14.453 1 76.12 367 GLU A O 1
ATOM 3004 N N . ASN A 1 368 ? -23.203 -34.625 15.086 1 81.44 368 ASN A N 1
ATOM 3005 C CA . ASN A 1 368 ? -23.281 -35.094 16.469 1 81.44 368 ASN A CA 1
ATOM 3006 C C . ASN A 1 368 ? -24.469 -34.5 17.203 1 81.44 368 ASN A C 1
ATOM 3008 O O . ASN A 1 368 ? -24.641 -33.281 17.234 1 81.44 368 ASN A O 1
ATOM 3012 N N . PRO A 1 369 ? -25.375 -35.312 17.625 1 81.69 369 PRO A N 1
ATOM 3013 C CA . PRO A 1 369 ? -26.578 -34.844 18.297 1 81.69 369 PRO A CA 1
ATOM 3014 C C . PRO A 1 369 ? -26.266 -33.906 19.469 1 81.69 369 PRO A C 1
ATOM 3016 O O . PRO A 1 369 ? -27.031 -33 19.75 1 81.69 369 PRO A O 1
ATOM 3019 N N . VAL A 1 370 ? -25.172 -34.125 20.094 1 83.69 370 VAL A N 1
ATOM 3020 C CA . VAL A 1 370 ? -24.781 -33.25 21.203 1 83.69 370 VAL A CA 1
ATOM 3021 C C . VAL A 1 370 ? -24.594 -31.828 20.719 1 83.69 370 VAL A C 1
ATOM 3023 O O . VAL A 1 370 ? -25.031 -30.875 21.375 1 83.69 370 VAL A O 1
ATOM 3026 N N . VAL A 1 371 ? -24.078 -31.781 19.562 1 82.62 371 VAL A N 1
ATOM 3027 C CA . VAL A 1 371 ? -23.797 -30.453 19 1 82.62 371 VAL A CA 1
ATOM 3028 C C . VAL A 1 371 ? -25.094 -29.797 18.547 1 82.62 371 VAL A C 1
ATOM 3030 O O . VAL A 1 371 ? -25.297 -28.594 18.75 1 82.62 371 VAL A O 1
ATOM 3033 N N . SER A 1 372 ? -25.953 -30.578 18 1 79.38 372 SER A N 1
ATOM 3034 C CA . SER A 1 372 ? -27.219 -30.031 17.516 1 79.38 372 SER A CA 1
ATOM 3035 C C . SER A 1 372 ? -28.078 -29.531 18.688 1 79.38 372 SER A C 1
ATOM 3037 O O . SER A 1 372 ? -28.703 -28.469 18.594 1 79.38 372 SER A O 1
ATOM 3039 N N . ASN A 1 373 ? -28.047 -30.219 19.719 1 84.56 373 ASN A N 1
ATOM 3040 C CA . ASN A 1 373 ? -28.828 -29.812 20.875 1 84.56 373 ASN A CA 1
ATOM 3041 C C . ASN A 1 373 ? -28.188 -28.625 21.594 1 84.56 373 ASN A C 1
ATOM 3043 O O . ASN A 1 373 ? -28.891 -27.812 22.188 1 84.56 373 ASN A O 1
ATOM 3047 N N . ALA A 1 374 ? -26.922 -28.641 21.484 1 87.75 374 ALA A N 1
ATOM 3048 C CA . ALA A 1 374 ? -26.219 -27.531 22.125 1 87.75 374 ALA A CA 1
ATOM 3049 C C . ALA A 1 374 ? -26.562 -26.203 21.453 1 87.75 374 ALA A C 1
ATOM 3051 O O . ALA A 1 374 ? -26.578 -25.156 22.109 1 87.75 374 ALA A O 1
ATOM 3052 N N . GLU A 1 375 ? -26.844 -26.25 20.219 1 86.69 375 GLU A N 1
ATOM 3053 C CA . GLU A 1 375 ? -27.188 -25.031 19.5 1 86.69 375 GLU A CA 1
ATOM 3054 C C . GLU A 1 375 ? -28.469 -24.391 20.062 1 86.69 375 GLU A C 1
ATOM 3056 O O . GLU A 1 375 ? -28.531 -23.172 20.203 1 86.69 375 GLU A O 1
ATOM 3061 N N . TRP A 1 376 ? -29.375 -25.219 20.375 1 87.19 376 TRP A N 1
ATOM 3062 C CA . TRP A 1 376 ? -30.609 -24.719 20.969 1 87.19 376 TRP A CA 1
ATOM 3063 C C . TRP A 1 376 ? -30.344 -24.109 22.328 1 87.19 376 TRP A C 1
ATOM 3065 O O . TRP A 1 376 ? -30.953 -23.094 22.703 1 87.19 376 TRP A O 1
ATOM 3075 N N . GLY A 1 377 ? -29.438 -24.766 22.969 1 90.75 377 GLY A N 1
ATOM 3076 C CA . GLY A 1 377 ? -29.062 -24.234 24.266 1 90.75 377 GLY A CA 1
ATOM 3077 C C . GLY A 1 377 ? -28.406 -22.875 24.188 1 90.75 377 GLY A C 1
ATOM 3078 O O . GLY A 1 377 ? -28.75 -21.969 24.969 1 90.75 377 GLY A O 1
ATOM 3079 N N . PHE A 1 378 ? -27.5 -22.766 23.297 1 90.5 378 PHE A N 1
ATOM 3080 C CA . PHE A 1 378 ? -26.812 -21.484 23.141 1 90.5 378 PHE A CA 1
ATOM 3081 C C . PHE A 1 378 ? -27.781 -20.406 22.688 1 90.5 378 PHE A C 1
ATOM 3083 O O . PHE A 1 378 ? -27.703 -19.266 23.156 1 90.5 378 PHE A O 1
ATOM 3090 N N . LEU A 1 379 ? -28.672 -20.688 21.781 1 89.81 379 LEU A N 1
ATOM 3091 C CA . LEU A 1 379 ? -29.656 -19.734 21.312 1 89.81 379 LEU A CA 1
ATOM 3092 C C . LEU A 1 379 ? -30.547 -19.25 22.453 1 89.81 379 LEU A C 1
ATOM 3094 O O . LEU A 1 379 ? -30.891 -18.062 22.531 1 89.81 379 LEU A O 1
ATOM 3098 N N . ALA A 1 380 ? -30.844 -20.188 23.312 1 92.12 380 ALA A N 1
ATOM 3099 C CA . ALA A 1 380 ? -31.641 -19.844 24.484 1 92.12 380 ALA A CA 1
ATOM 3100 C C . ALA A 1 380 ? -30.875 -18.906 25.422 1 92.12 380 ALA A C 1
ATOM 3102 O O . ALA A 1 380 ? -31.453 -17.953 25.969 1 92.12 380 ALA A O 1
ATOM 3103 N N . LEU A 1 381 ? -29.656 -19.219 25.516 1 92.5 381 LEU A N 1
ATOM 3104 C CA . LEU A 1 381 ? -28.828 -18.375 26.375 1 92.5 381 LEU A CA 1
ATOM 3105 C C . LEU A 1 381 ? -28.719 -16.969 25.797 1 92.5 381 LEU A C 1
ATOM 3107 O O . LEU A 1 381 ? -28.75 -15.984 26.547 1 92.5 381 LEU A O 1
ATOM 3111 N N . TYR A 1 382 ? -28.594 -16.859 24.531 1 91.19 382 TYR A N 1
ATOM 3112 C CA . TYR A 1 382 ? -28.5 -15.547 23.906 1 91.19 382 TYR A CA 1
ATOM 3113 C C . TYR A 1 382 ? -29.812 -14.781 24.031 1 91.19 382 TYR A C 1
ATOM 3115 O O . TYR A 1 382 ? -29.812 -13.57 24.266 1 91.19 382 TYR A O 1
ATOM 3123 N N . MET A 1 383 ? -30.859 -15.461 23.859 1 91.75 383 MET A N 1
ATOM 3124 C CA . MET A 1 383 ? -32.156 -14.828 24.016 1 91.75 383 MET A CA 1
ATOM 3125 C C . MET A 1 383 ? -32.375 -14.328 25.453 1 91.75 383 MET A C 1
ATOM 3127 O O . MET A 1 383 ? -32.906 -13.25 25.656 1 91.75 383 MET A O 1
ATOM 3131 N N . LEU A 1 384 ? -31.875 -15.117 26.344 1 92.62 384 LEU A N 1
ATOM 3132 C CA . LEU A 1 384 ? -31.953 -14.719 27.734 1 92.62 384 LEU A CA 1
ATOM 3133 C C . LEU A 1 384 ? -31.141 -13.453 27.984 1 92.62 384 LEU A C 1
ATOM 3135 O O . LEU A 1 384 ? -31.547 -12.586 28.766 1 92.62 384 LEU A O 1
ATOM 3139 N N . GLU A 1 385 ? -30.016 -13.383 27.375 1 91.06 385 GLU A N 1
ATOM 3140 C CA . GLU A 1 385 ? -29.172 -12.195 27.516 1 91.06 385 GLU A CA 1
ATOM 3141 C C . GLU A 1 385 ? -29.922 -10.945 27.062 1 91.06 385 GLU A C 1
ATOM 3143 O O . GLU A 1 385 ? -29.922 -9.93 27.766 1 91.06 385 GLU A O 1
ATOM 3148 N N . ILE A 1 386 ? -30.562 -10.992 25.969 1 89 386 ILE A N 1
ATOM 3149 C CA . ILE A 1 386 ? -31.266 -9.844 25.422 1 89 386 ILE A CA 1
ATOM 3150 C C . ILE A 1 386 ? -32.438 -9.484 26.312 1 89 386 ILE A C 1
ATOM 3152 O O . ILE A 1 386 ? -32.688 -8.312 26.594 1 89 386 ILE A O 1
ATOM 3156 N N . ILE A 1 387 ? -33.125 -10.508 26.797 1 90.56 387 ILE A N 1
ATOM 3157 C CA . ILE A 1 387 ? -34.312 -10.289 27.656 1 90.56 387 ILE A CA 1
ATOM 3158 C C . ILE A 1 387 ? -33.875 -9.641 28.969 1 90.56 387 ILE A C 1
ATOM 3160 O O . ILE A 1 387 ? -34.531 -8.719 29.453 1 90.56 387 ILE A O 1
ATOM 3164 N N . LEU A 1 388 ? -32.781 -10.109 29.438 1 90 388 LEU A N 1
ATOM 3165 C CA . LEU A 1 388 ? -32.25 -9.547 30.688 1 90 388 LEU A CA 1
ATOM 3166 C C . LEU A 1 388 ? -31.812 -8.102 30.484 1 90 388 LEU A C 1
ATOM 3168 O O . LEU A 1 388 ? -32.031 -7.254 31.359 1 90 388 LEU A O 1
ATOM 3172 N N . LYS A 1 389 ? -31.172 -7.816 29.391 1 88 389 LYS A N 1
ATOM 3173 C CA . LYS A 1 389 ? -30.734 -6.453 29.094 1 88 389 LYS A CA 1
ATOM 3174 C C . LYS A 1 389 ? -31.938 -5.523 28.906 1 88 389 LYS A C 1
ATOM 3176 O O . LYS A 1 389 ? -31.906 -4.367 29.328 1 88 389 LYS A O 1
ATOM 3181 N N . LEU A 1 390 ? -32.938 -6.082 28.266 1 86.31 390 LEU A N 1
ATOM 3182 C CA . LEU A 1 390 ? -34.125 -5.293 28.062 1 86.31 390 LEU A CA 1
ATOM 3183 C C . LEU A 1 390 ? -34.875 -5.07 29.375 1 86.31 390 LEU A C 1
ATOM 3185 O O . LEU A 1 390 ? -35.562 -4.059 29.547 1 86.31 390 LEU A O 1
ATOM 3189 N N . TYR A 1 391 ? -34.688 -6.02 30.266 1 85.88 391 TYR A N 1
ATOM 3190 C CA . TYR A 1 391 ? -35.312 -5.898 31.578 1 85.88 391 TYR A CA 1
ATOM 3191 C C . TYR A 1 391 ? -34.562 -4.859 32.438 1 85.88 391 TYR A C 1
ATOM 3193 O O . TYR A 1 391 ? -35.188 -4.129 33.188 1 85.88 391 TYR A O 1
ATOM 3201 N N . ALA A 1 392 ? -33.312 -4.82 32.219 1 83.94 392 ALA A N 1
ATOM 3202 C CA . ALA A 1 392 ? -32.5 -3.941 33.062 1 83.94 392 ALA A CA 1
ATOM 3203 C C . ALA A 1 392 ? -32.531 -2.51 32.531 1 83.94 392 ALA A C 1
ATOM 3205 O O . ALA A 1 392 ? -32.406 -1.556 33.312 1 83.94 392 ALA A O 1
ATOM 3206 N N . THR A 1 393 ? -32.531 -2.41 31.297 1 79.5 393 THR A N 1
ATOM 3207 C CA . THR A 1 393 ? -32.469 -1.077 30.719 1 79.5 393 THR A CA 1
ATOM 3208 C C . THR A 1 393 ? -33.781 -0.772 29.969 1 79.5 393 THR A C 1
ATOM 3210 O O . THR A 1 393 ? -34.438 -1.683 29.469 1 79.5 393 THR A O 1
ATOM 3213 N N . GLU A 1 394 ? -34.156 0.488 29.984 1 77.81 394 GLU A N 1
ATOM 3214 C CA . GLU A 1 394 ? -35.344 0.907 29.281 1 77.81 394 GLU A CA 1
ATOM 3215 C C . GLU A 1 394 ? -35.281 0.528 27.812 1 77.81 394 GLU A C 1
ATOM 3217 O O . GLU A 1 394 ? -34.281 0.791 27.141 1 77.81 394 GLU A O 1
ATOM 3222 N N . PRO A 1 395 ? -36.25 -0.152 27.344 1 78.69 395 PRO A N 1
ATOM 3223 C CA . PRO A 1 395 ? -36.25 -0.656 25.969 1 78.69 395 PRO A CA 1
ATOM 3224 C C . PRO A 1 395 ? -36.094 0.457 24.938 1 78.69 395 PRO A C 1
ATOM 3226 O O . PRO A 1 395 ? -35.438 0.263 23.906 1 78.69 395 PRO A O 1
ATOM 3229 N N . ARG A 1 396 ? -36.625 1.537 25.156 1 76 396 ARG A N 1
ATOM 3230 C CA . ARG A 1 396 ? -36.5 2.633 24.203 1 76 396 ARG A CA 1
ATOM 3231 C C . ARG A 1 396 ? -35.094 3.182 24.188 1 76 396 ARG A C 1
ATOM 3233 O O . ARG A 1 396 ? -34.562 3.545 23.141 1 76 396 ARG A O 1
ATOM 3240 N N . ALA A 1 397 ? -34.562 3.123 25.344 1 69.12 397 ALA A N 1
ATOM 3241 C CA . ALA A 1 397 ? -33.188 3.568 25.438 1 69.12 397 ALA A CA 1
ATOM 3242 C C . ALA A 1 397 ? -32.219 2.525 24.859 1 69.12 397 ALA A C 1
ATOM 3244 O O . ALA A 1 397 ? -31.203 2.875 24.266 1 69.12 397 ALA A O 1
ATOM 3245 N N . PHE A 1 398 ? -32.656 1.3 25.031 1 75.88 398 PHE A N 1
ATOM 3246 C CA . PHE A 1 398 ? -31.828 0.201 24.516 1 75.88 398 PHE A CA 1
ATOM 3247 C C . PHE A 1 398 ? -31.828 0.203 23 1 75.88 398 PHE A C 1
ATOM 3249 O O . PHE A 1 398 ? -30.781 -0.021 22.375 1 75.88 398 PHE A O 1
ATOM 3256 N N . PHE A 1 399 ? -32.906 0.504 22.406 1 74.38 399 PHE A N 1
ATOM 3257 C CA . PHE A 1 399 ? -33.031 0.464 20.953 1 74.38 399 PHE A CA 1
ATOM 3258 C C . PHE A 1 399 ? -32.938 1.866 20.359 1 74.38 399 PHE A C 1
ATOM 3260 O O . PHE A 1 399 ? -33.531 2.145 19.312 1 74.38 399 PHE A O 1
ATOM 3267 N N . ALA A 1 400 ? -32.219 2.666 21.109 1 64.75 400 ALA A N 1
ATOM 3268 C CA . ALA A 1 400 ? -32 4.008 20.562 1 64.75 400 ALA A CA 1
ATOM 3269 C C . ALA A 1 400 ? -31.172 3.959 19.281 1 64.75 400 ALA A C 1
ATOM 3271 O O . ALA A 1 400 ? -30.328 3.076 19.125 1 64.75 400 ALA A O 1
ATOM 3272 N N . ARG A 1 401 ? -31.5 4.645 18.328 1 61.19 401 ARG A N 1
ATOM 3273 C CA . ARG A 1 401 ? -30.922 4.652 16.984 1 61.19 401 ARG A CA 1
ATOM 3274 C C . ARG A 1 401 ? -29.406 4.793 17.047 1 61.19 401 ARG A C 1
ATOM 3276 O O . ARG A 1 401 ? -28.703 4.312 16.156 1 61.19 401 ARG A O 1
ATOM 3283 N N . HIS A 1 402 ? -28.922 5.312 18.172 1 60.19 402 HIS A N 1
ATOM 3284 C CA . HIS A 1 402 ? -27.5 5.594 18.219 1 60.19 402 HIS A CA 1
ATOM 3285 C C . HIS A 1 402 ? -26.719 4.391 18.734 1 60.19 402 HIS A C 1
ATOM 3287 O O . HIS A 1 402 ? -25.484 4.352 18.641 1 60.19 402 HIS A O 1
ATOM 3293 N N . HIS A 1 403 ? -27.516 3.461 19.219 1 70.12 403 HIS A N 1
ATOM 3294 C CA . HIS A 1 403 ? -26.828 2.264 19.688 1 70.12 403 HIS A CA 1
ATOM 3295 C C . HIS A 1 403 ? -26.875 1.152 18.641 1 70.12 403 HIS A C 1
ATOM 3297 O O . HIS A 1 403 ? -27.594 0.167 18.812 1 70.12 403 HIS A O 1
ATOM 3303 N N . PHE A 1 404 ? -26.094 1.211 17.609 1 74.81 404 PHE A N 1
ATOM 3304 C CA . PHE A 1 404 ? -26.062 0.317 16.469 1 74.81 404 PHE A CA 1
ATOM 3305 C C . PHE A 1 404 ? -25.75 -1.111 16.891 1 74.81 404 PHE A C 1
ATOM 3307 O O . PHE A 1 404 ? -26.312 -2.064 16.359 1 74.81 404 PHE A O 1
ATOM 3314 N N . TRP A 1 405 ? -25.062 -1.308 17.969 1 76.81 405 TRP A N 1
ATOM 3315 C CA . TRP A 1 405 ? -24.578 -2.635 18.344 1 76.81 405 TRP A CA 1
ATOM 3316 C C . TRP A 1 405 ? -25.688 -3.447 19 1 76.81 405 TRP A C 1
ATOM 3318 O O . TRP A 1 405 ? -25.766 -4.664 18.812 1 76.81 405 TRP A O 1
ATOM 3328 N N . ASN A 1 406 ? -26.516 -2.693 19.703 1 81.5 406 ASN A N 1
ATOM 3329 C CA . ASN A 1 406 ? -27.625 -3.41 20.328 1 81.5 406 ASN A CA 1
ATOM 3330 C C . ASN A 1 406 ? -28.625 -3.883 19.281 1 81.5 406 ASN A C 1
ATOM 3332 O O . ASN A 1 406 ? -29.188 -4.977 19.391 1 81.5 406 ASN A O 1
ATOM 3336 N N . TRP A 1 407 ? -28.781 -3.039 18.328 1 83.44 407 TRP A N 1
ATOM 3337 C CA . TRP A 1 407 ? -29.641 -3.434 17.219 1 83.44 407 TRP A CA 1
ATOM 3338 C C . TRP A 1 407 ? -29.047 -4.621 16.469 1 83.44 407 TRP A C 1
ATOM 3340 O O . TRP A 1 407 ? -29.766 -5.57 16.125 1 83.44 407 TRP A O 1
ATOM 3350 N N . PHE A 1 408 ? -27.875 -4.488 16.234 1 82.81 408 PHE A N 1
ATOM 3351 C CA . PHE A 1 408 ? -27.172 -5.539 15.5 1 82.81 408 PHE A CA 1
ATOM 3352 C C . PHE A 1 408 ? -27.266 -6.867 16.25 1 82.81 408 PHE A C 1
ATOM 3354 O O . PHE A 1 408 ? -27.594 -7.895 15.656 1 82.81 408 PHE A O 1
ATOM 3361 N N . ASP A 1 409 ? -27.062 -6.793 17.5 1 83.44 409 ASP A N 1
ATOM 3362 C CA . ASP A 1 409 ? -27.109 -7.992 18.344 1 83.44 409 ASP A CA 1
ATOM 3363 C C . ASP A 1 409 ? -28.5 -8.617 18.328 1 83.44 409 ASP A C 1
ATOM 3365 O O . ASP A 1 409 ? -28.641 -9.828 18.141 1 83.44 409 ASP A O 1
ATOM 3369 N N . THR A 1 410 ? -29.484 -7.77 18.469 1 87.56 410 THR A N 1
ATOM 3370 C CA . THR A 1 410 ? -30.859 -8.266 18.531 1 87.56 410 THR A CA 1
ATOM 3371 C C . THR A 1 410 ? -31.297 -8.844 17.188 1 87.56 410 THR A C 1
ATOM 3373 O O . THR A 1 410 ? -31.906 -9.906 17.141 1 87.56 410 THR A O 1
ATOM 3376 N N . ILE A 1 411 ? -30.906 -8.18 16.188 1 88.25 411 ILE A N 1
ATOM 3377 C CA . ILE A 1 411 ? -31.297 -8.609 14.844 1 88.25 411 ILE A CA 1
ATOM 3378 C C . ILE A 1 411 ? -30.641 -9.953 14.523 1 88.25 411 ILE A C 1
ATOM 3380 O O . ILE A 1 411 ? -31.281 -10.852 13.977 1 88.25 411 ILE A O 1
ATOM 3384 N N . ILE A 1 412 ? -29.453 -10.117 14.875 1 87.38 412 ILE A N 1
ATOM 3385 C CA . ILE A 1 412 ? -28.703 -11.328 14.555 1 87.38 412 ILE A CA 1
ATOM 3386 C C . ILE A 1 412 ? -29.266 -12.508 15.344 1 87.38 412 ILE A C 1
ATOM 3388 O O . ILE A 1 412 ? -29.438 -13.602 14.805 1 87.38 412 ILE A O 1
ATOM 3392 N N . ILE A 1 413 ? -29.625 -12.297 16.609 1 88.38 413 ILE A N 1
ATOM 3393 C CA . ILE A 1 413 ? -30.125 -13.375 17.453 1 88.38 413 ILE A CA 1
ATOM 3394 C C . ILE A 1 413 ? -31.531 -13.766 17.031 1 88.38 413 ILE A C 1
ATOM 3396 O O . ILE A 1 413 ? -31.844 -14.953 16.922 1 88.38 413 ILE A O 1
ATOM 3400 N N . VAL A 1 414 ? -32.344 -12.797 16.688 1 89.88 414 VAL A N 1
ATOM 3401 C CA . VAL A 1 414 ? -33.688 -13.07 16.266 1 89.88 414 VAL A CA 1
ATOM 3402 C C . VAL A 1 414 ? -33.688 -13.766 14.914 1 89.88 414 VAL A C 1
ATOM 3404 O O . VAL A 1 414 ? -34.438 -14.727 14.695 1 89.88 414 VAL A O 1
ATOM 3407 N N . SER A 1 415 ? -32.844 -13.289 14.07 1 89.31 415 SER A N 1
ATOM 3408 C CA . SER A 1 415 ? -32.75 -13.93 12.758 1 89.31 415 SER A CA 1
ATOM 3409 C C . SER A 1 415 ? -32.219 -15.352 12.883 1 89.31 415 SER A C 1
ATOM 3411 O O . SER A 1 415 ? -32.656 -16.25 12.156 1 89.31 415 SER A O 1
ATOM 3413 N N . ALA A 1 416 ? -31.297 -15.547 13.773 1 86.94 416 ALA A N 1
ATOM 3414 C CA . ALA A 1 416 ? -30.766 -16.875 14.008 1 86.94 416 ALA A CA 1
ATOM 3415 C C . ALA A 1 416 ? -31.844 -17.812 14.578 1 86.94 416 ALA A C 1
ATOM 3417 O O . ALA A 1 416 ? -31.906 -18.984 14.227 1 86.94 416 ALA A O 1
ATOM 3418 N N . LEU A 1 417 ? -32.688 -17.281 15.43 1 87.88 417 LEU A N 1
ATOM 3419 C CA . LEU A 1 417 ? -33.781 -18.047 16 1 87.88 417 LEU A CA 1
ATOM 3420 C C . LEU A 1 417 ? -34.781 -18.469 14.922 1 87.88 417 LEU A C 1
ATOM 3422 O O . LEU A 1 417 ? -35.156 -19.641 14.828 1 87.88 417 LEU A O 1
ATOM 3426 N N . PHE A 1 418 ? -35.062 -17.531 14.117 1 88.31 418 PHE A N 1
ATOM 3427 C CA . PHE A 1 418 ? -36 -17.828 13.031 1 88.31 418 PHE A CA 1
ATOM 3428 C C . PHE A 1 418 ? -35.406 -18.844 12.07 1 88.31 418 PHE A C 1
ATOM 3430 O O . PHE A 1 418 ? -36.094 -19.75 11.602 1 88.31 418 PHE A O 1
ATOM 3437 N N . GLY A 1 419 ? -34.156 -18.641 11.758 1 84.25 419 GLY A N 1
ATOM 3438 C CA . GLY A 1 419 ? -33.5 -19.578 10.875 1 84.25 419 GLY A CA 1
ATOM 3439 C C . GLY A 1 419 ? -33.469 -21 11.43 1 84.25 419 GLY A C 1
ATOM 3440 O O . GLY A 1 419 ? -33.719 -21.953 10.703 1 84.25 419 GLY A O 1
ATOM 3441 N N . THR A 1 420 ? -33.188 -21.109 12.719 1 83.44 420 THR A N 1
ATOM 3442 C CA . THR A 1 420 ? -33.094 -22.422 13.352 1 83.44 420 THR A CA 1
ATOM 3443 C C . THR A 1 420 ? -34.469 -23.062 13.438 1 83.44 420 THR A C 1
ATOM 3445 O O . THR A 1 420 ? -34.625 -24.281 13.258 1 83.44 420 THR A O 1
ATOM 3448 N N . ILE A 1 421 ? -35.5 -22.297 13.594 1 85.69 421 ILE A N 1
ATOM 3449 C CA . ILE A 1 421 ? -36.875 -22.797 13.656 1 85.69 421 ILE A CA 1
ATOM 3450 C C . ILE A 1 421 ? -37.281 -23.312 12.273 1 85.69 421 ILE A C 1
ATOM 3452 O O . ILE A 1 421 ? -37.875 -24.391 12.164 1 85.69 421 ILE A O 1
ATOM 3456 N N . ILE A 1 422 ? -36.938 -22.531 11.367 1 83.12 422 ILE A N 1
ATOM 3457 C CA . ILE A 1 422 ? -37.281 -22.922 10 1 83.12 422 ILE A CA 1
ATOM 3458 C C . ILE A 1 422 ? -36.531 -24.203 9.625 1 83.12 422 ILE A C 1
ATOM 3460 O O . ILE A 1 422 ? -37.125 -25.094 9.016 1 83.12 422 ILE A O 1
ATOM 3464 N N . ASN A 1 423 ? -35.281 -24.297 10 1 80.94 423 ASN A N 1
ATOM 3465 C CA . ASN A 1 423 ? -34.5 -25.5 9.711 1 80.94 423 ASN A CA 1
ATOM 3466 C C . ASN A 1 423 ? -35.094 -26.719 10.414 1 80.94 423 ASN A C 1
ATOM 3468 O O . ASN A 1 423 ? -35.156 -27.812 9.828 1 80.94 423 ASN A O 1
ATOM 3472 N N . SER A 1 424 ? -35.5 -26.594 11.648 1 79.94 424 SER A N 1
ATOM 3473 C CA . SER A 1 424 ? -36.094 -27.703 12.398 1 79.94 424 SER A CA 1
ATOM 3474 C C . SER A 1 424 ? -37.438 -28.109 11.82 1 79.94 424 SER A C 1
ATOM 3476 O O . SER A 1 424 ? -37.75 -29.297 11.766 1 79.94 424 SER A O 1
ATOM 3478 N N . ALA A 1 425 ? -38.156 -27.141 11.32 1 81 425 ALA A N 1
ATOM 3479 C CA . ALA A 1 425 ? -39.469 -27.406 10.734 1 81 425 ALA A CA 1
ATOM 3480 C C . ALA A 1 425 ? -39.312 -28.125 9.391 1 81 425 ALA A C 1
ATOM 3482 O O . ALA A 1 425 ? -40.094 -29.047 9.086 1 81 425 ALA A O 1
ATOM 3483 N N . LEU A 1 426 ? -38.375 -27.656 8.688 1 77.5 426 LEU A N 1
ATOM 3484 C CA . LEU A 1 426 ? -38.156 -28.266 7.371 1 77.5 426 LEU A CA 1
ATOM 3485 C C . LEU A 1 426 ? -37.594 -29.672 7.504 1 77.5 426 LEU A C 1
ATOM 3487 O O . LEU A 1 426 ? -37.906 -30.547 6.691 1 77.5 426 LEU A O 1
ATOM 3491 N N . LYS A 1 427 ? -36.688 -29.938 8.422 1 73 427 LYS A N 1
ATOM 3492 C CA . LYS A 1 427 ? -36.125 -31.266 8.664 1 73 427 LYS A CA 1
ATOM 3493 C C . LYS A 1 427 ? -37.25 -32.25 9.016 1 73 427 LYS A C 1
ATOM 3495 O O . LYS A 1 427 ? -37.188 -33.406 8.594 1 73 427 LYS A O 1
ATOM 3500 N N . HIS A 1 428 ? -38.25 -31.906 9.688 1 68.88 428 HIS A N 1
ATOM 3501 C CA . HIS A 1 428 ? -39.344 -32.781 10.109 1 68.88 428 HIS A CA 1
ATOM 3502 C C . HIS A 1 428 ? -40.312 -33.031 8.969 1 68.88 428 HIS A C 1
ATOM 3504 O O . HIS A 1 428 ? -40.938 -34.094 8.906 1 68.88 428 HIS A O 1
ATOM 3510 N N . SER A 1 429 ? -40.594 -31.984 8.258 1 60.91 429 SER A N 1
ATOM 3511 C CA . SER A 1 429 ? -41.594 -32.156 7.203 1 60.91 429 SER A CA 1
ATOM 3512 C C . SER A 1 429 ? -41.062 -33 6.051 1 60.91 429 SER A C 1
ATOM 3514 O O . SER A 1 429 ? -41.719 -33.188 5.039 1 60.91 429 SER A O 1
ATOM 3516 N N . GLY A 1 430 ? -40.062 -33.906 6.312 1 56.28 430 GLY A N 1
ATOM 3517 C CA . GLY A 1 430 ? -39.594 -34.875 5.336 1 56.28 430 GLY A CA 1
ATOM 3518 C C . GLY A 1 430 ? -38.875 -34.219 4.156 1 56.28 430 GLY A C 1
ATOM 3519 O O . GLY A 1 430 ? -38.344 -34.906 3.301 1 56.28 430 GLY A O 1
ATOM 3520 N N . GLY A 1 431 ? -39.344 -33.156 3.637 1 47.69 431 GLY A N 1
ATOM 3521 C CA . GLY A 1 431 ? -39 -32.656 2.326 1 47.69 431 GLY A CA 1
ATOM 3522 C C . GLY A 1 431 ? -37.562 -32.156 2.262 1 47.69 431 GLY A C 1
ATOM 3523 O O . GLY A 1 431 ? -36.875 -32.094 3.283 1 47.69 431 GLY A O 1
ATOM 3524 N N . TYR A 1 432 ? -37.094 -31.656 0.879 1 46.09 432 TYR A N 1
ATOM 3525 C CA . TYR A 1 432 ? -35.844 -31.25 0.241 1 46.09 432 TYR A CA 1
ATOM 3526 C C . TYR A 1 432 ? -35.062 -30.281 1.124 1 46.09 432 TYR A C 1
ATOM 3528 O O . TYR A 1 432 ? -35.562 -29.203 1.442 1 46.09 432 TYR A O 1
ATOM 3536 N N . THR A 1 433 ? -34.469 -30.734 2.137 1 53.16 433 THR A N 1
ATOM 3537 C CA . THR A 1 433 ? -33.469 -29.969 2.877 1 53.16 433 THR A CA 1
ATOM 3538 C C . THR A 1 433 ? -32.719 -29 1.955 1 53.16 433 THR A C 1
ATOM 3540 O O . THR A 1 433 ? -31.891 -29.422 1.14 1 53.16 433 THR A O 1
ATOM 3543 N N . SER A 1 434 ? -33.344 -28.094 1.423 1 62.91 434 SER A N 1
ATOM 3544 C CA . SER A 1 434 ? -32.719 -27.172 0.502 1 62.91 434 SER A CA 1
ATOM 3545 C C . SER A 1 434 ? -31.391 -26.656 1.066 1 62.91 434 SER A C 1
ATOM 3547 O O . SER A 1 434 ? -31.344 -26.109 2.174 1 62.91 434 SER A O 1
ATOM 3549 N N . ARG A 1 435 ? -30.312 -27.359 0.769 1 73 435 ARG A N 1
ATOM 3550 C CA . ARG A 1 435 ? -28.922 -27.016 1.087 1 73 435 ARG A CA 1
ATOM 3551 C C . ARG A 1 435 ? -28.734 -25.516 1.123 1 73 435 ARG A C 1
ATOM 3553 O O . ARG A 1 435 ? -27.938 -25 1.917 1 73 435 ARG A O 1
ATOM 3560 N N . GLN A 1 436 ? -29.609 -24.906 0.471 1 75.44 436 GLN A N 1
ATOM 3561 C CA . GLN A 1 436 ? -29.484 -23.453 0.416 1 75.44 436 GLN A CA 1
ATOM 3562 C C . GLN A 1 436 ? -29.938 -22.812 1.72 1 75.44 436 GLN A C 1
ATOM 3564 O O . GLN A 1 436 ? -29.297 -21.891 2.221 1 75.44 436 GLN A O 1
ATOM 3569 N N . ILE A 1 437 ? -31.031 -23.406 2.238 1 77 437 ILE A N 1
ATOM 3570 C CA . ILE A 1 437 ? -31.547 -22.859 3.482 1 77 437 ILE A CA 1
ATOM 3571 C C . ILE A 1 437 ? -30.578 -23.156 4.629 1 77 437 ILE A C 1
ATOM 3573 O O . ILE A 1 437 ? -30.359 -22.312 5.5 1 77 437 ILE A O 1
ATOM 3577 N N . LEU A 1 438 ? -30.094 -24.312 4.578 1 79.12 438 LEU A N 1
ATOM 3578 C CA . LEU A 1 438 ? -29.109 -24.703 5.602 1 79.12 438 LEU A CA 1
ATOM 3579 C C . LEU A 1 438 ? -27.906 -23.781 5.562 1 79.12 438 LEU A C 1
ATOM 3581 O O . LEU A 1 438 ? -27.344 -23.438 6.605 1 79.12 438 LEU A O 1
ATOM 3585 N N . ASP A 1 439 ? -27.531 -23.375 4.387 1 84.19 439 ASP A N 1
ATOM 3586 C CA . ASP A 1 439 ? -26.391 -22.484 4.234 1 84.19 439 ASP A CA 1
ATOM 3587 C C . ASP A 1 439 ? -26.656 -21.125 4.898 1 84.19 439 ASP A C 1
ATOM 3589 O O . ASP A 1 439 ? -25.781 -20.578 5.57 1 84.19 439 ASP A O 1
ATOM 3593 N N . ILE A 1 440 ? -27.797 -20.688 4.723 1 82.44 440 ILE A N 1
ATOM 3594 C CA . ILE A 1 440 ? -28.156 -19.391 5.285 1 82.44 440 ILE A CA 1
ATOM 3595 C C . ILE A 1 440 ? -28.156 -19.484 6.809 1 82.44 440 ILE A C 1
ATOM 3597 O O . ILE A 1 440 ? -27.703 -18.562 7.492 1 82.44 440 ILE A O 1
ATOM 3601 N N . VAL A 1 441 ? -28.703 -20.562 7.301 1 82.06 441 VAL A N 1
ATOM 3602 C CA . VAL A 1 441 ? -28.766 -20.75 8.75 1 82.06 441 VAL A CA 1
ATOM 3603 C C . VAL A 1 441 ? -27.344 -20.812 9.312 1 82.06 441 VAL A C 1
ATOM 3605 O O . VAL A 1 441 ? -27.062 -20.234 10.367 1 82.06 441 VAL A O 1
ATOM 3608 N N . PHE A 1 442 ? -26.5 -21.438 8.633 1 83.69 442 PHE A N 1
ATOM 3609 C CA . PHE A 1 442 ? -25.125 -21.547 9.078 1 83.69 442 PHE A CA 1
ATOM 3610 C C . PHE A 1 442 ? -24.438 -20.172 9.094 1 83.69 442 PHE A C 1
ATOM 3612 O O . PHE A 1 442 ? -23.703 -19.859 10.023 1 83.69 442 PHE A O 1
ATOM 3619 N N . ILE A 1 443 ? -24.719 -19.453 8.07 1 86.75 443 ILE A N 1
ATOM 3620 C CA . ILE A 1 443 ? -24.141 -18.109 7.988 1 86.75 443 ILE A CA 1
ATOM 3621 C C . ILE A 1 443 ? -24.609 -17.266 9.172 1 86.75 443 ILE A C 1
ATOM 3623 O O . ILE A 1 443 ? -23.812 -16.562 9.797 1 86.75 443 ILE A O 1
ATOM 3627 N N . LEU A 1 444 ? -25.844 -17.391 9.469 1 85.06 444 LEU A N 1
ATOM 3628 C CA . LEU A 1 444 ? -26.406 -16.625 10.562 1 85.06 444 LEU A CA 1
ATOM 3629 C C . LEU A 1 444 ? -25.812 -17.062 11.898 1 85.06 444 LEU A C 1
ATOM 3631 O O . LEU A 1 444 ? -25.578 -16.234 12.781 1 85.06 444 LEU A O 1
ATOM 3635 N N . ARG A 1 445 ? -25.562 -18.312 12.039 1 83.56 445 ARG A N 1
ATOM 3636 C CA . ARG A 1 445 ? -24.953 -18.844 13.25 1 83.56 445 ARG A CA 1
ATOM 3637 C C . ARG A 1 445 ? -23.547 -18.297 13.445 1 83.56 445 ARG A C 1
ATOM 3639 O O . ARG A 1 445 ? -23.156 -17.938 14.562 1 83.56 445 ARG A O 1
ATOM 3646 N N . VAL A 1 446 ? -22.875 -18.188 12.43 1 87.44 446 VAL A N 1
ATOM 3647 C CA . VAL A 1 446 ? -21.484 -17.734 12.508 1 87.44 446 VAL A CA 1
ATOM 3648 C C . VAL A 1 446 ? -21.438 -16.234 12.719 1 87.44 446 VAL A C 1
ATOM 3650 O O . VAL A 1 446 ? -20.594 -15.727 13.461 1 87.44 446 VAL A O 1
ATOM 3653 N N . VAL A 1 447 ? -22.328 -15.508 12.078 1 87.25 447 VAL A N 1
ATOM 3654 C CA . VAL A 1 447 ? -22.359 -14.055 12.156 1 87.25 447 VAL A CA 1
ATOM 3655 C C . VAL A 1 447 ? -22.609 -13.617 13.602 1 87.25 447 VAL A C 1
ATOM 3657 O O . VAL A 1 447 ? -22.188 -12.531 14.008 1 87.25 447 VAL A O 1
ATOM 3660 N N . ARG A 1 448 ? -23.219 -14.461 14.438 1 85 448 ARG A N 1
ATOM 3661 C CA . ARG A 1 448 ? -23.484 -14.148 15.844 1 85 448 ARG A CA 1
ATOM 3662 C C . ARG A 1 448 ? -22.188 -13.992 16.625 1 85 448 ARG A C 1
ATOM 3664 O O . ARG A 1 448 ? -22.172 -13.359 17.688 1 85 448 ARG A O 1
ATOM 3671 N N . LEU A 1 449 ? -21.141 -14.555 16.062 1 87.44 449 LEU A N 1
ATOM 3672 C CA . LEU A 1 449 ? -19.859 -14.469 16.734 1 87.44 449 LEU A CA 1
ATOM 3673 C C . LEU A 1 449 ? -19.312 -13.047 16.672 1 87.44 449 LEU A C 1
ATOM 3675 O O . LEU A 1 449 ? -18.469 -12.664 17.484 1 87.44 449 LEU A O 1
ATOM 3679 N N . ILE A 1 450 ? -19.781 -12.297 15.727 1 86.31 450 ILE A N 1
ATOM 3680 C CA . ILE A 1 450 ? -19.312 -10.93 15.547 1 86.31 450 ILE A CA 1
ATOM 3681 C C . ILE A 1 450 ? -19.734 -10.078 16.75 1 86.31 450 ILE A C 1
ATOM 3683 O O . ILE A 1 450 ? -19.172 -9 16.984 1 86.31 450 ILE A O 1
ATOM 3687 N N . ARG A 1 451 ? -20.609 -10.57 17.625 1 85.62 451 ARG A N 1
ATOM 3688 C CA . ARG A 1 451 ? -21.031 -9.883 18.844 1 85.62 451 ARG A CA 1
ATOM 3689 C C . ARG A 1 451 ? -19.875 -9.727 19.812 1 85.62 451 ARG A C 1
ATOM 3691 O O . ARG A 1 451 ? -19.906 -8.859 20.688 1 85.62 451 ARG A O 1
ATOM 3698 N N . LEU A 1 452 ? -18.922 -10.617 19.625 1 86.06 452 LEU A N 1
ATOM 3699 C CA . LEU A 1 452 ? -17.75 -10.555 20.484 1 86.06 452 LEU A CA 1
ATOM 3700 C C . LEU A 1 452 ? -16.984 -9.242 20.281 1 86.06 452 LEU A C 1
ATOM 3702 O O . LEU A 1 452 ? -16.344 -8.75 21.203 1 86.06 452 LEU A O 1
ATOM 3706 N N . VAL A 1 453 ? -17.094 -8.727 19.094 1 84.12 453 VAL A N 1
ATOM 3707 C CA . VAL A 1 453 ? -16.406 -7.492 18.75 1 84.12 453 VAL A CA 1
ATOM 3708 C C . VAL A 1 453 ? -16.984 -6.328 19.547 1 84.12 453 VAL A C 1
ATOM 3710 O O . VAL A 1 453 ? -16.266 -5.406 19.922 1 84.12 453 VAL A O 1
ATOM 3713 N N . ASP A 1 454 ? -18.25 -6.457 19.828 1 79.38 454 ASP A N 1
ATOM 3714 C CA . ASP A 1 454 ? -18.938 -5.395 20.578 1 79.38 454 ASP A CA 1
ATOM 3715 C C . ASP A 1 454 ? -18.469 -5.355 22.031 1 79.38 454 ASP A C 1
ATOM 3717 O O . ASP A 1 454 ? -18.484 -4.301 22.672 1 79.38 454 ASP A O 1
ATOM 3721 N N . SER A 1 455 ? -18.016 -6.473 22.5 1 80.19 455 SER A N 1
ATOM 3722 C CA . SER A 1 455 ? -17.656 -6.574 23.922 1 80.19 455 SER A CA 1
ATOM 3723 C C . SER A 1 455 ? -16.281 -5.973 24.188 1 80.19 455 SER A C 1
ATOM 3725 O O . SER A 1 455 ? -15.977 -5.566 25.312 1 80.19 455 SER A O 1
ATOM 3727 N N . ILE A 1 456 ? -15.469 -5.906 23.156 1 80.94 456 ILE A N 1
ATOM 3728 C CA . ILE A 1 456 ? -14.125 -5.359 23.312 1 80.94 456 ILE A CA 1
ATOM 3729 C C . ILE A 1 456 ? -14.102 -3.904 22.859 1 80.94 456 ILE A C 1
ATOM 3731 O O . ILE A 1 456 ? -14.305 -3.619 21.672 1 80.94 456 ILE A O 1
ATOM 3735 N N . LYS A 1 457 ? -13.82 -3.021 23.781 1 79.75 457 LYS A N 1
ATOM 3736 C CA . LYS A 1 457 ? -13.906 -1.584 23.547 1 79.75 457 LYS A CA 1
ATOM 3737 C C . LYS A 1 457 ? -12.984 -1.164 22.406 1 79.75 457 LYS A C 1
ATOM 3739 O O . LYS A 1 457 ? -13.383 -0.375 21.547 1 79.75 457 LYS A O 1
ATOM 3744 N N . ARG A 1 458 ? -11.867 -1.731 22.406 1 80.62 458 ARG A N 1
ATOM 3745 C CA . ARG A 1 458 ? -10.891 -1.357 21.375 1 80.62 458 ARG A CA 1
ATOM 3746 C C . ARG A 1 458 ? -11.359 -1.791 19.984 1 80.62 458 ARG A C 1
ATOM 3748 O O . ARG A 1 458 ? -11.18 -1.065 19.016 1 80.62 458 ARG A O 1
ATOM 3755 N N . PHE A 1 459 ? -11.93 -2.926 19.891 1 82.81 459 PHE A N 1
ATOM 3756 C CA . PHE A 1 459 ? -12.461 -3.416 18.625 1 82.81 459 PHE A CA 1
ATOM 3757 C C . PHE A 1 459 ? -13.625 -2.553 18.156 1 82.81 459 PHE A C 1
ATOM 3759 O O . PHE A 1 459 ? -13.75 -2.258 16.969 1 82.81 459 PHE A O 1
ATOM 3766 N N . ARG A 1 460 ? -14.359 -2.119 19.141 1 80.38 460 ARG A N 1
ATOM 3767 C CA . ARG A 1 460 ? -15.516 -1.284 18.828 1 80.38 460 ARG A CA 1
ATOM 3768 C C . ARG A 1 460 ? -15.078 0.053 18.234 1 80.38 460 ARG A C 1
ATOM 3770 O O . ARG A 1 460 ? -15.711 0.563 17.312 1 80.38 460 ARG A O 1
ATOM 3777 N N . ALA A 1 461 ? -14.023 0.57 18.781 1 78.06 461 ALA A N 1
ATOM 3778 C CA . ALA A 1 461 ? -13.516 1.848 18.297 1 78.06 461 ALA A CA 1
ATOM 3779 C C . ALA A 1 461 ? -13.07 1.739 16.844 1 78.06 461 ALA A C 1
ATOM 3781 O O . ALA A 1 461 ? -13.336 2.637 16.031 1 78.06 461 ALA A O 1
ATOM 3782 N N . ILE A 1 462 ? -12.453 0.657 16.562 1 80.94 462 ILE A N 1
ATOM 3783 C CA . ILE A 1 462 ? -11.961 0.45 15.211 1 80.94 462 ILE A CA 1
ATOM 3784 C C . ILE A 1 462 ? -13.141 0.262 14.258 1 80.94 462 ILE A C 1
ATOM 3786 O O . ILE A 1 462 ? -13.18 0.867 13.188 1 80.94 462 ILE A O 1
ATOM 3790 N N . ILE A 1 463 ? -14.102 -0.522 14.633 1 81.94 463 ILE A N 1
ATOM 3791 C CA . ILE A 1 463 ? -15.25 -0.81 13.781 1 81.94 463 ILE A CA 1
ATOM 3792 C C . ILE A 1 463 ? -16.094 0.453 13.602 1 81.94 463 ILE A C 1
ATOM 3794 O O . ILE A 1 463 ? -16.641 0.697 12.523 1 81.94 463 ILE A O 1
ATOM 3798 N N . ASN A 1 464 ? -16.188 1.221 14.633 1 77.5 464 ASN A N 1
ATOM 3799 C CA . ASN A 1 464 ? -16.922 2.477 14.531 1 77.5 464 ASN A CA 1
ATOM 3800 C C . ASN A 1 464 ? -16.266 3.432 13.539 1 77.5 464 ASN A C 1
ATOM 3802 O O . ASN A 1 464 ? -16.953 4.133 12.797 1 77.5 464 ASN A O 1
ATOM 3806 N N . THR A 1 465 ? -15.016 3.416 13.594 1 76.12 465 THR A N 1
ATOM 3807 C CA . THR A 1 465 ? -14.297 4.23 12.625 1 76.12 465 THR A CA 1
ATOM 3808 C C . THR A 1 465 ? -14.555 3.736 11.203 1 76.12 465 THR A C 1
ATOM 3810 O O . THR A 1 465 ? -14.766 4.535 10.289 1 76.12 465 THR A O 1
ATOM 3813 N N . LEU A 1 466 ? -14.625 2.459 11.047 1 80.06 466 LEU A N 1
ATOM 3814 C CA . LEU A 1 466 ? -14.883 1.86 9.742 1 80.06 466 LEU A CA 1
ATOM 3815 C C . LEU A 1 466 ? -16.297 2.186 9.266 1 80.06 466 LEU A C 1
ATOM 3817 O O . LEU A 1 466 ? -16.5 2.438 8.078 1 80.06 466 LEU A O 1
ATOM 3821 N N . ILE A 1 467 ? -17.156 2.195 10.172 1 78 467 ILE A N 1
ATOM 3822 C CA . ILE A 1 467 ? -18.531 2.488 9.836 1 78 467 ILE A CA 1
ATOM 3823 C C . ILE A 1 467 ? -18.672 3.961 9.453 1 78 467 ILE A C 1
ATOM 3825 O O . ILE A 1 467 ? -19.422 4.301 8.531 1 78 467 ILE A O 1
ATOM 3829 N N . LYS A 1 468 ? -17.938 4.801 10.109 1 76.69 468 LYS A N 1
ATOM 3830 C CA . LYS A 1 468 ? -17.953 6.23 9.812 1 76.69 468 LYS A CA 1
ATOM 3831 C C . LYS A 1 468 ? -17.391 6.512 8.43 1 76.69 468 LYS A C 1
ATOM 3833 O O . LYS A 1 468 ? -17.844 7.434 7.746 1 76.69 468 LYS A O 1
ATOM 3838 N N . ILE A 1 469 ? -16.453 5.711 8.008 1 78.75 469 ILE A N 1
ATOM 3839 C CA . ILE A 1 469 ? -15.828 5.902 6.707 1 78.75 469 ILE A CA 1
ATOM 3840 C C . ILE A 1 469 ? -16.594 5.121 5.641 1 78.75 469 ILE A C 1
ATOM 3842 O O . ILE A 1 469 ? -16.375 5.309 4.441 1 78.75 469 ILE A O 1
ATOM 3846 N N . GLY A 1 470 ? -17.641 4.414 6.004 1 80.62 470 GLY A N 1
ATOM 3847 C CA . GLY A 1 470 ? -18.422 3.539 5.148 1 80.62 470 GLY A CA 1
ATOM 3848 C C . GLY A 1 470 ? -19.016 4.25 3.941 1 80.62 470 GLY A C 1
ATOM 3849 O O . GLY A 1 470 ? -18.828 3.811 2.805 1 80.62 470 GLY A O 1
ATOM 3850 N N . PRO A 1 471 ? -19.594 5.371 4.129 1 78.06 471 PRO A N 1
ATOM 3851 C CA . PRO A 1 471 ? -20.188 6.078 2.994 1 78.06 471 PRO A CA 1
ATOM 3852 C C . PRO A 1 471 ? -19.156 6.488 1.948 1 78.06 471 PRO A C 1
ATOM 3854 O O . PRO A 1 471 ? -19.438 6.457 0.748 1 78.06 471 PRO A O 1
ATOM 3857 N N . THR A 1 472 ? -18.109 6.934 2.418 1 74.56 472 THR A N 1
ATOM 3858 C CA . THR A 1 472 ? -17.047 7.293 1.478 1 74.56 472 THR A CA 1
ATOM 3859 C C . THR A 1 472 ? -16.547 6.059 0.737 1 74.56 472 THR A C 1
ATOM 3861 O O . THR A 1 472 ? -16.25 6.121 -0.46 1 74.56 472 THR A O 1
ATOM 3864 N N . ILE A 1 473 ? -16.391 4.922 1.445 1 81.38 473 ILE A N 1
ATOM 3865 C CA . ILE A 1 473 ? -15.984 3.67 0.816 1 81.38 473 ILE A CA 1
ATOM 3866 C C . ILE A 1 473 ? -17 3.273 -0.251 1 81.38 473 ILE A C 1
ATOM 3868 O O . ILE A 1 473 ? -16.625 2.766 -1.312 1 81.38 473 ILE A O 1
ATOM 3872 N N . LEU A 1 474 ? -18.25 3.578 0.004 1 83.38 474 LEU A N 1
ATOM 3873 C CA . LEU A 1 474 ? -19.312 3.246 -0.947 1 83.38 474 LEU A CA 1
ATOM 3874 C C . LEU A 1 474 ? -19.203 4.105 -2.201 1 83.38 474 LEU A C 1
ATOM 3876 O O . LEU A 1 474 ? -19.516 3.645 -3.303 1 83.38 474 LEU A O 1
ATOM 3880 N N . THR A 1 475 ? -18.797 5.34 -2.035 1 83.06 475 THR A N 1
ATOM 3881 C CA . THR A 1 475 ? -18.594 6.203 -3.195 1 83.06 475 THR A CA 1
ATOM 3882 C C . THR A 1 475 ? -17.484 5.648 -4.098 1 83.06 475 THR A C 1
ATOM 3884 O O . THR A 1 475 ? -17.641 5.613 -5.32 1 83.06 475 THR A O 1
ATOM 3887 N N . PHE A 1 476 ? -16.484 5.191 -3.531 1 83.25 476 PHE A N 1
ATOM 3888 C CA . PHE A 1 476 ? -15.398 4.621 -4.316 1 83.25 476 PHE A CA 1
ATOM 3889 C C . PHE A 1 476 ? -15.805 3.273 -4.902 1 83.25 476 PHE A C 1
ATOM 3891 O O . PHE A 1 476 ? -15.367 2.912 -6 1 83.25 476 PHE A O 1
ATOM 3898 N N . GLY A 1 477 ? -16.594 2.57 -4.133 1 87.44 477 GLY A N 1
ATOM 3899 C CA . GLY A 1 477 ? -17.156 1.346 -4.684 1 87.44 477 GLY A CA 1
ATOM 3900 C C . GLY A 1 477 ? -17.953 1.574 -5.953 1 87.44 477 GLY A C 1
ATOM 3901 O O . GLY A 1 477 ? -17.859 0.798 -6.906 1 87.44 477 GLY A O 1
ATOM 3902 N N . GLN A 1 478 ? -18.672 2.641 -5.965 1 88.31 478 GLN A N 1
ATOM 3903 C CA . GLN A 1 478 ? -19.438 2.992 -7.156 1 88.31 478 GLN A CA 1
ATOM 3904 C C . GLN A 1 478 ? -18.516 3.336 -8.32 1 88.31 478 GLN A C 1
ATOM 3906 O O . GLN A 1 478 ? -18.797 3.006 -9.469 1 88.31 478 GLN A O 1
ATOM 3911 N N . LEU A 1 479 ? -17.469 4.008 -8 1 90.62 479 LEU A N 1
ATOM 3912 C CA . LEU A 1 479 ? -16.5 4.348 -9.031 1 90.62 479 LEU A CA 1
ATOM 3913 C C . LEU A 1 479 ? -15.898 3.09 -9.648 1 90.62 479 LEU A C 1
ATOM 3915 O O . LEU A 1 479 ? -15.773 2.996 -10.875 1 90.62 479 LEU A O 1
ATOM 3919 N N . ILE A 1 480 ? -15.578 2.145 -8.867 1 92.38 480 ILE A N 1
ATOM 3920 C CA . ILE A 1 480 ? -15 0.891 -9.336 1 92.38 480 ILE A CA 1
ATOM 3921 C C . ILE A 1 480 ? -16.016 0.155 -10.211 1 92.38 480 ILE A C 1
ATOM 3923 O O . ILE A 1 480 ? -15.648 -0.42 -11.242 1 92.38 480 ILE A O 1
ATOM 3927 N N . VAL A 1 481 ? -17.266 0.23 -9.812 1 92.31 481 VAL A N 1
ATOM 3928 C CA . VAL A 1 481 ? -18.312 -0.44 -10.578 1 92.31 481 VAL A CA 1
ATOM 3929 C C . VAL A 1 481 ? -18.453 0.213 -11.953 1 92.31 481 VAL A C 1
ATOM 3931 O O . VAL A 1 481 ? -18.656 -0.475 -12.953 1 92.31 481 VAL A O 1
ATOM 3934 N N . VAL A 1 482 ? -18.297 1.516 -11.992 1 93 482 VAL A N 1
ATOM 3935 C CA . VAL A 1 482 ? -18.375 2.242 -13.258 1 93 482 VAL A CA 1
ATOM 3936 C C . VAL A 1 482 ? -17.234 1.801 -14.18 1 93 482 VAL A C 1
ATOM 3938 O O . VAL A 1 482 ? -17.469 1.474 -15.344 1 93 482 VAL A O 1
ATOM 3941 N N . VAL A 1 483 ? -16.094 1.735 -13.648 1 94.81 483 VAL A N 1
ATOM 3942 C CA . VAL A 1 483 ? -14.938 1.365 -14.445 1 94.81 483 VAL A CA 1
ATOM 3943 C C . VAL A 1 483 ? -15.031 -0.106 -14.844 1 94.81 483 VAL A C 1
ATOM 3945 O O . VAL A 1 483 ? -14.727 -0.467 -15.984 1 94.81 483 VAL A O 1
ATOM 3948 N N . TYR A 1 484 ? -15.5 -0.976 -13.93 1 96.81 484 TYR A N 1
ATOM 3949 C CA . TYR A 1 484 ? -15.703 -2.389 -14.234 1 96.81 484 TYR A CA 1
ATOM 3950 C C . TYR A 1 484 ? -16.688 -2.572 -15.375 1 96.81 484 TYR A C 1
ATOM 3952 O O . TYR A 1 484 ? -16.484 -3.414 -16.25 1 96.81 484 TYR A O 1
ATOM 3960 N N . TYR A 1 485 ? -17.75 -1.763 -15.328 1 96.62 485 TYR A N 1
ATOM 3961 C CA . TYR A 1 485 ? -18.781 -1.873 -16.359 1 96.62 485 TYR A CA 1
ATOM 3962 C C . TYR A 1 485 ? -18.219 -1.541 -17.734 1 96.62 485 TYR A C 1
ATOM 3964 O O . TYR A 1 485 ? -18.469 -2.256 -18.703 1 96.62 485 TYR A O 1
ATOM 3972 N N . ILE A 1 486 ? -17.406 -0.537 -17.812 1 96.06 486 ILE A N 1
ATOM 3973 C CA . ILE A 1 486 ? -16.812 -0.116 -19.078 1 96.06 486 ILE A CA 1
ATOM 3974 C C . ILE A 1 486 ? -15.898 -1.214 -19.594 1 96.06 486 ILE A C 1
ATOM 3976 O O . ILE A 1 486 ? -16.016 -1.627 -20.75 1 96.06 486 ILE A O 1
ATOM 3980 N N . PHE A 1 487 ? -15.078 -1.723 -18.797 1 97.5 487 PHE A N 1
ATOM 3981 C CA . PHE A 1 487 ? -14.133 -2.748 -19.219 1 97.5 487 PHE A CA 1
ATOM 3982 C C . PHE A 1 487 ? -14.844 -4.066 -19.5 1 97.5 487 PHE A C 1
ATOM 3984 O O . PHE A 1 487 ? -14.43 -4.832 -20.359 1 97.5 487 PHE A O 1
ATOM 3991 N N . ALA A 1 488 ? -15.906 -4.348 -18.719 1 97.12 488 ALA A N 1
ATOM 3992 C CA . ALA A 1 488 ? -16.672 -5.566 -18.953 1 97.12 488 ALA A CA 1
ATOM 3993 C C . ALA A 1 488 ? -17.328 -5.543 -20.344 1 97.12 488 ALA A C 1
ATOM 3995 O O . ALA A 1 488 ? -17.281 -6.539 -21.062 1 97.12 488 ALA A O 1
ATOM 3996 N N . MET A 1 489 ? -17.844 -4.379 -20.766 1 95.5 489 MET A N 1
ATOM 3997 C CA . MET A 1 489 ? -18.484 -4.25 -22.078 1 95.5 489 MET A CA 1
ATOM 3998 C C . MET A 1 489 ? -17.453 -4.375 -23.188 1 95.5 489 MET A C 1
ATOM 4000 O O . MET A 1 489 ? -17.703 -5.07 -24.188 1 95.5 489 MET A O 1
ATOM 4004 N N . VAL A 1 490 ? -16.328 -3.766 -22.984 1 95.12 490 VAL A N 1
ATOM 4005 C CA . VAL A 1 490 ? -15.266 -3.852 -23.984 1 95.12 490 VAL A CA 1
ATOM 4006 C C . VAL A 1 490 ? -14.727 -5.277 -24.047 1 95.12 490 VAL A C 1
ATOM 4008 O O . VAL A 1 490 ? -14.5 -5.816 -25.141 1 95.12 490 VAL A O 1
ATOM 4011 N N . GLY A 1 491 ? -14.539 -5.941 -22.938 1 95.56 491 GLY A N 1
ATOM 4012 C CA . GLY A 1 491 ? -14.055 -7.309 -22.891 1 95.56 491 GLY A CA 1
ATOM 4013 C C . GLY A 1 491 ? -15.008 -8.305 -23.516 1 95.56 491 GLY A C 1
ATOM 4014 O O . GLY A 1 491 ? -14.578 -9.234 -24.203 1 95.56 491 GLY A O 1
ATOM 4015 N N . MET A 1 492 ? -16.266 -8.102 -23.266 1 94.94 492 MET A N 1
ATOM 4016 C CA . MET A 1 492 ? -17.266 -9 -23.844 1 94.94 492 MET A CA 1
ATOM 4017 C C . MET A 1 492 ? -17.266 -8.906 -25.375 1 94.94 492 MET A C 1
ATOM 4019 O O . MET A 1 492 ? -17.453 -9.914 -26.062 1 94.94 492 MET A O 1
ATOM 4023 N N . GLU A 1 493 ? -17.047 -7.734 -25.891 1 92.56 493 GLU A N 1
ATOM 4024 C CA . GLU A 1 493 ? -17.016 -7.562 -27.344 1 92.56 493 GLU A CA 1
ATOM 4025 C C . GLU A 1 493 ? -15.734 -8.141 -27.938 1 92.56 493 GLU A C 1
ATOM 4027 O O . GLU A 1 493 ? -15.758 -8.703 -29.031 1 92.56 493 GLU A O 1
ATOM 4032 N N . LEU A 1 494 ? -14.68 -8.102 -27.219 1 92.56 494 LEU A N 1
ATOM 4033 C CA . LEU A 1 494 ? -13.398 -8.539 -27.75 1 92.56 494 LEU A CA 1
ATOM 4034 C C . LEU A 1 494 ? -13.219 -10.047 -27.578 1 92.56 494 LEU A C 1
ATOM 4036 O O . LEU A 1 494 ? -12.656 -10.711 -28.438 1 92.56 494 LEU A O 1
ATOM 4040 N N . PHE A 1 495 ? -13.727 -10.664 -26.453 1 94.38 495 PHE A N 1
ATOM 4041 C CA . PHE A 1 495 ? -13.32 -12.023 -26.109 1 94.38 495 PHE A CA 1
ATOM 4042 C C . PHE A 1 495 ? -14.531 -12.945 -26.016 1 94.38 495 PHE A C 1
ATOM 4044 O O . PHE A 1 495 ? -14.406 -14.109 -25.625 1 94.38 495 PHE A O 1
ATOM 4051 N N . LYS A 1 496 ? -15.656 -12.57 -26.438 1 90.25 496 LYS A N 1
ATOM 4052 C CA . LYS A 1 496 ? -16.859 -13.391 -26.312 1 90.25 496 LYS A CA 1
ATOM 4053 C C . LYS A 1 496 ? -16.719 -14.68 -27.109 1 90.25 496 LYS A C 1
ATOM 4055 O O . LYS A 1 496 ? -16.266 -14.672 -28.25 1 90.25 496 LYS A O 1
ATOM 4060 N N . GLY A 1 497 ? -17.047 -15.727 -26.484 1 89.75 497 GLY A N 1
ATOM 4061 C CA . GLY A 1 497 ? -17.125 -17.016 -27.141 1 89.75 497 GLY A CA 1
ATOM 4062 C C . GLY A 1 497 ? -15.781 -17.672 -27.344 1 89.75 497 GLY A C 1
ATOM 4063 O O . GLY A 1 497 ? -15.703 -18.781 -27.875 1 89.75 497 GLY A O 1
ATOM 4064 N N . LYS A 1 498 ? -14.773 -17.125 -26.938 1 91.62 498 LYS A N 1
ATOM 4065 C CA . LYS A 1 498 ? -13.438 -17.672 -27.172 1 91.62 498 LYS A CA 1
ATOM 4066 C C . LYS A 1 498 ? -13.094 -18.719 -26.109 1 91.62 498 LYS A C 1
ATOM 4068 O O . LYS A 1 498 ? -12.344 -19.656 -26.391 1 91.62 498 LYS A O 1
ATOM 4073 N N . VAL A 1 499 ? -13.547 -18.578 -24.922 1 92.81 499 VAL A N 1
ATOM 4074 C CA . VAL A 1 499 ? -13.359 -19.516 -23.828 1 92.81 499 VAL A CA 1
ATOM 4075 C C . VAL A 1 499 ? -14.719 -20.016 -23.344 1 92.81 499 VAL A C 1
ATOM 4077 O O . VAL A 1 499 ? -15.609 -19.234 -23.047 1 92.81 499 VAL A O 1
ATOM 4080 N N . GLN A 1 500 ? -14.867 -21.281 -23.312 1 90.94 500 GLN A N 1
ATOM 4081 C CA . GLN A 1 500 ? -16.141 -21.859 -22.891 1 90.94 500 GLN A CA 1
ATOM 4082 C C . GLN A 1 500 ? -15.969 -22.734 -21.656 1 90.94 500 GLN A C 1
ATOM 4084 O O . GLN A 1 500 ? -14.922 -23.359 -21.469 1 90.94 500 GLN A O 1
ATOM 4089 N N . PHE A 1 501 ? -16.953 -22.641 -20.812 1 90.75 501 PHE A N 1
ATOM 4090 C CA . PHE A 1 501 ? -16.953 -23.438 -19.594 1 90.75 501 PHE A CA 1
ATOM 4091 C C . PHE A 1 501 ? -17.891 -24.625 -19.719 1 90.75 501 PHE A C 1
ATOM 4093 O O . PHE A 1 501 ? -19.016 -24.484 -20.234 1 90.75 501 PHE A O 1
ATOM 4100 N N . PHE A 1 502 ? -17.359 -25.797 -19.359 1 87.25 502 PHE A N 1
ATOM 4101 C CA . PHE A 1 502 ? -18.156 -27.016 -19.359 1 87.25 502 PHE A CA 1
ATOM 4102 C C . PHE A 1 502 ? -18.375 -27.516 -17.922 1 87.25 502 PHE A C 1
ATOM 4104 O O . PHE A 1 502 ? -17.469 -27.453 -17.094 1 87.25 502 PHE A O 1
ATOM 4111 N N . GLU A 1 503 ? -19.531 -27.891 -17.594 1 82.5 503 GLU A N 1
ATOM 4112 C CA . GLU A 1 503 ? -19.844 -28.391 -16.266 1 82.5 503 GLU A CA 1
ATOM 4113 C C . GLU A 1 503 ? -18.984 -29.625 -15.922 1 82.5 503 GLU A C 1
ATOM 4115 O O . GLU A 1 503 ? -18.578 -30.359 -16.812 1 82.5 503 GLU A O 1
ATOM 4120 N N . PRO A 1 504 ? -18.578 -29.766 -14.656 1 75.12 504 PRO A N 1
ATOM 4121 C CA . PRO A 1 504 ? -17.672 -30.844 -14.234 1 75.12 504 PRO A CA 1
ATOM 4122 C C . PRO A 1 504 ? -18.156 -32.219 -14.656 1 75.12 504 PRO A C 1
ATOM 4124 O O . PRO A 1 504 ? -17.328 -33.125 -14.883 1 75.12 504 PRO A O 1
ATOM 4127 N N . ASN A 1 505 ? -19.438 -32.406 -14.844 1 73.75 505 ASN A N 1
ATOM 4128 C CA . ASN A 1 505 ? -19.969 -33.719 -15.188 1 73.75 505 ASN A CA 1
ATOM 4129 C C . ASN A 1 505 ? -20.078 -33.906 -16.688 1 73.75 505 ASN A C 1
ATOM 4131 O O . ASN A 1 505 ? -20.594 -34.938 -17.156 1 73.75 505 ASN A O 1
ATOM 4135 N N . SER A 1 506 ? -19.453 -32.906 -17.266 1 79.94 506 SER A N 1
ATOM 4136 C CA . SER A 1 506 ? -19.547 -33.031 -18.719 1 79.94 506 SER A CA 1
ATOM 4137 C C . SER A 1 506 ? -18.531 -34.031 -19.266 1 79.94 506 SER A C 1
ATOM 4139 O O . SER A 1 506 ? -17.406 -34.125 -18.75 1 79.94 506 SER A O 1
ATOM 4141 N N . THR A 1 507 ? -18.781 -34.969 -20.156 1 78.81 507 THR A N 1
ATOM 4142 C CA . THR A 1 507 ? -17.938 -36.031 -20.734 1 78.81 507 THR A CA 1
ATOM 4143 C C . THR A 1 507 ? -17.281 -35.531 -22.031 1 78.81 507 THR A C 1
ATOM 4145 O O . THR A 1 507 ? -16.562 -36.281 -22.688 1 78.81 507 THR A O 1
ATOM 4148 N N . SER A 1 508 ? -17.375 -34.25 -22.281 1 83.56 508 SER A N 1
ATOM 4149 C CA . SER A 1 508 ? -16.797 -33.75 -23.531 1 83.56 508 SER A CA 1
ATOM 4150 C C . SER A 1 508 ? -15.289 -33.594 -23.406 1 83.56 508 SER A C 1
ATOM 4152 O O . SER A 1 508 ? -14.805 -33.094 -22.375 1 83.56 508 SER A O 1
ATOM 4154 N N . PRO A 1 509 ? -14.492 -34.125 -24.344 1 83.25 509 PRO A N 1
ATOM 4155 C CA . PRO A 1 509 ? -13.039 -33.969 -24.312 1 83.25 509 PRO A CA 1
ATOM 4156 C C . PRO A 1 509 ? -12.609 -32.5 -24.438 1 83.25 509 PRO A C 1
ATOM 4158 O O . PRO A 1 509 ? -11.477 -32.156 -24.094 1 83.25 509 PRO A O 1
ATOM 4161 N N . ASP A 1 510 ? -13.531 -31.656 -24.797 1 85.12 510 ASP A N 1
ATOM 4162 C CA . ASP A 1 510 ? -13.219 -30.234 -24.969 1 85.12 510 ASP A CA 1
ATOM 4163 C C . ASP A 1 510 ? -13.086 -29.531 -23.625 1 85.12 510 ASP A C 1
ATOM 4165 O O . ASP A 1 510 ? -12.602 -28.391 -23.562 1 85.12 510 ASP A O 1
ATOM 4169 N N . GLN A 1 511 ? -13.359 -30.219 -22.641 1 83.88 511 GLN A N 1
ATOM 4170 C CA . GLN A 1 511 ? -13.305 -29.641 -21.297 1 83.88 511 GLN A CA 1
ATOM 4171 C C . GLN A 1 511 ? -11.867 -29.359 -20.875 1 83.88 511 GLN A C 1
ATOM 4173 O O . GLN A 1 511 ? -11.602 -28.422 -20.141 1 83.88 511 GLN A O 1
ATOM 4178 N N . GLU A 1 512 ? -10.969 -30.109 -21.484 1 83 512 GLU A N 1
ATOM 4179 C CA . GLU A 1 512 ? -9.57 -30.016 -21.094 1 83 512 GLU A CA 1
ATOM 4180 C C . GLU A 1 512 ? -8.938 -28.719 -21.609 1 83 512 GLU A C 1
ATOM 4182 O O . GLU A 1 512 ? -7.984 -28.203 -21.016 1 83 512 GLU A O 1
ATOM 4187 N N . TYR A 1 513 ? -9.508 -28.203 -22.656 1 87.81 513 TYR A N 1
ATOM 4188 C CA . TYR A 1 513 ? -8.914 -27 -23.219 1 87.81 513 TYR A CA 1
ATOM 4189 C C . TYR A 1 513 ? -9.945 -25.875 -23.344 1 87.81 513 TYR A C 1
ATOM 4191 O O . TYR A 1 513 ? -9.867 -25.047 -24.266 1 87.81 513 TYR A O 1
ATOM 4199 N N . CYS A 1 514 ? -10.969 -25.875 -22.469 1 91.19 514 CYS A N 1
ATOM 4200 C CA . CYS A 1 514 ? -11.961 -24.812 -22.344 1 91.19 514 CYS A CA 1
ATOM 4201 C C . CYS A 1 514 ? -12.656 -24.562 -23.672 1 91.19 514 CYS A C 1
ATOM 4203 O O . CYS A 1 514 ? -12.891 -23.406 -24.047 1 91.19 514 CYS A O 1
ATOM 4205 N N . GLY A 1 515 ? -12.75 -25.578 -24.578 1 89.62 515 GLY A N 1
ATOM 4206 C CA . GLY A 1 515 ? -13.477 -25.469 -25.844 1 89.62 515 GLY A CA 1
ATOM 4207 C C . GLY A 1 515 ? -12.648 -24.891 -26.969 1 89.62 515 GLY A C 1
ATOM 4208 O O . GLY A 1 515 ? -13.156 -24.656 -28.062 1 89.62 515 GLY A O 1
ATOM 4209 N N . ASN A 1 516 ? -11.445 -24.484 -26.75 1 92.81 516 ASN A N 1
ATOM 4210 C CA . ASN A 1 516 ? -10.539 -23.906 -27.75 1 92.81 516 ASN A CA 1
ATOM 4211 C C . ASN A 1 516 ? -9.219 -24.672 -27.812 1 92.81 516 ASN A C 1
ATOM 4213 O O . ASN A 1 516 ? -8.477 -24.719 -26.828 1 92.81 516 ASN A O 1
ATOM 4217 N N . PRO A 1 517 ? -8.859 -25.281 -28.828 1 91.5 517 PRO A N 1
ATOM 4218 C CA . PRO A 1 517 ? -7.652 -26.109 -28.969 1 91.5 517 PRO A CA 1
ATOM 4219 C C . PRO A 1 517 ? -6.371 -25.312 -28.75 1 91.5 517 PRO A C 1
ATOM 4221 O O . PRO A 1 517 ? -5.328 -25.875 -28.422 1 91.5 517 PRO A O 1
ATOM 4224 N N . LEU A 1 518 ? -6.441 -24.062 -28.859 1 92.75 518 LEU A N 1
ATOM 4225 C CA . LEU A 1 518 ? -5.254 -23.234 -28.672 1 92.75 518 LEU A CA 1
ATOM 4226 C C . LEU A 1 518 ? -4.859 -23.156 -27.203 1 92.75 518 LEU A C 1
ATOM 4228 O O . LEU A 1 518 ? -3.746 -22.75 -26.875 1 92.75 518 LEU A O 1
ATOM 4232 N N . LEU A 1 519 ? -5.707 -23.609 -26.359 1 93 519 LEU A N 1
ATOM 4233 C CA . LEU A 1 519 ? -5.438 -23.562 -24.938 1 93 519 LEU A CA 1
ATOM 4234 C C . LEU A 1 519 ? -4.914 -24.906 -24.438 1 93 519 LEU A C 1
ATOM 4236 O O . LEU A 1 519 ? -4.652 -25.062 -23.234 1 93 519 LEU A O 1
ATOM 4240 N N . LYS A 1 520 ? -4.668 -25.812 -25.375 1 89.81 520 LYS A N 1
ATOM 4241 C CA . LYS A 1 520 ? -4.141 -27.125 -24.984 1 89.81 520 LYS A CA 1
ATOM 4242 C C . LYS A 1 520 ? -2.727 -27 -24.422 1 89.81 520 LYS A C 1
ATOM 4244 O O . LYS A 1 520 ? -1.859 -26.375 -25.047 1 89.81 520 LYS A O 1
ATOM 4249 N N . GLY A 1 521 ? -2.516 -27.484 -23.234 1 84.56 521 GLY A N 1
ATOM 4250 C CA . GLY A 1 521 ? -1.195 -27.5 -22.625 1 84.56 521 GLY A CA 1
ATOM 4251 C C . GLY A 1 521 ? -0.829 -26.188 -21.938 1 84.56 521 GLY A C 1
ATOM 4252 O O . GLY A 1 521 ? 0.281 -26.047 -21.422 1 84.56 521 GLY A O 1
ATOM 4253 N N . THR A 1 522 ? -1.699 -25.219 -21.984 1 87.94 522 THR A N 1
ATOM 4254 C CA . THR A 1 522 ? -1.425 -23.953 -21.344 1 87.94 522 THR A CA 1
ATOM 4255 C C . THR A 1 522 ? -1.71 -24.031 -19.844 1 87.94 522 THR A C 1
ATOM 4257 O O . THR A 1 522 ? -2.426 -24.922 -19.391 1 87.94 522 THR A O 1
ATOM 4260 N N . THR A 1 523 ? -1.041 -23.172 -19.078 1 89.25 523 THR A N 1
ATOM 4261 C CA . THR A 1 523 ? -1.255 -23.125 -17.625 1 89.25 523 THR A CA 1
ATOM 4262 C C . THR A 1 523 ? -2.684 -22.688 -17.312 1 89.25 523 THR A C 1
ATOM 4264 O O . THR A 1 523 ? -3.25 -23.094 -16.297 1 89.25 523 THR A O 1
ATOM 4267 N N . PHE A 1 524 ? -3.344 -21.922 -18.188 1 92.75 524 PHE A N 1
ATOM 4268 C CA . PHE A 1 524 ? -4.707 -21.438 -18.047 1 92.75 524 PHE A CA 1
ATOM 4269 C C . PHE A 1 524 ? -5.691 -22.594 -17.953 1 92.75 524 PHE A C 1
ATOM 4271 O O . PHE A 1 524 ? -6.547 -22.625 -17.062 1 92.75 524 PHE A O 1
ATOM 4278 N N . ALA A 1 525 ? -5.527 -23.594 -18.797 1 90.31 525 ALA A N 1
ATOM 4279 C CA . ALA A 1 525 ? -6.398 -24.766 -18.828 1 90.31 525 ALA A CA 1
ATOM 4280 C C . ALA A 1 525 ? -6.051 -25.734 -17.703 1 90.31 525 ALA A C 1
ATOM 4282 O O . ALA A 1 525 ? -6.941 -26.344 -17.109 1 90.31 525 ALA A O 1
ATOM 4283 N N . LYS A 1 526 ? -4.773 -25.812 -17.391 1 86.75 526 LYS A N 1
ATOM 4284 C CA . LYS A 1 526 ? -4.32 -26.734 -16.359 1 86.75 526 LYS A CA 1
ATOM 4285 C C . LYS A 1 526 ? -4.855 -26.328 -14.984 1 86.75 526 LYS A C 1
ATOM 4287 O O . LYS A 1 526 ? -5.145 -27.188 -14.148 1 86.75 526 LYS A O 1
ATOM 4292 N N . LEU A 1 527 ? -5.008 -25.016 -14.766 1 88.81 527 LEU A N 1
ATOM 4293 C CA . LEU A 1 527 ? -5.473 -24.516 -13.477 1 88.81 527 LEU A CA 1
ATOM 4294 C C . LEU A 1 527 ? -6.992 -24.422 -13.453 1 88.81 527 LEU A C 1
ATOM 4296 O O . LEU A 1 527 ? -7.57 -23.891 -12.492 1 88.81 527 LEU A O 1
ATOM 4300 N N . ASN A 1 528 ? -7.715 -24.812 -14.445 1 89.38 528 ASN A N 1
ATOM 4301 C CA . ASN A 1 528 ? -9.172 -24.875 -14.547 1 89.38 528 ASN A CA 1
ATOM 4302 C C . ASN A 1 528 ? -9.789 -23.484 -14.438 1 89.38 528 ASN A C 1
ATOM 4304 O O . ASN A 1 528 ? -10.727 -23.266 -13.672 1 89.38 528 ASN A O 1
ATOM 4308 N N . TYR A 1 529 ? -9.219 -22.531 -15.211 1 93.5 529 TYR A N 1
ATOM 4309 C CA . TYR A 1 529 ? -9.734 -21.156 -15.242 1 93.5 529 TYR A CA 1
ATOM 4310 C C . TYR A 1 529 ? -10.781 -21 -16.328 1 93.5 529 TYR A C 1
ATOM 4312 O O . TYR A 1 529 ? -11.023 -19.875 -16.812 1 93.5 529 TYR A O 1
ATOM 4320 N N . CYS A 1 530 ? -11.383 -22.062 -16.812 1 92.69 530 CYS A N 1
ATOM 4321 C CA . CYS A 1 530 ? -12.281 -22.031 -17.953 1 92.69 530 CYS A CA 1
ATOM 4322 C C . CYS A 1 530 ? -13.523 -21.203 -17.656 1 92.69 530 CYS A C 1
ATOM 4324 O O . CYS A 1 530 ? -14.109 -20.594 -18.562 1 92.69 530 CYS A O 1
ATOM 4326 N N . LYS A 1 531 ? -13.961 -21.109 -16.438 1 93.5 531 LYS A N 1
ATOM 4327 C CA . LYS A 1 531 ? -15.148 -20.344 -16.078 1 93.5 531 LYS A CA 1
ATOM 4328 C C . LYS A 1 531 ? -14.852 -18.844 -16.031 1 93.5 531 LYS A C 1
ATOM 4330 O O . LYS A 1 531 ? -15.773 -18.016 -16.016 1 93.5 531 LYS A O 1
ATOM 4335 N N . ASN A 1 532 ? -13.578 -18.469 -16.016 1 94.75 532 ASN A N 1
ATOM 4336 C CA . ASN A 1 532 ? -13.164 -17.078 -16.109 1 94.75 532 ASN A CA 1
ATOM 4337 C C . ASN A 1 532 ? -13.164 -16.578 -17.562 1 94.75 532 ASN A C 1
ATOM 4339 O O . ASN A 1 532 ? -12.133 -16.625 -18.234 1 94.75 532 ASN A O 1
ATOM 4343 N N . ASN A 1 533 ? -14.312 -16.25 -18.031 1 94.06 533 ASN A N 1
ATOM 4344 C CA . ASN A 1 533 ? -14.484 -15.82 -19.422 1 94.06 533 ASN A CA 1
ATOM 4345 C C . ASN A 1 533 ? -15.328 -14.555 -19.5 1 94.06 533 ASN A C 1
ATOM 4347 O O . ASN A 1 533 ? -15.797 -14.047 -18.484 1 94.06 533 ASN A O 1
ATOM 4351 N N . PHE A 1 534 ? -15.422 -13.984 -20.656 1 95.62 534 PHE A N 1
ATOM 4352 C CA . PHE A 1 534 ? -16.172 -12.766 -20.906 1 95.62 534 PHE A CA 1
ATOM 4353 C C . PHE A 1 534 ? -17.438 -13.062 -21.688 1 95.62 534 PHE A C 1
ATOM 4355 O O . PHE A 1 534 ? -17.812 -12.312 -22.594 1 95.62 534 PHE A O 1
ATOM 4362 N N . ASN A 1 535 ? -18.094 -14.188 -21.375 1 94.06 535 ASN A N 1
ATOM 4363 C CA . ASN A 1 535 ? -19.281 -14.594 -22.141 1 94.06 535 ASN A CA 1
ATOM 4364 C C . ASN A 1 535 ? -20.547 -13.953 -21.594 1 94.06 535 ASN A C 1
ATOM 4366 O O . ASN A 1 535 ? -21.578 -13.93 -22.25 1 94.06 535 ASN A O 1
ATOM 4370 N N . ASN A 1 536 ? -20.5 -13.523 -20.391 1 92.94 536 ASN A N 1
ATOM 4371 C CA . ASN A 1 536 ? -21.594 -12.781 -19.766 1 92.94 536 ASN A CA 1
ATOM 4372 C C . ASN A 1 536 ? -21.062 -11.703 -18.828 1 92.94 536 ASN A C 1
ATOM 4374 O O . ASN A 1 536 ? -19.859 -11.641 -18.547 1 92.94 536 ASN A O 1
ATOM 4378 N N . VAL A 1 537 ? -21.984 -10.844 -18.484 1 93.88 537 VAL A N 1
ATOM 4379 C CA . VAL A 1 537 ? -21.578 -9.688 -17.703 1 93.88 537 VAL A CA 1
ATOM 4380 C C . VAL A 1 537 ? -21.125 -10.133 -16.312 1 93.88 537 VAL A C 1
ATOM 4382 O O . VAL A 1 537 ? -20.156 -9.594 -15.766 1 93.88 537 VAL A O 1
ATOM 4385 N N . VAL A 1 538 ? -21.766 -11.141 -15.766 1 94.19 538 VAL A N 1
ATOM 4386 C CA . VAL A 1 538 ? -21.438 -11.602 -14.43 1 94.19 538 VAL A CA 1
ATOM 4387 C C . VAL A 1 538 ? -20.047 -12.234 -14.43 1 94.19 538 VAL A C 1
ATOM 4389 O O . VAL A 1 538 ? -19.219 -11.922 -13.57 1 94.19 538 VAL A O 1
ATOM 4392 N N . SER A 1 539 ? -19.781 -13.141 -15.375 1 95.31 539 SER A N 1
ATOM 4393 C CA . SER A 1 539 ? -18.469 -13.758 -15.492 1 95.31 539 SER A CA 1
ATOM 4394 C C . SER A 1 539 ? -17.391 -12.719 -15.781 1 95.31 539 SER A C 1
ATOM 4396 O O . SER A 1 539 ? -16.266 -12.836 -15.305 1 95.31 539 SER A O 1
ATOM 4398 N N . SER A 1 540 ? -17.781 -11.672 -16.531 1 96.31 540 SER A N 1
ATOM 4399 C CA . SER A 1 540 ? -16.828 -10.609 -16.828 1 96.31 540 SER A CA 1
ATOM 4400 C C . SER A 1 540 ? -16.438 -9.844 -15.562 1 96.31 540 SER A C 1
ATOM 4402 O O . SER A 1 540 ? -15.266 -9.531 -15.359 1 96.31 540 SER A O 1
ATOM 4404 N N . PHE A 1 541 ? -17.422 -9.594 -14.734 1 96.31 541 PHE A N 1
ATOM 4405 C CA . PHE A 1 541 ? -17.141 -8.883 -13.492 1 96.31 541 PHE A CA 1
ATOM 4406 C C . PHE A 1 541 ? -16.25 -9.711 -12.578 1 96.31 541 PHE A C 1
ATOM 4408 O O . PHE A 1 541 ? -15.383 -9.172 -11.891 1 96.31 541 PHE A O 1
ATOM 4415 N N . ILE A 1 542 ? -16.453 -10.992 -12.609 1 96.44 542 ILE A N 1
ATOM 4416 C CA . ILE A 1 542 ? -15.656 -11.875 -11.766 1 96.44 542 ILE A CA 1
ATOM 4417 C C . ILE A 1 542 ? -14.211 -11.906 -12.266 1 96.44 542 ILE A C 1
ATOM 4419 O O . ILE A 1 542 ? -13.273 -11.844 -11.477 1 96.44 542 ILE A O 1
ATOM 4423 N N . VAL A 1 543 ? -14.062 -11.961 -13.547 1 96.81 543 VAL A N 1
ATOM 4424 C CA . VAL A 1 543 ? -12.719 -11.938 -14.125 1 96.81 543 VAL A CA 1
ATOM 4425 C C . VAL A 1 543 ? -12.031 -10.625 -13.773 1 96.81 543 VAL A C 1
ATOM 4427 O O . VAL A 1 543 ? -10.859 -10.609 -13.398 1 96.81 543 VAL A O 1
ATOM 4430 N N . LEU A 1 544 ? -12.766 -9.547 -13.906 1 97.5 544 LEU A N 1
ATOM 4431 C CA . LEU A 1 544 ? -12.203 -8.234 -13.609 1 97.5 544 LEU A CA 1
ATOM 4432 C C . LEU A 1 544 ? -11.828 -8.125 -12.133 1 97.5 544 LEU A C 1
ATOM 4434 O O . LEU A 1 544 ? -10.836 -7.48 -11.789 1 97.5 544 LEU A O 1
ATOM 4438 N N . LEU A 1 545 ? -12.609 -8.727 -11.289 1 96.25 545 LEU A N 1
ATOM 4439 C CA . LEU A 1 545 ? -12.281 -8.75 -9.867 1 96.25 545 LEU A CA 1
ATOM 4440 C C . LEU A 1 545 ? -11 -9.531 -9.617 1 96.25 545 LEU A C 1
ATOM 4442 O O . LEU A 1 545 ? -10.141 -9.102 -8.844 1 96.25 545 LEU A O 1
ATOM 4446 N N . GLU A 1 546 ? -10.898 -10.641 -10.289 1 96.44 546 GLU A N 1
ATOM 4447 C CA . GLU A 1 546 ? -9.688 -11.445 -10.156 1 96.44 546 GLU A CA 1
ATOM 4448 C C . GLU A 1 546 ? -8.469 -10.695 -10.68 1 96.44 546 GLU A C 1
ATOM 4450 O O . GLU A 1 546 ? -7.367 -10.836 -10.133 1 96.44 546 GLU A O 1
ATOM 4455 N N . LEU A 1 547 ? -8.695 -9.891 -11.711 1 96.81 547 LEU A N 1
ATOM 4456 C CA . LEU A 1 547 ? -7.609 -9.078 -12.258 1 96.81 547 LEU A CA 1
ATOM 4457 C C . LEU A 1 547 ? -7.227 -7.961 -11.289 1 96.81 547 LEU A C 1
ATOM 4459 O O . LEU A 1 547 ? -6.062 -7.555 -11.242 1 96.81 547 LEU A O 1
ATOM 4463 N N . THR A 1 548 ? -8.172 -7.492 -10.555 1 95.88 548 THR A N 1
ATOM 4464 C CA . THR A 1 548 ? -7.918 -6.438 -9.578 1 95.88 548 THR A CA 1
ATOM 4465 C C . THR A 1 548 ? -7.059 -6.961 -8.43 1 95.88 548 THR A C 1
ATOM 4467 O O . THR A 1 548 ? -6.227 -6.23 -7.887 1 95.88 548 THR A O 1
ATOM 4470 N N . VAL A 1 549 ? -7.176 -8.25 -8.039 1 94.69 549 VAL A N 1
ATOM 4471 C CA . VAL A 1 549 ? -6.387 -8.859 -6.969 1 94.69 549 VAL A CA 1
ATOM 4472 C C . VAL A 1 549 ? -4.953 -9.078 -7.449 1 94.69 549 VAL A C 1
ATOM 4474 O O . VAL A 1 549 ? -4.035 -9.203 -6.637 1 94.69 549 VAL A O 1
ATOM 4477 N N . VAL A 1 550 ? -4.695 -9.055 -8.703 1 92.12 550 VAL A N 1
ATOM 4478 C CA . VAL A 1 550 ? -3.436 -8.938 -9.43 1 92.12 550 VAL A CA 1
ATOM 4479 C C . VAL A 1 550 ? -2.727 -10.289 -9.453 1 92.12 550 VAL A C 1
ATOM 4481 O O . VAL A 1 550 ? -1.938 -10.57 -10.359 1 92.12 550 VAL A O 1
ATOM 4484 N N . ASN A 1 551 ? -3.027 -11.266 -8.516 1 91.56 551 ASN A N 1
ATOM 4485 C CA . ASN A 1 551 ? -2.322 -12.539 -8.578 1 91.56 551 ASN A CA 1
ATOM 4486 C C . ASN A 1 551 ? -2.748 -13.359 -9.789 1 91.56 551 ASN A C 1
ATOM 4488 O O . ASN A 1 551 ? -3.936 -13.422 -10.117 1 91.56 551 ASN A O 1
ATOM 4492 N N . GLN A 1 552 ? -1.854 -13.938 -10.516 1 92.88 552 GLN A N 1
ATOM 4493 C CA . GLN A 1 552 ? -2.023 -14.82 -11.672 1 92.88 552 GLN A CA 1
ATOM 4494 C C . GLN A 1 552 ? -2.699 -14.086 -12.82 1 92.88 552 GLN A C 1
ATOM 4496 O O . GLN A 1 552 ? -3.316 -14.711 -13.688 1 92.88 552 GLN A O 1
ATOM 4501 N N . TRP A 1 553 ? -2.67 -12.68 -12.781 1 93.69 553 TRP A N 1
ATOM 4502 C CA . TRP A 1 553 ? -3.279 -11.945 -13.891 1 93.69 553 TRP A CA 1
ATOM 4503 C C . TRP A 1 553 ? -2.516 -12.18 -15.188 1 93.69 553 TRP A C 1
ATOM 4505 O O . TRP A 1 553 ? -3.088 -12.094 -16.281 1 93.69 553 TRP A O 1
ATOM 4515 N N . HIS A 1 554 ? -1.209 -12.578 -15.078 1 93.44 554 HIS A N 1
ATOM 4516 C CA . HIS A 1 554 ? -0.424 -12.875 -16.266 1 93.44 554 HIS A CA 1
ATOM 4517 C C . HIS A 1 554 ? -0.854 -14.195 -16.906 1 93.44 554 HIS A C 1
ATOM 4519 O O . HIS A 1 554 ? -0.791 -14.352 -18.125 1 93.44 554 HIS A O 1
ATOM 4525 N N . VAL A 1 555 ? -1.296 -15.141 -16.047 1 93.75 555 VAL A N 1
ATOM 4526 C CA . VAL A 1 555 ? -1.797 -16.406 -16.562 1 93.75 555 VAL A CA 1
ATOM 4527 C C . VAL A 1 555 ? -3.133 -16.203 -17.266 1 93.75 555 VAL A C 1
ATOM 4529 O O . VAL A 1 555 ? -3.369 -16.75 -18.344 1 93.75 555 VAL A O 1
ATOM 4532 N N . LEU A 1 556 ? -3.971 -15.367 -16.688 1 95.31 556 LEU A N 1
ATOM 4533 C CA . LEU A 1 556 ? -5.238 -15.023 -17.312 1 95.31 556 LEU A CA 1
ATOM 4534 C C . LEU A 1 556 ? -5.004 -14.297 -18.641 1 95.31 556 LEU A C 1
ATOM 4536 O O . LEU A 1 556 ? -5.625 -14.625 -19.656 1 95.31 556 LEU A O 1
ATOM 4540 N N . THR A 1 557 ? -4.086 -13.359 -18.656 1 95.69 557 THR A N 1
ATOM 4541 C CA . THR A 1 557 ? -3.762 -12.609 -19.859 1 95.69 557 THR A CA 1
ATOM 4542 C C . THR A 1 557 ? -3.211 -13.531 -20.953 1 95.69 557 THR A C 1
ATOM 4544 O O . THR A 1 557 ? -3.58 -13.422 -22.109 1 95.69 557 THR A O 1
ATOM 4547 N N . SER A 1 558 ? -2.361 -14.5 -20.531 1 93.75 558 SER A N 1
ATOM 4548 C CA . SER A 1 558 ? -1.776 -15.43 -21.5 1 93.75 558 SER A CA 1
ATOM 4549 C C . SER A 1 558 ? -2.84 -16.328 -22.109 1 93.75 558 SER A C 1
ATOM 4551 O O . SER A 1 558 ? -2.752 -16.703 -23.281 1 93.75 558 SER A O 1
ATOM 4553 N N . GLY A 1 559 ? -3.848 -16.703 -21.297 1 93.94 559 GLY A N 1
ATOM 4554 C CA . GLY A 1 559 ? -4.945 -17.484 -21.812 1 93.94 559 GLY A CA 1
ATOM 4555 C C . GLY A 1 559 ? -5.727 -16.781 -22.906 1 93.94 559 GLY A C 1
ATOM 4556 O O . GLY A 1 559 ? -6 -17.359 -23.969 1 93.94 559 GLY A O 1
ATOM 4557 N N . PHE A 1 560 ? -6.004 -15.531 -22.688 1 95.31 560 PHE A N 1
ATOM 4558 C CA . PHE A 1 560 ? -6.785 -14.766 -23.656 1 95.31 560 PHE A CA 1
ATOM 4559 C C . PHE A 1 560 ? -5.926 -14.359 -24.844 1 95.31 560 PHE A C 1
ATOM 4561 O O . PHE A 1 560 ? -6.43 -14.234 -25.953 1 95.31 560 PHE A O 1
ATOM 4568 N N . THR A 1 561 ? -4.66 -14.164 -24.625 1 94.44 561 THR A N 1
ATOM 4569 C CA . THR A 1 561 ? -3.756 -13.859 -25.734 1 94.44 561 THR A CA 1
ATOM 4570 C C . THR A 1 561 ? -3.596 -15.07 -26.641 1 94.44 561 THR A C 1
ATOM 4572 O O . THR A 1 561 ? -3.488 -14.93 -27.859 1 94.44 561 THR A O 1
ATOM 4575 N N . ALA A 1 562 ? -3.559 -16.266 -26.031 1 92.81 562 ALA A N 1
ATOM 4576 C CA . ALA A 1 562 ? -3.406 -17.5 -26.797 1 92.81 562 ALA A CA 1
ATOM 4577 C C . ALA A 1 562 ? -4.59 -17.719 -27.734 1 92.81 562 ALA A C 1
ATOM 4579 O O . ALA A 1 562 ? -4.422 -18.219 -28.859 1 92.81 562 ALA A O 1
ATOM 4580 N N . VAL A 1 563 ? -5.723 -17.234 -27.359 1 93.62 563 VAL A N 1
ATOM 4581 C CA . VAL A 1 563 ? -6.926 -17.516 -28.141 1 93.62 563 VAL A CA 1
ATOM 4582 C C . VAL A 1 563 ? -7.199 -16.344 -29.094 1 93.62 563 VAL A C 1
ATOM 4584 O O . VAL A 1 563 ? -8.062 -16.438 -29.969 1 93.62 563 VAL A O 1
ATOM 4587 N N . THR A 1 564 ? -6.535 -15.266 -28.984 1 93.94 564 THR A N 1
ATOM 4588 C CA . THR A 1 564 ? -6.73 -14.102 -29.844 1 93.94 564 THR A CA 1
ATOM 4589 C C . THR A 1 564 ? -5.41 -13.68 -30.484 1 93.94 564 THR A C 1
ATOM 4591 O O . THR A 1 564 ? -4.898 -14.352 -31.375 1 93.94 564 THR A O 1
ATOM 4594 N N . HIS A 1 565 ? -4.883 -12.555 -29.984 1 92.06 565 HIS A N 1
ATOM 4595 C CA . HIS A 1 565 ? -3.633 -11.977 -30.469 1 92.06 565 HIS A CA 1
ATOM 4596 C C . HIS A 1 565 ? -2.85 -11.344 -29.312 1 92.06 565 HIS A C 1
ATOM 4598 O O . HIS A 1 565 ? -3.416 -11.047 -28.266 1 92.06 565 HIS A O 1
ATOM 4604 N N . VAL A 1 566 ? -1.597 -11.25 -29.531 1 91.81 566 VAL A N 1
ATOM 4605 C CA . VAL A 1 566 ? -0.705 -10.703 -28.5 1 91.81 566 VAL A CA 1
ATOM 4606 C C . VAL A 1 566 ? -1.145 -9.289 -28.141 1 91.81 566 VAL A C 1
ATOM 4608 O O . VAL A 1 566 ? -0.891 -8.828 -27.016 1 91.81 566 VAL A O 1
ATOM 4611 N N . SER A 1 567 ? -1.903 -8.625 -28.984 1 91.56 567 SER A N 1
ATOM 4612 C CA . SER A 1 567 ? -2.379 -7.273 -28.719 1 91.56 567 SER A CA 1
ATOM 4613 C C . SER A 1 567 ? -3.402 -7.266 -27.578 1 91.56 567 SER A C 1
ATOM 4615 O O . SER A 1 567 ? -3.693 -6.211 -27.016 1 91.56 567 SER A O 1
ATOM 4617 N N . ALA A 1 568 ? -3.953 -8.438 -27.25 1 94.75 568 ALA A N 1
ATOM 4618 C CA . ALA A 1 568 ? -4.895 -8.539 -26.125 1 94.75 568 ALA A CA 1
ATOM 4619 C C . ALA A 1 568 ? -4.23 -8.133 -24.812 1 94.75 568 ALA A C 1
ATOM 4621 O O . ALA A 1 568 ? -4.914 -7.75 -23.859 1 94.75 568 ALA A O 1
ATOM 4622 N N . ARG A 1 569 ? -2.859 -8.195 -24.797 1 95.69 569 ARG A N 1
ATOM 4623 C CA . ARG A 1 569 ? -2.119 -7.801 -23.594 1 95.69 569 ARG A CA 1
ATOM 4624 C C . ARG A 1 569 ? -2.367 -6.336 -23.25 1 95.69 569 ARG A C 1
ATOM 4626 O O . ARG A 1 569 ? -2.346 -5.957 -22.078 1 95.69 569 ARG A O 1
ATOM 4633 N N . ILE A 1 570 ? -2.678 -5.547 -24.25 1 96 570 ILE A N 1
ATOM 4634 C CA . ILE A 1 570 ? -2.885 -4.117 -24.047 1 96 570 ILE A CA 1
ATOM 4635 C C . ILE A 1 570 ? -4.129 -3.895 -23.188 1 96 570 ILE A C 1
ATOM 4637 O O . ILE A 1 570 ? -4.137 -3.031 -22.312 1 96 570 ILE A O 1
ATOM 4641 N N . PHE A 1 571 ? -5.188 -4.672 -23.422 1 97 571 PHE A N 1
ATOM 4642 C CA . PHE A 1 571 ? -6.418 -4.578 -22.656 1 97 571 PHE A CA 1
ATOM 4643 C C . PHE A 1 571 ? -6.148 -4.816 -21.172 1 97 571 PHE A C 1
ATOM 4645 O O . PHE A 1 571 ? -6.578 -4.035 -20.312 1 97 571 PHE A O 1
ATOM 4652 N N . PHE A 1 572 ? -5.414 -5.809 -20.875 1 97.62 572 PHE A N 1
ATOM 4653 C CA . PHE A 1 572 ? -5.176 -6.207 -19.5 1 97.62 572 PHE A CA 1
ATOM 4654 C C . PHE A 1 572 ? -4.207 -5.25 -18.812 1 97.62 572 PHE A C 1
ATOM 4656 O O . PHE A 1 572 ? -4.355 -4.941 -17.625 1 97.62 572 PHE A O 1
ATOM 4663 N N . VAL A 1 573 ? -3.199 -4.75 -19.547 1 96.75 573 VAL A N 1
ATOM 4664 C CA . VAL A 1 573 ? -2.246 -3.795 -18.984 1 96.75 573 VAL A CA 1
ATOM 4665 C C . VAL A 1 573 ? -2.953 -2.475 -18.688 1 96.75 573 VAL A C 1
ATOM 4667 O O . VAL A 1 573 ? -2.727 -1.863 -17.641 1 96.75 573 VAL A O 1
ATOM 4670 N N . LEU A 1 574 ? -3.818 -2.064 -19.594 1 96.38 574 LEU A N 1
ATOM 4671 C CA . LEU A 1 574 ? -4.578 -0.837 -19.391 1 96.38 574 LEU A CA 1
ATOM 4672 C C . LEU A 1 574 ? -5.484 -0.96 -18.172 1 96.38 574 LEU A C 1
ATOM 4674 O O . LEU A 1 574 ? -5.613 -0.013 -17.391 1 96.38 574 LEU A O 1
ATOM 4678 N N . PHE A 1 575 ? -6.102 -2.09 -18.047 1 97.06 575 PHE A N 1
ATOM 4679 C CA . PHE A 1 575 ? -6.938 -2.33 -16.875 1 97.06 575 PHE A CA 1
ATOM 4680 C C . PHE A 1 575 ? -6.117 -2.229 -15.594 1 97.06 575 PHE A C 1
ATOM 4682 O O . PHE A 1 575 ? -6.555 -1.615 -14.617 1 97.06 575 PHE A O 1
ATOM 4689 N N . HIS A 1 576 ? -4.98 -2.83 -15.578 1 95.94 576 HIS A N 1
ATOM 4690 C CA . HIS A 1 576 ? -4.109 -2.801 -14.406 1 95.94 576 HIS A CA 1
ATOM 4691 C C . HIS A 1 576 ? -3.707 -1.373 -14.055 1 95.94 576 HIS A C 1
ATOM 4693 O O . HIS A 1 576 ? -3.682 -1.003 -12.883 1 95.94 576 HIS A O 1
ATOM 4699 N N . ILE A 1 577 ? -3.393 -0.575 -15.023 1 93.62 577 ILE A N 1
ATOM 4700 C CA . ILE A 1 577 ? -2.955 0.799 -14.805 1 93.62 577 ILE A CA 1
ATOM 4701 C C . ILE A 1 577 ? -4.102 1.615 -14.211 1 93.62 577 ILE A C 1
ATOM 4703 O O . ILE A 1 577 ? -3.93 2.283 -13.188 1 93.62 577 ILE A O 1
ATOM 4707 N N . VAL A 1 578 ? -5.242 1.471 -14.734 1 93.06 578 VAL A N 1
ATOM 4708 C CA . VAL A 1 578 ? -6.371 2.309 -14.344 1 93.06 578 VAL A CA 1
ATOM 4709 C C . VAL A 1 578 ? -6.879 1.883 -12.961 1 93.06 578 VAL A C 1
ATOM 4711 O O . VAL A 1 578 ? -7.043 2.717 -12.07 1 93.06 578 VAL A O 1
ATOM 4714 N N . VAL A 1 579 ? -7.086 0.64 -12.812 1 93.94 579 VAL A N 1
ATOM 4715 C CA . VAL A 1 579 ? -7.766 0.188 -11.602 1 93.94 579 VAL A CA 1
ATOM 4716 C C . VAL A 1 579 ? -6.75 -0.003 -10.477 1 93.94 579 VAL A C 1
ATOM 4718 O O . VAL A 1 579 ? -6.926 0.524 -9.383 1 93.94 579 VAL A O 1
ATOM 4721 N N . VAL A 1 580 ? -5.629 -0.638 -10.68 1 92.12 580 VAL A N 1
ATOM 4722 C CA . VAL A 1 580 ? -4.695 -1.015 -9.617 1 92.12 580 VAL A CA 1
ATOM 4723 C C . VAL A 1 580 ? -3.758 0.151 -9.312 1 92.12 580 VAL A C 1
ATOM 4725 O O . VAL A 1 580 ? -3.58 0.527 -8.156 1 92.12 580 VAL A O 1
ATOM 4728 N N . ILE A 1 581 ? -3.244 0.787 -10.281 1 89.75 581 ILE A N 1
ATOM 4729 C CA . ILE A 1 581 ? -2.238 1.821 -10.07 1 89.75 581 ILE A CA 1
ATOM 4730 C C . ILE A 1 581 ? -2.92 3.135 -9.688 1 89.75 581 ILE A C 1
ATOM 4732 O O . ILE A 1 581 ? -2.441 3.859 -8.812 1 89.75 581 ILE A O 1
ATOM 4736 N N . ILE A 1 582 ? -4.051 3.371 -10.258 1 89.25 582 ILE A N 1
ATOM 4737 C CA . ILE A 1 582 ? -4.648 4.684 -10.039 1 89.25 582 ILE A CA 1
ATOM 4738 C C . ILE A 1 582 ? -5.758 4.578 -8.992 1 89.25 582 ILE A C 1
ATOM 4740 O O . ILE A 1 582 ? -5.648 5.137 -7.902 1 89.25 582 ILE A O 1
ATOM 4744 N N . ILE A 1 583 ? -6.777 3.803 -9.289 1 90.12 583 ILE A N 1
ATOM 4745 C CA . ILE A 1 583 ? -8 3.826 -8.492 1 90.12 583 ILE A CA 1
ATOM 4746 C C . ILE A 1 583 ? -7.73 3.225 -7.113 1 90.12 583 ILE A C 1
ATOM 4748 O O . ILE A 1 583 ? -8.133 3.789 -6.094 1 90.12 583 ILE A O 1
ATOM 4752 N N . ILE A 1 584 ? -7.07 2.107 -7.027 1 90.06 584 ILE A N 1
ATOM 4753 C CA . ILE A 1 584 ? -6.832 1.465 -5.738 1 90.06 584 ILE A CA 1
ATOM 4754 C C . ILE A 1 584 ? -5.914 2.34 -4.891 1 90.06 584 ILE A C 1
ATOM 4756 O O . ILE A 1 584 ? -6.09 2.441 -3.674 1 90.06 584 ILE A O 1
ATOM 4760 N N . ASN A 1 585 ? -4.957 2.955 -5.492 1 87.31 585 ASN A N 1
ATOM 4761 C CA . ASN A 1 585 ? -4.078 3.842 -4.738 1 87.31 585 ASN A CA 1
ATOM 4762 C C . ASN A 1 585 ? -4.832 5.051 -4.195 1 87.31 585 ASN A C 1
ATOM 4764 O O . ASN A 1 585 ? -4.531 5.539 -3.105 1 87.31 585 ASN A O 1
ATOM 4768 N N . ILE A 1 586 ? -5.703 5.523 -4.965 1 84.56 586 ILE A N 1
ATOM 4769 C CA . ILE A 1 586 ? -6.531 6.629 -4.492 1 84.56 586 ILE A CA 1
ATOM 4770 C C . ILE A 1 586 ? -7.402 6.164 -3.328 1 84.56 586 ILE A C 1
ATOM 4772 O O . ILE A 1 586 ? -7.617 6.906 -2.367 1 84.56 586 ILE A O 1
ATOM 4776 N N . PHE A 1 587 ? -7.887 5.008 -3.461 1 85.62 587 PHE A N 1
ATOM 4777 C CA . PHE A 1 587 ? -8.68 4.422 -2.389 1 85.62 587 PHE A CA 1
ATOM 4778 C C . PHE A 1 587 ? -7.863 4.312 -1.106 1 85.62 587 PHE A C 1
ATOM 4780 O O . PHE A 1 587 ? -8.328 4.691 -0.032 1 85.62 587 PHE A O 1
ATOM 4787 N N . VAL A 1 588 ? -6.73 3.83 -1.178 1 87.12 588 VAL A N 1
ATOM 4788 C CA . VAL A 1 588 ? -5.848 3.689 -0.024 1 87.12 588 VAL A CA 1
ATOM 4789 C C . VAL A 1 588 ? -5.531 5.066 0.554 1 87.12 588 VAL A C 1
ATOM 4791 O O . VAL A 1 588 ? -5.535 5.254 1.773 1 87.12 588 VAL A O 1
ATOM 4794 N N . ALA A 1 589 ? -5.234 6.004 -0.285 1 82.31 589 ALA A N 1
ATOM 4795 C CA . ALA A 1 589 ? -4.941 7.367 0.149 1 82.31 589 ALA A CA 1
ATOM 4796 C C . ALA A 1 589 ? -6.117 7.961 0.922 1 82.31 589 ALA A C 1
ATOM 4798 O O . ALA A 1 589 ? -5.926 8.641 1.934 1 82.31 589 ALA A O 1
ATOM 4799 N N . PHE A 1 590 ? -7.199 7.637 0.505 1 79.06 590 PHE A N 1
ATOM 4800 C CA . PHE A 1 590 ? -8.398 8.148 1.155 1 79.06 590 PHE A CA 1
ATOM 4801 C C . PHE A 1 590 ? -8.578 7.527 2.535 1 79.06 590 PHE A C 1
ATOM 4803 O O . PHE A 1 590 ? -8.93 8.219 3.492 1 79.06 590 PHE A O 1
ATOM 4810 N N . ILE A 1 591 ? -8.445 6.293 2.557 1 82 591 ILE A N 1
ATOM 4811 C CA . ILE A 1 591 ? -8.586 5.605 3.834 1 82 591 ILE A CA 1
ATOM 4812 C C . ILE A 1 591 ? -7.547 6.137 4.82 1 82 591 ILE A C 1
ATOM 4814 O O . ILE A 1 591 ? -7.848 6.344 6 1 82 591 ILE A O 1
ATOM 4818 N N . LEU A 1 592 ? -6.402 6.379 4.316 1 80.69 592 LEU A N 1
ATOM 4819 C CA . LEU A 1 592 ? -5.336 6.93 5.148 1 80.69 592 LEU A CA 1
ATOM 4820 C C . LEU A 1 592 ? -5.73 8.289 5.715 1 80.69 592 LEU A C 1
ATOM 4822 O O . LEU A 1 592 ? -5.59 8.523 6.918 1 80.69 592 LEU A O 1
ATOM 4826 N N . GLU A 1 593 ? -6.258 9.062 4.906 1 76.12 593 GLU A N 1
ATOM 4827 C CA . GLU A 1 593 ? -6.633 10.414 5.324 1 76.12 593 GLU A CA 1
ATOM 4828 C C . GLU A 1 593 ? -7.832 10.383 6.273 1 76.12 593 GLU A C 1
ATOM 4830 O O . GLU A 1 593 ? -7.879 11.141 7.246 1 76.12 593 GLU A O 1
ATOM 4835 N N . ALA A 1 594 ? -8.734 9.57 5.977 1 75.75 594 ALA A N 1
ATOM 4836 C CA . ALA A 1 594 ? -9.922 9.453 6.816 1 75.75 594 ALA A CA 1
ATOM 4837 C C . ALA A 1 594 ? -9.562 8.969 8.219 1 75.75 594 ALA A C 1
ATOM 4839 O O . ALA A 1 594 ? -10.109 9.445 9.211 1 75.75 594 ALA A O 1
ATOM 4840 N N . PHE A 1 595 ? -8.656 8.117 8.242 1 73.19 595 PHE A N 1
ATOM 4841 C CA . PHE A 1 595 ? -8.219 7.582 9.523 1 73.19 595 PHE A CA 1
ATOM 4842 C C . PHE A 1 595 ? -7.426 8.625 10.305 1 73.19 595 PHE A C 1
ATOM 4844 O O . PHE A 1 595 ? -7.562 8.734 11.523 1 73.19 595 PHE A O 1
ATOM 4851 N N . LEU A 1 596 ? -6.629 9.383 9.719 1 72.75 596 LEU A N 1
ATOM 4852 C CA . LEU A 1 596 ? -5.832 10.414 10.367 1 72.75 596 LEU A CA 1
ATOM 4853 C C . LEU A 1 596 ? -6.727 11.484 10.984 1 72.75 596 LEU A C 1
ATOM 4855 O O . LEU A 1 596 ? -6.457 11.961 12.086 1 72.75 596 LEU A O 1
ATOM 4859 N N . VAL A 1 597 ? -7.691 11.773 10.336 1 69.12 597 VAL A N 1
ATOM 4860 C CA . VAL A 1 597 ? -8.609 12.797 10.82 1 69.12 597 VAL A CA 1
ATOM 4861 C C . VAL A 1 597 ? -9.367 12.273 12.039 1 69.12 597 VAL A C 1
ATOM 4863 O O . VAL A 1 597 ? -9.57 13 13.016 1 69.12 597 VAL A O 1
ATOM 4866 N N . GLU A 1 598 ? -9.664 11.055 11.875 1 68.44 598 GLU A N 1
ATOM 4867 C CA . GLU A 1 598 ? -10.391 10.461 13 1 68.44 598 GLU A CA 1
ATOM 4868 C C . GLU A 1 598 ? -9.492 10.305 14.219 1 68.44 598 GLU A C 1
ATOM 4870 O O . GLU A 1 598 ? -9.953 10.414 15.352 1 68.44 598 GLU A O 1
ATOM 4875 N N . TYR A 1 599 ? -8.297 10.148 13.938 1 61.94 599 TYR A N 1
ATOM 4876 C CA . TYR A 1 599 ? -7.348 9.938 15.023 1 61.94 599 TYR A CA 1
ATOM 4877 C C . TYR A 1 599 ? -6.953 11.266 15.672 1 61.94 599 TYR A C 1
ATOM 4879 O O . TYR A 1 599 ? -6.711 11.328 16.875 1 61.94 599 TYR A O 1
ATOM 4887 N N . THR A 1 600 ? -6.801 12.258 14.891 1 56.69 600 THR A N 1
ATOM 4888 C CA . THR A 1 600 ? -6.336 13.531 15.406 1 56.69 600 THR A CA 1
ATOM 4889 C C . THR A 1 600 ? -7.492 14.336 15.992 1 56.69 600 THR A C 1
ATOM 4891 O O . THR A 1 600 ? -7.281 15.375 16.625 1 56.69 600 THR A O 1
ATOM 4894 N N . PHE A 1 601 ? -8.641 13.953 15.688 1 54.19 601 PHE A N 1
ATOM 4895 C CA . PHE A 1 601 ? -9.797 14.805 15.953 1 54.19 601 PHE A CA 1
ATOM 4896 C C . PHE A 1 601 ? -9.898 15.133 17.438 1 54.19 601 PHE A C 1
ATOM 4898 O O . PHE A 1 601 ? -10.133 14.242 18.25 1 54.19 601 PHE A O 1
ATOM 4905 N N . ASP A 1 602 ? -9.156 16.219 17.688 1 51.28 602 ASP A N 1
ATOM 4906 C CA . ASP A 1 602 ? -9.516 17.062 18.828 1 51.28 602 ASP A CA 1
ATOM 4907 C C . ASP A 1 602 ? -10.891 17.703 18.625 1 51.28 602 ASP A C 1
ATOM 4909 O O . ASP A 1 602 ? -11.297 17.969 17.5 1 51.28 602 ASP A O 1
ATOM 4913 N N . LYS A 1 603 ? -11.805 17.547 19.5 1 54.34 603 LYS A N 1
ATOM 4914 C CA . LYS A 1 603 ? -13.109 18.203 19.531 1 54.34 603 LYS A CA 1
ATOM 4915 C C . LYS A 1 603 ? -13.016 19.625 18.969 1 54.34 603 LYS A C 1
ATOM 4917 O O . LYS A 1 603 ? -12.055 20.344 19.25 1 54.34 603 LYS A O 1
ATOM 4922 N N . SER A 1 604 ? -13.711 19.766 17.75 1 55.75 604 SER A N 1
ATOM 4923 C CA . SER A 1 604 ? -13.789 21.125 17.25 1 55.75 604 SER A CA 1
ATOM 4924 C C . SER A 1 604 ? -14.102 22.109 18.359 1 55.75 604 SER A C 1
ATOM 4926 O O . SER A 1 604 ? -14.688 21.734 19.391 1 55.75 604 SER A O 1
ATOM 4928 N N . ASP A 1 605 ? -13.539 23.25 18.344 1 57.59 605 ASP A N 1
ATOM 4929 C CA . ASP A 1 605 ? -13.789 24.297 19.328 1 57.59 605 ASP A CA 1
ATOM 4930 C C . ASP A 1 605 ? -15.289 24.5 19.547 1 57.59 605 ASP A C 1
ATOM 4932 O O . ASP A 1 605 ? -15.727 24.719 20.672 1 57.59 605 ASP A O 1
ATOM 4936 N N . LEU A 1 606 ? -15.977 24.266 18.453 1 60.97 606 LEU A N 1
ATOM 4937 C CA . LEU A 1 606 ? -17.406 24.5 18.562 1 60.97 606 LEU A CA 1
ATOM 4938 C C . LEU A 1 606 ? -18.094 23.406 19.359 1 60.97 606 LEU A C 1
ATOM 4940 O O . LEU A 1 606 ? -19 23.672 20.156 1 60.97 606 LEU A O 1
ATOM 4944 N N . GLN A 1 607 ? -17.594 22.219 19.125 1 64.06 607 GLN A N 1
ATOM 4945 C CA . GLN A 1 607 ? -18.188 21.109 19.859 1 64.06 607 GLN A CA 1
ATOM 4946 C C . GLN A 1 607 ? -17.844 21.219 21.344 1 64.06 607 GLN A C 1
ATOM 4948 O O . GLN A 1 607 ? -18.688 20.906 22.203 1 64.06 607 GLN A O 1
ATOM 4953 N N . THR A 1 608 ? -16.688 21.688 21.547 1 63.88 608 THR A N 1
ATOM 4954 C CA . THR A 1 608 ? -16.297 21.859 22.938 1 63.88 608 THR A CA 1
ATOM 4955 C C . THR A 1 608 ? -17.125 22.969 23.594 1 63.88 608 THR A C 1
ATOM 4957 O O . THR A 1 608 ? -17.516 22.844 24.766 1 63.88 608 THR A O 1
ATOM 4960 N N . SER A 1 609 ? -17.375 23.984 22.875 1 65.06 609 SER A N 1
ATOM 4961 C CA . SER A 1 609 ? -18.172 25.078 23.406 1 65.06 609 SER A CA 1
ATOM 4962 C C . SER A 1 609 ? -19.609 24.641 23.672 1 65.06 609 SER A C 1
ATOM 4964 O O . SER A 1 609 ? -20.219 25.047 24.672 1 65.06 609 SER A O 1
ATOM 4966 N N . LEU A 1 610 ? -20.094 23.844 22.812 1 67.44 610 LEU A N 1
ATOM 4967 C CA . LEU A 1 610 ? -21.453 23.328 22.984 1 67.44 610 LEU A CA 1
ATOM 4968 C C . LEU A 1 610 ? -21.531 22.406 24.203 1 67.44 610 LEU A C 1
ATOM 4970 O O . LEU A 1 610 ? -22.484 22.484 24.969 1 67.44 610 LEU A O 1
ATOM 4974 N N . GLU A 1 611 ? -20.484 21.625 24.344 1 69.06 611 GLU A N 1
ATOM 4975 C CA . GLU A 1 611 ? -20.453 20.734 25.484 1 69.06 611 GLU A CA 1
ATOM 4976 C C . GLU A 1 611 ? -20.328 21.5 26.797 1 69.06 611 GLU A C 1
ATOM 4978 O O . GLU A 1 611 ? -20.938 21.141 27.797 1 69.06 611 GLU A O 1
ATOM 4983 N N . LYS A 1 612 ? -19.531 22.5 26.719 1 66.69 612 LYS A N 1
ATOM 4984 C CA . LYS A 1 612 ? -19.375 23.328 27.906 1 66.69 612 LYS A CA 1
ATOM 4985 C C . LYS A 1 612 ? -20.688 24 28.312 1 66.69 612 LYS A C 1
ATOM 4987 O O . LYS A 1 612 ? -21.016 24.078 29.484 1 66.69 612 LYS A O 1
ATOM 4992 N N . LYS A 1 613 ? -21.328 24.391 27.312 1 67.62 613 LYS A N 1
ATOM 4993 C CA . LYS A 1 613 ? -22.578 25.078 27.609 1 67.62 613 LYS A CA 1
ATOM 4994 C C . LYS A 1 613 ? -23.641 24.094 28.109 1 67.62 613 LYS A C 1
ATOM 4996 O O . LYS A 1 613 ? -24.453 24.438 28.984 1 67.62 613 LYS A O 1
ATOM 5001 N N . ILE A 1 614 ? -23.594 22.922 27.547 1 68.25 614 ILE A N 1
ATOM 5002 C CA . ILE A 1 614 ? -24.516 21.891 28.016 1 68.25 614 ILE A CA 1
ATOM 5003 C C . ILE A 1 614 ? -24.203 21.531 29.469 1 68.25 614 ILE A C 1
ATOM 5005 O O . ILE A 1 614 ? -25.109 21.328 30.266 1 68.25 614 ILE A O 1
ATOM 5009 N N . GLU A 1 615 ? -22.953 21.516 29.75 1 65.44 615 GLU A N 1
ATOM 5010 C CA . GLU A 1 615 ? -22.531 21.234 31.125 1 65.44 615 GLU A CA 1
ATOM 5011 C C . GLU A 1 615 ? -22.922 22.375 32.062 1 65.44 615 GLU A C 1
ATOM 5013 O O . GLU A 1 615 ? -23.328 22.141 33.188 1 65.44 615 GLU A O 1
ATOM 5018 N N . GLU A 1 616 ? -22.719 23.578 31.547 1 63.09 616 GLU A N 1
ATOM 5019 C CA . GLU A 1 616 ? -23.078 24.75 32.344 1 63.09 616 GLU A CA 1
ATOM 5020 C C . GLU A 1 616 ? -24.562 24.797 32.625 1 63.09 616 GLU A C 1
ATOM 5022 O O . GLU A 1 616 ? -24.984 25.219 33.719 1 63.09 616 GLU A O 1
ATOM 5027 N N . LEU A 1 617 ? -25.266 24.312 31.609 1 59.28 617 LEU A N 1
ATOM 5028 C CA . LEU A 1 617 ? -26.703 24.3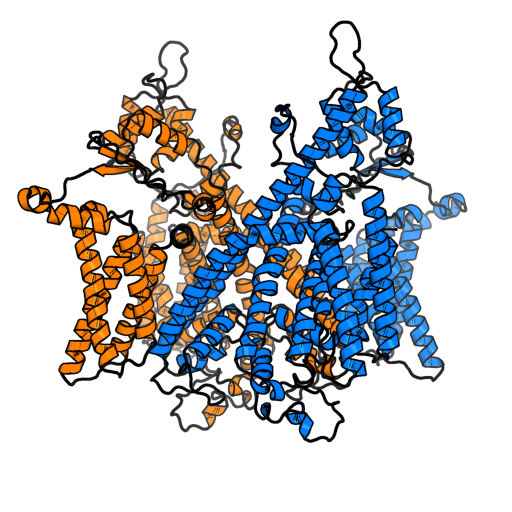44 31.781 1 59.28 617 LEU A CA 1
ATOM 5029 C C . LEU A 1 617 ? -27.203 23.094 32.5 1 59.28 617 LEU A C 1
ATOM 5031 O O . LEU A 1 617 ? -28.391 22.938 32.75 1 59.28 617 LEU A O 1
ATOM 5035 N N . GLU A 1 618 ? -26.188 22.234 33.062 1 52.31 618 GLU A N 1
ATOM 5036 C CA . GLU A 1 618 ? -26.438 21.031 33.844 1 52.31 618 GLU A CA 1
ATOM 5037 C C . GLU A 1 618 ? -27.359 20.062 33.094 1 52.31 618 GLU A C 1
ATOM 5039 O O . GLU A 1 618 ? -28.234 19.438 33.719 1 52.31 618 GLU A O 1
ATOM 5044 N N . LEU A 1 619 ? -27.406 20.203 31.891 1 58.69 619 LEU A N 1
ATOM 5045 C CA . LEU A 1 619 ? -28.25 19.312 31.109 1 58.69 619 LEU A CA 1
ATOM 5046 C C . LEU A 1 619 ? -27.453 18.125 30.578 1 58.69 619 LEU A C 1
ATOM 5048 O O . LEU A 1 619 ? -27.844 17.484 29.609 1 58.69 619 LEU A O 1
ATOM 5052 N N . ASN A 1 620 ? -26.25 17.891 31.172 1 53.19 620 ASN A N 1
ATOM 5053 C CA . ASN A 1 620 ? -25.344 16.875 30.656 1 53.19 620 ASN A CA 1
ATOM 5054 C C . ASN A 1 620 ? -25.766 15.469 31.094 1 53.19 620 ASN A C 1
ATOM 5056 O O . ASN A 1 620 ? -26.094 15.25 32.25 1 53.19 620 ASN A O 1
ATOM 5060 N N . VAL A 1 621 ? -26.188 14.703 30.266 1 51.09 621 VAL A N 1
ATOM 5061 C CA . VAL A 1 621 ? -26.219 13.281 30.609 1 51.09 621 VAL A CA 1
ATOM 5062 C C . VAL A 1 621 ? -24.812 12.797 30.953 1 51.09 621 VAL A C 1
ATOM 5064 O O . VAL A 1 621 ? -23.844 13.211 30.312 1 51.09 621 VAL A O 1
ATOM 5067 N N . GLN A 1 622 ? -24.453 12.469 32.188 1 42.06 622 GLN A N 1
ATOM 5068 C CA . GLN A 1 622 ? -23.188 11.836 32.531 1 42.06 622 GLN A CA 1
ATOM 5069 C C . GLN A 1 622 ? -22.656 11 31.375 1 42.06 622 GLN A C 1
ATOM 5071 O O . GLN A 1 622 ? -23.312 10.047 30.938 1 42.06 622 GLN A O 1
ATOM 5076 N N . GLN A 1 623 ? -22.156 11.555 30.406 1 43.16 623 GLN A N 1
ATOM 5077 C CA . GLN A 1 623 ? -21.516 10.93 29.266 1 43.16 623 GLN A CA 1
ATOM 5078 C C . GLN A 1 623 ? -20.688 9.719 29.688 1 43.16 623 GLN A C 1
ATOM 5080 O O . GLN A 1 623 ? -19.75 9.852 30.469 1 43.16 623 GLN A O 1
ATOM 5085 N N . ASP A 1 624 ? -21.219 8.617 29.906 1 41.03 624 ASP A N 1
ATOM 5086 C CA . ASP A 1 624 ? -20.297 7.484 29.859 1 41.03 624 ASP A CA 1
ATOM 5087 C C . ASP A 1 624 ? -19.141 7.734 28.891 1 41.03 624 ASP A C 1
ATOM 5089 O O . ASP A 1 624 ? -19.297 8.484 27.922 1 41.03 624 ASP A O 1
ATOM 5093 N N . GLY A 1 625 ? -17.875 7.441 29.172 1 40.25 625 GLY A N 1
ATOM 5094 C CA . GLY A 1 625 ? -16.516 7.348 28.656 1 40.25 625 GLY A CA 1
ATOM 5095 C C . GLY A 1 625 ? -16.469 6.926 27.188 1 40.25 625 GLY A C 1
ATOM 5096 O O . GLY A 1 625 ? -15.391 6.609 26.672 1 40.25 625 GLY A O 1
ATOM 5097 N N . VAL A 1 626 ? -17.484 6.457 26.562 1 40.59 626 VAL A N 1
ATOM 5098 C CA . VAL A 1 626 ? -17.344 5.551 25.422 1 40.59 626 VAL A CA 1
ATOM 5099 C C . VAL A 1 626 ? -16.922 6.336 24.172 1 40.59 626 VAL A C 1
ATOM 5101 O O . VAL A 1 626 ? -16.281 5.789 23.281 1 40.59 626 VAL A O 1
ATOM 5104 N N . ASP A 1 627 ? -17.453 7.484 23.859 1 45.5 627 ASP A N 1
ATOM 5105 C CA . ASP A 1 627 ? -17.188 7.949 22.516 1 45.5 627 ASP A CA 1
ATOM 5106 C C . ASP A 1 627 ? -15.82 8.633 22.422 1 45.5 627 ASP A C 1
ATOM 5108 O O . ASP A 1 627 ? -15.719 9.781 22 1 45.5 627 ASP A O 1
ATOM 5112 N N . THR A 1 628 ? -14.977 8.234 23.234 1 44.59 628 THR A N 1
ATOM 5113 C CA . THR A 1 628 ? -13.68 8.891 23.156 1 44.59 628 THR A CA 1
ATOM 5114 C C . THR A 1 628 ? -13 8.578 21.828 1 44.59 628 THR A C 1
ATOM 5116 O O . THR A 1 628 ? -13.297 7.566 21.188 1 44.59 628 THR A O 1
ATOM 5119 N N . GLY A 1 629 ? -12.539 9.539 21.141 1 49.12 629 GLY A N 1
ATOM 5120 C CA . GLY A 1 629 ? -11.703 9.461 19.953 1 49.12 629 GLY A CA 1
ATOM 5121 C C . GLY A 1 629 ? -10.875 8.195 19.891 1 49.12 629 GLY A C 1
ATOM 5122 O O . GLY A 1 629 ? -10.633 7.551 20.906 1 49.12 629 GLY A O 1
ATOM 5123 N N . LEU A 1 630 ? -10.859 7.672 18.719 1 51.41 630 LEU A N 1
ATOM 5124 C CA . LEU A 1 630 ? -10.117 6.441 18.469 1 51.41 630 LEU A CA 1
ATOM 5125 C C . LEU A 1 630 ? -8.828 6.406 19.281 1 51.41 630 LEU A C 1
ATOM 5127 O O . LEU A 1 630 ? -8.469 5.367 19.844 1 51.41 630 LEU A O 1
ATOM 5131 N N . VAL A 1 631 ? -8.242 7.52 19.453 1 53.66 631 VAL A N 1
ATOM 5132 C CA . VAL A 1 631 ? -6.961 7.574 20.156 1 53.66 631 VAL A CA 1
ATOM 5133 C C . VAL A 1 631 ? -7.172 7.273 21.625 1 53.66 631 VAL A C 1
ATOM 5135 O O . VAL A 1 631 ? -6.414 6.5 22.219 1 53.66 631 VAL A O 1
ATOM 5138 N N . ASP A 1 632 ? -8.148 7.926 22.156 1 53.38 632 ASP A N 1
ATOM 5139 C CA . ASP A 1 632 ? -8.383 7.742 23.594 1 53.38 632 ASP A CA 1
ATOM 5140 C C . ASP A 1 632 ? -8.828 6.312 23.891 1 53.38 632 ASP A C 1
ATOM 5142 O O . ASP A 1 632 ? -8.438 5.742 24.922 1 53.38 632 ASP A O 1
ATOM 5146 N N . ALA A 1 633 ? -9.523 5.828 22.984 1 51.41 633 ALA A N 1
ATOM 5147 C CA . ALA A 1 633 ? -10 4.461 23.172 1 51.41 633 ALA A CA 1
ATOM 5148 C C . ALA A 1 633 ? -8.867 3.457 23.016 1 51.41 633 ALA A C 1
ATOM 5150 O O . ALA A 1 633 ? -8.844 2.434 23.703 1 51.41 633 ALA A O 1
ATOM 5151 N N . MET A 1 634 ? -8.008 3.859 22.094 1 54.44 634 MET A N 1
ATOM 5152 C CA . MET A 1 634 ? -6.914 2.926 21.844 1 54.44 634 MET A CA 1
ATOM 5153 C C . MET A 1 634 ? -5.828 3.051 22.906 1 54.44 634 MET A C 1
ATOM 5155 O O . MET A 1 634 ? -5.129 2.08 23.203 1 54.44 634 MET A O 1
ATOM 5159 N N . GLU A 1 635 ? -5.641 4.309 23.469 1 55.06 635 GLU A N 1
ATOM 5160 C CA . GLU A 1 635 ? -4.582 4.535 24.438 1 55.06 635 GLU A CA 1
ATOM 5161 C C . GLU A 1 635 ? -5.098 4.352 25.859 1 55.06 635 GLU A C 1
ATOM 5163 O O . GLU A 1 635 ? -4.328 4.031 26.781 1 55.06 635 GLU A O 1
ATOM 5168 N N . SER A 1 636 ? -6.367 4.914 26.172 1 48.97 636 SER A N 1
ATOM 5169 C CA . SER A 1 636 ? -6.773 4.953 27.562 1 48.97 636 SER A CA 1
ATOM 5170 C C . SER A 1 636 ? -6.871 3.547 28.156 1 48.97 636 SER A C 1
ATOM 5172 O O . SER A 1 636 ? -7.445 2.648 27.531 1 48.97 636 SER A O 1
ATOM 5174 N N . ILE A 1 637 ? -5.934 3.295 28.859 1 43.72 637 ILE A N 1
ATOM 5175 C CA . ILE A 1 637 ? -6.074 2.172 29.781 1 43.72 637 ILE A CA 1
ATOM 5176 C C . ILE A 1 637 ? -7.418 2.254 30.5 1 43.72 637 ILE A C 1
ATOM 5178 O O . ILE A 1 637 ? -7.836 3.332 30.922 1 43.72 637 ILE A O 1
ATOM 5182 N N . ASP A 1 638 ? -8.227 1.274 30.406 1 40.5 638 ASP A N 1
ATOM 5183 C CA . ASP A 1 638 ? -9.523 1.024 31.016 1 40.5 638 ASP A CA 1
ATOM 5184 C C . ASP A 1 638 ? -9.586 1.583 32.438 1 40.5 638 ASP A C 1
ATOM 5186 O O . ASP A 1 638 ? -9.492 0.832 33.406 1 40.5 638 ASP A O 1
ATOM 5190 N N . ASN A 1 639 ? -8.836 2.598 32.844 1 33.5 639 ASN A N 1
ATOM 5191 C CA . ASN A 1 639 ? -9.305 2.84 34.219 1 33.5 639 ASN A CA 1
ATOM 5192 C C . ASN A 1 639 ? -10.781 3.215 34.25 1 33.5 639 ASN A C 1
ATOM 5194 O O . ASN A 1 639 ? -11.148 4.344 33.906 1 33.5 639 ASN A O 1
ATOM 5198 N N . GLU A 1 640 ? -11.625 2.461 33.75 1 37.28 640 GLU A N 1
ATOM 5199 C CA . GLU A 1 640 ? -13.047 2.658 34 1 37.28 640 GLU A CA 1
ATOM 5200 C C . GLU A 1 640 ? -13.297 3.092 35.438 1 37.28 640 GLU A C 1
ATOM 5202 O O . GLU A 1 640 ? -13.133 2.299 36.375 1 37.28 640 GLU A O 1
ATOM 5207 N N . LEU A 1 641 ? -12.961 4.305 35.875 1 31.22 641 LEU A N 1
ATOM 5208 C CA . LEU A 1 641 ? -13.602 4.719 37.125 1 31.22 641 LEU A CA 1
ATOM 5209 C C . LEU A 1 641 ? -15.102 4.426 37.062 1 31.22 641 LEU A C 1
ATOM 5211 O O . LEU A 1 641 ? -15.727 4.516 36.031 1 31.22 641 LEU A O 1
ATOM 5215 N N . GLY A 1 642 ? -15.586 3.604 38 1 31.95 642 GLY A N 1
ATOM 5216 C CA . GLY A 1 642 ? -16.938 3.275 38.406 1 31.95 642 GLY A CA 1
ATOM 5217 C C . GLY A 1 642 ? -17.938 4.395 38.156 1 31.95 642 GLY A C 1
ATOM 5218 O O . GLY A 1 642 ? -17.531 5.551 37.969 1 31.95 642 GLY A O 1
ATOM 5219 N N . PRO A 1 643 ? -19.031 4.062 37.594 1 34.34 643 PRO A N 1
ATOM 5220 C CA . PRO A 1 643 ? -20.156 5 37.5 1 34.34 643 PRO A CA 1
ATOM 5221 C C . PRO A 1 643 ? -20.281 5.879 38.75 1 34.34 643 PRO A C 1
ATOM 5223 O O . PRO A 1 643 ? -20.25 5.375 39.875 1 34.34 643 PRO A O 1
ATOM 5226 N N . SER A 1 644 ? -19.594 6.895 38.938 1 30.83 644 SER A N 1
ATOM 5227 C CA . SER A 1 644 ? -19.984 7.73 40.062 1 30.83 644 SER A CA 1
ATOM 5228 C C . SER A 1 644 ? -21.5 7.93 40.125 1 30.83 644 SER A C 1
ATOM 5230 O O . SER A 1 644 ? -22.094 8.367 39.125 1 30.83 644 SER A O 1
ATOM 5232 N N . GLU A 1 645 ? -22.281 7.043 40.812 1 32.5 645 GLU A N 1
ATOM 5233 C CA . GLU A 1 645 ? -23.672 7.027 41.25 1 32.5 645 GLU A CA 1
ATOM 5234 C C . GLU A 1 645 ? -24.109 8.391 41.75 1 32.5 645 GLU A C 1
ATOM 5236 O O . GLU A 1 645 ? -24.297 8.578 42.969 1 32.5 645 GLU A O 1
ATOM 5241 N N . THR A 1 646 ? -23.453 9.492 41.562 1 31.3 646 THR A N 1
ATOM 5242 C CA . THR A 1 646 ? -24.094 10.508 42.406 1 31.3 646 THR A CA 1
ATOM 5243 C C . THR A 1 646 ? -25.562 10.641 42.031 1 31.3 646 THR A C 1
ATOM 5245 O O . THR A 1 646 ? -25.922 10.727 40.875 1 31.3 646 THR A O 1
ATOM 5248 N N . GLY A 1 647 ? -26.562 10.289 42.906 1 31.62 647 GLY A N 1
ATOM 5249 C CA . GLY A 1 647 ? -27.984 10.297 43.125 1 31.62 647 GLY A CA 1
ATOM 5250 C C . GLY A 1 647 ? -28.672 11.57 42.656 1 31.62 647 GLY A C 1
ATOM 5251 O O . GLY A 1 647 ? -29.797 11.875 43.062 1 31.62 647 GLY A O 1
ATOM 5252 N N . LYS A 1 648 ? -27.938 12.617 42.312 1 38.28 648 LYS A N 1
ATOM 5253 C CA . LYS A 1 648 ? -28.812 13.781 42.219 1 38.28 648 LYS A CA 1
ATOM 5254 C C . LYS A 1 648 ? -29.844 13.602 41.094 1 38.28 648 LYS A C 1
ATOM 5256 O O . LYS A 1 648 ? -29.625 12.844 40.156 1 38.28 648 LYS A O 1
ATOM 5261 N N . GLN A 1 649 ? -31.031 14.164 41.281 1 36.25 649 GLN A N 1
ATOM 5262 C CA . GLN A 1 649 ? -32.219 14.258 40.469 1 36.25 649 GLN A CA 1
ATOM 5263 C C . GLN A 1 649 ? -31.875 14.656 39.031 1 36.25 649 GLN A C 1
ATOM 5265 O O . GLN A 1 649 ? -31.359 15.758 38.812 1 36.25 649 GLN A O 1
ATOM 5270 N N . LYS A 1 650 ? -31.484 13.781 38.25 1 45.66 650 LYS A N 1
ATOM 5271 C CA . LYS A 1 650 ? -31.109 14.008 36.844 1 45.66 650 LYS A CA 1
ATOM 5272 C C . LYS A 1 650 ? -32.188 14.781 36.094 1 45.66 650 LYS A C 1
ATOM 5274 O O . LYS A 1 650 ? -33.375 14.461 36.219 1 45.66 650 LYS A O 1
ATOM 5279 N N . PRO A 1 651 ? -32 15.977 35.75 1 47.38 651 PRO A N 1
ATOM 5280 C CA . PRO A 1 651 ? -33.031 16.688 35 1 47.38 651 PRO A CA 1
ATOM 5281 C C . PRO A 1 651 ? -33.594 15.875 33.844 1 47.38 651 PRO A C 1
ATOM 5283 O O . PRO A 1 651 ? -32.938 14.945 33.375 1 47.38 651 PRO A O 1
ATOM 5286 N N . SER A 1 652 ? -34.906 15.883 33.562 1 48.16 652 SER A N 1
ATOM 5287 C CA . SER A 1 652 ? -35.75 15.18 32.594 1 48.16 652 SER A CA 1
ATOM 5288 C C . SER A 1 652 ? -35.188 15.242 31.188 1 48.16 652 SER A C 1
ATOM 5290 O O . SER A 1 652 ? -35.344 14.312 30.391 1 48.16 652 SER A O 1
ATOM 5292 N N . LEU A 1 653 ? -34.562 16.438 30.766 1 50 653 LEU A N 1
ATOM 5293 C CA . LEU A 1 653 ? -34.156 16.578 29.375 1 50 653 LEU A CA 1
ATOM 5294 C C . LEU A 1 653 ? -32.625 16.625 29.266 1 50 653 LEU A C 1
ATOM 5296 O O . LEU A 1 653 ? -31.984 17.422 29.938 1 50 653 LEU A O 1
ATOM 5300 N N . MET A 1 654 ? -32.062 15.617 28.922 1 56.53 654 MET A N 1
ATOM 5301 C CA . MET A 1 654 ? -30.625 15.594 28.797 1 56.53 654 MET A CA 1
ATOM 5302 C C . MET A 1 654 ? -30.188 15.586 27.344 1 56.53 654 MET A C 1
ATOM 5304 O O . MET A 1 654 ? -30.938 15.109 26.469 1 56.53 654 MET A O 1
ATOM 5308 N N . PHE A 1 655 ? -29.281 16.516 26.906 1 56.5 655 PHE A N 1
ATOM 5309 C CA . PHE A 1 655 ? -28.797 16.609 25.531 1 56.5 655 PHE A CA 1
ATOM 5310 C C . PHE A 1 655 ? -27.516 15.797 25.344 1 56.5 655 PHE A C 1
ATOM 5312 O O . PHE A 1 655 ? -26.672 15.766 26.234 1 56.5 655 PHE A O 1
ATOM 5319 N N . LYS A 1 656 ? -27.531 14.867 24.516 1 59.22 656 LYS A N 1
ATOM 5320 C CA . LYS A 1 656 ? -26.312 14.141 24.141 1 59.22 656 LYS A CA 1
ATOM 5321 C C . LYS A 1 656 ? -25.875 14.5 22.719 1 59.22 656 LYS A C 1
ATOM 5323 O O . LYS A 1 656 ? -26.703 14.609 21.812 1 59.22 656 LYS A O 1
ATOM 5328 N N . ILE A 1 657 ? -24.688 15.086 22.609 1 56.72 657 ILE A N 1
ATOM 5329 C CA . ILE A 1 657 ? -24.156 15.398 21.297 1 56.72 657 ILE A CA 1
ATOM 5330 C C . ILE A 1 657 ? -23.906 14.109 20.516 1 56.72 657 ILE A C 1
ATOM 5332 O O . ILE A 1 657 ? -23.203 13.219 20.984 1 56.72 657 ILE A O 1
ATOM 5336 N N . ALA A 1 658 ? -24.891 13.844 19.672 1 53.88 658 ALA A N 1
ATOM 5337 C CA . ALA A 1 658 ? -24.688 12.656 18.844 1 53.88 658 ALA A CA 1
ATOM 5338 C C . ALA A 1 658 ? -23.531 12.867 17.859 1 53.88 658 ALA A C 1
ATOM 5340 O O . ALA A 1 658 ? -23.453 13.898 17.188 1 53.88 658 ALA A O 1
ATOM 5341 N N . SER A 1 659 ? -22.438 12.461 18.031 1 50.09 659 SER A N 1
ATOM 5342 C CA . SER A 1 659 ? -21.297 12.539 17.141 1 50.09 659 SER A CA 1
ATOM 5343 C C . SER A 1 659 ? -21.672 12.156 15.719 1 50.09 659 SER A C 1
ATOM 5345 O O . SER A 1 659 ? -21.172 11.164 15.18 1 50.09 659 SER A O 1
ATOM 5347 N N . ARG A 1 660 ? -23 12.234 15.219 1 46.31 660 ARG A N 1
ATOM 5348 C CA . ARG A 1 660 ? -23.391 11.703 13.914 1 46.31 660 ARG A CA 1
ATOM 5349 C C . ARG A 1 660 ? -22.797 12.539 12.789 1 46.31 660 ARG A C 1
ATOM 5351 O O . ARG A 1 660 ? -22.812 12.125 11.625 1 46.31 660 ARG A O 1
ATOM 5358 N N . ARG A 1 661 ? -22.656 13.836 12.992 1 48.22 661 ARG A N 1
ATOM 5359 C CA . ARG A 1 661 ? -22.312 14.664 11.844 1 48.22 661 ARG A CA 1
ATOM 5360 C C . ARG A 1 661 ? -21.219 14.016 11 1 48.22 661 ARG A C 1
ATOM 5362 O O . ARG A 1 661 ? -21.203 14.156 9.773 1 48.22 661 ARG A O 1
ATOM 5369 N N . SER A 1 662 ? -20.453 13.25 11.695 1 51.69 662 SER A N 1
ATOM 5370 C CA . SER A 1 662 ? -19.234 12.82 11.039 1 51.69 662 SER A CA 1
ATOM 5371 C C . SER A 1 662 ? -19.484 11.625 10.117 1 51.69 662 SER A C 1
ATOM 5373 O O . SER A 1 662 ? -18.547 11.047 9.578 1 51.69 662 SER A O 1
ATOM 5375 N N . ARG A 1 663 ? -20.938 11.609 10.031 1 55.09 663 ARG A N 1
ATOM 5376 C CA . ARG A 1 663 ? -21.25 10.414 9.258 1 55.09 663 ARG A CA 1
ATOM 5377 C C . ARG A 1 663 ? -21.375 10.742 7.773 1 55.09 663 ARG A C 1
ATOM 5379 O O . ARG A 1 663 ? -21.469 9.844 6.938 1 55.09 663 ARG A O 1
ATOM 5386 N N . THR A 1 664 ? -21.469 12.062 7.445 1 60.38 664 THR A N 1
ATOM 5387 C CA . THR A 1 664 ? -21.547 12.336 6.012 1 60.38 664 THR A CA 1
ATOM 5388 C C . THR A 1 664 ? -20.156 12.555 5.426 1 60.38 664 THR A C 1
ATOM 5390 O O . THR A 1 664 ? -19.219 12.906 6.148 1 60.38 664 THR A O 1
ATOM 5393 N N . VAL A 1 665 ? -20.109 12.281 4.246 1 64.56 665 VAL A N 1
ATOM 5394 C CA . VAL A 1 665 ? -18.844 12.438 3.529 1 64.56 665 VAL A CA 1
ATOM 5395 C C . VAL A 1 665 ? -18.359 13.883 3.639 1 64.56 665 VAL A C 1
ATOM 5397 O O . VAL A 1 665 ? -17.188 14.133 3.914 1 64.56 665 VAL A O 1
ATOM 5400 N N . ASP A 1 666 ? -19.328 14.812 3.539 1 65.25 666 ASP A N 1
ATOM 5401 C CA . ASP A 1 666 ? -18.953 16.219 3.545 1 65.25 666 ASP A CA 1
ATOM 5402 C C . ASP A 1 666 ? -18.5 16.672 4.938 1 65.25 666 ASP A C 1
ATOM 5404 O O . ASP A 1 666 ? -17.578 17.469 5.074 1 65.25 666 ASP A O 1
ATOM 5408 N N . GLY A 1 667 ? -19.25 16.203 5.895 1 65.81 667 GLY A N 1
ATOM 5409 C CA . GLY A 1 667 ? -18.844 16.516 7.258 1 65.81 667 GLY A CA 1
ATOM 5410 C C . GLY A 1 667 ? -17.469 16 7.609 1 65.81 667 GLY A C 1
ATOM 5411 O O . GLY A 1 667 ? -16.688 16.703 8.25 1 65.81 667 GLY A O 1
ATOM 5412 N N . LEU A 1 668 ? -17.203 14.945 7.098 1 64.31 668 LEU A N 1
ATOM 5413 C CA . LEU A 1 668 ? -15.883 14.359 7.352 1 64.31 668 LEU A CA 1
ATOM 5414 C C . LEU A 1 668 ? -14.789 15.133 6.625 1 64.31 668 LEU A C 1
ATOM 5416 O O . LEU A 1 668 ? -13.727 15.383 7.188 1 64.31 668 LEU A O 1
ATOM 5420 N N . LEU A 1 669 ? -15.133 15.469 5.461 1 65 669 LEU A N 1
ATOM 5421 C CA . LEU A 1 669 ? -14.164 16.188 4.652 1 65 669 LEU A CA 1
ATOM 5422 C C . LEU A 1 669 ? -13.859 17.562 5.262 1 65 669 LEU A C 1
ATOM 5424 O O . LEU A 1 669 ? -12.703 18 5.262 1 65 669 LEU A O 1
ATOM 5428 N N . GLN A 1 670 ? -14.852 18.219 5.727 1 67.38 670 GLN A N 1
ATOM 5429 C CA . GLN A 1 670 ? -14.664 19.531 6.348 1 67.38 670 GLN A CA 1
ATOM 5430 C C . GLN A 1 670 ? -13.844 19.422 7.629 1 67.38 670 GLN A C 1
ATOM 5432 O O . GLN A 1 670 ? -13.008 20.281 7.914 1 67.38 670 GLN A O 1
ATOM 5437 N N . ARG A 1 671 ? -14.07 18.422 8.234 1 66.88 671 ARG A N 1
ATOM 5438 C CA . ARG A 1 671 ? -13.336 18.188 9.477 1 66.88 671 ARG A CA 1
ATOM 5439 C C . ARG A 1 671 ? -11.867 17.875 9.195 1 66.88 671 ARG A C 1
ATOM 5441 O O . ARG A 1 671 ? -10.992 18.281 9.961 1 66.88 671 ARG A O 1
ATOM 5448 N N . MET A 1 672 ? -11.664 17.266 8.156 1 62.78 672 MET A N 1
ATOM 5449 C CA . MET A 1 672 ? -10.312 16.859 7.77 1 62.78 672 MET A CA 1
ATOM 5450 C C . MET A 1 672 ? -9.43 18.078 7.543 1 62.78 672 MET A C 1
ATOM 5452 O O . MET A 1 672 ? -8.234 18.062 7.848 1 62.78 672 MET A O 1
ATOM 5456 N N . PHE A 1 673 ? -10.133 19.219 7.215 1 61.69 673 PHE A N 1
ATOM 5457 C CA . PHE A 1 673 ? -9.297 20.359 6.828 1 61.69 673 PHE A CA 1
ATOM 5458 C C . PHE A 1 673 ? -9.625 21.578 7.672 1 61.69 673 PHE A C 1
ATOM 5460 O O . PHE A 1 673 ? -9.352 22.719 7.266 1 61.69 673 PHE A O 1
ATOM 5467 N N . GLU A 1 674 ? -10.32 21.375 8.688 1 63.19 674 GLU A N 1
ATOM 5468 C CA . GLU A 1 674 ? -10.742 22.5 9.531 1 63.19 674 GLU A CA 1
ATOM 5469 C C . GLU A 1 674 ? -9.539 23.25 10.094 1 63.19 674 GLU A C 1
ATOM 5471 O O . GLU A 1 674 ? -9.547 24.469 10.164 1 63.19 674 GLU A O 1
ATOM 5476 N N . THR A 1 675 ? -8.523 22.5 10.445 1 57.28 675 THR A N 1
ATOM 5477 C CA . THR A 1 675 ? -7.363 23.141 11.062 1 57.28 675 THR A CA 1
ATOM 5478 C C . THR A 1 675 ? -6.547 23.906 10.031 1 57.28 675 THR A C 1
ATOM 5480 O O . THR A 1 675 ? -5.879 24.891 10.359 1 57.28 675 THR A O 1
ATOM 5483 N N . ASP A 1 676 ? -6.695 23.469 8.922 1 57.25 676 ASP A N 1
ATOM 5484 C CA . ASP A 1 676 ? -5.898 24.094 7.879 1 57.25 676 ASP A CA 1
ATOM 5485 C C . ASP A 1 676 ? -6.59 25.344 7.344 1 57.25 676 ASP A C 1
ATOM 5487 O O . ASP A 1 676 ? -5.941 26.219 6.766 1 57.25 676 ASP A O 1
ATOM 5491 N N . LEU A 1 677 ? -7.895 25.484 7.527 1 55.66 677 LEU A N 1
ATOM 5492 C CA . LEU A 1 677 ? -8.656 26.625 7.035 1 55.66 677 LEU A CA 1
ATOM 5493 C C . LEU A 1 677 ? -8.586 27.797 8.023 1 55.66 677 LEU A C 1
ATOM 5495 O O . LEU A 1 677 ? -9.047 27.672 9.164 1 55.66 677 LEU A O 1
ATOM 5499 N N . ARG A 1 678 ? -7.34 28.516 8.164 1 52.47 678 ARG A N 1
ATOM 5500 C CA . ARG A 1 678 ? -7.039 29.672 9.016 1 52.47 678 ARG A CA 1
ATOM 5501 C C . ARG A 1 678 ? -8.211 30.641 9.047 1 52.47 678 ARG A C 1
ATOM 5503 O O . ARG A 1 678 ? -8.93 30.797 8.055 1 52.47 678 ARG A O 1
ATOM 5510 N N . HIS A 1 679 ? -8.523 31.031 10.172 1 48.34 679 HIS A N 1
ATOM 5511 C CA . HIS A 1 679 ? -9.445 32.094 10.492 1 48.34 679 HIS A CA 1
ATOM 5512 C C . HIS A 1 679 ? -9.195 33.312 9.602 1 48.34 679 HIS A C 1
ATOM 5514 O O . HIS A 1 679 ? -10.078 34.188 9.453 1 48.34 679 HIS A O 1
ATOM 5520 N N . GLU A 1 680 ? -7.984 33.5 9.242 1 44.47 680 GLU A N 1
ATOM 5521 C CA . GLU A 1 680 ? -7.66 34.75 8.562 1 44.47 680 GLU A CA 1
ATOM 5522 C C . GLU A 1 680 ? -8.391 34.844 7.223 1 44.47 680 GLU A C 1
ATOM 5524 O O . GLU A 1 680 ? -8.391 35.906 6.59 1 44.47 680 GLU A O 1
ATOM 5529 N N . ASP A 1 681 ? -8.773 33.844 6.73 1 47.44 681 ASP A N 1
ATOM 5530 C CA . ASP A 1 681 ? -9.477 33.938 5.457 1 47.44 681 ASP A CA 1
ATOM 5531 C C . ASP A 1 681 ?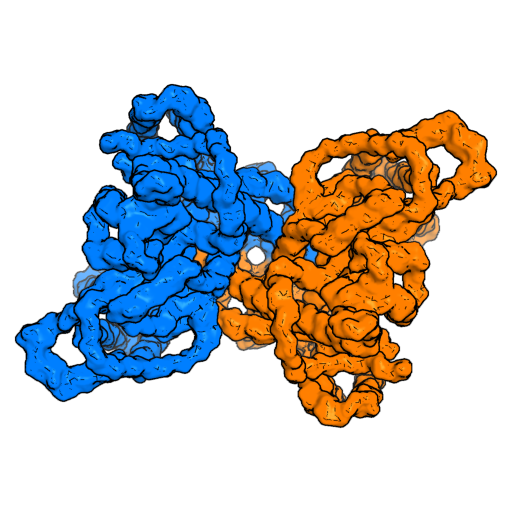 -10.781 34.719 5.605 1 47.44 681 ASP A C 1
ATOM 5533 O O . ASP A 1 681 ? -11.555 34.844 4.648 1 47.44 681 ASP A O 1
ATOM 5537 N N . PHE A 1 682 ? -11.07 35.062 6.793 1 43.84 682 PHE A N 1
ATOM 5538 C CA . PHE A 1 682 ? -12.266 35.812 7.105 1 43.84 682 PHE A CA 1
ATOM 5539 C C . PHE A 1 682 ? -12.172 37.219 6.531 1 43.84 682 PHE A C 1
ATOM 5541 O O . PHE A 1 682 ? -13.188 37.875 6.254 1 43.84 682 PHE A O 1
ATOM 5548 N N . ASN A 1 683 ? -11.016 37.844 6.711 1 40.62 683 ASN A N 1
ATOM 5549 C CA . ASN A 1 683 ? -11.039 39.281 6.48 1 40.62 683 ASN A CA 1
ATOM 5550 C C . ASN A 1 683 ? -11.219 39.625 5.004 1 40.62 683 ASN A C 1
ATOM 5552 O O . ASN A 1 683 ? -11.25 40.781 4.621 1 40.62 683 ASN A O 1
ATOM 5556 N N . GLU A 1 684 ? -10.75 38.812 4.012 1 41.66 684 GLU A N 1
ATOM 5557 C CA . GLU A 1 684 ? -10.758 39.469 2.705 1 41.66 684 GLU A CA 1
ATOM 5558 C C . GLU A 1 684 ? -12.164 39.5 2.111 1 41.66 684 GLU A C 1
ATOM 5560 O O . GLU A 1 684 ? -12.789 38.438 1.918 1 41.66 684 GLU A O 1
ATOM 5565 N N . GLU A 1 685 ? -12.961 40.5 2.322 1 40.91 685 GLU A N 1
ATOM 5566 C CA . GLU A 1 685 ? -14.141 41 1.632 1 40.91 685 GLU A CA 1
ATOM 5567 C C . GLU A 1 685 ? -14.094 40.688 0.142 1 40.91 685 GLU A C 1
ATOM 5569 O O . GLU A 1 685 ? -14.828 41.281 -0.653 1 40.91 685 GLU A O 1
ATOM 5574 N N . GLU A 1 686 ? -12.977 40.219 -0.444 1 42.12 686 GLU A N 1
ATOM 5575 C CA . GLU A 1 686 ? -13.062 40.219 -1.901 1 42.12 686 GLU A CA 1
ATOM 5576 C C . GLU A 1 686 ? -14.203 39.344 -2.395 1 42.12 686 GLU A C 1
ATOM 5578 O O . GLU A 1 686 ? -14.406 38.25 -1.89 1 42.12 686 GLU A O 1
ATOM 5583 N N . GLU A 1 687 ? -15.281 39.906 -2.979 1 40.72 687 GLU A N 1
ATOM 5584 C CA . GLU A 1 687 ? -16.375 39.344 -3.764 1 40.72 687 GLU A CA 1
ATOM 5585 C C . GLU A 1 687 ? -15.945 38.062 -4.469 1 40.72 687 GLU A C 1
ATOM 5587 O O . GLU A 1 687 ? -14.977 38.062 -5.223 1 40.72 687 GLU A O 1
ATOM 5592 N N . PRO A 1 688 ? -16.016 36.969 -3.844 1 39.97 688 PRO A N 1
ATOM 5593 C CA . PRO A 1 688 ? -15.75 35.875 -4.785 1 39.97 688 PRO A CA 1
ATOM 5594 C C . PRO A 1 688 ? -16.359 36.125 -6.16 1 39.97 688 PRO A C 1
ATOM 5596 O O . PRO A 1 688 ? -17.578 36.312 -6.281 1 39.97 688 PRO A O 1
ATOM 5599 N N . GLU A 1 689 ? -15.859 37 -7.004 1 36.06 689 GLU A N 1
ATOM 5600 C CA . GLU A 1 689 ? -16.516 37.125 -8.297 1 36.06 689 GLU A CA 1
ATOM 5601 C C . GLU A 1 689 ? -17.266 35.844 -8.664 1 36.06 689 GLU A C 1
ATOM 5603 O O . GLU A 1 689 ? -18.453 35.875 -8.969 1 36.06 689 GLU A O 1
ATOM 5608 N N . ASN A 1 690 ? -16.656 35 -9.695 1 33.97 690 ASN A N 1
ATOM 5609 C CA . ASN A 1 690 ? -17.25 33.969 -10.523 1 33.97 690 ASN A CA 1
ATOM 5610 C C . ASN A 1 690 ? -17.484 32.688 -9.734 1 33.97 690 ASN A C 1
ATOM 5612 O O . ASN A 1 690 ? -17 31.625 -10.102 1 33.97 690 ASN A O 1
ATOM 5616 N N . ILE A 1 691 ? -17.531 32.719 -8.484 1 35.41 691 ILE A N 1
ATOM 5617 C CA . ILE A 1 691 ? -17.844 31.359 -8.016 1 35.41 691 ILE A CA 1
ATOM 5618 C C . ILE A 1 691 ? -19.297 31.031 -8.352 1 35.41 691 ILE A C 1
ATOM 5620 O O . ILE A 1 691 ? -20.219 31.5 -7.684 1 35.41 691 ILE A O 1
ATOM 5624 N N . ASN A 1 692 ? -19.812 31.125 -9.602 1 30.47 692 ASN A N 1
ATOM 5625 C CA . ASN A 1 692 ? -21.031 30.516 -10.109 1 30.47 692 ASN A CA 1
ATOM 5626 C C . ASN A 1 692 ? -21.234 29.109 -9.547 1 30.47 692 ASN A C 1
ATOM 5628 O O . ASN A 1 692 ? -20.719 28.141 -10.086 1 30.47 692 ASN A O 1
ATOM 5632 N N . PHE A 1 693 ? -21.219 28.922 -8.266 1 31.86 693 PHE A N 1
ATOM 5633 C CA . PHE A 1 693 ? -21.812 27.641 -7.922 1 31.86 693 PHE A CA 1
ATOM 5634 C C . PHE A 1 693 ? -23.281 27.594 -8.336 1 31.86 693 PHE A C 1
ATOM 5636 O O . PHE A 1 693 ? -24.047 28.484 -7.996 1 31.86 693 PHE A O 1
ATOM 5643 N N . SER A 1 694 ? -23.656 27.188 -9.531 1 29.05 694 SER A N 1
ATOM 5644 C CA . SER A 1 694 ? -25.031 26.938 -9.938 1 29.05 694 SER A CA 1
ATOM 5645 C C . SER A 1 694 ? -25.797 26.203 -8.852 1 29.05 694 SER A C 1
ATOM 5647 O O . SER A 1 694 ? -25.5 25.031 -8.555 1 29.05 694 SER A O 1
ATOM 5649 N N . ASN A 1 695 ? -26.062 26.828 -7.766 1 27.91 695 ASN A N 1
ATOM 5650 C CA . ASN A 1 695 ? -27 26.25 -6.805 1 27.91 695 ASN A CA 1
ATOM 5651 C C . ASN A 1 695 ? -28.375 26.016 -7.438 1 27.91 695 ASN A C 1
ATOM 5653 O O . ASN A 1 695 ? -29.109 26.969 -7.715 1 27.91 695 ASN A O 1
ATOM 5657 N N . PRO A 1 696 ? -28.656 25.047 -8.266 1 28.45 696 PRO A N 1
ATOM 5658 C CA . PRO A 1 696 ? -29.984 24.891 -8.859 1 28.45 696 PRO A CA 1
ATOM 5659 C C . PRO A 1 696 ? -31.078 24.75 -7.812 1 28.45 696 PRO A C 1
ATOM 5661 O O . PRO A 1 696 ? -32.25 24.547 -8.156 1 28.45 696 PRO A O 1
ATOM 5664 N N . VAL A 1 697 ? -30.891 24.406 -6.539 1 26.98 697 VAL A N 1
ATOM 5665 C CA . VAL A 1 697 ? -32.094 23.828 -5.988 1 26.98 697 VAL A CA 1
ATOM 5666 C C . VAL A 1 697 ? -33.156 24.922 -5.836 1 26.98 697 VAL A C 1
ATOM 5668 O O . VAL A 1 697 ? -34.312 24.75 -6.285 1 26.98 697 VAL A O 1
ATOM 5671 N N . PHE A 1 698 ? -33.406 25.672 -4.617 1 25.48 698 PHE A N 1
ATOM 5672 C CA . PHE A 1 698 ? -34.688 25.938 -3.98 1 25.48 698 PHE A CA 1
ATOM 5673 C C . PHE A 1 698 ? -35.281 27.25 -4.477 1 25.48 698 PHE A C 1
ATOM 5675 O O . PHE A 1 698 ? -35.156 28.281 -3.805 1 25.48 698 PHE A O 1
ATOM 5682 N N . ASP A 1 699 ? -35.062 27.75 -5.648 1 22.77 699 ASP A N 1
ATOM 5683 C CA . ASP A 1 699 ? -35.906 28.922 -5.777 1 22.77 699 ASP A CA 1
ATOM 5684 C C . ASP A 1 699 ? -37.375 28.562 -5.574 1 22.77 699 ASP A C 1
ATOM 5686 O O . ASP A 1 699 ? -38.25 29.438 -5.602 1 22.77 699 ASP A O 1
ATOM 5690 N N . SER A 1 700 ? -37.875 27.344 -5.887 1 23.03 700 SER A N 1
ATOM 5691 C CA . SER A 1 700 ? -39.344 27.344 -6.086 1 23.03 700 SER A CA 1
ATOM 5692 C C . SER A 1 700 ? -40.062 27.547 -4.77 1 23.03 700 SER A C 1
ATOM 5694 O O . SER A 1 700 ? -41.312 27.656 -4.75 1 23.03 700 SER A O 1
ATOM 5696 N N . VAL A 1 701 ? -39.656 27.656 -3.449 1 21.28 701 VAL A N 1
ATOM 5697 C CA . VAL A 1 701 ? -40.844 28.109 -2.74 1 21.28 701 VAL A CA 1
ATOM 5698 C C . VAL A 1 701 ? -41.031 29.609 -2.92 1 21.28 701 VAL A C 1
ATOM 5700 O O . VAL A 1 701 ? -40.062 30.375 -2.797 1 21.28 701 VAL A O 1
ATOM 5703 N N . MET B 1 1 ? 37.812 5.266 15.844 1 66.44 1 MET B N 1
ATOM 5704 C CA . MET B 1 1 ? 37.344 4.219 16.75 1 66.44 1 MET B CA 1
ATOM 5705 C C . MET B 1 1 ? 35.938 3.758 16.375 1 66.44 1 MET B C 1
ATOM 5707 O O . MET B 1 1 ? 35.656 2.559 16.359 1 66.44 1 MET B O 1
ATOM 5711 N N . GLN B 1 2 ? 35.25 4.715 15.867 1 76.88 2 GLN B N 1
ATOM 5712 C CA . GLN B 1 2 ? 33.875 4.367 15.5 1 76.88 2 GLN B CA 1
ATOM 5713 C C . GLN B 1 2 ? 33.844 3.484 14.25 1 76.88 2 GLN B C 1
ATOM 5715 O O . GLN B 1 2 ? 33.125 2.5 14.195 1 76.88 2 GLN B O 1
ATOM 5720 N N . MET B 1 3 ? 34.75 3.715 13.406 1 82.38 3 MET B N 1
ATOM 5721 C CA . MET B 1 3 ? 34.781 2.936 12.172 1 82.38 3 MET B CA 1
ATOM 5722 C C . MET B 1 3 ? 35.344 1.532 12.445 1 82.38 3 MET B C 1
ATOM 5724 O O . MET B 1 3 ? 34.906 0.568 11.805 1 82.38 3 MET B O 1
ATOM 5728 N N . LEU B 1 4 ? 36.188 1.438 13.445 1 84.81 4 LEU B N 1
ATOM 5729 C CA . LEU B 1 4 ? 36.781 0.139 13.758 1 84.81 4 LEU B CA 1
ATOM 5730 C C . LEU B 1 4 ? 35.719 -0.788 14.375 1 84.81 4 LEU B C 1
ATOM 5732 O O . LEU B 1 4 ? 35.688 -1.981 14.062 1 84.81 4 LEU B O 1
ATOM 5736 N N . VAL B 1 5 ? 34.969 -0.225 15.234 1 85.5 5 VAL B N 1
ATOM 5737 C CA . VAL B 1 5 ? 33.938 -1.037 15.859 1 85.5 5 VAL B CA 1
ATOM 5738 C C . VAL B 1 5 ? 32.938 -1.524 14.797 1 85.5 5 VAL B C 1
ATOM 5740 O O . VAL B 1 5 ? 32.5 -2.674 14.836 1 85.5 5 VAL B O 1
ATOM 5743 N N . TYR B 1 6 ? 32.75 -0.683 13.844 1 87 6 TYR B N 1
ATOM 5744 C CA . TYR B 1 6 ? 31.828 -1.06 12.766 1 87 6 TYR B CA 1
ATOM 5745 C C . TYR B 1 6 ? 32.406 -2.172 11.914 1 87 6 TYR B C 1
ATOM 5747 O O . TYR B 1 6 ? 31.703 -3.078 11.477 1 87 6 TYR B O 1
ATOM 5755 N N . VAL B 1 7 ? 33.656 -2.117 11.719 1 90.75 7 VAL B N 1
ATOM 5756 C CA . VAL B 1 7 ? 34.344 -3.141 10.922 1 90.75 7 VAL B CA 1
ATOM 5757 C C . VAL B 1 7 ? 34.281 -4.477 11.656 1 90.75 7 VAL B C 1
ATOM 5759 O O . VAL B 1 7 ? 34.031 -5.52 11.047 1 90.75 7 VAL B O 1
ATOM 5762 N N . PHE B 1 8 ? 34.469 -4.414 12.945 1 91.81 8 PHE B N 1
ATOM 5763 C CA . PHE B 1 8 ? 34.438 -5.648 13.727 1 91.81 8 PHE B CA 1
ATOM 5764 C C . PHE B 1 8 ? 33.031 -6.223 13.742 1 91.81 8 PHE B C 1
ATOM 5766 O O . PHE B 1 8 ? 32.844 -7.441 13.766 1 91.81 8 PHE B O 1
ATOM 5773 N N . ILE B 1 9 ? 32.062 -5.398 13.773 1 91.44 9 ILE B N 1
ATOM 5774 C CA . ILE B 1 9 ? 30.688 -5.871 13.75 1 91.44 9 ILE B CA 1
ATOM 5775 C C . ILE B 1 9 ? 30.391 -6.539 12.414 1 91.44 9 ILE B C 1
ATOM 5777 O O . ILE B 1 9 ? 29.766 -7.605 12.367 1 91.44 9 ILE B O 1
ATOM 5781 N N . ILE B 1 10 ? 30.828 -5.973 11.336 1 91.62 10 ILE B N 1
ATOM 5782 C CA . ILE B 1 10 ? 30.609 -6.52 10 1 91.62 10 ILE B CA 1
ATOM 5783 C C . ILE B 1 10 ? 31.328 -7.855 9.859 1 91.62 10 ILE B C 1
ATOM 5785 O O . ILE B 1 10 ? 30.797 -8.797 9.266 1 91.62 10 ILE B O 1
ATOM 5789 N N . ILE B 1 11 ? 32.469 -7.926 10.445 1 93.69 11 ILE B N 1
ATOM 5790 C CA . ILE B 1 11 ? 33.25 -9.172 10.406 1 93.69 11 ILE B CA 1
ATOM 5791 C C . ILE B 1 11 ? 32.5 -10.242 11.219 1 93.69 11 ILE B C 1
ATOM 5793 O O . ILE B 1 11 ? 32.438 -11.398 10.797 1 93.69 11 ILE B O 1
ATOM 5797 N N . ASN B 1 12 ? 32 -9.828 12.328 1 92.94 12 ASN B N 1
ATOM 5798 C CA . ASN B 1 12 ? 31.25 -10.758 13.164 1 92.94 12 ASN B CA 1
ATOM 5799 C C . ASN B 1 12 ? 30 -11.273 12.453 1 92.94 12 ASN B C 1
ATOM 5801 O O . ASN B 1 12 ? 29.672 -12.453 12.547 1 92.94 12 ASN B O 1
ATOM 5805 N N . LEU B 1 13 ? 29.344 -10.414 11.75 1 92.88 13 LEU B N 1
ATOM 5806 C CA . LEU B 1 13 ? 28.156 -10.82 11.008 1 92.88 13 LEU B CA 1
ATOM 5807 C C . LEU B 1 13 ? 28.531 -11.672 9.797 1 92.88 13 LEU B C 1
ATOM 5809 O O . LEU B 1 13 ? 27.812 -12.609 9.453 1 92.88 13 LEU B O 1
ATOM 5813 N N . ALA B 1 14 ? 29.656 -11.398 9.211 1 93.56 14 ALA B N 1
ATOM 5814 C CA . ALA B 1 14 ? 30.109 -12.117 8.016 1 93.56 14 ALA B CA 1
ATOM 5815 C C . ALA B 1 14 ? 30.609 -13.516 8.375 1 93.56 14 ALA B C 1
ATOM 5817 O O . ALA B 1 14 ? 30.781 -14.359 7.492 1 93.56 14 ALA B O 1
ATOM 5818 N N . LEU B 1 15 ? 30.797 -13.781 9.625 1 93.56 15 LEU B N 1
ATOM 5819 C CA . LEU B 1 15 ? 31.234 -15.102 10.062 1 93.56 15 LEU B CA 1
ATOM 5820 C C . LEU B 1 15 ? 30.219 -16.172 9.695 1 93.56 15 LEU B C 1
ATOM 5822 O O . LEU B 1 15 ? 30.562 -17.344 9.57 1 93.56 15 LEU B O 1
ATOM 5826 N N . ALA B 1 16 ? 28.969 -15.734 9.484 1 92.06 16 ALA B N 1
ATOM 5827 C CA . ALA B 1 16 ? 27.922 -16.672 9.125 1 92.06 16 ALA B CA 1
ATOM 5828 C C . ALA B 1 16 ? 28.172 -17.297 7.758 1 92.06 16 ALA B C 1
ATOM 5830 O O . ALA B 1 16 ? 27.672 -18.391 7.457 1 92.06 16 ALA B O 1
ATOM 5831 N N . LEU B 1 17 ? 28.969 -16.688 6.938 1 93.38 17 LEU B N 1
ATOM 5832 C CA . LEU B 1 17 ? 29.312 -17.203 5.617 1 93.38 17 LEU B CA 1
ATOM 5833 C C . LEU B 1 17 ? 30.281 -18.375 5.727 1 93.38 17 LEU B C 1
ATOM 5835 O O . LEU B 1 17 ? 30.344 -19.219 4.824 1 93.38 17 LEU B O 1
ATOM 5839 N N . PHE B 1 18 ? 30.953 -18.453 6.938 1 92.69 18 PHE B N 1
ATOM 5840 C CA . PHE B 1 18 ? 32.031 -19.438 7.059 1 92.69 18 PHE B CA 1
ATOM 5841 C C . PHE B 1 18 ? 31.688 -20.484 8.109 1 92.69 18 PHE B C 1
ATOM 5843 O O . PHE B 1 18 ? 32.344 -21.516 8.195 1 92.69 18 PHE B O 1
ATOM 5850 N N . GLU B 1 19 ? 30.656 -20.203 8.867 1 89.69 19 GLU B N 1
ATOM 5851 C CA . GLU B 1 19 ? 30.234 -21.156 9.898 1 89.69 19 GLU B CA 1
ATOM 5852 C C . GLU B 1 19 ? 29.25 -22.188 9.328 1 89.69 19 GLU B C 1
ATOM 5854 O O . GLU B 1 19 ? 28.469 -21.875 8.422 1 89.69 19 GLU B O 1
ATOM 5859 N N . ASP B 1 20 ? 29.219 -23.328 9.891 1 84.19 20 ASP B N 1
ATOM 5860 C CA . ASP B 1 20 ? 28.328 -24.391 9.438 1 84.19 20 ASP B CA 1
ATOM 5861 C C . ASP B 1 20 ? 26.875 -24.062 9.734 1 84.19 20 ASP B C 1
ATOM 5863 O O . ASP B 1 20 ? 26.516 -23.719 10.867 1 84.19 20 ASP B O 1
ATOM 5867 N N . PRO B 1 21 ? 26.109 -24.172 8.758 1 86.88 21 PRO B N 1
ATOM 5868 C CA . PRO B 1 21 ? 26.219 -24.453 7.324 1 86.88 21 PRO B CA 1
ATOM 5869 C C . PRO B 1 21 ? 26.781 -23.281 6.535 1 86.88 21 PRO B C 1
ATOM 5871 O O . PRO B 1 21 ? 26.172 -22.203 6.504 1 86.88 21 PRO B O 1
ATOM 5874 N N . ALA B 1 22 ? 27.906 -23.531 5.93 1 87.88 22 ALA B N 1
ATOM 5875 C CA . ALA B 1 22 ? 28.688 -22.422 5.379 1 87.88 22 ALA B CA 1
ATOM 5876 C C . ALA B 1 22 ? 28.625 -22.406 3.855 1 87.88 22 ALA B C 1
ATOM 5878 O O . ALA B 1 22 ? 28.203 -23.391 3.238 1 87.88 22 ALA B O 1
ATOM 5879 N N . VAL B 1 23 ? 28.875 -21.328 3.318 1 90.06 23 VAL B N 1
ATOM 5880 C CA . VAL B 1 23 ? 29.094 -21.203 1.881 1 90.06 23 VAL B CA 1
ATOM 5881 C C . VAL B 1 23 ? 30.5 -21.672 1.522 1 90.06 23 VAL B C 1
ATOM 5883 O O . VAL B 1 23 ? 30.672 -22.516 0.64 1 90.06 23 VAL B O 1
ATOM 5886 N N . VAL B 1 24 ? 31.422 -21.125 2.346 1 91.75 24 VAL B N 1
ATOM 5887 C CA . VAL B 1 24 ? 32.812 -21.562 2.271 1 91.75 24 VAL B CA 1
ATOM 5888 C C . VAL B 1 24 ? 33.25 -22.109 3.627 1 91.75 24 VAL B C 1
ATOM 5890 O O . VAL B 1 24 ? 33.469 -21.344 4.566 1 91.75 24 VAL B O 1
ATOM 5893 N N . PRO B 1 25 ? 33.344 -23.406 3.736 1 90.25 25 PRO B N 1
ATOM 5894 C CA . PRO B 1 25 ? 33.625 -24 5.043 1 90.25 25 PRO B CA 1
ATOM 5895 C C . PRO B 1 25 ? 35.031 -23.703 5.535 1 90.25 25 PRO B C 1
ATOM 5897 O O . PRO B 1 25 ? 36 -23.844 4.781 1 90.25 25 PRO B O 1
ATOM 5900 N N . LEU B 1 26 ? 35.125 -23.109 6.652 1 90.88 26 LEU B N 1
ATOM 5901 C CA . LEU B 1 26 ? 36.375 -22.906 7.375 1 90.88 26 LEU B CA 1
ATOM 5902 C C . LEU B 1 26 ? 36.438 -23.781 8.625 1 90.88 26 LEU B C 1
ATOM 5904 O O . LEU B 1 26 ? 35.375 -24.141 9.18 1 90.88 26 LEU B O 1
ATOM 5908 N N . PRO B 1 27 ? 37.688 -24.125 9.023 1 90.69 27 PRO B N 1
ATOM 5909 C CA . PRO B 1 27 ? 37.781 -24.938 10.242 1 90.69 27 PRO B CA 1
ATOM 5910 C C . PRO B 1 27 ? 37.25 -24.203 11.477 1 90.69 27 PRO B C 1
ATOM 5912 O O . PRO B 1 27 ? 37.281 -22.969 11.523 1 90.69 27 PRO B O 1
ATOM 5915 N N . ILE B 1 28 ? 36.781 -24.938 12.469 1 89.19 28 ILE B N 1
ATOM 5916 C CA . ILE B 1 28 ? 36.125 -24.422 13.656 1 89.19 28 ILE B CA 1
ATOM 5917 C C . ILE B 1 28 ? 37.094 -23.547 14.445 1 89.19 28 ILE B C 1
ATOM 5919 O O . ILE B 1 28 ? 36.688 -22.531 15.023 1 89.19 28 ILE B O 1
ATOM 5923 N N . TRP B 1 29 ? 38.375 -23.906 14.422 1 89.81 29 TRP B N 1
ATOM 5924 C CA . TRP B 1 29 ? 39.344 -23.125 15.188 1 89.81 29 TRP B CA 1
ATOM 5925 C C . TRP B 1 29 ? 39.5 -21.719 14.594 1 89.81 29 TRP B C 1
ATOM 5927 O O . TRP B 1 29 ? 39.656 -20.75 15.32 1 89.81 29 TRP B O 1
ATOM 5937 N N . ALA B 1 30 ? 39.406 -21.578 13.305 1 92.38 30 ALA B N 1
ATOM 5938 C CA . ALA B 1 30 ? 39.562 -20.281 12.641 1 92.38 30 ALA B CA 1
ATOM 5939 C C . ALA B 1 30 ? 38.344 -19.391 12.93 1 92.38 30 ALA B C 1
ATOM 5941 O O . ALA B 1 30 ? 38.5 -18.203 13.258 1 92.38 30 ALA B O 1
ATOM 5942 N N . THR B 1 31 ? 37.156 -19.938 12.797 1 92.75 31 THR B N 1
ATOM 5943 C CA . THR B 1 31 ? 35.969 -19.156 13.039 1 92.75 31 THR B CA 1
ATOM 5944 C C . THR B 1 31 ? 35.875 -18.75 14.508 1 92.75 31 THR B C 1
ATOM 5946 O O . THR B 1 31 ? 35.469 -17.641 14.828 1 92.75 31 THR B O 1
ATOM 5949 N N . SER B 1 32 ? 36.281 -19.656 15.414 1 92.31 32 SER B N 1
ATOM 5950 C CA . SER B 1 32 ? 36.219 -19.359 16.844 1 92.31 32 SER B CA 1
ATOM 5951 C C . SER B 1 32 ? 37.219 -18.297 17.234 1 92.31 32 SER B C 1
ATOM 5953 O O . SER B 1 32 ? 36.938 -17.422 18.062 1 92.31 32 SER B O 1
ATOM 5955 N N . THR B 1 33 ? 38.344 -18.359 16.625 1 94.12 33 THR B N 1
ATOM 5956 C CA . THR B 1 33 ? 39.375 -17.359 16.922 1 94.12 33 THR B CA 1
ATOM 5957 C C . THR B 1 33 ? 38.938 -15.977 16.469 1 94.12 33 THR B C 1
ATOM 5959 O O . THR B 1 33 ? 39.125 -14.984 17.172 1 94.12 33 THR B O 1
ATOM 5962 N N . ILE B 1 34 ? 38.406 -15.914 15.297 1 94.75 34 ILE B N 1
ATOM 5963 C CA . ILE B 1 34 ? 37.938 -14.633 14.789 1 94.75 34 ILE B CA 1
ATOM 5964 C C . ILE B 1 34 ? 36.812 -14.094 15.68 1 94.75 34 ILE B C 1
ATOM 5966 O O . ILE B 1 34 ? 36.781 -12.891 15.977 1 94.75 34 ILE B O 1
ATOM 5970 N N . GLU B 1 35 ? 35.938 -14.906 16.094 1 94.69 35 GLU B N 1
ATOM 5971 C CA . GLU B 1 35 ? 34.875 -14.469 16.953 1 94.69 35 GLU B CA 1
ATOM 5972 C C . GLU B 1 35 ? 35.375 -14.008 18.312 1 94.69 35 GLU B C 1
ATOM 5974 O O . GLU B 1 35 ? 34.906 -13.023 18.859 1 94.69 35 GLU B O 1
ATOM 5979 N N . ILE B 1 36 ? 36.375 -14.688 18.859 1 94.56 36 ILE B N 1
ATOM 5980 C CA . ILE B 1 36 ? 36.969 -14.305 20.141 1 94.56 36 ILE B CA 1
ATOM 5981 C C . ILE B 1 36 ? 37.656 -12.953 20.016 1 94.56 36 ILE B C 1
ATOM 5983 O O . ILE B 1 36 ? 37.562 -12.117 20.922 1 94.56 36 ILE B O 1
ATOM 5987 N N . ILE B 1 37 ? 38.219 -12.734 18.875 1 95.12 37 ILE B N 1
ATOM 5988 C CA . ILE B 1 37 ? 38.875 -11.445 18.625 1 95.12 37 ILE B CA 1
ATOM 5989 C C . ILE B 1 37 ? 37.812 -10.344 18.578 1 95.12 37 ILE B C 1
ATOM 5991 O O . ILE B 1 37 ? 38 -9.266 19.141 1 95.12 37 ILE B O 1
ATOM 5995 N N . CYS B 1 38 ? 36.75 -10.648 17.891 1 94.06 38 CYS B N 1
ATOM 5996 C CA . CYS B 1 38 ? 35.688 -9.664 17.797 1 94.06 38 CYS B CA 1
ATOM 5997 C C . CYS B 1 38 ? 35.062 -9.398 19.156 1 94.06 38 CYS B C 1
ATOM 5999 O O . CYS B 1 38 ? 34.875 -8.242 19.547 1 94.06 38 CYS B O 1
ATOM 6001 N N . LEU B 1 39 ? 34.781 -10.422 19.938 1 94.12 39 LEU B N 1
ATOM 6002 C CA . LEU B 1 39 ? 34.156 -10.273 21.266 1 94.12 39 LEU B CA 1
ATOM 6003 C C . LEU B 1 39 ? 35.094 -9.555 22.219 1 94.12 39 LEU B C 1
ATOM 6005 O O . LEU B 1 39 ? 34.656 -8.758 23.047 1 94.12 39 LEU B O 1
ATOM 6009 N N . SER B 1 40 ? 36.406 -9.812 22.062 1 93.88 40 SER B N 1
ATOM 6010 C CA . SER B 1 40 ? 37.375 -9.109 22.875 1 93.88 40 SER B CA 1
ATOM 6011 C C . SER B 1 40 ? 37.438 -7.625 22.531 1 93.88 40 SER B C 1
ATOM 6013 O O . SER B 1 40 ? 37.594 -6.781 23.422 1 93.88 40 SER B O 1
ATOM 6015 N N . ALA B 1 41 ? 37.281 -7.395 21.281 1 92.31 41 ALA B N 1
ATOM 6016 C CA . ALA B 1 41 ? 37.281 -6 20.844 1 92.31 41 ALA B CA 1
ATOM 6017 C C . ALA B 1 41 ? 36.062 -5.262 21.406 1 92.31 41 ALA B C 1
ATOM 6019 O O . ALA B 1 41 ? 36.188 -4.105 21.828 1 92.31 41 ALA B O 1
ATOM 6020 N N . PHE B 1 42 ? 34.969 -5.922 21.438 1 92.19 42 PHE B N 1
ATOM 6021 C CA . PHE B 1 42 ? 33.75 -5.305 21.984 1 92.19 42 PHE B CA 1
ATOM 6022 C C . PHE B 1 42 ? 33.875 -5.105 23.484 1 92.19 42 PHE B C 1
ATOM 6024 O O . PHE B 1 42 ? 33.406 -4.098 24.016 1 92.19 42 PHE B O 1
ATOM 6031 N N . THR B 1 43 ? 34.531 -6.027 24.156 1 91.62 43 THR B N 1
ATOM 6032 C CA . THR B 1 43 ? 34.719 -5.934 25.594 1 91.62 43 THR B CA 1
ATOM 6033 C C . THR B 1 43 ? 35.656 -4.797 25.953 1 91.62 43 THR B C 1
ATOM 6035 O O . THR B 1 43 ? 35.438 -4.051 26.906 1 91.62 43 THR B O 1
ATOM 6038 N N . VAL B 1 44 ? 36.656 -4.637 25.141 1 90.75 44 VAL B N 1
ATOM 6039 C CA . VAL B 1 44 ? 37.594 -3.557 25.375 1 90.75 44 VAL B CA 1
ATOM 6040 C C . VAL B 1 44 ? 36.906 -2.207 25.172 1 90.75 44 VAL B C 1
ATOM 6042 O O . VAL B 1 44 ? 37.156 -1.268 25.938 1 90.75 44 VAL B O 1
ATOM 6045 N N . ARG B 1 45 ? 36.125 -2.195 24.188 1 88.44 45 ARG B N 1
ATOM 6046 C CA . ARG B 1 45 ? 35.406 -0.958 23.922 1 88.44 45 ARG B CA 1
ATOM 6047 C C . ARG B 1 45 ? 34.438 -0.636 25.062 1 88.44 45 ARG B C 1
ATOM 6049 O O . ARG B 1 45 ? 34.312 0.525 25.453 1 88.44 45 ARG B O 1
ATOM 6056 N N . MET B 1 46 ? 33.844 -1.64 25.609 1 88.19 46 MET B N 1
ATOM 6057 C CA . MET B 1 46 ? 32.906 -1.444 26.719 1 88.19 46 MET B CA 1
ATOM 6058 C C . MET B 1 46 ? 33.656 -1.002 27.984 1 88.19 46 MET B C 1
ATOM 6060 O O . MET B 1 46 ? 33.125 -0.164 28.734 1 88.19 46 MET B O 1
ATOM 6064 N N . VAL B 1 47 ? 34.812 -1.513 28.109 1 88.94 47 VAL B N 1
ATOM 6065 C CA . VAL B 1 47 ? 35.625 -1.131 29.281 1 88.94 47 VAL B CA 1
ATOM 6066 C C . VAL B 1 47 ? 36.094 0.309 29.125 1 88.94 47 VAL B C 1
ATOM 6068 O O . VAL B 1 47 ? 36.094 1.074 30.094 1 88.94 47 VAL B O 1
ATOM 6071 N N . HIS B 1 48 ? 36.438 0.629 27.953 1 87.75 48 HIS B N 1
ATOM 6072 C CA . HIS B 1 48 ? 36.844 2.006 27.688 1 87.75 48 HIS B CA 1
ATOM 6073 C C . HIS B 1 48 ? 35.688 2.973 27.922 1 87.75 48 HIS B C 1
ATOM 6075 O O . HIS B 1 48 ? 35.875 4.043 28.5 1 87.75 48 HIS B O 1
ATOM 6081 N N . TYR B 1 49 ? 34.562 2.551 27.453 1 86.19 49 TYR B N 1
ATOM 6082 C CA . TYR B 1 49 ? 33.375 3.369 27.641 1 86.19 49 TYR B CA 1
ATOM 6083 C C . TYR B 1 49 ? 33.031 3.488 29.125 1 86.19 49 TYR B C 1
ATOM 6085 O O . TYR B 1 49 ? 32.562 4.543 29.578 1 86.19 49 TYR B O 1
ATOM 6093 N N . ALA B 1 50 ? 33.219 2.447 29.891 1 86.56 50 ALA B N 1
ATOM 6094 C CA . ALA B 1 50 ? 32.938 2.436 31.328 1 86.56 50 ALA B CA 1
ATOM 6095 C C . ALA B 1 50 ? 33.875 3.346 32.094 1 86.56 50 ALA B C 1
ATOM 6097 O O . ALA B 1 50 ? 33.531 3.863 33.156 1 86.56 50 ALA B O 1
ATOM 6098 N N . LYS B 1 51 ? 35.031 3.594 31.5 1 87.88 51 LYS B N 1
ATOM 6099 C CA . LYS B 1 51 ? 36 4.438 32.188 1 87.88 51 LYS B CA 1
ATOM 6100 C C . LYS B 1 51 ? 35.75 5.918 31.922 1 87.88 51 LYS B C 1
ATOM 6102 O O . LYS B 1 51 ? 36.094 6.773 32.719 1 87.88 51 LYS B O 1
ATOM 6107 N N . VAL B 1 52 ? 35 6.121 30.844 1 86.19 52 VAL B N 1
ATOM 6108 C CA . VAL B 1 52 ? 34.781 7.512 30.469 1 86.19 52 VAL B CA 1
ATOM 6109 C C . VAL B 1 52 ? 33.469 7.996 31.062 1 86.19 52 VAL B C 1
ATOM 6111 O O . VAL B 1 52 ? 33.344 9.148 31.5 1 86.19 52 VAL B O 1
ATOM 6114 N N . ILE B 1 53 ? 32.5 7.172 31.125 1 84.12 53 ILE B N 1
ATOM 6115 C CA . ILE B 1 53 ? 31.172 7.551 31.609 1 84.12 53 ILE B CA 1
ATOM 6116 C C . ILE B 1 53 ? 31.047 7.219 33.094 1 84.12 53 ILE B C 1
ATOM 6118 O O . ILE B 1 53 ? 31.562 6.203 33.562 1 84.12 53 ILE B O 1
ATOM 6122 N N . PRO B 1 54 ? 30.391 8.156 33.812 1 86.12 54 PRO B N 1
ATOM 6123 C CA . PRO B 1 54 ? 30.156 7.863 35.219 1 86.12 54 PRO B CA 1
ATOM 6124 C C . PRO B 1 54 ? 29.438 6.539 35.469 1 86.12 54 PRO B C 1
ATOM 6126 O O . PRO B 1 54 ? 28.578 6.156 34.656 1 86.12 54 PRO B O 1
ATOM 6129 N N . ARG B 1 55 ? 29.812 5.879 36.531 1 84.5 55 ARG B N 1
ATOM 6130 C CA . ARG B 1 55 ? 29.375 4.52 36.812 1 84.5 55 ARG B CA 1
ATOM 6131 C C . ARG B 1 55 ? 27.859 4.449 36.969 1 84.5 55 ARG B C 1
ATOM 6133 O O . ARG B 1 55 ? 27.234 3.494 36.5 1 84.5 55 ARG B O 1
ATOM 6140 N N . ASP B 1 56 ? 27.219 5.422 37.469 1 84.19 56 ASP B N 1
ATOM 6141 C CA . ASP B 1 56 ? 25.781 5.391 37.688 1 84.19 56 ASP B CA 1
ATOM 6142 C C . ASP B 1 56 ? 25.016 5.469 36.375 1 84.19 56 ASP B C 1
ATOM 6144 O O . ASP B 1 56 ? 24 4.789 36.219 1 84.19 56 ASP B O 1
ATOM 6148 N N . LYS B 1 57 ? 25.562 6.168 35.469 1 84.31 57 LYS B N 1
ATOM 6149 C CA . LYS B 1 57 ? 24.906 6.312 34.188 1 84.31 57 LYS B CA 1
ATOM 6150 C C . LYS B 1 57 ? 25.172 5.102 33.281 1 84.31 57 LYS B C 1
ATOM 6152 O O . LYS B 1 57 ? 24.297 4.695 32.5 1 84.31 57 LYS B O 1
ATOM 6157 N N . PHE B 1 58 ? 26.266 4.531 33.469 1 87.06 58 PHE B N 1
ATOM 6158 C CA . PHE B 1 58 ? 26.656 3.402 32.625 1 87.06 58 PHE B CA 1
ATOM 6159 C C . PHE B 1 58 ? 25.766 2.199 32.875 1 87.06 58 PHE B C 1
ATOM 6161 O O . PHE B 1 58 ? 25.297 1.556 31.938 1 87.06 58 PHE B O 1
ATOM 6168 N N . TRP B 1 59 ? 25.406 1.903 34.125 1 85.75 59 TRP B N 1
ATOM 6169 C CA . TRP B 1 59 ? 24.656 0.701 34.469 1 85.75 59 TRP B CA 1
ATOM 6170 C C . TRP B 1 59 ? 23.156 0.933 34.281 1 85.75 59 TRP B C 1
ATOM 6172 O O . TRP B 1 59 ? 22.375 -0.021 34.25 1 85.75 59 TRP B O 1
ATOM 6182 N N . LYS B 1 60 ? 22.781 2.145 34.156 1 85 60 LYS B N 1
ATOM 6183 C CA . LYS B 1 60 ? 21.359 2.432 34 1 85 60 LYS B CA 1
ATOM 6184 C C . LYS B 1 60 ? 20.969 2.477 32.531 1 85 60 LYS B C 1
ATOM 6186 O O . LYS B 1 60 ? 19.781 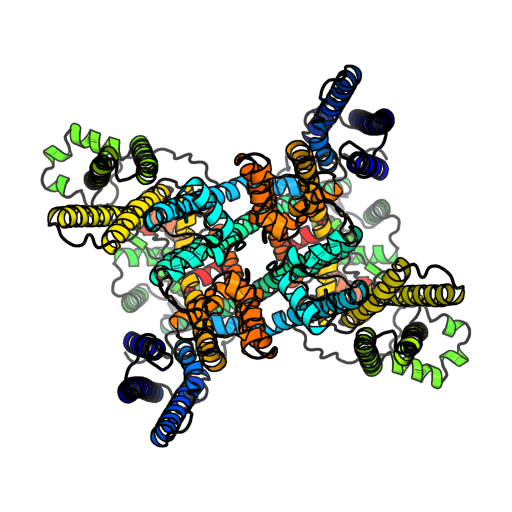2.35 32.219 1 85 60 LYS B O 1
ATOM 6191 N N . ASP B 1 61 ? 21.891 2.547 31.688 1 85.25 61 ASP B N 1
ATOM 6192 C CA . ASP B 1 61 ? 21.609 2.592 30.266 1 85.25 61 ASP B CA 1
ATOM 6193 C C . ASP B 1 61 ? 21.312 1.197 29.719 1 85.25 61 ASP B C 1
ATOM 6195 O O . ASP B 1 61 ? 22.188 0.32 29.734 1 85.25 61 ASP B O 1
ATOM 6199 N N . PRO B 1 62 ? 20.125 0.988 29.266 1 87.25 62 PRO B N 1
ATOM 6200 C CA . PRO B 1 62 ? 19.75 -0.337 28.766 1 87.25 62 PRO B CA 1
ATOM 6201 C C . PRO B 1 62 ? 20.562 -0.776 27.562 1 87.25 62 PRO B C 1
ATOM 6203 O O . PRO B 1 62 ? 20.766 -1.975 27.344 1 87.25 62 PRO B O 1
ATOM 6206 N N . LYS B 1 63 ? 21.109 0.052 26.797 1 87.12 63 LYS B N 1
ATOM 6207 C CA . LYS B 1 63 ? 21.906 -0.316 25.641 1 87.12 63 LYS B CA 1
ATOM 6208 C C . LYS B 1 63 ? 23.188 -1.023 26.047 1 87.12 63 LYS B C 1
ATOM 6210 O O . LYS B 1 63 ? 23.562 -2.037 25.453 1 87.12 63 LYS B O 1
ATOM 6215 N N . ASN B 1 64 ? 23.828 -0.474 27.078 1 88.31 64 ASN B N 1
ATOM 6216 C CA . ASN B 1 64 ? 25.078 -1.07 27.547 1 88.31 64 ASN B CA 1
ATOM 6217 C C . ASN B 1 64 ? 24.828 -2.434 28.188 1 88.31 64 ASN B C 1
ATOM 6219 O O . ASN B 1 64 ? 25.625 -3.357 28.016 1 88.31 64 ASN B O 1
ATOM 6223 N N . ILE B 1 65 ? 23.703 -2.512 28.859 1 89.88 65 ILE B N 1
ATOM 6224 C CA . ILE B 1 65 ? 23.375 -3.779 29.5 1 89.88 65 ILE B CA 1
ATOM 6225 C C . ILE B 1 65 ? 23.109 -4.844 28.438 1 89.88 65 ILE B C 1
ATOM 6227 O O . ILE B 1 65 ? 23.516 -5.996 28.594 1 89.88 65 ILE B O 1
ATOM 6231 N N . CYS B 1 66 ? 22.453 -4.461 27.406 1 90.38 66 CYS B N 1
ATOM 6232 C CA . CYS B 1 66 ? 22.156 -5.398 26.328 1 90.38 66 CYS B CA 1
ATOM 6233 C C . CYS B 1 66 ? 23.438 -5.879 25.656 1 90.38 66 CYS B C 1
ATOM 6235 O O . CYS B 1 66 ? 23.578 -7.066 25.359 1 90.38 66 CYS B O 1
ATOM 6237 N N . ILE B 1 67 ? 24.375 -5.023 25.469 1 91.38 67 ILE B N 1
ATOM 6238 C CA . ILE B 1 67 ? 25.641 -5.398 24.828 1 91.38 67 ILE B CA 1
ATOM 6239 C C . ILE B 1 67 ? 26.406 -6.352 25.734 1 91.38 67 ILE B C 1
ATOM 6241 O O . ILE B 1 67 ? 26.969 -7.352 25.266 1 91.38 67 ILE B O 1
ATOM 6245 N N . ILE B 1 68 ? 26.391 -6.078 27.062 1 91.88 68 ILE B N 1
ATOM 6246 C CA . ILE B 1 68 ? 27.109 -6.914 28.016 1 91.88 68 ILE B CA 1
ATOM 6247 C C . ILE B 1 68 ? 26.484 -8.312 28.062 1 91.88 68 ILE B C 1
ATOM 6249 O O . ILE B 1 68 ? 27.188 -9.312 28.062 1 91.88 68 ILE B O 1
ATOM 6253 N N . VAL B 1 69 ? 25.219 -8.297 28.047 1 93.31 69 VAL B N 1
ATOM 6254 C CA . VAL B 1 69 ? 24.516 -9.578 28.094 1 93.31 69 VAL B CA 1
ATOM 6255 C C . VAL B 1 69 ? 24.812 -10.367 26.812 1 93.31 69 VAL B C 1
ATOM 6257 O O . VAL B 1 69 ? 25.062 -11.57 26.875 1 93.31 69 VAL B O 1
ATOM 6260 N N . ILE B 1 70 ? 24.812 -9.758 25.641 1 93.88 70 ILE B N 1
ATOM 6261 C CA . ILE B 1 70 ? 25.031 -10.438 24.359 1 93.88 70 ILE B CA 1
ATOM 6262 C C . ILE B 1 70 ? 26.453 -10.945 24.281 1 93.88 70 ILE B C 1
ATOM 6264 O O . ILE B 1 70 ? 26.703 -12.078 23.844 1 93.88 70 ILE B O 1
ATOM 6268 N N . VAL B 1 71 ? 27.406 -10.172 24.734 1 93.62 71 VAL B N 1
ATOM 6269 C CA . VAL B 1 71 ? 28.812 -10.562 24.672 1 93.62 71 VAL B CA 1
ATOM 6270 C C . VAL B 1 71 ? 29.062 -11.727 25.641 1 93.62 71 VAL B C 1
ATOM 6272 O O . VAL B 1 71 ? 29.719 -12.703 25.281 1 93.62 71 VAL B O 1
ATOM 6275 N N . THR B 1 72 ? 28.453 -11.664 26.844 1 94.69 72 THR B N 1
ATOM 6276 C CA . THR B 1 72 ? 28.625 -12.727 27.828 1 94.69 72 THR B CA 1
ATOM 6277 C C . THR B 1 72 ? 27.984 -14.023 27.344 1 94.69 72 THR B C 1
ATOM 6279 O O . THR B 1 72 ? 28.578 -15.102 27.438 1 94.69 72 THR B O 1
ATOM 6282 N N . LEU B 1 73 ? 26.797 -13.859 26.766 1 94.88 73 LEU B N 1
ATOM 6283 C CA . LEU B 1 73 ? 26.094 -15.031 26.266 1 94.88 73 LEU B CA 1
ATOM 6284 C C . LEU B 1 73 ? 26.859 -15.648 25.094 1 94.88 73 LEU B C 1
ATOM 6286 O O . LEU B 1 73 ? 26.875 -16.875 24.922 1 94.88 73 LEU B O 1
ATOM 6290 N N . SER B 1 74 ? 27.469 -14.859 24.25 1 94.88 74 SER B N 1
ATOM 6291 C CA . SER B 1 74 ? 28.234 -15.359 23.109 1 94.88 74 SER B CA 1
ATOM 6292 C C . SER B 1 74 ? 29.484 -16.109 23.562 1 94.88 74 SER B C 1
ATOM 6294 O O . SER B 1 74 ? 29.844 -17.141 22.969 1 94.88 74 SER B O 1
ATOM 6296 N N . PHE B 1 75 ? 30.094 -15.656 24.688 1 93.94 75 PHE B N 1
ATOM 6297 C CA . PHE B 1 75 ? 31.25 -16.344 25.234 1 93.94 75 PHE B CA 1
ATOM 6298 C C . PHE B 1 75 ? 30.859 -17.688 25.828 1 93.94 75 PHE B C 1
ATOM 6300 O O . PHE B 1 75 ? 31.562 -18.688 25.656 1 93.94 75 PHE B O 1
ATOM 6307 N N . ILE B 1 76 ? 29.734 -17.672 26.469 1 94.38 76 ILE B N 1
ATOM 6308 C CA . ILE B 1 76 ? 29.25 -18.906 27.062 1 94.38 76 ILE B CA 1
ATOM 6309 C C . ILE B 1 76 ? 28.906 -19.906 25.969 1 94.38 76 ILE B C 1
ATOM 6311 O O . ILE B 1 76 ? 29.234 -21.094 26.062 1 94.38 76 ILE B O 1
ATOM 6315 N N . ASP B 1 77 ? 28.266 -19.406 24.969 1 94.62 77 ASP B N 1
ATOM 6316 C CA . ASP B 1 77 ? 27.891 -20.266 23.844 1 94.62 77 ASP B CA 1
ATOM 6317 C C . ASP B 1 77 ? 29.125 -20.844 23.156 1 94.62 77 ASP B C 1
ATOM 6319 O O . ASP B 1 77 ? 29.156 -22.031 22.812 1 94.62 77 ASP B O 1
ATOM 6323 N N . LEU B 1 78 ? 30.156 -20.047 22.984 1 92.69 78 LEU B N 1
ATOM 6324 C CA . LEU B 1 78 ? 31.375 -20.5 22.328 1 92.69 78 LEU B CA 1
ATOM 6325 C C . LEU B 1 78 ? 32.094 -21.562 23.156 1 92.69 78 LEU B C 1
ATOM 6327 O O . LEU B 1 78 ? 32.594 -22.547 22.594 1 92.69 78 LEU B O 1
ATOM 6331 N N . THR B 1 79 ? 32.062 -21.422 24.438 1 92.25 79 THR B N 1
ATOM 6332 C CA . THR B 1 79 ? 32.688 -22.391 25.328 1 92.25 79 THR B CA 1
ATOM 6333 C C . THR B 1 79 ? 31.922 -23.703 25.344 1 92.25 79 THR B C 1
ATOM 6335 O O . THR B 1 79 ? 32.531 -24.781 25.297 1 92.25 79 THR B O 1
ATOM 6338 N N . ILE B 1 80 ? 30.641 -23.547 25.375 1 93.31 80 ILE B N 1
ATOM 6339 C CA . ILE B 1 80 ? 29.812 -24.75 25.359 1 93.31 80 ILE B CA 1
ATOM 6340 C C . ILE B 1 80 ? 29.938 -25.469 24.031 1 93.31 80 ILE B C 1
ATOM 6342 O O . ILE B 1 80 ? 30.078 -26.688 23.984 1 93.31 80 ILE B O 1
ATOM 6346 N N . TYR B 1 81 ? 29.891 -24.734 22.953 1 92.31 81 TYR B N 1
ATOM 6347 C CA . TYR B 1 81 ? 30 -25.312 21.609 1 92.31 81 TYR B CA 1
ATOM 6348 C C . TYR B 1 81 ? 31.359 -26 21.438 1 92.31 81 TYR B C 1
ATOM 6350 O O . TYR B 1 81 ? 31.422 -27.109 20.891 1 92.31 81 TYR B O 1
ATOM 6358 N N . GLY B 1 82 ? 32.406 -25.375 21.906 1 89.12 82 GLY B N 1
ATOM 6359 C CA . GLY B 1 82 ? 33.719 -25.969 21.812 1 89.12 82 GLY B CA 1
ATOM 6360 C C . GLY B 1 82 ? 33.844 -27.25 22.625 1 89.12 82 GLY B C 1
ATOM 6361 O O . GLY B 1 82 ? 34.438 -28.234 22.156 1 89.12 82 GLY B O 1
ATOM 6362 N N . ALA B 1 83 ? 33.219 -27.281 23.766 1 92.25 83 ALA B N 1
ATOM 6363 C CA . ALA B 1 83 ? 33.281 -28.453 24.641 1 92.25 83 ALA B CA 1
ATOM 6364 C C . ALA B 1 83 ? 32.469 -29.625 24.047 1 92.25 83 ALA B C 1
ATOM 6366 O O . ALA B 1 83 ? 32.938 -30.766 24.094 1 92.25 83 ALA B O 1
ATOM 6367 N N . LEU B 1 84 ? 31.375 -29.281 23.531 1 92.69 84 LEU B N 1
ATOM 6368 C CA . LEU B 1 84 ? 30.516 -30.312 22.953 1 92.69 84 LEU B CA 1
ATOM 6369 C C . LEU B 1 84 ? 31.141 -30.891 21.688 1 92.69 84 LEU B C 1
ATOM 6371 O O . LEU B 1 84 ? 31.109 -32.094 21.469 1 92.69 84 LEU B O 1
ATOM 6375 N N . LYS B 1 85 ? 31.656 -30.031 20.828 1 90.25 85 LYS B N 1
ATOM 6376 C CA . LYS B 1 85 ? 32.25 -30.5 19.594 1 90.25 85 LYS B CA 1
ATOM 6377 C C . LYS B 1 85 ? 33.5 -31.328 19.875 1 90.25 85 LYS B C 1
ATOM 6379 O O . LYS B 1 85 ? 33.781 -32.312 19.172 1 90.25 85 LYS B O 1
ATOM 6384 N N . ALA B 1 86 ? 34.219 -31.031 20.922 1 90 86 ALA B N 1
ATOM 6385 C CA . ALA B 1 86 ? 35.406 -31.797 21.312 1 90 86 ALA B CA 1
ATOM 6386 C C . ALA B 1 86 ? 35.031 -33.188 21.828 1 90 86 ALA B C 1
ATOM 6388 O O . ALA B 1 86 ? 35.781 -34.125 21.672 1 90 86 ALA B O 1
ATOM 6389 N N . THR B 1 87 ? 33.781 -33.344 22.391 1 92.75 87 THR B N 1
ATOM 6390 C CA . THR B 1 87 ? 33.344 -34.625 22.922 1 92.75 87 THR B CA 1
ATOM 6391 C C . THR B 1 87 ? 32.531 -35.375 21.891 1 92.75 87 THR B C 1
ATOM 6393 O O . THR B 1 87 ? 32.094 -36.5 22.141 1 92.75 87 THR B O 1
ATOM 6396 N N . GLY B 1 88 ? 32.188 -34.844 20.734 1 88.88 88 GLY B N 1
ATOM 6397 C CA . GLY B 1 88 ? 31.531 -35.531 19.625 1 88.88 88 GLY B CA 1
ATOM 6398 C C . GLY B 1 88 ? 30.016 -35.469 19.703 1 88.88 88 GLY B C 1
ATOM 6399 O O . GLY B 1 88 ? 29.328 -36.25 19.078 1 88.88 88 GLY B O 1
ATOM 6400 N N . TYR B 1 89 ? 29.531 -34.594 20.578 1 89 89 TYR B N 1
ATOM 6401 C CA . TYR B 1 89 ? 28.078 -34.469 20.703 1 89 89 TYR B CA 1
ATOM 6402 C C . TYR B 1 89 ? 27.547 -33.406 19.734 1 89 89 TYR B C 1
ATOM 6404 O O . TYR B 1 89 ? 28.297 -32.594 19.234 1 89 89 TYR B O 1
ATOM 6412 N N . PHE B 1 90 ? 26.266 -33.562 19.422 1 87.44 90 PHE B N 1
ATOM 6413 C CA . PHE B 1 90 ? 25.578 -32.625 18.578 1 87.44 90 PHE B CA 1
ATOM 6414 C C . PHE B 1 90 ? 25.422 -31.266 19.281 1 87.44 90 PHE B C 1
ATOM 6416 O O . PHE B 1 90 ? 25.094 -31.234 20.469 1 87.44 90 PHE B O 1
ATOM 6423 N N . ALA B 1 91 ? 25.922 -30.234 18.609 1 87.19 91 ALA B N 1
ATOM 6424 C CA . ALA B 1 91 ? 25.891 -28.922 19.234 1 87.19 91 ALA B CA 1
ATOM 6425 C C . ALA B 1 91 ? 25.25 -27.891 18.297 1 87.19 91 ALA B C 1
ATOM 6427 O O . ALA B 1 91 ? 25.391 -27.969 17.078 1 87.19 91 ALA B O 1
ATOM 6428 N N . ILE B 1 92 ? 24.406 -27.031 18.906 1 88 92 ILE B N 1
ATOM 6429 C CA . ILE B 1 92 ? 23.797 -25.906 18.188 1 88 92 ILE B CA 1
ATOM 6430 C C . ILE B 1 92 ? 24.344 -24.594 18.719 1 88 92 ILE B C 1
ATOM 6432 O O . ILE B 1 92 ? 24.516 -24.422 19.922 1 88 92 ILE B O 1
ATOM 6436 N N . ARG B 1 93 ? 24.734 -23.703 17.797 1 90.19 93 ARG B N 1
ATOM 6437 C CA . ARG B 1 93 ? 25.156 -22.344 18.156 1 90.19 93 ARG B CA 1
ATOM 6438 C C . ARG B 1 93 ? 23.969 -21.406 18.234 1 90.19 93 ARG B C 1
ATOM 6440 O O . ARG B 1 93 ? 23.594 -20.781 17.234 1 90.19 93 ARG B O 1
ATOM 6447 N N . TRP B 1 94 ? 23.438 -21.219 19.391 1 88.69 94 TRP B N 1
ATOM 6448 C CA . TRP B 1 94 ? 22.203 -20.438 19.531 1 88.69 94 TRP B CA 1
ATOM 6449 C C . TRP B 1 94 ? 22.5 -18.953 19.656 1 88.69 94 TRP B C 1
ATOM 6451 O O . TRP B 1 94 ? 21.609 -18.125 19.469 1 88.69 94 TRP B O 1
ATOM 6461 N N . SER B 1 95 ? 23.734 -18.516 19.891 1 91.44 95 SER B N 1
ATOM 6462 C CA . SER B 1 95 ? 24.094 -17.125 20.094 1 91.44 95 SER B CA 1
ATOM 6463 C C . SER B 1 95 ? 24.172 -16.375 18.766 1 91.44 95 SER B C 1
ATOM 6465 O O . SER B 1 95 ? 24.188 -15.133 18.75 1 91.44 95 SER B O 1
ATOM 6467 N N . ARG B 1 96 ? 24.234 -17.016 17.656 1 92.12 96 ARG B N 1
ATOM 6468 C CA . ARG B 1 96 ? 24.359 -16.375 16.359 1 92.12 96 ARG B CA 1
ATOM 6469 C C . ARG B 1 96 ? 23.172 -15.469 16.062 1 92.12 96 ARG B C 1
ATOM 6471 O O . ARG B 1 96 ? 23.281 -14.492 15.328 1 92.12 96 ARG B O 1
ATOM 6478 N N . VAL B 1 97 ? 22.016 -15.789 16.656 1 93.81 97 VAL B N 1
ATOM 6479 C CA . VAL B 1 97 ? 20.797 -15.039 16.422 1 93.81 97 VAL B CA 1
ATOM 6480 C C . VAL B 1 97 ? 20.906 -13.656 17.062 1 93.81 97 VAL B C 1
ATOM 6482 O O . VAL B 1 97 ? 20.25 -12.711 16.625 1 93.81 97 VAL B O 1
ATOM 6485 N N . LEU B 1 98 ? 21.781 -13.477 18 1 93.75 98 LEU B N 1
ATOM 6486 C CA . LEU B 1 98 ? 21.875 -12.242 18.766 1 93.75 98 LEU B CA 1
ATOM 6487 C C . LEU B 1 98 ? 22.938 -11.312 18.188 1 93.75 98 LEU B C 1
ATOM 6489 O O . LEU B 1 98 ? 23.031 -10.148 18.578 1 93.75 98 LEU B O 1
ATOM 6493 N N . ARG B 1 99 ? 23.703 -11.695 17.172 1 93.44 99 ARG B N 1
ATOM 6494 C CA . ARG B 1 99 ? 24.828 -10.93 16.625 1 93.44 99 ARG B CA 1
ATOM 6495 C C . ARG B 1 99 ? 24.359 -9.609 16.047 1 93.44 99 ARG B C 1
ATOM 6497 O O . ARG B 1 99 ? 24.953 -8.562 16.297 1 93.44 99 ARG B O 1
ATOM 6504 N N . PRO B 1 100 ? 23.219 -9.633 15.297 1 92.88 100 PRO B N 1
ATOM 6505 C CA . PRO B 1 100 ? 22.812 -8.367 14.68 1 92.88 100 PRO B CA 1
ATOM 6506 C C . PRO B 1 100 ? 22.359 -7.34 15.711 1 92.88 100 PRO B C 1
ATOM 6508 O O . PRO B 1 100 ? 22.297 -6.145 15.406 1 92.88 100 PRO B O 1
ATOM 6511 N N . LEU B 1 101 ? 22.047 -7.793 16.875 1 90.94 101 LEU B N 1
ATOM 6512 C CA . LEU B 1 101 ? 21.609 -6.871 17.922 1 90.94 101 LEU B CA 1
ATOM 6513 C C . LEU B 1 101 ? 22.766 -5.996 18.391 1 90.94 101 LEU B C 1
ATOM 6515 O O . LEU B 1 101 ? 22.547 -4.949 19.016 1 90.94 101 LEU B O 1
ATOM 6519 N N . LEU B 1 102 ? 24.031 -6.434 18.141 1 90.5 102 LEU B N 1
ATOM 6520 C CA . LEU B 1 102 ? 25.188 -5.598 18.438 1 90.5 102 LEU B CA 1
ATOM 6521 C C . LEU B 1 102 ? 25.219 -4.371 17.531 1 90.5 102 LEU B C 1
ATOM 6523 O O . LEU B 1 102 ? 25.641 -3.293 17.953 1 90.5 102 LEU B O 1
ATOM 6527 N N . LEU B 1 103 ? 24.734 -4.586 16.328 1 87.44 103 LEU B N 1
ATOM 6528 C CA . LEU B 1 103 ? 24.672 -3.48 15.367 1 87.44 103 LEU B CA 1
ATOM 6529 C C . LEU B 1 103 ? 23.672 -2.43 15.82 1 87.44 103 LEU B C 1
ATOM 6531 O O . LEU B 1 103 ? 23.891 -1.23 15.633 1 87.44 103 LEU B O 1
ATOM 6535 N N . VAL B 1 104 ? 22.641 -2.803 16.484 1 86.19 104 VAL B N 1
ATOM 6536 C CA . VAL B 1 104 ? 21.547 -1.917 16.906 1 86.19 104 VAL B CA 1
ATOM 6537 C C . VAL B 1 104 ? 21.969 -1.143 18.156 1 86.19 104 VAL B C 1
ATOM 6539 O O . VAL B 1 104 ? 21.625 0.034 18.312 1 86.19 104 VAL B O 1
ATOM 6542 N N . ASN B 1 105 ? 22.766 -1.778 19 1 83.25 105 ASN B N 1
ATOM 6543 C CA . ASN B 1 105 ? 22.984 -1.2 20.312 1 83.25 105 ASN B CA 1
ATOM 6544 C C . ASN B 1 105 ? 24.297 -0.445 20.391 1 83.25 105 ASN B C 1
ATOM 6546 O O . ASN B 1 105 ? 24.625 0.17 21.406 1 83.25 105 ASN B O 1
ATOM 6550 N N . VAL B 1 106 ? 24.953 -0.376 19.234 1 80.12 106 VAL B N 1
ATOM 6551 C CA . VAL B 1 106 ? 26.203 0.391 19.234 1 80.12 106 VAL B CA 1
ATOM 6552 C C . VAL B 1 106 ? 25.891 1.885 19.203 1 80.12 106 VAL B C 1
ATOM 6554 O O . VAL B 1 106 ? 24.844 2.293 18.672 1 80.12 106 VAL B O 1
ATOM 6557 N N . THR B 1 107 ? 26.656 2.629 19.734 1 72.19 107 THR B N 1
ATOM 6558 C CA . THR B 1 107 ? 26.438 4.062 19.906 1 72.19 107 THR B CA 1
ATOM 6559 C C . THR B 1 107 ? 26.312 4.758 18.547 1 72.19 107 THR B C 1
ATOM 6561 O O . THR B 1 107 ? 25.578 5.734 18.422 1 72.19 107 THR B O 1
ATOM 6564 N N . GLU B 1 108 ? 26.938 4.168 17.547 1 71.5 108 GLU B N 1
ATOM 6565 C CA . GLU B 1 108 ? 26.891 4.801 16.234 1 71.5 108 GLU B CA 1
ATOM 6566 C C . GLU B 1 108 ? 25.609 4.461 15.492 1 71.5 108 GLU B C 1
ATOM 6568 O O . GLU B 1 108 ? 25.234 5.141 14.539 1 71.5 108 GLU B O 1
ATOM 6573 N N . GLY B 1 109 ? 24.953 3.521 15.953 1 76.88 109 GLY B N 1
ATOM 6574 C CA . GLY B 1 109 ? 23.703 3.115 15.312 1 76.88 109 GLY B CA 1
ATOM 6575 C C . GLY B 1 109 ? 22.484 3.83 15.859 1 76.88 109 GLY B C 1
ATOM 6576 O O . GLY B 1 109 ? 21.484 3.195 16.188 1 76.88 109 GLY B O 1
ATOM 6577 N N . ARG B 1 110 ? 22.578 5.199 15.898 1 78.44 110 ARG B N 1
ATOM 6578 C CA . ARG B 1 110 ? 21.516 5.996 16.5 1 78.44 110 ARG B CA 1
ATOM 6579 C C . ARG B 1 110 ? 20.25 5.953 15.656 1 78.44 110 ARG B C 1
ATOM 6581 O O . ARG B 1 110 ? 19.156 5.82 16.188 1 78.44 110 ARG B O 1
ATOM 6588 N N . GLN B 1 111 ? 20.5 5.953 14.422 1 80.25 111 GLN B N 1
ATOM 6589 C CA . GLN B 1 111 ? 19.344 5.953 13.531 1 80.25 111 GLN B CA 1
ATOM 6590 C C . GLN B 1 111 ? 18.609 4.613 13.57 1 80.25 111 GLN B C 1
ATOM 6592 O O . GLN B 1 111 ? 17.375 4.566 13.555 1 80.25 111 GLN B O 1
ATOM 6597 N N . LEU B 1 112 ? 19.375 3.578 13.648 1 85.38 112 LEU B N 1
ATOM 6598 C CA . LEU B 1 112 ? 18.781 2.242 13.727 1 85.38 112 LEU B CA 1
ATOM 6599 C C . LEU B 1 112 ? 18.047 2.045 15.047 1 85.38 112 LEU B C 1
ATOM 6601 O O . LEU B 1 112 ? 16.969 1.454 15.078 1 85.38 112 LEU B O 1
ATOM 6605 N N . ARG B 1 113 ? 18.547 2.516 16.047 1 85.12 113 ARG B N 1
ATOM 6606 C CA . ARG B 1 113 ? 17.922 2.408 17.359 1 85.12 113 ARG B CA 1
ATOM 6607 C C . ARG B 1 113 ? 16.625 3.211 17.406 1 85.12 113 ARG B C 1
ATOM 6609 O O . ARG B 1 113 ? 15.648 2.791 18.031 1 85.12 113 ARG B O 1
ATOM 6616 N N . ARG B 1 114 ? 16.719 4.32 16.797 1 80.75 114 ARG B N 1
ATOM 6617 C CA . ARG B 1 114 ? 15.508 5.145 16.719 1 80.75 114 ARG B CA 1
ATOM 6618 C C . ARG B 1 114 ? 14.398 4.43 15.961 1 80.75 114 ARG B C 1
ATOM 6620 O O . ARG B 1 114 ? 13.234 4.465 16.359 1 80.75 114 ARG B O 1
ATOM 6627 N N . ALA B 1 115 ? 14.812 3.814 14.945 1 81.44 115 ALA B N 1
ATOM 6628 C CA . ALA B 1 115 ? 13.844 3.062 14.156 1 81.44 115 ALA B CA 1
ATOM 6629 C C . ALA B 1 115 ? 13.242 1.914 14.961 1 81.44 115 ALA B C 1
ATOM 6631 O O . ALA B 1 115 ? 12.031 1.684 14.922 1 81.44 115 ALA B O 1
ATOM 6632 N N . PHE B 1 116 ? 14.016 1.248 15.758 1 84.38 116 PHE B N 1
ATOM 6633 C CA . PHE B 1 116 ? 13.539 0.142 16.578 1 84.38 116 PHE B CA 1
ATOM 6634 C C . PHE B 1 116 ? 12.625 0.646 17.688 1 84.38 116 PHE B C 1
ATOM 6636 O O . PHE B 1 116 ? 11.633 -0.004 18.031 1 84.38 116 PHE B O 1
ATOM 6643 N N . ARG B 1 117 ? 12.977 1.743 18.203 1 82.38 117 ARG B N 1
ATOM 6644 C CA . ARG B 1 117 ? 12.164 2.326 19.266 1 82.38 117 ARG B CA 1
ATOM 6645 C C . ARG B 1 117 ? 10.797 2.752 18.75 1 82.38 117 ARG B C 1
ATOM 6647 O O . ARG B 1 117 ? 9.781 2.561 19.422 1 82.38 117 ARG B O 1
ATOM 6654 N N . SER B 1 118 ? 10.844 3.283 17.641 1 77.12 118 SER B N 1
ATOM 6655 C CA . SER B 1 118 ? 9.586 3.688 17.031 1 77.12 118 SER B CA 1
ATOM 6656 C C . SER B 1 118 ? 8.695 2.48 16.734 1 77.12 118 SER B C 1
ATOM 6658 O O . SER B 1 118 ? 7.477 2.539 16.938 1 77.12 118 SER B O 1
ATOM 6660 N N . ILE B 1 119 ? 9.273 1.41 16.328 1 82.88 119 ILE B N 1
ATOM 6661 C CA . ILE B 1 119 ? 8.523 0.191 16.047 1 82.88 119 ILE B CA 1
ATOM 6662 C C . ILE B 1 119 ? 7.961 -0.385 17.344 1 82.88 119 ILE B C 1
ATOM 6664 O O . ILE B 1 119 ? 6.793 -0.786 17.391 1 82.88 119 ILE B O 1
ATOM 6668 N N . ARG B 1 120 ? 8.773 -0.403 18.359 1 85.12 120 ARG B N 1
ATOM 6669 C CA . ARG B 1 120 ? 8.359 -0.935 19.641 1 85.12 120 ARG B CA 1
ATOM 6670 C C . ARG B 1 120 ? 7.188 -0.136 20.219 1 85.12 120 ARG B C 1
ATOM 6672 O O . ARG B 1 120 ? 6.246 -0.71 20.766 1 85.12 120 ARG B O 1
ATOM 6679 N N . ASN B 1 121 ? 7.195 1.107 19.953 1 83.25 121 ASN B N 1
ATOM 6680 C CA . ASN B 1 121 ? 6.145 1.968 20.484 1 83.25 121 ASN B CA 1
ATOM 6681 C C . ASN B 1 121 ? 4.867 1.869 19.672 1 83.25 121 ASN B C 1
ATOM 6683 O O . ASN B 1 121 ? 3.77 2.092 20.188 1 83.25 121 ASN B O 1
ATOM 6687 N N . ALA B 1 122 ? 5.004 1.592 18.484 1 80.88 122 ALA B N 1
ATOM 6688 C CA . ALA B 1 122 ? 3.844 1.481 17.609 1 80.88 122 ALA B CA 1
ATOM 6689 C C . ALA B 1 122 ? 3.217 0.093 17.703 1 80.88 122 ALA B C 1
ATOM 6691 O O . ALA B 1 122 ? 2.072 -0.107 17.281 1 80.88 122 ALA B O 1
ATOM 6692 N N . LEU B 1 123 ? 3.859 -0.947 18.281 1 87.06 123 LEU B N 1
ATOM 6693 C CA . LEU B 1 123 ? 3.482 -2.355 18.25 1 87.06 123 LEU B CA 1
ATOM 6694 C C . LEU B 1 123 ? 2.16 -2.58 18.984 1 87.06 123 LEU B C 1
ATOM 6696 O O . LEU B 1 123 ? 1.301 -3.322 18.5 1 87.06 123 LEU B O 1
ATOM 6700 N N . PRO B 1 124 ? 1.896 -1.934 20.047 1 84.81 124 PRO B N 1
ATOM 6701 C CA . PRO B 1 124 ? 0.638 -2.209 20.75 1 84.81 124 PRO B CA 1
ATOM 6702 C C . PRO B 1 124 ? -0.59 -1.811 19.938 1 84.81 124 PRO B C 1
ATOM 6704 O O . PRO B 1 124 ? -1.565 -2.564 19.875 1 84.81 124 PRO B O 1
ATOM 6707 N N . GLN B 1 125 ? -0.54 -0.678 19.375 1 82.62 125 GLN B N 1
ATOM 6708 C CA . GLN B 1 125 ? -1.675 -0.243 18.562 1 82.62 125 GLN B CA 1
ATOM 6709 C C . GLN B 1 125 ? -1.852 -1.135 17.344 1 82.62 125 GLN B C 1
ATOM 6711 O O . GLN B 1 125 ? -2.979 -1.432 16.938 1 82.62 125 GLN B O 1
ATOM 6716 N N . ILE B 1 126 ? -0.783 -1.565 16.75 1 85.88 126 ILE B N 1
ATOM 6717 C CA . ILE B 1 126 ? -0.836 -2.459 15.602 1 85.88 126 ILE B CA 1
ATOM 6718 C C . ILE B 1 126 ? -1.388 -3.818 16.031 1 85.88 126 ILE B C 1
ATOM 6720 O O . ILE B 1 126 ? -2.104 -4.473 15.266 1 85.88 126 ILE B O 1
ATOM 6724 N N . SER B 1 127 ? -1.059 -4.25 17.234 1 88.38 127 SER B N 1
ATOM 6725 C CA . SER B 1 127 ? -1.492 -5.559 17.703 1 88.38 127 SER B CA 1
ATOM 6726 C C . SER B 1 127 ? -3.008 -5.621 17.859 1 88.38 127 SER B C 1
ATOM 6728 O O . SER B 1 127 ? -3.621 -6.656 17.594 1 88.38 127 SER B O 1
ATOM 6730 N N . TYR B 1 128 ? -3.705 -4.504 18.203 1 86.75 128 TYR B N 1
ATOM 6731 C CA . TYR B 1 128 ? -5.156 -4.496 18.312 1 86.75 128 TYR B CA 1
ATOM 6732 C C . TYR B 1 128 ? -5.816 -4.707 16.969 1 86.75 128 TYR B C 1
ATOM 6734 O O . TYR B 1 128 ? -6.758 -5.492 16.844 1 86.75 128 TYR B O 1
ATOM 6742 N N . VAL B 1 129 ? -5.332 -3.977 16.062 1 87.94 129 VAL B N 1
ATOM 6743 C CA . VAL B 1 129 ? -5.879 -4.121 14.711 1 87.94 129 VAL B CA 1
ATOM 6744 C C . VAL B 1 129 ? -5.594 -5.531 14.188 1 87.94 129 VAL B C 1
ATOM 6746 O O . VAL B 1 129 ? -6.441 -6.133 13.523 1 87.94 129 VAL B O 1
ATOM 6749 N N . PHE B 1 130 ? -4.422 -6.074 14.539 1 91.62 130 PHE B N 1
ATOM 6750 C CA . PHE B 1 130 ? -4.043 -7.418 14.117 1 91.62 130 PHE B CA 1
ATOM 6751 C C . PHE B 1 130 ? -4.961 -8.461 14.742 1 91.62 130 PHE B C 1
ATOM 6753 O O . PHE B 1 130 ? -5.359 -9.422 14.078 1 91.62 130 PHE B O 1
ATOM 6760 N N . PHE B 1 131 ? -5.297 -8.258 15.969 1 91.94 131 PHE B N 1
ATOM 6761 C CA . PHE B 1 131 ? -6.184 -9.211 16.625 1 91.94 131 PHE B CA 1
ATOM 6762 C C . PHE B 1 131 ? -7.578 -9.156 16.016 1 91.94 131 PHE B C 1
ATOM 6764 O O . PHE B 1 131 ? -8.234 -10.188 15.875 1 91.94 131 PHE B O 1
ATOM 6771 N N . LEU B 1 132 ? -8.055 -8 15.75 1 91.56 132 LEU B N 1
ATOM 6772 C CA . LEU B 1 132 ? -9.344 -7.883 15.07 1 91.56 132 LEU B CA 1
ATOM 6773 C C . LEU B 1 132 ? -9.289 -8.539 13.695 1 91.56 132 LEU B C 1
ATOM 6775 O O . LEU B 1 132 ? -10.25 -9.203 13.281 1 91.56 132 LEU B O 1
ATOM 6779 N N . PHE B 1 133 ? -8.211 -8.336 13.023 1 92.94 133 PHE B N 1
ATOM 6780 C CA . PHE B 1 133 ? -7.988 -8.953 11.719 1 92.94 133 PHE B CA 1
ATOM 6781 C C . PHE B 1 133 ? -7.996 -10.477 11.836 1 92.94 133 PHE B C 1
ATOM 6783 O O . PHE B 1 133 ? -8.656 -11.156 11.047 1 92.94 133 PHE B O 1
ATOM 6790 N N . MET B 1 134 ? -7.234 -10.992 12.789 1 94.25 134 MET B N 1
ATOM 6791 C CA . MET B 1 134 ? -7.184 -12.43 13.008 1 94.25 134 MET B CA 1
ATOM 6792 C C . MET B 1 134 ? -8.555 -12.977 13.383 1 94.25 134 MET B C 1
ATOM 6794 O O . MET B 1 134 ? -8.922 -14.078 12.977 1 94.25 134 MET B O 1
ATOM 6798 N N . PHE B 1 135 ? -9.312 -12.203 14.086 1 93.12 135 PHE B N 1
ATOM 6799 C CA . PHE B 1 135 ? -10.672 -12.594 14.438 1 93.12 135 PHE B CA 1
ATOM 6800 C C . PHE B 1 135 ? -11.539 -12.703 13.188 1 93.12 135 PHE B C 1
ATOM 6802 O O . PHE B 1 135 ? -12.297 -13.664 13.031 1 93.12 135 PHE B O 1
ATOM 6809 N N . SER B 1 136 ? -11.445 -11.734 12.344 1 94.44 136 SER B N 1
ATOM 6810 C CA . SER B 1 136 ? -12.211 -11.766 11.094 1 94.44 136 SER B CA 1
ATOM 6811 C C . SER B 1 136 ? -11.836 -12.984 10.258 1 94.44 136 SER B C 1
ATOM 6813 O O . SER B 1 136 ? -12.711 -13.664 9.719 1 94.44 136 SER B O 1
ATOM 6815 N N . VAL B 1 137 ? -10.562 -13.305 10.18 1 96.44 137 VAL B N 1
ATOM 6816 C CA . VAL B 1 137 ? -10.102 -14.453 9.406 1 96.44 137 VAL B CA 1
ATOM 6817 C C . VAL B 1 137 ? -10.648 -15.742 10.023 1 96.44 137 VAL B C 1
ATOM 6819 O O . VAL B 1 137 ? -11.094 -16.641 9.305 1 96.44 137 VAL B O 1
ATOM 6822 N N . LEU B 1 138 ? -10.664 -15.82 11.344 1 95.38 138 LEU B N 1
ATOM 6823 C CA . LEU B 1 138 ? -11.148 -17.016 12.031 1 95.38 138 LEU B CA 1
ATOM 6824 C C . LEU B 1 138 ? -12.648 -17.203 11.812 1 95.38 138 LEU B C 1
ATOM 6826 O O . LEU B 1 138 ? -13.117 -18.312 11.578 1 95.38 138 LEU B O 1
ATOM 6830 N N . VAL B 1 139 ? -13.406 -16.109 11.812 1 94.44 139 VAL B N 1
ATOM 6831 C CA . VAL B 1 139 ? -14.852 -16.188 11.625 1 94.44 139 VAL B CA 1
ATOM 6832 C C . VAL B 1 139 ? -15.164 -16.594 10.188 1 94.44 139 VAL B C 1
ATOM 6834 O O . VAL B 1 139 ? -16 -17.469 9.953 1 94.44 139 VAL B O 1
ATOM 6837 N N . PHE B 1 140 ? -14.508 -16 9.25 1 96.12 140 PHE B N 1
ATOM 6838 C CA . PHE B 1 140 ? -14.727 -16.359 7.852 1 96.12 140 PHE B CA 1
ATOM 6839 C C . PHE B 1 140 ? -14.297 -17.797 7.582 1 96.12 140 PHE B C 1
ATOM 6841 O O . PHE B 1 140 ? -14.883 -18.469 6.738 1 96.12 140 PHE B O 1
ATOM 6848 N N . SER B 1 141 ? -13.227 -18.234 8.266 1 96.19 141 SER B N 1
ATOM 6849 C CA . SER B 1 141 ? -12.781 -19.609 8.094 1 96.19 141 SER B CA 1
ATOM 6850 C C . SER B 1 141 ? -13.82 -20.594 8.617 1 96.19 141 SER B C 1
ATOM 6852 O O . SER B 1 141 ? -14.031 -21.656 8.023 1 96.19 141 SER B O 1
ATOM 6854 N N . LEU B 1 142 ? -14.477 -20.25 9.703 1 94 142 LEU B N 1
ATOM 6855 C CA . LEU B 1 142 ? -15.547 -21.078 10.219 1 94 142 LEU B CA 1
ATOM 6856 C C . LEU B 1 142 ? -16.734 -21.109 9.258 1 94 142 LEU B C 1
ATOM 6858 O O . LEU B 1 142 ? -17.344 -22.156 9.055 1 94 142 LEU B O 1
ATOM 6862 N N . MET B 1 143 ? -17.031 -19.984 8.703 1 93.94 143 MET B N 1
ATOM 6863 C CA . MET B 1 143 ? -18.094 -19.906 7.719 1 93.94 143 MET B CA 1
ATOM 6864 C C . MET B 1 143 ? -17.781 -20.766 6.492 1 93.94 143 MET B C 1
ATOM 6866 O O . MET B 1 143 ? -18.641 -21.469 5.98 1 93.94 143 MET B O 1
ATOM 6870 N N . ALA B 1 144 ? -16.562 -20.719 6.066 1 95.25 144 ALA B N 1
ATOM 6871 C CA . ALA B 1 144 ? -16.141 -21.516 4.906 1 95.25 144 ALA B CA 1
ATOM 6872 C C . ALA B 1 144 ? -16.219 -23 5.203 1 95.25 144 ALA B C 1
ATOM 6874 O O . ALA B 1 144 ? -16.594 -23.797 4.34 1 95.25 144 ALA B O 1
ATOM 6875 N N . LEU B 1 145 ? -15.812 -23.406 6.398 1 93.31 145 LEU B N 1
ATOM 6876 C CA . LEU B 1 145 ? -15.891 -24.797 6.793 1 93.31 145 LEU B CA 1
ATOM 6877 C C . LEU B 1 145 ? -17.312 -25.312 6.699 1 93.31 145 LEU B C 1
ATOM 6879 O O . LEU B 1 145 ? -17.562 -26.406 6.164 1 93.31 145 LEU B O 1
ATOM 6883 N N . LYS B 1 146 ? -18.281 -24.531 7.129 1 90.5 146 LYS B N 1
ATOM 6884 C CA . LYS B 1 146 ? -19.672 -24.953 7.168 1 90.5 146 LYS B CA 1
ATOM 6885 C C . LYS B 1 146 ? -20.312 -24.891 5.781 1 90.5 146 LYS B C 1
ATOM 6887 O O . LYS B 1 146 ? -21.141 -25.719 5.434 1 90.5 146 LYS B O 1
ATOM 6892 N N . LEU B 1 147 ? -19.859 -23.953 4.965 1 90.12 147 LEU B N 1
ATOM 6893 C CA . LEU B 1 147 ? -20.453 -23.766 3.646 1 90.12 147 LEU B CA 1
ATOM 6894 C C . LEU B 1 147 ? -19.938 -24.797 2.664 1 90.12 147 LEU B C 1
ATOM 6896 O O . LEU B 1 147 ? -20.688 -25.344 1.854 1 90.12 147 LEU B O 1
ATOM 6900 N N . PHE B 1 148 ? -18.609 -25.141 2.744 1 92.31 148 PHE B N 1
ATOM 6901 C CA . PHE B 1 148 ? -18.016 -25.922 1.674 1 92.31 148 PHE B CA 1
ATOM 6902 C C . PHE B 1 148 ? -17.547 -27.281 2.189 1 92.31 148 PHE B C 1
ATOM 6904 O O . PHE B 1 148 ? -17.281 -28.188 1.403 1 92.31 148 PHE B O 1
ATOM 6911 N N . GLY B 1 149 ? -17.453 -27.531 3.4 1 85.5 149 GLY B N 1
ATOM 6912 C CA . GLY B 1 149 ? -16.844 -28.734 3.975 1 85.5 149 GLY B CA 1
ATOM 6913 C C . GLY B 1 149 ? -17.562 -30.016 3.596 1 85.5 149 GLY B C 1
ATOM 6914 O O . GLY B 1 149 ? -16.938 -31.031 3.355 1 85.5 149 GLY B O 1
ATOM 6915 N N . LYS B 1 150 ? -18.859 -30.016 3.426 1 84.31 150 LYS B N 1
ATOM 6916 C CA . LYS B 1 150 ? -19.609 -31.25 3.232 1 84.31 150 LYS B CA 1
ATOM 6917 C C . LYS B 1 150 ? -20.078 -31.391 1.789 1 84.31 150 LYS B C 1
ATOM 6919 O O . LYS B 1 150 ? -20.969 -32.188 1.497 1 84.31 150 LYS B O 1
ATOM 6924 N N . ARG B 1 151 ? -19.484 -30.703 0.877 1 88.38 151 ARG B N 1
ATOM 6925 C CA . ARG B 1 151 ? -19.953 -30.766 -0.508 1 88.38 151 ARG B CA 1
ATOM 6926 C C . ARG B 1 151 ? -19.031 -31.641 -1.354 1 88.38 151 ARG B C 1
ATOM 6928 O O . ARG B 1 151 ? -19.281 -31.828 -2.547 1 88.38 151 ARG B O 1
ATOM 6935 N N . GLY B 1 152 ? -18.016 -32.156 -0.804 1 87.75 152 GLY B N 1
ATOM 6936 C CA . GLY B 1 152 ? -17.141 -33.094 -1.475 1 87.75 152 GLY B CA 1
ATOM 6937 C C . GLY B 1 152 ? -16.375 -32.5 -2.637 1 87.75 152 GLY B C 1
ATOM 6938 O O . GLY B 1 152 ? -16.141 -33.156 -3.641 1 87.75 152 GLY B O 1
ATOM 6939 N N . LEU B 1 153 ? -16.141 -31.219 -2.57 1 91.5 153 LEU B N 1
ATOM 6940 C CA . LEU B 1 153 ? -15.367 -30.562 -3.615 1 91.5 153 LEU B CA 1
ATOM 6941 C C . LEU B 1 153 ? -13.883 -30.891 -3.49 1 91.5 153 LEU B C 1
ATOM 6943 O O . LEU B 1 153 ? -13.398 -31.219 -2.4 1 91.5 153 LEU B O 1
ATOM 6947 N N . LEU B 1 154 ? -13.195 -30.875 -4.629 1 90.75 154 LEU B N 1
ATOM 6948 C CA . LEU B 1 154 ? -11.773 -31.188 -4.66 1 90.75 154 LEU B CA 1
ATOM 6949 C C . LEU B 1 154 ? -10.977 -30.031 -5.238 1 90.75 154 LEU B C 1
ATOM 6951 O O . LEU B 1 154 ? -11.5 -29.234 -6.027 1 90.75 154 LEU B O 1
ATOM 6955 N N . THR B 1 155 ? -9.781 -29.891 -4.746 1 88.81 155 THR B N 1
ATOM 6956 C CA . THR B 1 155 ? -8.867 -28.922 -5.324 1 88.81 155 THR B CA 1
ATOM 6957 C C . THR B 1 155 ? -8.242 -29.453 -6.605 1 88.81 155 THR B C 1
ATOM 6959 O O . THR B 1 155 ? -8.5 -30.594 -7.004 1 88.81 155 THR B O 1
ATOM 6962 N N . ILE B 1 156 ? -7.477 -28.703 -7.293 1 82.12 156 ILE B N 1
ATOM 6963 C CA . ILE B 1 156 ? -6.863 -29.062 -8.562 1 82.12 156 ILE B CA 1
ATOM 6964 C C . ILE B 1 156 ? -5.848 -30.188 -8.344 1 82.12 156 ILE B C 1
ATOM 6966 O O . ILE B 1 156 ? -5.672 -31.047 -9.203 1 82.12 156 ILE B O 1
ATOM 6970 N N . ASP B 1 157 ? -5.285 -30.234 -7.125 1 81.12 157 ASP B N 1
ATOM 6971 C CA . ASP B 1 157 ? -4.289 -31.25 -6.809 1 81.12 157 ASP B CA 1
ATOM 6972 C C . ASP B 1 157 ? -4.953 -32.531 -6.285 1 81.12 157 ASP B C 1
ATOM 6974 O O . ASP B 1 157 ? -4.27 -33.5 -5.965 1 81.12 157 ASP B O 1
ATOM 6978 N N . GLY B 1 158 ? -6.289 -32.531 -6.145 1 84.25 158 GLY B N 1
ATOM 6979 C CA . GLY B 1 158 ? -7.012 -33.719 -5.719 1 84.25 158 GLY B CA 1
ATOM 6980 C C . GLY B 1 158 ? -7.254 -33.781 -4.223 1 84.25 158 GLY B C 1
ATOM 6981 O O . GLY B 1 158 ? -7.797 -34.75 -3.709 1 84.25 158 GLY B O 1
ATOM 6982 N N . SER B 1 159 ? -6.789 -32.812 -3.529 1 87.88 159 SER B N 1
ATOM 6983 C CA . SER B 1 159 ? -7.016 -32.781 -2.09 1 87.88 159 SER B CA 1
ATOM 6984 C C . SER B 1 159 ? -8.398 -32.219 -1.76 1 87.88 159 SER B C 1
ATOM 6986 O O . SER B 1 159 ? -9 -31.516 -2.572 1 87.88 159 SER B O 1
ATOM 6988 N N . PRO B 1 160 ? -8.914 -32.688 -0.611 1 92.19 160 PRO B N 1
ATOM 6989 C CA . PRO B 1 160 ? -10.242 -32.188 -0.232 1 92.19 160 PRO B CA 1
ATOM 6990 C C . PRO B 1 160 ? -10.273 -30.688 -0.013 1 92.19 160 PRO B C 1
ATOM 6992 O O . PRO B 1 160 ? -9.32 -30.125 0.527 1 92.19 160 PRO B O 1
ATOM 6995 N N . TYR B 1 161 ? -11.383 -30.141 -0.501 1 94.38 161 TYR B N 1
ATOM 6996 C CA . TYR B 1 161 ? -11.555 -28.703 -0.47 1 94.38 161 TYR B CA 1
ATOM 6997 C C . TYR B 1 161 ? -12.203 -28.25 0.834 1 94.38 161 TYR B C 1
ATOM 6999 O O . TYR B 1 161 ? -13.352 -28.609 1.115 1 94.38 161 TYR B O 1
ATOM 7007 N N . PHE B 1 162 ? -11.477 -27.531 1.729 1 94.06 162 PHE B N 1
ATOM 7008 C CA . PHE B 1 162 ? -11.961 -26.859 2.93 1 94.06 162 PHE B CA 1
ATOM 7009 C C . PHE B 1 162 ? -12.625 -27.844 3.879 1 94.06 162 PHE B C 1
ATOM 7011 O O . PHE B 1 162 ? -13.75 -27.625 4.324 1 94.06 162 PHE B O 1
ATOM 7018 N N . THR B 1 163 ? -11.93 -28.938 4.297 1 92.31 163 THR B N 1
ATOM 7019 C CA . THR B 1 163 ? -12.461 -29.953 5.203 1 92.31 163 THR B CA 1
ATOM 7020 C C . THR B 1 163 ? -11.836 -29.828 6.586 1 92.31 163 THR B C 1
ATOM 7022 O O . THR B 1 163 ? -12.43 -30.234 7.586 1 92.31 163 THR B O 1
ATOM 7025 N N . ASN B 1 164 ? -10.648 -29.25 6.617 1 92.62 164 ASN B N 1
ATOM 7026 C CA . ASN B 1 164 ? -9.961 -29.047 7.891 1 92.62 164 ASN B CA 1
ATOM 7027 C C . ASN B 1 164 ? -9.898 -27.562 8.266 1 92.62 164 ASN B C 1
ATOM 7029 O O . ASN B 1 164 ? -9.438 -26.75 7.473 1 92.62 164 ASN B O 1
ATOM 7033 N N . TYR B 1 165 ? -10.281 -27.297 9.523 1 94 165 TYR B N 1
ATOM 7034 C CA . TYR B 1 165 ? -10.406 -25.906 9.961 1 94 165 TYR B CA 1
ATOM 7035 C C . TYR B 1 165 ? -9.062 -25.203 9.93 1 94 165 TYR B C 1
ATOM 7037 O O . TYR B 1 165 ? -8.953 -24.078 9.43 1 94 165 TYR B O 1
ATOM 7045 N N . LEU B 1 166 ? -7.992 -25.781 10.445 1 93.38 166 LEU B N 1
ATOM 7046 C CA . LEU B 1 166 ? -6.684 -25.125 10.516 1 93.38 166 LEU B CA 1
ATOM 7047 C C . LEU B 1 166 ? -6.121 -24.875 9.117 1 93.38 166 LEU B C 1
ATOM 7049 O O . LEU B 1 166 ? -5.477 -23.859 8.883 1 93.38 166 LEU B O 1
ATOM 7053 N N . ASP B 1 167 ? -6.41 -25.766 8.211 1 94.56 167 ASP B N 1
ATOM 7054 C CA . ASP B 1 167 ? -5.977 -25.578 6.828 1 94.56 167 ASP B CA 1
ATOM 7055 C C . ASP B 1 167 ? -6.746 -24.453 6.156 1 94.56 167 ASP B C 1
ATOM 7057 O O . ASP B 1 167 ? -6.184 -23.703 5.344 1 94.56 167 ASP B O 1
ATOM 7061 N N . ILE B 1 168 ? -7.965 -24.344 6.547 1 96.56 168 ILE B N 1
ATOM 7062 C CA . ILE B 1 168 ? -8.789 -23.281 5.977 1 96.56 168 ILE B CA 1
ATOM 7063 C C . ILE B 1 168 ? -8.289 -21.922 6.473 1 96.56 168 ILE B C 1
ATOM 7065 O O . ILE B 1 168 ? -8.203 -20.969 5.695 1 96.56 168 ILE B O 1
ATOM 7069 N N . VAL B 1 169 ? -7.941 -21.891 7.754 1 96.69 169 VAL B N 1
ATOM 7070 C CA . VAL B 1 169 ? -7.422 -20.656 8.32 1 96.69 169 VAL B CA 1
ATOM 7071 C C . VAL B 1 169 ? -6.152 -20.234 7.578 1 96.69 169 VAL B C 1
ATOM 7073 O O . VAL B 1 169 ? -5.973 -19.062 7.25 1 96.69 169 VAL B O 1
ATOM 7076 N N . PHE B 1 170 ? -5.336 -21.172 7.289 1 96.69 170 PHE B N 1
ATOM 7077 C CA . PHE B 1 170 ? -4.094 -20.875 6.582 1 96.69 170 PHE B CA 1
ATOM 7078 C C . PHE B 1 170 ? -4.379 -20.422 5.156 1 96.69 170 PHE B C 1
ATOM 7080 O O . PHE B 1 170 ? -3.795 -19.453 4.684 1 96.69 170 PHE B O 1
ATOM 7087 N N . ASP B 1 171 ? -5.301 -21.078 4.5 1 96.38 171 ASP B N 1
ATOM 7088 C CA . ASP B 1 171 ? -5.625 -20.734 3.119 1 96.38 171 ASP B CA 1
ATOM 7089 C C . ASP B 1 171 ? -6.23 -19.328 3.029 1 96.38 171 ASP B C 1
ATOM 7091 O O . ASP B 1 171 ? -5.922 -18.578 2.107 1 96.38 171 ASP B O 1
ATOM 7095 N N . LEU B 1 172 ? -7.074 -19.062 3.941 1 97.44 172 LEU B N 1
ATOM 7096 C CA . LEU B 1 172 ? -7.707 -17.75 3.918 1 97.44 172 LEU B CA 1
ATOM 7097 C C . LEU B 1 172 ? -6.73 -16.656 4.344 1 97.44 172 LEU B C 1
ATOM 7099 O O . LEU B 1 172 ? -6.812 -15.523 3.875 1 97.44 172 LEU B O 1
ATOM 7103 N N . TYR B 1 173 ? -5.797 -17.031 5.242 1 97.25 173 TYR B N 1
ATOM 7104 C CA . TYR B 1 173 ? -4.727 -16.094 5.566 1 97.25 173 TYR B CA 1
ATOM 7105 C C . TYR B 1 173 ? -3.875 -15.797 4.34 1 97.25 173 TYR B C 1
ATOM 7107 O O . TYR B 1 173 ? -3.506 -14.648 4.094 1 97.25 173 TYR B O 1
ATOM 7115 N N . VAL B 1 174 ? -3.555 -16.812 3.586 1 96.81 174 VAL B N 1
ATOM 7116 C CA . VAL B 1 174 ? -2.773 -16.656 2.365 1 96.81 174 VAL B CA 1
ATOM 7117 C C . VAL B 1 174 ? -3.561 -15.828 1.352 1 96.81 174 VAL B C 1
ATOM 7119 O O . VAL B 1 174 ? -2.982 -15.039 0.608 1 96.81 174 VAL B O 1
ATOM 7122 N N . LEU B 1 175 ? -4.863 -15.977 1.371 1 96.62 175 LEU B N 1
ATOM 7123 C CA . LEU B 1 175 ? -5.703 -15.227 0.441 1 96.62 175 LEU B CA 1
ATOM 7124 C C . LEU B 1 175 ? -5.633 -13.727 0.727 1 96.62 175 LEU B C 1
ATOM 7126 O O . LEU B 1 175 ? -5.727 -12.914 -0.192 1 96.62 175 LEU B O 1
ATOM 7130 N N . VAL B 1 176 ? -5.426 -13.414 1.928 1 95.44 176 VAL B N 1
ATOM 7131 C CA . VAL B 1 176 ? -5.289 -12 2.283 1 95.44 176 VAL B CA 1
ATOM 7132 C C . VAL B 1 176 ? -4.055 -11.414 1.604 1 95.44 176 VAL B C 1
ATOM 7134 O O . VAL B 1 176 ? -4.047 -10.242 1.221 1 95.44 176 VAL B O 1
ATOM 7137 N N . THR B 1 177 ? -2.992 -12.211 1.394 1 93.69 177 THR B N 1
ATOM 7138 C CA . THR B 1 177 ? -1.778 -11.773 0.715 1 93.69 177 THR B CA 1
ATOM 7139 C C . THR B 1 177 ? -1.941 -11.867 -0.799 1 93.69 177 THR B C 1
ATOM 7141 O O . THR B 1 177 ? -1.019 -11.547 -1.55 1 93.69 177 THR B O 1
ATOM 7144 N N . THR B 1 178 ? -3.062 -12.297 -1.314 1 94 178 THR B N 1
ATOM 7145 C CA . THR B 1 178 ? -3.443 -12.43 -2.717 1 94 178 THR B CA 1
ATOM 7146 C C . THR B 1 178 ? -2.615 -13.508 -3.404 1 94 178 THR B C 1
ATOM 7148 O O . THR B 1 178 ? -2.738 -13.719 -4.613 1 94 178 THR B O 1
ATOM 7151 N N . ALA B 1 179 ? -1.841 -14.289 -2.689 1 94.94 179 ALA B N 1
ATOM 7152 C CA . ALA B 1 179 ? -0.883 -15.211 -3.295 1 94.94 179 ALA B CA 1
ATOM 7153 C C . ALA B 1 179 ? -1.588 -16.438 -3.863 1 94.94 179 ALA B C 1
ATOM 7155 O O . ALA B 1 179 ? -1.071 -17.094 -4.773 1 94.94 179 ALA B O 1
ATOM 7156 N N . ASN B 1 180 ? -2.729 -16.812 -3.324 1 94.69 180 ASN B N 1
ATOM 7157 C CA . ASN B 1 180 ? -3.402 -18 -3.836 1 94.69 180 ASN B CA 1
ATOM 7158 C C . ASN B 1 180 ? -4.688 -17.641 -4.574 1 94.69 180 ASN B C 1
ATOM 7160 O O . ASN B 1 180 ? -5.516 -18.516 -4.852 1 94.69 180 ASN B O 1
ATOM 7164 N N . SER B 1 181 ? -4.93 -16.344 -4.832 1 94.12 181 SER B N 1
ATOM 7165 C CA . SER B 1 181 ? -6.047 -15.922 -5.672 1 94.12 181 SER B CA 1
ATOM 7166 C C . SER B 1 181 ? -5.727 -16.094 -7.152 1 94.12 181 SER B C 1
ATOM 7168 O O . SER B 1 181 ? -4.613 -15.797 -7.59 1 94.12 181 SER B O 1
ATOM 7170 N N . PRO B 1 182 ? -6.598 -16.594 -7.922 1 94.19 182 PRO B N 1
ATOM 7171 C CA . PRO B 1 182 ? -7.973 -17.047 -7.703 1 94.19 182 PRO B CA 1
ATOM 7172 C C . PRO B 1 182 ? -8.07 -18.547 -7.477 1 94.19 182 PRO B C 1
ATOM 7174 O O . PRO B 1 182 ? -9.172 -19.109 -7.469 1 94.19 182 PRO B O 1
ATOM 7177 N N . ASP B 1 183 ? -7.008 -19.234 -7.277 1 93.88 183 ASP B N 1
ATOM 7178 C CA . ASP B 1 183 ? -6.977 -20.688 -7.18 1 93.88 183 ASP B CA 1
ATOM 7179 C C . ASP B 1 183 ? -7.871 -21.188 -6.047 1 93.88 183 ASP B C 1
ATOM 7181 O O . ASP B 1 183 ? -8.562 -22.203 -6.188 1 93.88 183 ASP B O 1
ATOM 7185 N N . VAL B 1 184 ? -7.879 -20.453 -4.977 1 94.5 184 VAL B N 1
ATOM 7186 C CA . VAL B 1 184 ? -8.586 -20.906 -3.779 1 94.5 184 VAL B CA 1
ATOM 7187 C C . VAL B 1 184 ? -10.094 -20.781 -3.994 1 94.5 184 VAL B C 1
ATOM 7189 O O . VAL B 1 184 ? -10.867 -21.562 -3.438 1 94.5 184 VAL B O 1
ATOM 7192 N N . MET B 1 185 ? -10.609 -19.891 -4.84 1 95.25 185 MET B N 1
ATOM 7193 C CA . MET B 1 185 ? -12.047 -19.656 -5.016 1 95.25 185 MET B CA 1
ATOM 7194 C C . MET B 1 185 ? -12.586 -20.469 -6.191 1 95.25 185 MET B C 1
ATOM 7196 O O . MET B 1 185 ? -13.789 -20.688 -6.305 1 95.25 185 MET B O 1
ATOM 7200 N N . MET B 1 186 ? -11.742 -21.031 -7.098 1 94.06 186 MET B N 1
ATOM 7201 C CA . MET B 1 186 ? -12.156 -21.609 -8.375 1 94.06 186 MET B CA 1
ATOM 7202 C C . MET B 1 186 ? -13.023 -22.828 -8.156 1 94.06 186 MET B C 1
ATOM 7204 O O . MET B 1 186 ? -14.062 -22.984 -8.805 1 94.06 186 MET B O 1
ATOM 7208 N N . PRO B 1 187 ? -12.648 -23.719 -7.164 1 93.38 187 PRO B N 1
ATOM 7209 C CA . PRO B 1 187 ? -13.516 -24.891 -6.969 1 93.38 187 PRO B CA 1
ATOM 7210 C C . PRO B 1 187 ? -14.93 -24.5 -6.539 1 93.38 187 PRO B C 1
ATOM 7212 O O . PRO B 1 187 ? -15.898 -25.109 -6.984 1 93.38 187 PRO B O 1
ATOM 7215 N N . ALA B 1 188 ? -15.031 -23.562 -5.707 1 94.06 188 ALA B N 1
ATOM 7216 C CA . ALA B 1 188 ? -16.344 -23.078 -5.277 1 94.06 188 ALA B CA 1
ATOM 7217 C C . ALA B 1 188 ? -17.047 -22.328 -6.406 1 94.06 188 ALA B C 1
ATOM 7219 O O . ALA B 1 188 ? -18.25 -22.5 -6.609 1 94.06 188 ALA B O 1
ATOM 7220 N N . TYR B 1 189 ? -16.312 -21.578 -7.191 1 93.62 189 TYR B N 1
ATOM 7221 C CA . TYR B 1 189 ? -16.859 -20.828 -8.312 1 93.62 189 TYR B CA 1
ATOM 7222 C C . TYR B 1 189 ? -17.344 -21.766 -9.406 1 93.62 189 TYR B C 1
ATOM 7224 O O . TYR B 1 189 ? -18.406 -21.531 -9.992 1 93.62 189 TYR B O 1
ATOM 7232 N N . ASN B 1 190 ? -16.578 -22.828 -9.703 1 91.94 190 ASN B N 1
ATOM 7233 C CA . ASN B 1 190 ? -16.953 -23.797 -10.727 1 91.94 190 ASN B CA 1
ATOM 7234 C C . ASN B 1 190 ? -18.219 -24.562 -10.336 1 91.94 190 ASN B C 1
ATOM 7236 O O . ASN B 1 190 ? -18.969 -25 -11.203 1 91.94 190 ASN B O 1
ATOM 7240 N N . TYR B 1 191 ? -18.406 -24.656 -8.984 1 90.88 191 TYR B N 1
ATOM 7241 C CA . TYR B 1 191 ? -19.594 -25.344 -8.5 1 90.88 191 TYR B CA 1
ATOM 7242 C C . TYR B 1 191 ? -20.828 -24.453 -8.594 1 90.88 191 TYR B C 1
ATOM 7244 O O . TYR B 1 191 ? -21.859 -24.875 -9.102 1 90.88 191 TYR B O 1
ATOM 7252 N N . SER B 1 192 ? -20.703 -23.266 -8.078 1 91.31 192 SER B N 1
ATOM 7253 C CA . SER B 1 192 ? -21.812 -22.312 -8.148 1 91.31 192 SER B CA 1
ATOM 7254 C C . SER B 1 192 ? -21.312 -20.875 -8.148 1 91.31 192 SER B C 1
ATOM 7256 O O . SER B 1 192 ? -20.375 -20.531 -7.414 1 91.31 192 SER B O 1
ATOM 7258 N N . VAL B 1 193 ? -21.953 -20.062 -8.977 1 91.38 193 VAL B N 1
ATOM 7259 C CA . VAL B 1 193 ? -21.562 -18.656 -9.102 1 91.38 193 VAL B CA 1
ATOM 7260 C C . VAL B 1 193 ? -21.906 -17.906 -7.816 1 91.38 193 VAL B C 1
ATOM 7262 O O . VAL B 1 193 ? -21.25 -16.938 -7.469 1 91.38 193 VAL B O 1
ATOM 7265 N N . PHE B 1 194 ? -22.797 -18.344 -6.996 1 89.81 194 PHE B N 1
ATOM 7266 C CA . PHE B 1 194 ? -23.25 -17.656 -5.805 1 89.81 194 PHE B CA 1
ATOM 7267 C C . PHE B 1 194 ? -22.203 -17.703 -4.699 1 89.81 194 PHE B C 1
ATOM 7269 O O . PHE B 1 194 ? -22.156 -16.828 -3.842 1 89.81 194 PHE B O 1
ATOM 7276 N N . PHE B 1 195 ? -21.359 -18.719 -4.832 1 92.31 195 PHE B N 1
ATOM 7277 C CA . PHE B 1 195 ? -20.344 -18.859 -3.789 1 92.31 195 PHE B CA 1
ATOM 7278 C C . PHE B 1 195 ? -19.234 -17.844 -3.979 1 92.31 195 PHE B C 1
ATOM 7280 O O . PHE B 1 195 ? -18.422 -17.625 -3.07 1 92.31 195 PHE B O 1
ATOM 7287 N N . THR B 1 196 ? -19.219 -17.203 -5.16 1 94.12 196 THR B N 1
ATOM 7288 C CA . THR B 1 196 ? -18.203 -16.172 -5.395 1 94.12 196 THR B CA 1
ATOM 7289 C C . THR B 1 196 ? -18.469 -14.953 -4.52 1 94.12 196 THR B C 1
ATOM 7291 O O . THR B 1 196 ? -17.531 -14.203 -4.215 1 94.12 196 THR B O 1
ATOM 7294 N N . VAL B 1 197 ? -19.688 -14.805 -4.02 1 93.88 197 VAL B N 1
ATOM 7295 C CA . VAL B 1 197 ? -20.016 -13.656 -3.182 1 93.88 197 VAL B CA 1
ATOM 7296 C C . VAL B 1 197 ? -19.25 -13.742 -1.862 1 93.88 197 VAL B C 1
ATOM 7298 O O . VAL B 1 197 ? -18.812 -12.719 -1.333 1 93.88 197 VAL B O 1
ATOM 7301 N N . PHE B 1 198 ? -19.062 -14.977 -1.345 1 94.5 198 PHE B N 1
ATOM 7302 C CA . PHE B 1 198 ? -18.297 -15.18 -0.121 1 94.5 198 PHE B CA 1
ATOM 7303 C C . PHE B 1 198 ? -16.875 -14.664 -0.279 1 94.5 198 PHE B C 1
ATOM 7305 O O . PHE B 1 198 ? -16.391 -13.914 0.572 1 94.5 198 PHE B O 1
ATOM 7312 N N . PHE B 1 199 ? -16.266 -15.008 -1.332 1 96.56 199 PHE B N 1
ATOM 7313 C CA . PHE B 1 199 ? -14.867 -14.641 -1.544 1 96.56 199 PHE B CA 1
ATOM 7314 C C . PHE B 1 199 ? -14.75 -13.156 -1.877 1 96.56 199 PHE B C 1
ATOM 7316 O O . PHE B 1 199 ? -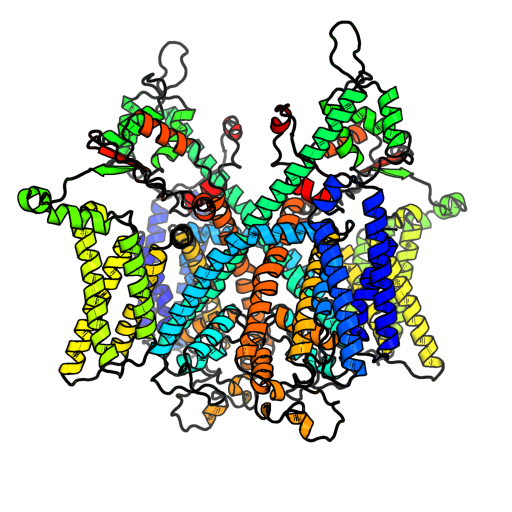13.766 -12.508 -1.503 1 96.56 199 PHE B O 1
ATOM 7323 N N . ILE B 1 200 ? -15.758 -12.602 -2.582 1 95.44 200 ILE B N 1
ATOM 7324 C CA . ILE B 1 200 ? -15.742 -11.18 -2.883 1 95.44 200 ILE B CA 1
ATOM 7325 C C . ILE B 1 200 ? -15.828 -10.375 -1.587 1 95.44 200 ILE B C 1
ATOM 7327 O O . ILE B 1 200 ? -15.055 -9.43 -1.381 1 95.44 200 ILE B O 1
ATOM 7331 N N . LEU B 1 201 ? -16.672 -10.789 -0.725 1 94.25 201 LEU B N 1
ATOM 7332 C CA . LEU B 1 201 ? -16.828 -10.109 0.559 1 94.25 201 LEU B CA 1
ATOM 7333 C C . LEU B 1 201 ? -15.555 -10.25 1.392 1 94.25 201 LEU B C 1
ATOM 7335 O O . LEU B 1 201 ? -15.109 -9.289 2.025 1 94.25 201 LEU B O 1
ATOM 7339 N N . TYR B 1 202 ? -14.992 -11.414 1.4 1 96.12 202 TYR B N 1
ATOM 7340 C CA . TYR B 1 202 ? -13.758 -11.656 2.143 1 96.12 202 TYR B CA 1
ATOM 7341 C C . TYR B 1 202 ? -12.633 -10.766 1.632 1 96.12 202 TYR B C 1
ATOM 7343 O O . TYR B 1 202 ? -11.891 -10.18 2.422 1 96.12 202 TYR B O 1
ATOM 7351 N N . ILE B 1 203 ? -12.492 -10.656 0.327 1 95.94 203 ILE B N 1
ATOM 7352 C CA . ILE B 1 203 ? -11.422 -9.883 -0.292 1 95.94 203 ILE B CA 1
ATOM 7353 C C . ILE B 1 203 ? -11.625 -8.398 -0.006 1 95.94 203 ILE B C 1
ATOM 7355 O O . ILE B 1 203 ? -10.672 -7.688 0.329 1 95.94 203 ILE B O 1
ATOM 7359 N N . VAL B 1 204 ? -12.805 -7.895 -0.073 1 92.19 204 VAL B N 1
ATOM 7360 C CA . VAL B 1 204 ? -13.078 -6.48 0.152 1 92.19 204 VAL B CA 1
ATOM 7361 C C . VAL B 1 204 ? -12.812 -6.129 1.613 1 92.19 204 VAL B C 1
ATOM 7363 O O . VAL B 1 204 ? -12.156 -5.125 1.907 1 92.19 204 VAL B O 1
ATOM 7366 N N . ILE B 1 205 ? -13.188 -6.988 2.504 1 91.62 205 ILE B N 1
ATOM 7367 C CA . ILE B 1 205 ? -13.102 -6.684 3.93 1 91.62 205 ILE B CA 1
ATOM 7368 C C . ILE B 1 205 ? -11.672 -6.895 4.422 1 91.62 205 ILE B C 1
ATOM 7370 O O . ILE B 1 205 ? -11.086 -6 5.031 1 91.62 205 ILE B O 1
ATOM 7374 N N . ASN B 1 206 ? -11.156 -8.055 4.141 1 93.5 206 ASN B N 1
ATOM 7375 C CA . ASN B 1 206 ? -9.875 -8.406 4.742 1 93.5 206 ASN B CA 1
ATOM 7376 C C . ASN B 1 206 ? -8.703 -7.957 3.877 1 93.5 206 ASN B C 1
ATOM 7378 O O . ASN B 1 206 ? -7.699 -7.469 4.395 1 93.5 206 ASN B O 1
ATOM 7382 N N . THR B 1 207 ? -8.742 -8.086 2.625 1 92.5 207 THR B N 1
ATOM 7383 C CA . THR B 1 207 ? -7.602 -7.789 1.761 1 92.5 207 THR B CA 1
ATOM 7384 C C . THR B 1 207 ? -7.496 -6.289 1.498 1 92.5 207 THR B C 1
ATOM 7386 O O . THR B 1 207 ? -6.422 -5.703 1.65 1 92.5 207 THR B O 1
ATOM 7389 N N . TYR B 1 208 ? -8.523 -5.625 1.203 1 90.81 208 TYR B N 1
ATOM 7390 C CA . TYR B 1 208 ? -8.414 -4.223 0.818 1 90.81 208 TYR B CA 1
ATOM 7391 C C . TYR B 1 208 ? -8.688 -3.309 2.008 1 90.81 208 TYR B C 1
ATOM 7393 O O . TYR B 1 208 ? -7.922 -2.373 2.262 1 90.81 208 TYR B O 1
ATOM 7401 N N . THR B 1 209 ? -9.688 -3.596 2.787 1 88.12 209 THR B N 1
ATOM 7402 C CA . THR B 1 209 ? -10.055 -2.682 3.865 1 88.12 209 THR B CA 1
ATOM 7403 C C . THR B 1 209 ? -9.094 -2.832 5.043 1 88.12 209 THR B C 1
ATOM 7405 O O . THR B 1 209 ? -8.492 -1.853 5.488 1 88.12 209 THR B O 1
ATOM 7408 N N . PHE B 1 210 ? -8.906 -4.051 5.516 1 88.19 210 PHE B N 1
ATOM 7409 C CA . PHE B 1 210 ? -8.062 -4.246 6.691 1 88.19 210 PHE B CA 1
ATOM 7410 C C . PHE B 1 210 ? -6.609 -3.898 6.383 1 88.19 210 PHE B C 1
ATOM 7412 O O . PHE B 1 210 ? -5.91 -3.332 7.227 1 88.19 210 PHE B O 1
ATOM 7419 N N . MET B 1 211 ? -6.125 -4.254 5.238 1 87.94 211 MET B N 1
ATOM 7420 C CA . MET B 1 211 ? -4.738 -3.943 4.906 1 87.94 211 MET B CA 1
ATOM 7421 C C . MET B 1 211 ? -4.531 -2.436 4.805 1 87.94 211 MET B C 1
ATOM 7423 O O . MET B 1 211 ? -3.488 -1.918 5.211 1 87.94 211 MET B O 1
ATOM 7427 N N . SER B 1 212 ? -5.457 -1.763 4.262 1 87.12 212 SER B N 1
ATOM 7428 C CA . SER B 1 212 ? -5.367 -0.307 4.219 1 87.12 212 SER B CA 1
ATOM 7429 C C . SER B 1 212 ? -5.422 0.295 5.617 1 87.12 212 SER B C 1
ATOM 7431 O O . SER B 1 212 ? -4.742 1.282 5.902 1 87.12 212 SER B O 1
ATOM 7433 N N . PHE B 1 213 ? -6.172 -0.404 6.438 1 84.69 213 PHE B N 1
ATOM 7434 C CA . PHE B 1 213 ? -6.266 0.046 7.82 1 84.69 213 PHE B CA 1
ATOM 7435 C C . PHE B 1 213 ? -4.949 -0.184 8.555 1 84.69 213 PHE B C 1
ATOM 7437 O O . PHE B 1 213 ? -4.559 0.618 9.406 1 84.69 213 PHE B O 1
ATOM 7444 N N . PHE B 1 214 ? -4.328 -1.231 8.266 1 87.5 214 PHE B N 1
ATOM 7445 C CA . PHE B 1 214 ? -3.016 -1.5 8.844 1 87.5 214 PHE B CA 1
ATOM 7446 C C . PHE B 1 214 ? -2.027 -0.399 8.477 1 87.5 214 PHE B C 1
ATOM 7448 O O . PHE B 1 214 ? -1.306 0.105 9.344 1 87.5 214 PHE B O 1
ATOM 7455 N N . LEU B 1 215 ? -2.016 -0.075 7.305 1 87.75 215 LEU B N 1
ATOM 7456 C CA . LEU B 1 215 ? -1.11 0.97 6.84 1 87.75 215 LEU B CA 1
ATOM 7457 C C . LEU B 1 215 ? -1.423 2.301 7.512 1 87.75 215 LEU B C 1
ATOM 7459 O O . LEU B 1 215 ? -0.512 3.023 7.922 1 87.75 215 LEU B O 1
ATOM 7463 N N . ALA B 1 216 ? -2.693 2.604 7.691 1 85.75 216 ALA B N 1
ATOM 7464 C CA . ALA B 1 216 ? -3.115 3.865 8.297 1 85.75 216 ALA B CA 1
ATOM 7465 C C . ALA B 1 216 ? -2.701 3.936 9.758 1 85.75 216 ALA B C 1
ATOM 7467 O O . ALA B 1 216 ? -2.215 4.969 10.227 1 85.75 216 ALA B O 1
ATOM 7468 N N . VAL B 1 217 ? -2.889 2.848 10.453 1 84.75 217 VAL B N 1
ATOM 7469 C CA . VAL B 1 217 ? -2.568 2.818 11.875 1 84.75 217 VAL B CA 1
ATOM 7470 C C . VAL B 1 217 ? -1.057 2.908 12.07 1 84.75 217 VAL B C 1
ATOM 7472 O O . VAL B 1 217 ? -0.577 3.629 12.945 1 84.75 217 VAL B O 1
ATOM 7475 N N . VAL B 1 218 ? -0.37 2.23 11.242 1 84.31 218 VAL B N 1
ATOM 7476 C CA . VAL B 1 218 ? 1.086 2.27 11.328 1 84.31 218 VAL B CA 1
ATOM 7477 C C . VAL B 1 218 ? 1.588 3.666 10.977 1 84.31 218 VAL B C 1
ATOM 7479 O O . VAL B 1 218 ? 2.459 4.211 11.656 1 84.31 218 VAL B O 1
ATOM 7482 N N . TYR B 1 219 ? 1.052 4.191 9.938 1 81.75 219 TYR B N 1
ATOM 7483 C CA . TYR B 1 219 ? 1.436 5.527 9.5 1 81.75 219 TYR B CA 1
ATOM 7484 C C . TYR B 1 219 ? 1.183 6.555 10.602 1 81.75 219 TYR B C 1
ATOM 7486 O O . TYR B 1 219 ? 2.053 7.375 10.906 1 81.75 219 TYR B O 1
ATOM 7494 N N . ASN B 1 220 ? 0.1 6.5 11.188 1 80.38 220 ASN B N 1
ATOM 7495 C CA . ASN B 1 220 ? -0.273 7.469 12.211 1 80.38 220 ASN B CA 1
ATOM 7496 C C . ASN B 1 220 ? 0.595 7.332 13.461 1 80.38 220 ASN B C 1
ATOM 7498 O O . ASN B 1 220 ? 1.029 8.328 14.031 1 80.38 220 ASN B O 1
ATOM 7502 N N . ASN B 1 221 ? 0.737 6.156 13.875 1 80.44 221 ASN B N 1
ATOM 7503 C CA . ASN B 1 221 ? 1.55 5.938 15.07 1 80.44 221 ASN B CA 1
ATOM 7504 C C . ASN B 1 221 ? 3.014 6.285 14.82 1 80.44 221 ASN B C 1
ATOM 7506 O O . ASN B 1 221 ? 3.668 6.887 15.68 1 80.44 221 ASN B O 1
ATOM 7510 N N . TYR B 1 222 ? 3.428 5.957 13.711 1 76.31 222 TYR B N 1
ATOM 7511 C CA . TYR B 1 222 ? 4.809 6.289 13.383 1 76.31 222 TYR B CA 1
ATOM 7512 C C . TYR B 1 222 ? 5.004 7.797 13.297 1 76.31 222 TYR B C 1
ATOM 7514 O O . TYR B 1 222 ? 5.984 8.336 13.812 1 76.31 222 TYR B O 1
ATOM 7522 N N . LYS B 1 223 ? 4.125 8.438 12.664 1 76.62 223 LYS B N 1
ATOM 7523 C CA . LYS B 1 223 ? 4.191 9.891 12.555 1 76.62 223 LYS B CA 1
ATOM 7524 C C . LYS B 1 223 ? 4.148 10.555 13.93 1 76.62 223 LYS B C 1
ATOM 7526 O O . LYS B 1 223 ? 4.906 11.484 14.195 1 76.62 223 LYS B O 1
ATOM 7531 N N . LYS B 1 224 ? 3.303 10.078 14.695 1 77.62 224 LYS B N 1
ATOM 7532 C CA . LYS B 1 224 ? 3.152 10.625 16.047 1 77.62 224 LYS B CA 1
ATOM 7533 C C . LYS B 1 224 ? 4.441 10.477 16.844 1 77.62 224 LYS B C 1
ATOM 7535 O O . LYS B 1 224 ? 4.926 11.445 17.438 1 77.62 224 LYS B O 1
ATOM 7540 N N . TYR B 1 225 ? 5.008 9.367 16.828 1 76.69 225 TYR B N 1
ATOM 7541 C CA . TYR B 1 225 ? 6.199 9.117 17.625 1 76.69 225 TYR B CA 1
ATOM 7542 C C . TYR B 1 225 ? 7.422 9.797 17.016 1 76.69 225 TYR B C 1
ATOM 7544 O O . TYR B 1 225 ? 8.312 10.258 17.734 1 76.69 225 TYR B O 1
ATOM 7552 N N . LEU B 1 226 ? 7.441 9.828 15.742 1 74.81 226 LEU B N 1
ATOM 7553 C CA . LEU B 1 226 ? 8.531 10.547 15.094 1 74.81 226 LEU B CA 1
ATOM 7554 C C . LEU B 1 226 ? 8.461 12.039 15.414 1 74.81 226 LEU B C 1
ATOM 7556 O O . LEU B 1 226 ? 9.484 12.672 15.688 1 74.81 226 LEU B O 1
ATOM 7560 N N . LYS B 1 227 ? 7.285 12.586 15.422 1 75.81 227 LYS B N 1
ATOM 7561 C CA . LYS B 1 227 ? 7.086 13.992 15.773 1 75.81 227 LYS B CA 1
ATOM 7562 C C . LYS B 1 227 ? 7.52 14.266 17.203 1 75.81 227 LYS B C 1
ATOM 7564 O O . LYS B 1 227 ? 8.18 15.281 17.469 1 75.81 227 LYS B O 1
ATOM 7569 N N . GLU B 1 228 ? 7.145 13.383 18 1 76.44 228 GLU B N 1
ATOM 7570 C CA . GLU B 1 228 ? 7.516 13.547 19.406 1 76.44 228 GLU B CA 1
ATOM 7571 C C . GLU B 1 228 ? 9.031 13.461 19.594 1 76.44 228 GLU B C 1
ATOM 7573 O O . GLU B 1 228 ? 9.609 14.195 20.391 1 76.44 228 GLU B O 1
ATOM 7578 N N . GLU B 1 229 ? 9.609 12.672 18.906 1 75.94 229 GLU B N 1
ATOM 7579 C CA . GLU B 1 229 ? 11.055 12.531 19 1 75.94 229 GLU B CA 1
ATOM 7580 C C . GLU B 1 229 ? 11.766 13.766 18.453 1 75.94 229 GLU B C 1
ATOM 7582 O O . GLU B 1 229 ? 12.75 14.227 19.031 1 75.94 229 GLU B O 1
ATOM 7587 N N . VAL B 1 230 ? 11.32 14.258 17.375 1 74.88 230 VAL B N 1
ATOM 7588 C CA . VAL B 1 230 ? 11.93 15.445 16.797 1 74.88 230 VAL B CA 1
ATOM 7589 C C . VAL B 1 230 ? 11.688 16.656 17.703 1 74.88 230 VAL B C 1
ATOM 7591 O O . VAL B 1 230 ? 12.57 17.5 17.859 1 74.88 230 VAL B O 1
ATOM 7594 N N . ARG B 1 231 ? 10.539 16.672 18.25 1 75.31 231 ARG B N 1
ATOM 7595 C CA . ARG B 1 231 ? 10.234 17.75 19.188 1 75.31 231 ARG B CA 1
ATOM 7596 C C . ARG B 1 231 ? 11.188 17.719 20.391 1 75.31 231 ARG B C 1
ATOM 7598 O O . ARG B 1 231 ? 11.68 18.766 20.812 1 75.31 231 ARG B O 1
ATOM 7605 N N . GLN B 1 232 ? 11.414 16.562 20.812 1 76.56 232 GLN B N 1
ATOM 7606 C CA . GLN B 1 232 ? 12.328 16.422 21.938 1 76.56 232 GLN B CA 1
ATOM 7607 C C . GLN B 1 232 ? 13.758 16.812 21.531 1 76.56 232 GLN B C 1
ATOM 7609 O O . GLN B 1 232 ? 14.492 17.391 22.328 1 76.56 232 GLN B O 1
ATOM 7614 N N . LEU B 1 233 ? 14.109 16.516 20.391 1 76.25 233 LEU B N 1
ATOM 7615 C CA . LEU B 1 233 ? 15.438 16.859 19.906 1 76.25 233 LEU B CA 1
ATOM 7616 C C . LEU B 1 233 ? 15.586 18.375 19.75 1 76.25 233 LEU B C 1
ATOM 7618 O O . LEU B 1 233 ? 16.625 18.938 20.109 1 76.25 233 LEU B O 1
ATOM 7622 N N . VAL B 1 234 ? 14.586 18.969 19.25 1 76.06 234 VAL B N 1
ATOM 7623 C CA . VAL B 1 234 ? 14.633 20.422 19.047 1 76.06 234 VAL B CA 1
ATOM 7624 C C . VAL B 1 234 ? 14.602 21.125 20.391 1 76.06 234 VAL B C 1
ATOM 7626 O O . VAL B 1 234 ? 15.312 22.109 20.594 1 76.06 234 VAL B O 1
ATOM 7629 N N . LYS B 1 235 ? 13.82 20.594 21.234 1 76.75 235 LYS B N 1
ATOM 7630 C CA . LYS B 1 235 ? 13.773 21.172 22.578 1 76.75 235 LYS B CA 1
ATOM 7631 C C . LYS B 1 235 ? 15.125 21.031 23.281 1 76.75 235 LYS B C 1
ATOM 7633 O O . LYS B 1 235 ? 15.586 21.984 23.938 1 76.75 235 LYS B O 1
ATOM 7638 N N . ALA B 1 236 ? 15.672 19.906 23.156 1 80.69 236 ALA B N 1
ATOM 7639 C CA . ALA B 1 236 ? 16.984 19.688 23.766 1 80.69 236 ALA B CA 1
ATOM 7640 C C . ALA B 1 236 ? 18.031 20.625 23.156 1 80.69 236 ALA B C 1
ATOM 7642 O O . ALA B 1 236 ? 18.875 21.156 23.859 1 80.69 236 ALA B O 1
ATOM 7643 N N . ARG B 1 237 ? 18 20.781 21.922 1 80.5 237 ARG B N 1
ATOM 7644 C CA . ARG B 1 237 ? 18.938 21.672 21.25 1 80.5 237 ARG B CA 1
ATOM 7645 C C . ARG B 1 237 ? 18.734 23.109 21.672 1 80.5 237 ARG B C 1
ATOM 7647 O O . ARG B 1 237 ? 19.688 23.844 21.891 1 80.5 237 ARG B O 1
ATOM 7654 N N . ARG B 1 238 ? 17.562 23.484 21.734 1 78.06 238 ARG B N 1
ATOM 7655 C CA . ARG B 1 238 ? 17.25 24.859 22.156 1 78.06 238 ARG B CA 1
ATOM 7656 C C . ARG B 1 238 ? 17.672 25.094 23.594 1 78.06 238 ARG B C 1
ATOM 7658 O O . ARG B 1 238 ? 18.188 26.172 23.922 1 78.06 238 ARG B O 1
ATOM 7665 N N . PHE B 1 239 ? 17.453 24.094 24.312 1 82.19 239 PHE B N 1
ATOM 7666 C CA . PHE B 1 239 ? 17.859 24.219 25.719 1 82.19 239 PHE B CA 1
ATOM 7667 C C . PHE B 1 239 ? 19.375 24.359 25.828 1 82.19 239 PHE B C 1
ATOM 7669 O O . PHE B 1 239 ? 19.859 25.188 26.609 1 82.19 239 PHE B O 1
ATOM 7676 N N . LYS B 1 240 ? 20.031 23.641 25.109 1 86.88 240 LYS B N 1
ATOM 7677 C CA . LYS B 1 240 ? 21.484 23.719 25.141 1 86.88 240 LYS B CA 1
ATOM 7678 C C . LYS B 1 240 ? 21.969 25.062 24.609 1 86.88 240 LYS B C 1
ATOM 7680 O O . LYS B 1 240 ? 22.938 25.625 25.109 1 86.88 240 LYS B O 1
ATOM 7685 N N . MET B 1 241 ? 21.25 25.578 23.688 1 86.81 241 MET B N 1
ATOM 7686 C CA . MET B 1 241 ? 21.609 26.875 23.125 1 86.81 241 MET B CA 1
ATOM 7687 C C . MET B 1 241 ? 21.281 28 24.094 1 86.81 241 MET B C 1
ATOM 7689 O O . MET B 1 241 ? 22.016 28.984 24.188 1 86.81 241 MET B O 1
ATOM 7693 N N . CYS B 1 242 ? 20.219 27.844 24.766 1 81.62 242 CYS B N 1
ATOM 7694 C CA . CYS B 1 242 ? 19.875 28.844 25.766 1 81.62 242 CYS B CA 1
ATOM 7695 C C . CYS B 1 242 ? 20.906 28.859 26.891 1 81.62 242 CYS B C 1
ATOM 7697 O O . CYS B 1 242 ? 21.266 29.906 27.406 1 81.62 242 CYS B O 1
ATOM 7699 N N . ARG B 1 243 ? 21.297 27.688 27.188 1 86.88 243 ARG B N 1
ATOM 7700 C CA . ARG B 1 243 ? 22.344 27.609 28.203 1 86.88 243 ARG B CA 1
ATOM 7701 C C . ARG B 1 243 ? 23.641 28.234 27.719 1 86.88 243 ARG B C 1
ATOM 7703 O O . ARG B 1 243 ? 24.344 28.891 28.484 1 86.88 243 ARG B O 1
ATOM 7710 N N . ALA B 1 244 ? 23.969 28.016 26.516 1 88.5 244 ALA B N 1
ATOM 7711 C CA . ALA B 1 244 ? 25.156 28.641 25.953 1 88.5 244 ALA B CA 1
ATOM 7712 C C . ALA B 1 244 ? 25.016 30.156 25.906 1 88.5 244 ALA B C 1
ATOM 7714 O O . ALA B 1 244 ? 25.984 30.875 26.141 1 88.5 244 ALA B O 1
ATOM 7715 N N . PHE B 1 245 ? 23.859 30.609 25.578 1 87.19 245 PHE B N 1
ATOM 7716 C CA . PHE B 1 245 ? 23.594 32.031 25.562 1 87.19 245 PHE B CA 1
ATOM 7717 C C . PHE B 1 245 ? 23.766 32.625 26.953 1 87.19 245 PHE B C 1
ATOM 7719 O O . PHE B 1 245 ? 24.328 33.719 27.109 1 87.19 245 PHE B O 1
ATOM 7726 N N . SER B 1 246 ? 23.266 31.938 27.969 1 85.62 246 SER B N 1
ATOM 7727 C CA . SER B 1 246 ? 23.391 32.438 29.344 1 85.62 246 SER B CA 1
ATOM 7728 C C . SER B 1 246 ? 24.844 32.5 29.766 1 85.62 246 SER B C 1
ATOM 7730 O O . SER B 1 246 ? 25.219 33.375 30.578 1 85.62 246 SER B O 1
ATOM 7732 N N . LEU B 1 247 ? 25.609 31.688 29.203 1 87.56 247 LEU B N 1
ATOM 7733 C CA . LEU B 1 247 ? 27.031 31.688 29.531 1 87.56 247 LEU B CA 1
ATOM 7734 C C . LEU B 1 247 ? 27.766 32.812 28.797 1 87.56 247 LEU B C 1
ATOM 7736 O O . LEU B 1 247 ? 28.734 33.375 29.297 1 87.56 247 LEU B O 1
ATOM 7740 N N . LEU B 1 248 ? 27.266 33.125 27.609 1 87.56 248 LEU B N 1
ATOM 7741 C CA . LEU B 1 248 ? 27.984 34.094 26.766 1 87.56 248 LEU B CA 1
ATOM 7742 C C . LEU B 1 248 ? 27.375 35.469 26.875 1 87.56 248 LEU B C 1
ATOM 7744 O O . LEU B 1 248 ? 27.984 36.469 26.438 1 87.56 248 LEU B O 1
ATOM 7748 N N . GLN B 1 249 ? 26.281 35.594 27.484 1 86.06 249 GLN B N 1
ATOM 7749 C CA . GLN B 1 249 ? 25.562 36.875 27.5 1 86.06 249 GLN B CA 1
ATOM 7750 C C . GLN B 1 249 ? 26.328 37.906 28.297 1 86.06 249 GLN B C 1
ATOM 7752 O O . GLN B 1 249 ? 27.031 37.594 29.25 1 86.06 249 GLN B O 1
ATOM 7757 N N . GLU B 1 250 ? 26.406 39.125 27.672 1 82.31 250 GLU B N 1
ATOM 7758 C CA . GLU B 1 250 ? 26.969 40.312 28.312 1 82.31 250 GLU B CA 1
ATOM 7759 C C . GLU B 1 250 ? 25.906 41.375 28.516 1 82.31 250 GLU B C 1
ATOM 7761 O O . GLU B 1 250 ? 25.016 41.562 27.688 1 82.31 250 GLU B O 1
ATOM 7766 N N . THR B 1 251 ? 25.688 41.812 29.766 1 74.5 251 THR B N 1
ATOM 7767 C CA . THR B 1 251 ? 24.703 42.844 30.047 1 74.5 251 THR B CA 1
ATOM 7768 C C . THR B 1 251 ? 25.219 44.219 29.625 1 74.5 251 THR B C 1
ATOM 7770 O O . THR B 1 251 ? 26.312 44.625 30.016 1 74.5 251 THR B O 1
ATOM 7773 N N . ARG B 1 252 ? 24.703 44.625 28.453 1 66.56 252 ARG B N 1
ATOM 7774 C CA . ARG B 1 252 ? 25.094 45.969 28.062 1 66.56 252 ARG B CA 1
ATOM 7775 C C . ARG B 1 252 ? 24.328 47 28.859 1 66.56 252 ARG B C 1
ATOM 7777 O O . ARG B 1 252 ? 23.109 47.156 28.688 1 66.56 252 ARG B O 1
ATOM 7784 N N . GLY B 1 253 ? 24.938 47.906 29.688 1 60 253 GLY B N 1
ATOM 7785 C CA . GLY B 1 253 ? 24.469 49.062 30.438 1 60 253 GLY B CA 1
ATOM 7786 C C . GLY B 1 253 ? 23.578 48.656 31.609 1 60 253 GLY B C 1
ATOM 7787 O O . GLY B 1 253 ? 23.266 47.5 31.797 1 60 253 GLY B O 1
ATOM 7788 N N . GLU B 1 254 ? 23.281 49.625 32.531 1 55.59 254 GLU B N 1
ATOM 7789 C CA . GLU B 1 254 ? 22.422 49.5 33.719 1 55.59 254 GLU B CA 1
ATOM 7790 C C . GLU B 1 254 ? 21 49.125 33.312 1 55.59 254 GLU B C 1
ATOM 7792 O O . GLU B 1 254 ? 20.281 49.938 32.719 1 55.59 254 GLU B O 1
ATOM 7797 N N . GLY B 1 255 ? 20.484 47.812 33.344 1 57.47 255 GLY B N 1
ATOM 7798 C CA . GLY B 1 255 ? 19.125 47.312 33.125 1 57.47 255 GLY B CA 1
ATOM 7799 C C . GLY B 1 255 ? 18.922 46.719 31.75 1 57.47 255 GLY B C 1
ATOM 7800 O O . GLY B 1 255 ? 17.781 46.531 31.312 1 57.47 255 GLY B O 1
ATOM 7801 N N . GLY B 1 256 ? 19.969 46.562 30.953 1 60.66 256 GLY B N 1
ATOM 7802 C CA . GLY B 1 256 ? 19.75 46.25 29.547 1 60.66 256 GLY B CA 1
ATOM 7803 C C . GLY B 1 256 ? 19.547 44.781 29.266 1 60.66 256 GLY B C 1
ATOM 7804 O O . GLY B 1 256 ? 19.75 43.938 30.141 1 60.66 256 GLY B O 1
ATOM 7805 N N . GLU B 1 257 ? 18.906 44.375 28.219 1 74 257 GLU B N 1
ATOM 7806 C CA . GLU B 1 257 ? 18.594 43.031 27.734 1 74 257 GLU B CA 1
ATOM 7807 C C . GLU B 1 257 ? 19.875 42.25 27.406 1 74 257 GLU B C 1
ATOM 7809 O O . GLU B 1 257 ? 20.844 42.844 26.938 1 74 257 GLU B O 1
ATOM 7814 N N . PRO B 1 258 ? 20.078 41.031 28.062 1 83.81 258 PRO B N 1
ATOM 7815 C CA . PRO B 1 258 ? 21.234 40.188 27.75 1 83.81 258 PRO B CA 1
ATOM 7816 C C . PRO B 1 258 ? 21.453 40 26.266 1 83.81 258 PRO B C 1
ATOM 7818 O O . PRO B 1 258 ? 20.516 39.656 25.531 1 83.81 258 PRO B O 1
ATOM 7821 N N . VAL B 1 259 ? 22.625 40.5 25.828 1 86.69 259 VAL B N 1
ATOM 7822 C CA . VAL B 1 259 ? 22.922 40.406 24.406 1 86.69 259 VAL B CA 1
ATOM 7823 C C . VAL B 1 259 ? 24.312 39.75 24.219 1 86.69 259 VAL B C 1
ATOM 7825 O O . VAL B 1 259 ? 25.109 39.719 25.156 1 86.69 259 VAL B O 1
ATOM 7828 N N . VAL B 1 260 ? 24.531 39.125 23.109 1 89.06 260 VAL B N 1
ATOM 7829 C CA . VAL B 1 260 ? 25.844 38.594 22.703 1 89.06 260 VAL B CA 1
ATOM 7830 C C . VAL B 1 260 ? 26.484 39.531 21.688 1 89.06 260 VAL B C 1
ATOM 7832 O O . VAL B 1 260 ? 25.859 39.875 20.688 1 89.06 260 VAL B O 1
ATOM 7835 N N . THR B 1 261 ? 27.688 39.875 21.984 1 85.19 261 THR B N 1
ATOM 7836 C CA . THR B 1 261 ? 28.391 40.844 21.125 1 85.19 261 THR B CA 1
ATOM 7837 C C . THR B 1 261 ? 28.953 40.125 19.891 1 85.19 261 THR B C 1
ATOM 7839 O O . THR B 1 261 ? 29.078 38.906 19.875 1 85.19 261 THR B O 1
ATOM 7842 N N . GLN B 1 262 ? 29.266 40.875 18.859 1 87.44 262 GLN B N 1
ATOM 7843 C CA . GLN B 1 262 ? 29.781 40.344 17.594 1 87.44 262 GLN B CA 1
ATOM 7844 C C . GLN B 1 262 ? 31.125 39.656 17.797 1 87.44 262 GLN B C 1
ATOM 7846 O O . GLN B 1 262 ? 31.406 38.656 17.156 1 87.44 262 GLN B O 1
ATOM 7851 N N . ALA B 1 263 ? 31.938 40.188 18.625 1 85 263 ALA B N 1
ATOM 7852 C CA . ALA B 1 263 ? 33.25 39.594 18.859 1 85 263 ALA B CA 1
ATOM 7853 C C . ALA B 1 263 ? 33.156 38.219 19.469 1 85 263 ALA B C 1
ATOM 7855 O O . ALA B 1 263 ? 33.844 37.281 19.031 1 85 263 ALA B O 1
ATOM 7856 N N . LYS B 1 264 ? 32.312 38.062 20.453 1 86.94 264 LYS B N 1
ATOM 7857 C CA . LYS B 1 264 ? 32.094 36.781 21.094 1 86.94 264 LYS B CA 1
ATOM 7858 C C . LYS B 1 264 ? 31.453 35.781 20.141 1 86.94 264 LYS B C 1
ATOM 7860 O O . LYS B 1 264 ? 31.812 34.594 20.141 1 86.94 264 LYS B O 1
ATOM 7865 N N . TRP B 1 265 ? 30.578 36.312 19.438 1 88.81 265 TRP B N 1
ATOM 7866 C CA . TRP B 1 265 ? 29.922 35.5 18.438 1 88.81 265 TRP B CA 1
ATOM 7867 C C . TRP B 1 265 ? 30.906 35 17.406 1 88.81 265 TRP B C 1
ATOM 7869 O O . TRP B 1 265 ? 30.875 33.812 17.016 1 88.81 265 TRP B O 1
ATOM 7879 N N . ASN B 1 266 ? 31.75 35.812 16.938 1 87.19 266 ASN B N 1
ATOM 7880 C CA . ASN B 1 266 ? 32.75 35.438 15.961 1 87.19 266 ASN B CA 1
ATOM 7881 C C . ASN B 1 266 ? 33.719 34.406 16.531 1 87.19 266 ASN B C 1
ATOM 7883 O O . ASN B 1 266 ? 34.125 33.469 15.812 1 87.19 266 ASN B O 1
ATOM 7887 N N . HIS B 1 267 ? 34 34.562 17.734 1 86.44 267 HIS B N 1
ATOM 7888 C CA . HIS B 1 267 ? 34.875 33.594 18.375 1 86.44 267 HIS B CA 1
ATOM 7889 C C . HIS B 1 267 ? 34.188 32.219 18.516 1 86.44 267 HIS B C 1
ATOM 7891 O O . HIS B 1 267 ? 34.812 31.188 18.312 1 86.44 267 HIS B O 1
ATOM 7897 N N . LEU B 1 268 ? 33 32.25 18.844 1 88.62 268 LEU B N 1
ATOM 7898 C CA . LEU B 1 268 ? 32.219 31.031 18.984 1 88.62 268 LEU B CA 1
ATOM 7899 C C . LEU B 1 268 ? 32.094 30.297 17.656 1 88.62 268 LEU B C 1
ATOM 7901 O O . LEU B 1 268 ? 32.281 29.078 17.594 1 88.62 268 LEU B O 1
ATOM 7905 N N . VAL B 1 269 ? 31.734 31 16.625 1 88.06 269 VAL B N 1
ATOM 7906 C CA . VAL B 1 269 ? 31.516 30.406 15.305 1 88.06 269 VAL B CA 1
ATOM 7907 C C . VAL B 1 269 ? 32.812 29.828 14.766 1 88.06 269 VAL B C 1
ATOM 7909 O O . VAL B 1 269 ? 32.844 28.781 14.117 1 88.06 269 VAL B O 1
ATOM 7912 N N . LYS B 1 270 ? 33.844 30.438 15.047 1 85.25 270 LYS B N 1
ATOM 7913 C CA . LYS B 1 270 ? 35.125 29.953 14.617 1 85.25 270 LYS B CA 1
ATOM 7914 C C . LYS B 1 270 ? 35.531 28.688 15.359 1 85.25 270 LYS B C 1
ATOM 7916 O O . LYS B 1 270 ? 36.219 27.828 14.812 1 85.25 270 LYS B O 1
ATOM 7921 N N . LEU B 1 271 ? 35.031 28.578 16.578 1 86.69 271 LEU B N 1
ATOM 7922 C CA . LEU B 1 271 ? 35.281 27.391 17.375 1 86.69 271 LEU B CA 1
ATOM 7923 C C . LEU B 1 271 ? 34.469 26.203 16.891 1 86.69 271 LEU B C 1
ATOM 7925 O O . LEU B 1 271 ? 34.938 25.078 16.891 1 86.69 271 LEU B O 1
ATOM 7929 N N . VAL B 1 272 ? 33.281 26.484 16.5 1 85.44 272 VAL B N 1
ATOM 7930 C CA . VAL B 1 272 ? 32.375 25.422 16.094 1 85.44 272 VAL B CA 1
ATOM 7931 C C . VAL B 1 272 ? 32.719 24.953 14.688 1 85.44 272 VAL B C 1
ATOM 7933 O O . VAL B 1 272 ? 32.719 23.75 14.406 1 85.44 272 VAL B O 1
ATOM 7936 N N . LYS B 1 273 ? 32.844 25.859 13.742 1 85.06 273 LYS B N 1
ATOM 7937 C CA . LYS B 1 273 ? 33.25 25.562 12.367 1 85.06 273 LYS B CA 1
ATOM 7938 C C . LYS B 1 273 ? 34.531 26.297 12 1 85.06 273 LYS B C 1
ATOM 7940 O O . LYS B 1 273 ? 34.469 27.375 11.414 1 85.06 273 LYS B O 1
ATOM 7945 N N . PRO B 1 274 ? 35.562 25.719 12.219 1 79.12 274 PRO B N 1
ATOM 7946 C CA . PRO B 1 274 ? 36.844 26.406 11.992 1 79.12 274 PRO B CA 1
ATOM 7947 C C . PRO B 1 274 ? 37.125 26.656 10.516 1 79.12 274 PRO B C 1
ATOM 7949 O O . PRO B 1 274 ? 37.844 27.594 10.172 1 79.12 274 PRO B O 1
ATOM 7952 N N . ASN B 1 275 ? 36.469 25.906 9.648 1 77.31 275 ASN B N 1
ATOM 7953 C CA . ASN B 1 275 ? 36.75 26.047 8.234 1 77.31 275 ASN B CA 1
ATOM 7954 C C . ASN B 1 275 ? 35.75 26.984 7.543 1 77.31 275 ASN B C 1
ATOM 7956 O O . ASN B 1 275 ? 35.656 26.984 6.316 1 77.31 275 ASN B O 1
ATOM 7960 N N . ILE B 1 276 ? 35.062 27.734 8.32 1 78.62 276 ILE B N 1
ATOM 7961 C CA . ILE B 1 276 ? 34.094 28.625 7.707 1 78.62 276 ILE B CA 1
ATOM 7962 C C . ILE B 1 276 ? 34.812 29.844 7.129 1 78.62 276 ILE B C 1
ATOM 7964 O O . ILE B 1 276 ? 35.75 30.391 7.746 1 78.62 276 ILE B O 1
ATOM 7968 N N . SER B 1 277 ? 34.562 30.234 5.895 1 76.25 277 SER B N 1
ATOM 7969 C CA . SER B 1 277 ? 35.125 31.406 5.262 1 76.25 277 SER B CA 1
ATOM 7970 C C . SER B 1 277 ? 34.656 32.688 5.945 1 76.25 277 SER B C 1
ATOM 7972 O O . SER B 1 277 ? 33.594 32.719 6.578 1 76.25 277 SER B O 1
ATOM 7974 N N . ILE B 1 278 ? 35.438 33.688 5.895 1 76.19 278 ILE B N 1
ATOM 7975 C CA . ILE B 1 278 ? 35.125 34.969 6.508 1 76.19 278 ILE B CA 1
ATOM 7976 C C . ILE B 1 278 ? 33.875 35.562 5.887 1 76.19 278 ILE B C 1
ATOM 7978 O O . ILE B 1 278 ? 33 36.062 6.594 1 76.19 278 ILE B O 1
ATOM 7982 N N . ALA B 1 279 ? 33.75 35.344 4.59 1 73.75 279 ALA B N 1
ATOM 7983 C CA . ALA B 1 279 ? 32.562 35.875 3.902 1 73.75 279 ALA B CA 1
ATOM 7984 C C . ALA B 1 279 ? 31.281 35.188 4.391 1 73.75 279 ALA B C 1
ATOM 7986 O O . ALA B 1 279 ? 30.25 35.812 4.57 1 73.75 279 ALA B O 1
ATOM 7987 N N . HIS B 1 280 ? 31.422 33.969 4.648 1 77.69 280 HIS B N 1
ATOM 7988 C CA . HIS B 1 280 ? 30.281 33.188 5.133 1 77.69 280 HIS B CA 1
ATOM 7989 C C . HIS B 1 280 ? 29.891 33.625 6.551 1 77.69 280 HIS B C 1
ATOM 7991 O O . HIS B 1 280 ? 28.703 33.719 6.871 1 77.69 280 HIS B O 1
ATOM 7997 N N . ARG B 1 281 ? 30.844 33.875 7.281 1 82.31 281 ARG B N 1
ATOM 7998 C CA . ARG B 1 281 ? 30.609 34.281 8.656 1 82.31 281 ARG B CA 1
ATOM 7999 C C . ARG B 1 281 ? 29.938 35.656 8.711 1 82.31 281 ARG B C 1
ATOM 8001 O O . ARG B 1 281 ? 29.016 35.875 9.5 1 82.31 281 ARG B O 1
ATOM 8008 N N . GLU B 1 282 ? 30.375 36.531 7.863 1 78.12 282 GLU B N 1
ATOM 8009 C CA . GLU B 1 282 ? 29.797 37.844 7.828 1 78.12 282 GLU B CA 1
ATOM 8010 C C . GLU B 1 282 ? 28.359 37.812 7.32 1 78.12 282 GLU B C 1
ATOM 8012 O O . GLU B 1 282 ? 27.516 38.594 7.762 1 78.12 282 GLU B O 1
ATOM 8017 N N . LEU B 1 283 ? 28.203 36.938 6.426 1 78.5 283 LEU B N 1
ATOM 8018 C CA . LEU B 1 283 ? 26.844 36.781 5.914 1 78.5 283 LEU B CA 1
ATOM 8019 C C . LEU B 1 283 ? 25.906 36.281 7.012 1 78.5 283 LEU B C 1
ATOM 8021 O O . LEU B 1 283 ? 24.797 36.781 7.148 1 78.5 283 LEU B O 1
ATOM 8025 N N . LEU B 1 284 ? 26.359 35.344 7.789 1 83.56 284 LEU B N 1
ATOM 8026 C CA . LEU B 1 284 ? 25.547 34.812 8.859 1 83.56 284 LEU B CA 1
ATOM 8027 C C . LEU B 1 284 ? 25.234 35.875 9.914 1 83.56 284 LEU B C 1
ATOM 8029 O O . LEU B 1 284 ? 24.125 35.938 10.438 1 83.56 284 LEU B O 1
ATOM 8033 N N . TRP B 1 285 ? 26.188 36.719 10.141 1 82.44 285 TRP B N 1
ATOM 8034 C CA . TRP B 1 285 ? 26 37.781 11.117 1 82.44 285 TRP B CA 1
ATOM 8035 C C . TRP B 1 285 ? 25 38.812 10.617 1 82.44 285 TRP B C 1
ATOM 8037 O O . TRP B 1 285 ? 24.156 39.281 11.383 1 82.44 285 TRP B O 1
ATOM 8047 N N . SER B 1 286 ? 25.078 39.094 9.383 1 79.62 286 SER B N 1
ATOM 8048 C CA . SER B 1 286 ? 24.188 40.094 8.812 1 79.62 286 SER B CA 1
ATOM 8049 C C . SER B 1 286 ? 22.734 39.594 8.82 1 79.62 286 SER B C 1
ATOM 8051 O O . SER B 1 286 ? 21.812 40.406 8.906 1 79.62 286 SER B O 1
ATOM 8053 N N . VAL B 1 287 ? 22.578 38.344 8.734 1 80.25 287 VAL B N 1
ATOM 8054 C CA . VAL B 1 287 ? 21.234 37.781 8.758 1 80.25 287 VAL B CA 1
ATOM 8055 C C . VAL B 1 287 ? 20.672 37.844 10.172 1 80.25 287 VAL B C 1
ATOM 8057 O O . VAL B 1 287 ? 19.484 38.125 10.359 1 80.25 287 VAL B O 1
ATOM 8060 N N . LEU B 1 288 ? 21.5 37.625 11.125 1 82 288 LEU B N 1
ATOM 8061 C CA . LEU B 1 288 ? 21.047 37.594 12.508 1 82 288 LEU B CA 1
ATOM 8062 C C . LEU B 1 288 ? 20.859 39.031 13.039 1 82 288 LEU B C 1
ATOM 8064 O O . LEU B 1 288 ? 19.953 39.281 13.82 1 82 288 LEU B O 1
ATOM 8068 N N . ASP B 1 289 ? 21.797 39.812 12.602 1 79.25 289 ASP B N 1
ATOM 8069 C CA . ASP B 1 289 ? 21.719 41.219 13.016 1 79.25 289 ASP B CA 1
ATOM 8070 C C . ASP B 1 289 ? 21.141 42.062 11.898 1 79.25 289 ASP B C 1
ATOM 8072 O O . ASP B 1 289 ? 21.875 42.812 11.242 1 79.25 289 ASP B O 1
ATOM 8076 N N . ASP B 1 290 ? 19.875 41.969 11.672 1 72 290 ASP B N 1
ATOM 8077 C CA . ASP B 1 290 ? 19.203 42.656 10.57 1 72 290 ASP B CA 1
ATOM 8078 C C . ASP B 1 290 ? 19.328 44.156 10.727 1 72 290 ASP B C 1
ATOM 8080 O O . ASP B 1 290 ? 19.406 44.906 9.727 1 72 290 ASP B O 1
ATOM 8084 N N . GLN B 1 291 ? 19.375 44.656 12.039 1 69.31 291 GLN B N 1
ATOM 8085 C CA . GLN B 1 291 ? 19.359 46.125 12.258 1 69.31 291 GLN B CA 1
ATOM 8086 C C . GLN B 1 291 ? 20.766 46.625 12.508 1 69.31 291 GLN B C 1
ATOM 8088 O O . GLN B 1 291 ? 20.938 47.781 12.93 1 69.31 291 GLN B O 1
ATOM 8093 N N . ASN B 1 292 ? 21.781 45.875 12.195 1 73.19 292 ASN B N 1
ATOM 8094 C CA . ASN B 1 292 ? 23.172 46.281 12.352 1 73.19 292 ASN B CA 1
ATOM 8095 C C . ASN B 1 292 ? 23.422 46.906 13.727 1 73.19 292 ASN B C 1
ATOM 8097 O O . ASN B 1 292 ? 23.984 48 13.828 1 73.19 292 ASN B O 1
ATOM 8101 N N . LYS B 1 293 ? 22.828 46.312 14.75 1 76.19 293 LYS B N 1
ATOM 8102 C CA . LYS B 1 293 ? 23 46.812 16.109 1 76.19 293 LYS B CA 1
ATOM 8103 C C . LYS B 1 293 ? 24.328 46.375 16.703 1 76.19 293 LYS B C 1
ATOM 8105 O O . LYS B 1 293 ? 24.797 46.938 17.703 1 76.19 293 LYS B O 1
ATOM 8110 N N . GLY B 1 294 ? 24.938 45.406 16.047 1 77.81 294 GLY B N 1
ATOM 8111 C CA . GLY B 1 294 ? 26.219 44.906 16.531 1 77.81 294 GLY B CA 1
ATOM 8112 C C . GLY B 1 294 ? 26.078 43.875 17.641 1 77.81 294 GLY B C 1
ATOM 8113 O O . GLY B 1 294 ? 27.062 43.5 18.25 1 77.81 294 GLY B O 1
ATOM 8114 N N . HIS B 1 295 ? 24.781 43.688 18.125 1 82.75 295 HIS B N 1
ATOM 8115 C CA . HIS B 1 295 ? 24.531 42.656 19.125 1 82.75 295 HIS B CA 1
ATOM 8116 C C . HIS B 1 295 ? 23.312 41.812 18.75 1 82.75 295 HIS B C 1
ATOM 8118 O O . HIS B 1 295 ? 22.484 42.219 17.938 1 82.75 295 HIS B O 1
ATOM 8124 N N . ILE B 1 296 ? 23.281 40.531 19.281 1 86.12 296 ILE B N 1
ATOM 8125 C CA . ILE B 1 296 ? 22.188 39.625 18.953 1 86.12 296 ILE B CA 1
ATOM 8126 C C . ILE B 1 296 ? 21.469 39.219 20.234 1 86.12 296 ILE B C 1
ATOM 8128 O O . ILE B 1 296 ? 22.094 39.062 21.281 1 86.12 296 ILE B O 1
ATOM 8132 N N . GLY B 1 297 ? 20.234 39.156 20.172 1 81.31 297 GLY B N 1
ATOM 8133 C CA . GLY B 1 297 ? 19.406 38.719 21.281 1 81.31 297 GLY B CA 1
ATOM 8134 C C . GLY B 1 297 ? 19.312 37.219 21.422 1 81.31 297 GLY B C 1
ATOM 8135 O O . GLY B 1 297 ? 20.016 36.469 20.719 1 81.31 297 GLY B O 1
ATOM 8136 N N . LYS B 1 298 ? 18.578 36.812 22.406 1 82.75 298 LYS B N 1
ATOM 8137 C CA . LYS B 1 298 ? 18.422 35.406 22.75 1 82.75 298 LYS B CA 1
ATOM 8138 C C . LYS B 1 298 ? 17.781 34.656 21.594 1 82.75 298 LYS B C 1
ATOM 8140 O O . LYS B 1 298 ? 18.266 33.562 21.219 1 82.75 298 LYS B O 1
ATOM 8145 N N . ILE B 1 299 ? 16.781 35.094 20.984 1 78 299 ILE B N 1
ATOM 8146 C CA . ILE B 1 299 ? 16.031 34.406 19.922 1 78 299 ILE B CA 1
ATOM 8147 C C . ILE B 1 299 ? 16.922 34.281 18.688 1 78 299 ILE B C 1
ATOM 8149 O O . ILE B 1 299 ? 16.953 33.219 18.062 1 78 299 ILE B O 1
ATOM 8153 N N . ALA B 1 300 ? 17.641 35.281 18.406 1 79.81 300 ALA B N 1
ATOM 8154 C CA . ALA B 1 300 ? 18.531 35.25 17.25 1 79.81 300 ALA B CA 1
ATOM 8155 C C . ALA B 1 300 ? 19.688 34.281 17.469 1 79.81 300 ALA B C 1
ATOM 8157 O O . ALA B 1 300 ? 20.141 33.594 16.531 1 79.81 300 ALA B O 1
ATOM 8158 N N . PHE B 1 301 ? 20.078 34.219 18.688 1 86 301 PHE B N 1
ATOM 8159 C CA . PHE B 1 301 ? 21.188 33.344 18.984 1 86 301 PHE B CA 1
ATOM 8160 C C . PHE B 1 301 ? 20.766 31.891 18.859 1 86 301 PHE B C 1
ATOM 8162 O O . PHE B 1 301 ? 21.531 31.047 18.375 1 86 301 PHE B O 1
ATOM 8169 N N . VAL B 1 302 ? 19.625 31.609 19.281 1 81.69 302 VAL B N 1
ATOM 8170 C CA . VAL B 1 302 ? 19.141 30.234 19.219 1 81.69 302 VAL B CA 1
ATOM 8171 C C . VAL B 1 302 ? 19 29.797 17.766 1 81.69 302 VAL B C 1
ATOM 8173 O O . VAL B 1 302 ? 19.172 28.609 17.453 1 81.69 302 VAL B O 1
ATOM 8176 N N . GLN B 1 303 ? 18.797 30.641 16.859 1 79.19 303 GLN B N 1
ATOM 8177 C CA . GLN B 1 303 ? 18.609 30.328 15.453 1 79.19 303 GLN B CA 1
ATOM 8178 C C . GLN B 1 303 ? 19.953 30.094 14.766 1 79.19 303 GLN B C 1
ATOM 8180 O O . GLN B 1 303 ? 20 29.672 13.609 1 79.19 303 GLN B O 1
ATOM 8185 N N . LEU B 1 304 ? 20.938 30.375 15.516 1 81.56 304 LEU B N 1
ATOM 8186 C CA . LEU B 1 304 ? 22.266 30.203 14.953 1 81.56 304 LEU B CA 1
ATOM 8187 C C . LEU B 1 304 ? 22.516 28.75 14.57 1 81.56 304 LEU B C 1
ATOM 8189 O O . LEU B 1 304 ? 23.125 28.484 13.523 1 81.56 304 LEU B O 1
ATOM 8193 N N . ALA B 1 305 ? 22.031 27.828 15.367 1 78 305 ALA B N 1
ATOM 8194 C CA . ALA B 1 305 ? 22.25 26.422 15.086 1 78 305 ALA B CA 1
ATOM 8195 C C . ALA B 1 305 ? 21.578 26.016 13.773 1 78 305 ALA B C 1
ATOM 8197 O O . ALA B 1 305 ? 22.141 25.234 12.992 1 78 305 ALA B O 1
ATOM 8198 N N . ASP B 1 306 ? 20.484 26.531 13.492 1 73.62 306 ASP B N 1
ATOM 8199 C CA . ASP B 1 306 ? 19.766 26.234 12.25 1 73.62 306 ASP B CA 1
ATOM 8200 C C . ASP B 1 306 ? 20.438 26.891 11.055 1 73.62 306 ASP B C 1
ATOM 8202 O O . ASP B 1 306 ? 20.469 26.328 9.961 1 73.62 306 ASP B O 1
ATOM 8206 N N . LEU B 1 307 ? 20.953 28.062 11.312 1 75.5 307 LEU B N 1
ATOM 8207 C CA . LEU B 1 307 ? 21.625 28.797 10.234 1 75.5 307 LEU B CA 1
ATOM 8208 C C . LEU B 1 307 ? 22.922 28.109 9.828 1 75.5 307 LEU B C 1
ATOM 8210 O O . LEU B 1 307 ? 23.266 28.094 8.648 1 75.5 307 LEU B O 1
ATOM 8214 N N . LEU B 1 308 ? 23.5 27.562 10.812 1 75.69 308 LEU B N 1
ATOM 8215 C CA . LEU B 1 308 ? 24.766 26.906 10.531 1 75.69 308 LEU B CA 1
ATOM 8216 C C . LEU B 1 308 ? 24.547 25.594 9.773 1 75.69 308 LEU B C 1
ATOM 8218 O O . LEU B 1 308 ? 25.453 25.094 9.109 1 75.69 308 LEU B O 1
ATOM 8222 N N . SER B 1 309 ? 23.375 25.109 9.906 1 71.25 309 SER B N 1
ATOM 8223 C CA . SER B 1 309 ? 23.078 23.844 9.227 1 71.25 309 SER B CA 1
ATOM 8224 C C . SER B 1 309 ? 22.797 24.062 7.746 1 71.25 309 SER B C 1
ATOM 8226 O O . SER B 1 309 ? 22.859 23.125 6.949 1 71.25 309 SER B O 1
ATOM 8228 N N . ILE B 1 310 ? 22.531 25.312 7.328 1 67.75 310 ILE B N 1
ATOM 8229 C CA . ILE B 1 310 ? 22.312 25.625 5.922 1 67.75 310 ILE B CA 1
ATOM 8230 C C . ILE B 1 310 ? 23.641 25.75 5.199 1 67.75 310 ILE B C 1
ATOM 8232 O O . ILE B 1 310 ? 24.5 26.547 5.602 1 67.75 310 ILE B O 1
ATOM 8236 N N . GLN B 1 311 ? 23.891 24.875 4.328 1 63.69 311 GLN B N 1
ATOM 8237 C CA . GLN B 1 311 ? 25.172 24.891 3.607 1 63.69 311 GLN B CA 1
ATOM 8238 C C . GLN B 1 311 ? 25.141 25.922 2.484 1 63.69 311 GLN B C 1
ATOM 8240 O O . GLN B 1 311 ? 24.266 25.891 1.625 1 63.69 311 GLN B O 1
ATOM 8245 N N . VAL B 1 312 ? 25.922 26.906 2.609 1 64.44 312 VAL B N 1
ATOM 8246 C CA . VAL B 1 312 ? 26.094 27.938 1.596 1 64.44 312 VAL B CA 1
ATOM 8247 C C . VAL B 1 312 ? 27.375 27.703 0.807 1 64.44 312 VAL B C 1
ATOM 8249 O O . VAL B 1 312 ? 28.422 27.422 1.39 1 64.44 312 VAL B O 1
ATOM 8252 N N . ILE B 1 313 ? 27.203 27.359 -0.482 1 62.66 313 ILE B N 1
ATOM 8253 C CA . ILE B 1 313 ? 28.375 27.141 -1.319 1 62.66 313 ILE B CA 1
ATOM 8254 C C . ILE B 1 313 ? 28.828 28.469 -1.941 1 62.66 313 ILE B C 1
ATOM 8256 O O . ILE B 1 313 ? 28 29.234 -2.434 1 62.66 313 ILE B O 1
ATOM 8260 N N . THR B 1 314 ? 30.078 28.734 -1.696 1 60.09 314 THR B N 1
ATOM 8261 C CA . THR B 1 314 ? 30.688 29.891 -2.33 1 60.09 314 THR B CA 1
ATOM 8262 C C . THR B 1 314 ? 31.156 29.562 -3.742 1 60.09 314 THR B C 1
ATOM 8264 O O . THR B 1 314 ? 31.812 28.547 -3.953 1 60.09 314 THR B O 1
ATOM 8267 N N . VAL B 1 315 ? 30.438 30 -4.719 1 60.47 315 VAL B N 1
ATOM 8268 C CA . VAL B 1 315 ? 30.844 29.75 -6.094 1 60.47 315 VAL B CA 1
ATOM 8269 C C . VAL B 1 315 ? 31.781 30.875 -6.562 1 60.47 315 VAL B C 1
ATOM 8271 O O . VAL B 1 315 ? 31.438 32.062 -6.492 1 60.47 315 VAL B O 1
ATOM 8274 N N . LYS B 1 316 ? 33.062 30.562 -6.605 1 57.03 316 LYS B N 1
ATOM 8275 C CA . LYS B 1 316 ? 34 31.516 -7.191 1 57.03 316 LYS B CA 1
ATOM 8276 C C . LYS B 1 316 ? 33.969 31.453 -8.719 1 57.03 316 LYS B C 1
ATOM 8278 O O . LYS B 1 316 ? 33.969 30.375 -9.297 1 57.03 316 LYS B O 1
ATOM 8283 N N . SER B 1 317 ? 33.5 32.438 -9.383 1 59.38 317 SER B N 1
ATOM 8284 C CA . SER B 1 317 ? 33.5 32.469 -10.836 1 59.38 317 SER B CA 1
ATOM 8285 C C . SER B 1 317 ? 34.906 32.562 -11.383 1 59.38 317 SER B C 1
ATOM 8287 O O . SER B 1 317 ? 35.625 33.531 -11.164 1 59.38 317 SER B O 1
ATOM 8289 N N . GLN B 1 318 ? 35.625 31.469 -11.445 1 63.88 318 GLN B N 1
ATOM 8290 C CA . GLN B 1 318 ? 36.938 31.5 -12.094 1 63.88 318 GLN B CA 1
ATOM 8291 C C . GLN B 1 318 ? 36.781 31.391 -13.609 1 63.88 318 GLN B C 1
ATOM 8293 O O . GLN B 1 318 ? 35.875 30.719 -14.109 1 63.88 318 GLN B O 1
ATOM 8298 N N . PRO B 1 319 ? 37.531 32.312 -14.273 1 69.5 319 PRO B N 1
ATOM 8299 C CA . PRO B 1 319 ? 37.5 32.219 -15.734 1 69.5 319 PRO B CA 1
ATOM 8300 C C . PRO B 1 319 ? 37.969 30.844 -16.25 1 69.5 319 PRO B C 1
ATOM 8302 O O . PRO B 1 319 ? 38.656 30.125 -15.531 1 69.5 319 PRO B O 1
ATOM 8305 N N . HIS B 1 320 ? 37.531 30.391 -17.359 1 78.38 320 HIS B N 1
ATOM 8306 C CA . HIS B 1 320 ? 37.906 29.125 -18 1 78.38 320 HIS B CA 1
ATOM 8307 C C . HIS B 1 320 ? 39.406 29.062 -18.234 1 78.38 320 HIS B C 1
ATOM 8309 O O . HIS B 1 320 ? 40 30.047 -18.656 1 78.38 320 HIS B O 1
ATOM 8315 N N . PRO B 1 321 ? 40.062 28 -17.828 1 78.88 321 PRO B N 1
ATOM 8316 C CA . PRO B 1 321 ? 41.531 27.875 -17.969 1 78.88 321 PRO B CA 1
ATOM 8317 C C . PRO B 1 321 ? 42 28.078 -19.406 1 78.88 321 PRO B C 1
ATOM 8319 O O . PRO B 1 321 ? 43.062 28.641 -19.625 1 78.88 321 PRO B O 1
ATOM 8322 N N . ILE B 1 322 ? 41.188 27.734 -20.359 1 80.88 322 ILE B N 1
ATOM 8323 C CA . ILE B 1 322 ? 41.562 27.906 -21.75 1 80.88 322 ILE B CA 1
ATOM 8324 C C . ILE B 1 322 ? 41.5 29.375 -22.125 1 80.88 322 ILE B C 1
ATOM 8326 O O . ILE B 1 322 ? 42.281 29.844 -22.969 1 80.88 322 ILE B O 1
ATOM 8330 N N . GLN B 1 323 ? 40.688 30 -21.469 1 79.06 323 GLN B N 1
ATOM 8331 C CA . GLN B 1 323 ? 40.594 31.438 -21.703 1 79.06 323 GLN B CA 1
ATOM 8332 C C . GLN B 1 323 ? 41.844 32.156 -21.188 1 79.06 323 GLN B C 1
ATOM 8334 O O . GLN B 1 323 ? 42.25 33.156 -21.766 1 79.06 323 GLN B O 1
ATOM 8339 N N . ILE B 1 324 ? 42.406 31.5 -20.172 1 78.19 324 ILE B N 1
ATOM 8340 C CA . ILE B 1 324 ? 43.594 32.094 -19.594 1 78.19 324 ILE B CA 1
ATOM 8341 C C . ILE B 1 324 ? 44.812 31.797 -20.453 1 78.19 324 ILE B C 1
ATOM 8343 O O . ILE B 1 324 ? 45.656 32.656 -20.688 1 78.19 324 ILE B O 1
ATOM 8347 N N . CYS B 1 325 ? 44.906 30.547 -20.938 1 81 325 CYS B N 1
ATOM 8348 C CA . CYS B 1 325 ? 46.062 30.125 -21.688 1 81 325 CYS B CA 1
ATOM 8349 C C . CYS B 1 325 ? 46.031 30.641 -23.125 1 81 325 CYS B C 1
ATOM 8351 O O . CYS B 1 325 ? 47.031 31.031 -23.688 1 81 325 CYS B O 1
ATOM 8353 N N . PHE B 1 326 ? 44.844 30.469 -23.75 1 84.5 326 PHE B N 1
ATOM 8354 C CA . PHE B 1 326 ? 44.688 30.875 -25.141 1 84.5 326 PHE B CA 1
ATOM 8355 C C . PHE B 1 326 ? 43.469 31.781 -25.312 1 84.5 326 PHE B C 1
ATOM 8357 O O . PHE B 1 326 ? 42.469 31.359 -25.875 1 84.5 326 PHE B O 1
ATOM 8364 N N . PRO B 1 327 ? 43.562 32.938 -24.906 1 81.44 327 PRO B N 1
ATOM 8365 C CA . PRO B 1 327 ? 42.406 33.812 -24.953 1 81.44 327 PRO B CA 1
ATOM 8366 C C . PRO B 1 327 ? 41.938 34.125 -26.375 1 81.44 327 PRO B C 1
ATOM 8368 O O . PRO B 1 327 ? 40.75 34.25 -26.625 1 81.44 327 PRO B O 1
ATOM 8371 N N . SER B 1 328 ? 42.875 34.156 -27.359 1 82.88 328 SER B N 1
ATOM 8372 C CA . SER B 1 328 ? 42.5 34.5 -28.734 1 82.88 328 SER B CA 1
ATOM 8373 C C . SER B 1 328 ? 41.656 33.375 -29.375 1 82.88 328 SER B C 1
ATOM 8375 O O . SER B 1 328 ? 40.719 33.656 -30.094 1 82.88 328 SER B O 1
ATOM 8377 N N . VAL B 1 329 ? 42.031 32.25 -29 1 83.69 329 VAL B N 1
ATOM 8378 C CA . VAL B 1 329 ? 41.312 31.109 -29.578 1 83.69 329 VAL B CA 1
ATOM 8379 C C . VAL B 1 329 ? 39.969 30.953 -28.906 1 83.69 329 VAL B C 1
ATOM 8381 O O . VAL B 1 329 ? 38.969 30.688 -29.594 1 83.69 329 VAL B O 1
ATOM 8384 N N . TYR B 1 330 ? 39.875 31.172 -27.656 1 85 330 TYR B N 1
ATOM 8385 C CA . TYR B 1 330 ? 38.656 30.969 -26.906 1 85 330 TYR B CA 1
ATOM 8386 C C . TYR B 1 330 ? 37.625 32.062 -27.219 1 85 330 TYR B C 1
ATOM 8388 O O . TYR B 1 330 ? 36.406 31.797 -27.203 1 85 330 TYR B O 1
ATOM 8396 N N . ASN B 1 331 ? 38.156 33.188 -27.547 1 81.5 331 ASN B N 1
ATOM 8397 C CA . ASN B 1 331 ? 37.25 34.281 -27.859 1 81.5 331 ASN B CA 1
ATOM 8398 C C . ASN B 1 331 ? 37.062 34.438 -29.375 1 81.5 331 ASN B C 1
ATOM 8400 O O . ASN B 1 331 ? 36.469 35.438 -29.828 1 81.5 331 ASN B O 1
ATOM 8404 N N . SER B 1 332 ? 37.531 33.5 -30.094 1 85 332 SER B N 1
ATOM 8405 C CA . SER B 1 332 ? 37.312 33.5 -31.547 1 85 332 SER B CA 1
ATOM 8406 C C . SER B 1 332 ? 35.844 33.281 -31.891 1 85 332 SER B C 1
ATOM 8408 O O . SER B 1 332 ? 35.062 32.844 -31.047 1 85 332 SER B O 1
ATOM 8410 N N . SER B 1 333 ? 35.469 33.625 -33.031 1 87.31 333 SER B N 1
ATOM 8411 C CA . SER B 1 333 ? 34.094 33.531 -33.5 1 87.31 333 SER B CA 1
ATOM 8412 C C . SER B 1 333 ? 33.594 32.094 -33.531 1 87.31 333 SER B C 1
ATOM 8414 O O . SER B 1 333 ? 32.469 31.797 -33.188 1 87.31 333 SER B O 1
ATOM 8416 N N . VAL B 1 334 ? 34.469 31.234 -33.875 1 88.62 334 VAL B N 1
ATOM 8417 C CA . VAL B 1 334 ? 34.125 29.828 -33.938 1 88.62 334 VAL B CA 1
ATOM 8418 C C . VAL B 1 334 ? 33.875 29.281 -32.5 1 88.62 334 VAL B C 1
ATOM 8420 O O . VAL B 1 334 ? 32.938 28.531 -32.281 1 88.62 334 VAL B O 1
ATOM 8423 N N . SER B 1 335 ? 34.719 29.641 -31.641 1 88.94 335 SER B N 1
ATOM 8424 C CA . SER B 1 335 ? 34.594 29.203 -30.25 1 88.94 335 SER B CA 1
ATOM 8425 C C . SER B 1 335 ? 33.312 29.734 -29.609 1 88.94 335 SER B C 1
ATOM 8427 O O . SER B 1 335 ? 32.656 29.016 -28.859 1 88.94 335 SER B O 1
ATOM 8429 N N . ARG B 1 336 ? 33.031 30.875 -29.953 1 87.31 336 ARG B N 1
ATOM 8430 C CA . ARG B 1 336 ? 31.812 31.469 -29.406 1 87.31 336 ARG B CA 1
ATOM 8431 C C . ARG B 1 336 ? 30.578 30.75 -29.953 1 87.31 336 ARG B C 1
ATOM 8433 O O . ARG B 1 336 ? 29.594 30.578 -29.234 1 87.31 336 ARG B O 1
ATOM 8440 N N . PHE B 1 337 ? 30.734 30.406 -31.141 1 89.25 337 PHE B N 1
ATOM 8441 C CA . PHE B 1 337 ? 29.625 29.672 -31.75 1 89.25 337 PHE B CA 1
ATOM 8442 C C . PHE B 1 337 ? 29.453 28.312 -31.094 1 89.25 337 PHE B C 1
ATOM 8444 O O . PHE B 1 337 ? 28.328 27.891 -30.828 1 89.25 337 PHE B O 1
ATOM 8451 N N . ILE B 1 338 ? 30.453 27.656 -30.828 1 88.94 338 ILE B N 1
ATOM 8452 C CA . ILE B 1 338 ? 30.406 26.344 -30.188 1 88.94 338 ILE B CA 1
ATOM 8453 C C . ILE B 1 338 ? 29.828 26.484 -28.781 1 88.94 338 ILE B C 1
ATOM 8455 O O . ILE B 1 338 ? 28.984 25.703 -28.359 1 88.94 338 ILE B O 1
ATOM 8459 N N . ARG B 1 339 ? 30.281 27.391 -28.125 1 87.06 339 ARG B N 1
ATOM 8460 C CA . ARG B 1 339 ? 29.797 27.609 -26.766 1 87.06 339 ARG B CA 1
ATOM 8461 C C . ARG B 1 339 ? 28.312 27.938 -26.766 1 87.06 339 ARG B C 1
ATOM 8463 O O . ARG B 1 339 ? 27.578 27.484 -25.875 1 87.06 339 ARG B O 1
ATOM 8470 N N . TYR B 1 340 ? 27.953 28.609 -27.766 1 87.38 340 TYR B N 1
ATOM 8471 C CA . TYR B 1 340 ? 26.531 28.969 -27.875 1 87.38 340 TYR B CA 1
ATOM 8472 C C . TYR B 1 340 ? 25.703 27.75 -28.234 1 87.38 340 TYR B C 1
ATOM 8474 O O . TYR B 1 340 ? 24.609 27.547 -27.672 1 87.38 340 TYR B O 1
ATOM 8482 N N . MET B 1 341 ? 26.203 26.984 -29.094 1 88.06 341 MET B N 1
ATOM 8483 C CA . MET B 1 341 ? 25.484 25.812 -29.547 1 88.06 341 MET B CA 1
ATOM 8484 C C . MET B 1 341 ? 25.281 24.828 -28.406 1 88.06 341 MET B C 1
ATOM 8486 O O . MET B 1 341 ? 24.234 24.188 -28.297 1 88.06 341 MET B O 1
ATOM 8490 N N . VAL B 1 342 ? 26.188 24.703 -27.562 1 87.75 342 VAL B N 1
ATOM 8491 C CA . VAL B 1 342 ? 26.156 23.75 -26.453 1 87.75 342 VAL B CA 1
ATOM 8492 C C . VAL B 1 342 ? 25.141 24.203 -25.406 1 87.75 342 VAL B C 1
ATOM 8494 O O . VAL B 1 342 ? 24.547 23.375 -24.719 1 87.75 342 VAL B O 1
ATOM 8497 N N . ARG B 1 343 ? 24.906 25.453 -25.422 1 82.44 343 ARG B N 1
ATOM 8498 C CA . ARG B 1 343 ? 24.016 26 -24.391 1 82.44 343 ARG B CA 1
ATOM 8499 C C . ARG B 1 343 ? 22.578 26.031 -24.891 1 82.44 343 ARG B C 1
ATOM 8501 O O . ARG B 1 343 ? 21.641 26.25 -24.109 1 82.44 343 ARG B O 1
ATOM 8508 N N . THR B 1 344 ? 22.406 25.688 -26.141 1 85.19 344 THR B N 1
ATOM 8509 C CA . THR B 1 344 ? 21.062 25.719 -26.703 1 85.19 344 THR B CA 1
ATOM 8510 C C . THR B 1 344 ? 20.297 24.438 -26.391 1 85.19 344 THR B C 1
ATOM 8512 O O . THR B 1 344 ? 20.906 23.406 -26.094 1 85.19 344 THR B O 1
ATOM 8515 N N . ARG B 1 345 ? 19.031 24.516 -26.406 1 86 345 ARG B N 1
ATOM 8516 C CA . ARG B 1 345 ? 18.141 23.375 -26.156 1 86 345 ARG B CA 1
ATOM 8517 C C . ARG B 1 345 ? 18.234 22.359 -27.297 1 86 345 ARG B C 1
ATOM 8519 O O . ARG B 1 345 ? 18.016 21.156 -27.078 1 86 345 ARG B O 1
ATOM 8526 N N . VAL B 1 346 ? 18.5 22.875 -28.375 1 88.81 346 VAL B N 1
ATOM 8527 C CA . VAL B 1 346 ? 18.594 21.984 -29.531 1 88.81 346 VAL B CA 1
ATOM 8528 C C . VAL B 1 346 ? 19.703 20.969 -29.297 1 88.81 346 VAL B C 1
ATOM 8530 O O . VAL B 1 346 ? 19.562 19.797 -29.672 1 88.81 346 VAL B O 1
ATOM 8533 N N . PHE B 1 347 ? 20.766 21.406 -28.688 1 89.56 347 PHE B N 1
ATOM 8534 C CA . PHE B 1 347 ? 21.859 20.5 -28.359 1 89.56 347 PHE B CA 1
ATOM 8535 C C . PHE B 1 347 ? 21.391 19.375 -27.438 1 89.56 347 PHE B C 1
ATOM 8537 O O . PHE B 1 347 ? 21.703 18.203 -27.656 1 89.56 347 PHE B O 1
ATOM 8544 N N . VAL B 1 348 ? 20.594 19.703 -26.5 1 86.81 348 VAL B N 1
ATOM 8545 C CA . VAL B 1 348 ? 20.094 18.734 -25.547 1 86.81 348 VAL B CA 1
ATOM 8546 C C . VAL B 1 348 ? 19.156 17.75 -26.25 1 86.81 348 VAL B C 1
ATOM 8548 O O . VAL B 1 348 ? 19.266 16.531 -26.047 1 86.81 348 VAL B O 1
ATOM 8551 N N . TYR B 1 349 ? 18.312 18.219 -27.156 1 89.94 349 TYR B N 1
ATOM 8552 C CA . TYR B 1 349 ? 17.359 17.375 -27.859 1 89.94 349 TYR B CA 1
ATOM 8553 C C . TYR B 1 349 ? 18.062 16.438 -28.828 1 89.94 349 TYR B C 1
ATOM 8555 O O . TYR B 1 349 ? 17.656 15.289 -29.016 1 89.94 349 TYR B O 1
ATOM 8563 N N . VAL B 1 350 ? 19.062 16.938 -29.406 1 91.94 350 VAL B N 1
ATOM 8564 C CA . VAL B 1 350 ? 19.812 16.109 -30.344 1 91.94 350 VAL B CA 1
ATOM 8565 C C . VAL B 1 350 ? 20.484 14.945 -29.609 1 91.94 350 VAL B C 1
ATOM 8567 O O . VAL B 1 350 ? 20.406 13.805 -30.062 1 91.94 350 VAL B O 1
ATOM 8570 N N . TYR B 1 351 ? 21.062 15.227 -28.562 1 89.19 351 TYR B N 1
ATOM 8571 C CA . TYR B 1 351 ? 21.734 14.172 -27.812 1 89.19 351 TYR B CA 1
ATOM 8572 C C . TYR B 1 351 ? 20.719 13.227 -27.172 1 89.19 351 TYR B C 1
ATOM 8574 O O . TYR B 1 351 ? 20.969 12.031 -27.031 1 89.19 351 TYR B O 1
ATOM 8582 N N . ASP B 1 352 ? 19.578 13.742 -26.781 1 89.75 352 ASP B N 1
ATOM 8583 C CA . ASP B 1 352 ? 18.516 12.852 -26.312 1 89.75 352 ASP B CA 1
ATOM 8584 C C . ASP B 1 352 ? 18.094 11.891 -27.406 1 89.75 352 ASP B C 1
ATOM 8586 O O . ASP B 1 352 ? 17.859 10.703 -27.156 1 89.75 352 ASP B O 1
ATOM 8590 N N . LEU B 1 353 ? 17.984 12.383 -28.562 1 92.25 353 LEU B N 1
ATOM 8591 C CA . LEU B 1 353 ? 17.641 11.539 -29.703 1 92.25 353 LEU B CA 1
ATOM 8592 C C . LEU B 1 353 ? 18.719 10.492 -29.969 1 92.25 353 LEU B C 1
ATOM 8594 O O . LEU B 1 353 ? 18.406 9.344 -30.297 1 92.25 353 LEU B O 1
ATOM 8598 N N . ILE B 1 354 ? 19.922 10.945 -29.797 1 91.75 354 ILE B N 1
ATOM 8599 C CA . ILE B 1 354 ? 21.031 10.016 -29.984 1 91.75 354 ILE B CA 1
ATOM 8600 C C . ILE B 1 354 ? 20.953 8.898 -28.953 1 91.75 354 ILE B C 1
ATOM 8602 O O . ILE B 1 354 ? 21.188 7.73 -29.266 1 91.75 354 ILE B O 1
ATOM 8606 N N . ILE B 1 355 ? 20.656 9.227 -27.75 1 89.56 355 ILE B N 1
ATOM 8607 C CA . ILE B 1 355 ? 20.531 8.242 -26.688 1 89.56 355 ILE B CA 1
ATOM 8608 C C . ILE B 1 355 ? 19.406 7.266 -27 1 89.56 355 ILE B C 1
ATOM 8610 O O . ILE B 1 355 ? 19.547 6.055 -26.828 1 89.56 355 ILE B O 1
ATOM 8614 N N . LEU B 1 356 ? 18.312 7.762 -27.547 1 90.31 356 LEU B N 1
ATOM 8615 C CA . LEU B 1 356 ? 17.156 6.93 -27.875 1 90.31 356 LEU B CA 1
ATOM 8616 C C . LEU B 1 356 ? 17.484 5.992 -29.031 1 90.31 356 LEU B C 1
ATOM 8618 O O . LEU B 1 356 ? 17.094 4.82 -29.016 1 90.31 356 LEU B O 1
ATOM 8622 N N . VAL B 1 357 ? 18.203 6.488 -29.984 1 91.38 357 VAL B N 1
ATOM 8623 C CA . VAL B 1 357 ? 18.609 5.66 -31.125 1 91.38 357 VAL B CA 1
ATOM 8624 C C . VAL B 1 357 ? 19.578 4.578 -30.641 1 91.38 357 VAL B C 1
ATOM 8626 O O . VAL B 1 357 ? 19.5 3.43 -31.078 1 91.38 357 VAL B O 1
ATOM 8629 N N . ASN B 1 358 ? 20.453 4.98 -29.781 1 89.56 358 ASN B N 1
ATOM 8630 C CA . ASN B 1 358 ? 21.375 4.004 -29.203 1 89.56 358 ASN B CA 1
ATOM 8631 C C . ASN B 1 358 ? 20.641 2.9 -28.453 1 89.56 358 ASN B C 1
ATOM 8633 O O . ASN B 1 358 ? 21.047 1.739 -28.5 1 89.56 358 ASN B O 1
ATOM 8637 N N . ALA B 1 359 ? 19.594 3.238 -27.797 1 89.5 359 ALA B N 1
ATOM 8638 C CA . ALA B 1 359 ? 18.812 2.25 -27.062 1 89.5 359 ALA B CA 1
ATOM 8639 C C . ALA B 1 359 ? 18.234 1.2 -28.016 1 89.5 359 ALA B C 1
ATOM 8641 O O . ALA B 1 359 ? 18.219 0.01 -27.688 1 89.5 359 ALA B O 1
ATOM 8642 N N . VAL B 1 360 ? 17.828 1.649 -29.141 1 89.25 360 VAL B N 1
ATOM 8643 C CA . VAL B 1 360 ? 17.281 0.739 -30.141 1 89.25 360 VAL B CA 1
ATOM 8644 C C . VAL B 1 360 ? 18.391 -0.18 -30.656 1 89.25 360 VAL B C 1
ATOM 8646 O O . VAL B 1 360 ? 18.172 -1.382 -30.828 1 89.25 360 VAL B O 1
ATOM 8649 N N . PHE B 1 361 ? 19.562 0.372 -30.797 1 88.69 361 PHE B N 1
ATOM 8650 C CA . PHE B 1 361 ? 20.688 -0.41 -31.297 1 88.69 361 PHE B CA 1
ATOM 8651 C C . PHE B 1 361 ? 21.141 -1.438 -30.266 1 88.69 361 PHE B C 1
ATOM 8653 O O . PHE B 1 361 ? 21.594 -2.529 -30.625 1 88.69 361 PHE B O 1
ATOM 8660 N N . ILE B 1 362 ? 21.078 -1.032 -29.047 1 86.75 362 ILE B N 1
ATOM 8661 C CA . ILE B 1 362 ? 21.453 -1.972 -27.984 1 86.75 362 ILE B CA 1
ATOM 8662 C C . ILE B 1 362 ? 20.484 -3.164 -28 1 86.75 362 ILE B C 1
ATOM 8664 O O . ILE B 1 362 ? 20.906 -4.301 -27.766 1 86.75 362 ILE B O 1
ATOM 8668 N N . GLY B 1 363 ? 19.234 -2.947 -28.328 1 86.25 363 GLY B N 1
ATOM 8669 C CA . GLY B 1 363 ? 18.25 -4.016 -28.375 1 86.25 363 GLY B CA 1
ATOM 8670 C C . GLY B 1 363 ? 18.438 -4.938 -29.562 1 86.25 363 GLY B C 1
ATOM 8671 O O . GLY B 1 363 ? 17.969 -6.082 -29.547 1 86.25 363 GLY B O 1
ATOM 8672 N N . LEU B 1 364 ? 19.141 -4.469 -30.5 1 85 364 LEU B N 1
ATOM 8673 C CA . LEU B 1 364 ? 19.359 -5.266 -31.703 1 85 364 LEU B CA 1
ATOM 8674 C C . LEU B 1 364 ? 20.516 -6.242 -31.5 1 85 364 LEU B C 1
ATOM 8676 O O . LEU B 1 364 ? 21.188 -6.203 -30.469 1 85 364 LEU B O 1
ATOM 8680 N N . ASP B 1 365 ? 20.625 -7.172 -32.438 1 76.88 365 ASP B N 1
ATOM 8681 C CA . ASP B 1 365 ? 21.594 -8.258 -32.312 1 76.88 365 ASP B CA 1
ATOM 8682 C C . ASP B 1 365 ? 23.016 -7.738 -32.469 1 76.88 365 ASP B C 1
ATOM 8684 O O . ASP B 1 365 ? 23.328 -7.098 -33.469 1 76.88 365 ASP B O 1
ATOM 8688 N N . GLU B 1 366 ? 23.812 -7.93 -31.516 1 74.12 366 GLU B N 1
ATOM 8689 C CA . GLU B 1 366 ? 25.188 -7.457 -31.453 1 74.12 366 GLU B CA 1
ATOM 8690 C C . GLU B 1 366 ? 26.078 -8.211 -32.438 1 74.12 366 GLU B C 1
ATOM 8692 O O . GLU B 1 366 ? 27.172 -7.742 -32.781 1 74.12 366 GLU B O 1
ATOM 8697 N N . GLU B 1 367 ? 25.531 -9.32 -32.875 1 75.94 367 GLU B N 1
ATOM 8698 C CA . GLU B 1 367 ? 26.375 -10.109 -33.781 1 75.94 367 GLU B CA 1
ATOM 8699 C C . GLU B 1 367 ? 26.453 -9.469 -35.156 1 75.94 367 GLU B C 1
ATOM 8701 O O . GLU B 1 367 ? 27.391 -9.727 -35.906 1 75.94 367 GLU B O 1
ATOM 8706 N N . ASN B 1 368 ? 25.641 -8.539 -35.375 1 81.38 368 ASN B N 1
ATOM 8707 C CA . ASN B 1 368 ? 25.703 -7.785 -36.625 1 81.38 368 ASN B CA 1
ATOM 8708 C C . ASN B 1 368 ? 26.828 -6.746 -36.594 1 81.38 368 ASN B C 1
ATOM 8710 O O . ASN B 1 368 ? 26.906 -5.941 -35.656 1 81.38 368 ASN B O 1
ATOM 8714 N N . PRO B 1 369 ? 27.766 -6.875 -37.438 1 81.5 369 PRO B N 1
ATOM 8715 C CA . PRO B 1 369 ? 28.891 -5.953 -37.469 1 81.5 369 PRO B CA 1
ATOM 8716 C C . PRO B 1 369 ? 28.469 -4.488 -37.5 1 81.5 369 PRO B C 1
ATOM 8718 O O . PRO B 1 369 ? 29.156 -3.629 -36.938 1 81.5 369 PRO B O 1
ATOM 8721 N N . VAL B 1 370 ? 27.375 -4.227 -38.094 1 83.75 370 VAL B N 1
ATOM 8722 C CA . VAL B 1 370 ? 26.891 -2.852 -38.156 1 83.75 370 VAL B CA 1
ATOM 8723 C C . VAL B 1 370 ? 26.609 -2.336 -36.75 1 83.75 370 VAL B C 1
ATOM 8725 O O . VAL B 1 370 ? 26.938 -1.198 -36.406 1 83.75 370 VAL B O 1
ATOM 8728 N N . VAL B 1 371 ? 26.125 -3.234 -35.969 1 82.62 371 VAL B N 1
ATOM 8729 C CA . VAL B 1 371 ? 25.766 -2.846 -34.625 1 82.62 371 VAL B CA 1
ATOM 8730 C C . VAL B 1 371 ? 27.016 -2.68 -33.781 1 82.62 371 VAL B C 1
ATOM 8732 O O . VAL B 1 371 ? 27.125 -1.748 -32.969 1 82.62 371 VAL B O 1
ATOM 8735 N N . SER B 1 372 ? 27.953 -3.537 -34 1 79.38 372 SER B N 1
ATOM 8736 C CA . SER B 1 372 ? 29.188 -3.457 -33.219 1 79.38 372 SER B CA 1
ATOM 8737 C C . SER B 1 372 ? 29.953 -2.182 -33.531 1 79.38 372 SER B C 1
ATOM 8739 O O . SER B 1 372 ? 30.5 -1.538 -32.656 1 79.38 372 SER B O 1
ATOM 8741 N N . ASN B 1 373 ? 29.953 -1.825 -34.75 1 84.5 373 ASN B N 1
ATOM 8742 C CA . ASN B 1 373 ? 30.656 -0.609 -35.125 1 84.5 373 ASN B CA 1
ATOM 8743 C C . ASN B 1 373 ? 29.906 0.642 -34.688 1 84.5 373 ASN B C 1
ATOM 8745 O O . ASN B 1 373 ? 30.516 1.679 -34.438 1 84.5 373 ASN B O 1
ATOM 8749 N N . ALA B 1 374 ? 28.641 0.446 -34.688 1 87.69 374 ALA B N 1
ATOM 8750 C CA . ALA B 1 374 ? 27.844 1.588 -34.281 1 87.69 374 ALA B CA 1
ATOM 8751 C C . ALA B 1 374 ? 28.109 1.946 -32.812 1 87.69 374 ALA B C 1
ATOM 8753 O O . ALA B 1 374 ? 28 3.113 -32.438 1 87.69 374 ALA B O 1
ATOM 8754 N N . GLU B 1 375 ? 28.438 1.001 -32.062 1 86.75 375 GLU B N 1
ATOM 8755 C CA . GLU B 1 375 ? 28.719 1.239 -30.641 1 86.75 375 GLU B CA 1
ATOM 8756 C C . GLU B 1 375 ? 29.922 2.176 -30.453 1 86.75 375 GLU B C 1
ATOM 8758 O O . GLU B 1 375 ? 29.891 3.066 -29.609 1 86.75 375 GLU B O 1
ATOM 8763 N N . TRP B 1 376 ? 30.859 1.971 -31.266 1 87.06 376 TRP B N 1
ATOM 8764 C CA . TRP B 1 376 ? 32.031 2.844 -31.219 1 87.06 376 TRP B CA 1
ATOM 8765 C C . TRP B 1 376 ? 31.672 4.266 -31.625 1 87.06 376 TRP B C 1
ATOM 8767 O O . TRP B 1 376 ? 32.188 5.234 -31.062 1 87.06 376 TRP B O 1
ATOM 8777 N N . GLY B 1 377 ? 30.797 4.262 -32.562 1 90.69 377 GLY B N 1
ATOM 8778 C CA . GLY B 1 377 ? 30.328 5.574 -33 1 90.69 377 GLY B CA 1
ATOM 8779 C C . GLY B 1 377 ? 29.578 6.328 -31.938 1 90.69 377 GLY B C 1
ATOM 8780 O O . GLY B 1 377 ? 29.797 7.52 -31.719 1 90.69 377 GLY B O 1
ATOM 8781 N N . PHE B 1 378 ? 28.703 5.633 -31.312 1 90.5 378 PHE B N 1
ATOM 8782 C CA . PHE B 1 378 ? 27.922 6.27 -30.266 1 90.5 378 PHE B CA 1
ATOM 8783 C C . PHE B 1 378 ? 28.812 6.691 -29.094 1 90.5 378 PHE B C 1
ATOM 8785 O O . PHE B 1 378 ? 28.625 7.766 -28.531 1 90.5 378 PHE B O 1
ATOM 8792 N N . LEU B 1 379 ? 29.766 5.875 -28.719 1 89.81 379 LEU B N 1
ATOM 8793 C CA . LEU B 1 379 ? 30.688 6.203 -27.625 1 89.81 379 LEU B CA 1
ATOM 8794 C C . LEU B 1 379 ? 31.5 7.453 -27.969 1 89.81 379 LEU B C 1
ATOM 8796 O O . LEU B 1 379 ? 31.734 8.289 -27.094 1 89.81 379 LEU B O 1
ATOM 8800 N N . ALA B 1 380 ? 31.828 7.547 -29.219 1 92.12 380 ALA B N 1
ATOM 8801 C CA . ALA B 1 380 ? 32.562 8.727 -29.656 1 92.12 380 ALA B CA 1
ATOM 8802 C C . ALA B 1 380 ? 31.688 9.977 -29.562 1 92.12 380 ALA B C 1
ATOM 8804 O O . ALA B 1 380 ? 32.156 11.047 -29.172 1 92.12 380 ALA B O 1
ATOM 8805 N N . LEU B 1 381 ? 30.484 9.758 -29.922 1 92.5 381 LEU B N 1
ATOM 8806 C CA . LEU B 1 381 ? 29.562 10.883 -29.859 1 92.5 381 LEU B CA 1
ATOM 8807 C C . LEU B 1 381 ? 29.359 11.336 -28.406 1 92.5 381 LEU B C 1
ATOM 8809 O O . LEU B 1 381 ? 29.297 12.539 -28.125 1 92.5 381 LEU B O 1
ATOM 8813 N N . TYR B 1 382 ? 29.297 10.414 -27.531 1 91.19 382 TYR B N 1
ATOM 8814 C CA . TYR B 1 382 ? 29.109 10.758 -26.125 1 91.19 382 TYR B CA 1
ATOM 8815 C C . TYR B 1 382 ? 30.344 11.445 -25.562 1 91.19 382 TYR B C 1
ATOM 8817 O O . TYR B 1 382 ? 30.25 12.391 -24.781 1 91.19 382 TYR B O 1
ATOM 8825 N N . MET B 1 383 ? 31.453 10.969 -25.938 1 91.75 383 MET B N 1
ATOM 8826 C CA . MET B 1 383 ? 32.688 11.594 -25.516 1 91.75 383 MET B CA 1
ATOM 8827 C C . MET B 1 383 ? 32.812 13.023 -26.031 1 91.75 383 MET B C 1
ATOM 8829 O O . MET B 1 383 ? 33.25 13.914 -25.312 1 91.75 383 MET B O 1
ATOM 8833 N N . LEU B 1 384 ? 32.344 13.172 -27.219 1 92.56 384 LEU B N 1
ATOM 8834 C CA . LEU B 1 384 ? 32.344 14.508 -27.797 1 92.56 384 LEU B CA 1
ATOM 8835 C C . LEU B 1 384 ? 31.422 15.438 -27.016 1 92.56 384 LEU B C 1
ATOM 8837 O O . LEU B 1 384 ? 31.734 16.609 -26.828 1 92.56 384 LEU B O 1
ATOM 8841 N N . GLU B 1 385 ? 30.312 14.922 -26.609 1 90.94 385 GLU B N 1
ATOM 8842 C CA . GLU B 1 385 ? 29.391 15.719 -25.812 1 90.94 385 GLU B CA 1
ATOM 8843 C C . GLU B 1 385 ? 30.047 16.219 -24.531 1 90.94 385 GLU B C 1
ATOM 8845 O O . GLU B 1 385 ? 29.938 17.406 -24.203 1 90.94 385 GLU B O 1
ATOM 8850 N N . ILE B 1 386 ? 30.734 15.398 -23.859 1 88.94 386 ILE B N 1
ATOM 8851 C CA . ILE B 1 386 ? 31.375 15.75 -22.594 1 88.94 386 ILE B CA 1
ATOM 8852 C C . ILE B 1 386 ? 32.469 16.766 -22.844 1 88.94 386 ILE B C 1
ATOM 8854 O O . ILE B 1 386 ? 32.625 17.75 -22.125 1 88.94 386 ILE B O 1
ATOM 8858 N N . ILE B 1 387 ? 33.219 16.547 -23.922 1 90.38 387 ILE B N 1
ATOM 8859 C CA . ILE B 1 387 ? 34.344 17.438 -24.25 1 90.38 387 ILE B CA 1
ATOM 8860 C C . ILE B 1 387 ? 33.812 18.812 -24.609 1 90.38 387 ILE B C 1
ATOM 8862 O O . ILE B 1 387 ? 34.344 19.828 -24.188 1 90.38 387 ILE B O 1
ATOM 8866 N N . LEU B 1 388 ? 32.719 18.812 -25.312 1 89.69 388 LEU B N 1
ATOM 8867 C CA . LEU B 1 388 ? 32.125 20.078 -25.703 1 89.69 388 LEU B CA 1
ATOM 8868 C C . LEU B 1 388 ? 31.578 20.812 -24.469 1 89.69 388 LEU B C 1
ATOM 8870 O O . LEU B 1 388 ? 31.703 22.031 -24.359 1 89.69 388 LEU B O 1
ATOM 8874 N N . LYS B 1 389 ? 30.953 20.094 -23.578 1 87.88 389 LYS B N 1
ATOM 8875 C CA . LYS B 1 389 ? 30.422 20.703 -22.359 1 87.88 389 LYS B CA 1
ATOM 8876 C C . LYS B 1 389 ? 31.547 21.234 -21.469 1 87.88 389 LYS B C 1
ATOM 8878 O O . LYS B 1 389 ? 31.406 22.297 -20.859 1 87.88 389 LYS B O 1
ATOM 8883 N N . LEU B 1 390 ? 32.594 20.453 -21.469 1 86.06 390 LEU B N 1
ATOM 8884 C CA . LEU B 1 390 ? 33.75 20.891 -20.688 1 86.06 390 LEU B CA 1
ATOM 8885 C C . LEU B 1 390 ? 34.438 22.109 -21.312 1 86.06 390 LEU B C 1
ATOM 8887 O O . LEU B 1 390 ? 35.031 22.922 -20.625 1 86.06 390 LEU B O 1
ATOM 8891 N N . TYR B 1 391 ? 34.281 22.156 -22.625 1 85.62 391 TYR B N 1
ATOM 8892 C CA . TYR B 1 391 ? 34.844 23.297 -23.344 1 85.62 391 TYR B CA 1
ATOM 8893 C C . TYR B 1 391 ? 34 24.547 -23.109 1 85.62 391 TYR B C 1
ATOM 8895 O O . TYR B 1 391 ? 34.531 25.656 -23.016 1 85.62 391 TYR B O 1
ATOM 8903 N N . ALA B 1 392 ? 32.781 24.328 -23 1 83.56 392 ALA B N 1
ATOM 8904 C CA . ALA B 1 392 ? 31.859 25.469 -22.891 1 83.56 392 ALA B CA 1
ATOM 8905 C C . ALA B 1 392 ? 31.781 25.969 -21.453 1 83.56 392 ALA B C 1
ATOM 8907 O O . ALA B 1 392 ? 31.562 27.172 -21.219 1 83.56 392 ALA B O 1
ATOM 8908 N N . THR B 1 393 ? 31.812 25.094 -20.578 1 79.06 393 THR B N 1
ATOM 8909 C CA . THR B 1 393 ? 31.672 25.484 -19.172 1 79.06 393 THR B CA 1
ATOM 8910 C C . THR B 1 393 ? 32.969 25.203 -18.422 1 79.06 393 THR B C 1
ATOM 8912 O O . THR B 1 393 ? 33.719 24.281 -18.766 1 79.06 393 THR B O 1
ATOM 8915 N N . GLU B 1 394 ? 33.25 26.062 -17.438 1 77.38 394 GLU B N 1
ATOM 8916 C CA . GLU B 1 394 ? 34.438 25.875 -16.609 1 77.38 394 GLU B CA 1
ATOM 8917 C C . GLU B 1 394 ? 34.438 24.5 -15.961 1 77.38 394 GLU B C 1
ATOM 8919 O O . GLU B 1 394 ? 33.438 24.062 -15.383 1 77.38 394 GLU B O 1
ATOM 8924 N N . PRO B 1 395 ? 35.5 23.781 -16.188 1 78.31 395 PRO B N 1
ATOM 8925 C CA . PRO B 1 395 ? 35.562 22.406 -15.688 1 78.31 395 PRO B CA 1
ATOM 8926 C C . PRO B 1 395 ? 35.375 22.297 -14.18 1 78.31 395 PRO B C 1
ATOM 8928 O O . PRO B 1 395 ? 34.75 21.344 -13.688 1 78.31 395 PRO B O 1
ATOM 8931 N N . ARG B 1 396 ? 35.812 23.188 -13.492 1 75.06 396 ARG B N 1
ATOM 8932 C CA . ARG B 1 396 ? 35.656 23.141 -12.039 1 75.06 396 ARG B CA 1
ATOM 8933 C C . ARG B 1 396 ? 34.188 23.359 -11.664 1 75.06 396 ARG B C 1
ATOM 8935 O O . ARG B 1 396 ? 33.688 22.734 -10.734 1 75.06 396 ARG B O 1
ATOM 8942 N N . ALA B 1 397 ? 33.625 24.188 -12.461 1 68.69 397 ALA B N 1
ATOM 8943 C CA . ALA B 1 397 ? 32.188 24.438 -12.227 1 68.69 397 ALA B CA 1
ATOM 8944 C C . ALA B 1 397 ? 31.344 23.25 -12.688 1 68.69 397 ALA B C 1
ATOM 8946 O O . ALA B 1 397 ? 30.328 22.938 -12.078 1 68.69 397 ALA B O 1
ATOM 8947 N N . PHE B 1 398 ? 31.859 22.641 -13.727 1 75.38 398 PHE B N 1
ATOM 8948 C CA . PHE B 1 398 ? 31.141 21.484 -14.273 1 75.38 398 PHE B CA 1
ATOM 8949 C C . PHE B 1 398 ? 31.188 20.312 -13.297 1 75.38 398 PHE B C 1
ATOM 8951 O O . PHE B 1 398 ? 30.188 19.625 -13.117 1 75.38 398 PHE B O 1
ATOM 8958 N N . PHE B 1 399 ? 32.281 20.141 -12.648 1 73.56 399 PHE B N 1
ATOM 8959 C CA . PHE B 1 399 ? 32.438 19 -11.75 1 73.56 399 PHE B CA 1
ATOM 8960 C C . PHE B 1 399 ? 32.281 19.422 -10.297 1 73.56 399 PHE B C 1
ATOM 8962 O O . PHE B 1 399 ? 32.875 18.844 -9.398 1 73.56 399 PHE B O 1
ATOM 8969 N N . ALA B 1 400 ? 31.484 20.453 -10.195 1 64.56 400 ALA B N 1
ATOM 8970 C CA . ALA B 1 400 ? 31.203 20.859 -8.82 1 64.56 400 ALA B CA 1
ATOM 8971 C C . ALA B 1 400 ? 30.406 19.797 -8.078 1 64.56 400 ALA B C 1
ATOM 8973 O O . ALA B 1 400 ? 29.641 19.047 -8.695 1 64.56 400 ALA B O 1
ATOM 8974 N N . ARG B 1 401 ? 30.703 19.516 -6.926 1 60.81 401 ARG B N 1
ATOM 8975 C CA . ARG B 1 401 ? 30.172 18.453 -6.082 1 60.81 401 ARG B CA 1
ATOM 8976 C C . ARG B 1 401 ? 28.656 18.453 -6.07 1 60.81 401 ARG B C 1
ATOM 8978 O O . ARG B 1 401 ? 28.016 17.422 -5.898 1 60.81 401 ARG B O 1
ATOM 8985 N N . HIS B 1 402 ? 28.094 19.625 -6.414 1 60.06 402 HIS B N 1
ATOM 8986 C CA . HIS B 1 402 ? 26.656 19.734 -6.281 1 60.06 402 HIS B CA 1
ATOM 8987 C C . HIS B 1 402 ? 25.953 19.297 -7.566 1 60.06 402 HIS B C 1
ATOM 8989 O O . HIS B 1 402 ? 24.734 19.109 -7.578 1 60.06 402 HIS B O 1
ATOM 8995 N N . HIS B 1 403 ? 26.781 19.141 -8.547 1 69.94 403 HIS B N 1
ATOM 8996 C CA . HIS B 1 403 ? 26.188 18.688 -9.797 1 69.94 403 HIS B CA 1
ATOM 8997 C C . HIS B 1 403 ? 26.359 17.188 -9.984 1 69.94 403 HIS B C 1
ATOM 8999 O O . HIS B 1 403 ? 27.156 16.75 -10.82 1 69.94 403 HIS B O 1
ATOM 9005 N N . PHE B 1 404 ? 25.609 16.375 -9.32 1 74.88 404 PHE B N 1
ATOM 9006 C CA . PHE B 1 404 ? 25.688 14.914 -9.273 1 74.88 404 PHE B CA 1
ATOM 9007 C C . PHE B 1 404 ? 25.469 14.312 -10.656 1 74.88 404 PHE B C 1
ATOM 9009 O O . PHE B 1 404 ? 26.125 13.336 -11.031 1 74.88 404 PHE B O 1
ATOM 9016 N N . TRP B 1 405 ? 24.766 14.961 -11.516 1 76.75 405 TRP B N 1
ATOM 9017 C CA . TRP B 1 405 ? 24.375 14.375 -12.797 1 76.75 405 TRP B CA 1
ATOM 9018 C C . TRP B 1 405 ? 25.531 14.438 -13.789 1 76.75 405 TRP B C 1
ATOM 9020 O O . TRP B 1 405 ? 25.703 13.523 -14.602 1 76.75 405 TRP B O 1
ATOM 9030 N N . ASN B 1 406 ? 26.266 15.523 -13.633 1 81.38 406 ASN B N 1
ATOM 9031 C CA . ASN B 1 406 ? 27.422 15.625 -14.531 1 81.38 406 ASN B CA 1
ATOM 9032 C C . ASN B 1 406 ? 28.5 14.602 -14.188 1 81.38 406 ASN B C 1
ATOM 9034 O O . ASN B 1 406 ? 29.125 14.039 -15.086 1 81.38 406 ASN B O 1
ATOM 9038 N N . TRP B 1 407 ? 28.609 14.422 -12.938 1 83.31 407 TRP B N 1
ATOM 9039 C CA . TRP B 1 407 ? 29.531 13.391 -12.492 1 83.31 407 TRP B CA 1
ATOM 9040 C C . TRP B 1 407 ? 29.062 12.008 -12.953 1 83.31 407 TRP B C 1
ATOM 9042 O O . TRP B 1 407 ? 29.859 11.203 -13.438 1 83.31 407 TRP B O 1
ATOM 9052 N N . PHE B 1 408 ? 27.875 11.828 -12.742 1 82.75 408 PHE B N 1
ATOM 9053 C CA . PHE B 1 408 ? 27.297 10.539 -13.109 1 82.75 408 PHE B CA 1
ATOM 9054 C C . PHE B 1 408 ? 27.453 10.281 -14.609 1 82.75 408 PHE B C 1
ATOM 9056 O O . PHE B 1 408 ? 27.891 9.203 -15.008 1 82.75 408 PHE B O 1
ATOM 9063 N N . ASP B 1 409 ? 27.219 11.273 -15.359 1 83.56 409 ASP B N 1
ATOM 9064 C CA . ASP B 1 409 ? 27.328 11.164 -16.812 1 83.56 409 ASP B CA 1
ATOM 9065 C C . ASP B 1 409 ? 28.766 10.867 -17.219 1 83.56 409 ASP B C 1
ATOM 9067 O O . ASP B 1 409 ? 29 9.969 -18.031 1 83.56 409 ASP B O 1
ATOM 9071 N N . THR B 1 410 ? 29.672 11.586 -16.641 1 87.56 410 THR B N 1
ATOM 9072 C CA . THR B 1 410 ? 31.062 11.438 -17.016 1 87.56 410 THR B CA 1
ATOM 9073 C C . THR B 1 410 ? 31.594 10.07 -16.578 1 87.56 410 THR B C 1
ATOM 9075 O O . THR B 1 410 ? 32.312 9.398 -17.344 1 87.56 410 THR B O 1
ATOM 9078 N N . ILE B 1 411 ? 31.203 9.68 -15.445 1 88.31 411 ILE B N 1
ATOM 9079 C CA . ILE B 1 411 ? 31.672 8.406 -14.906 1 88.31 411 ILE B CA 1
ATOM 9080 C C . ILE B 1 411 ? 31.141 7.254 -15.75 1 88.31 411 ILE B C 1
ATOM 9082 O O . ILE B 1 411 ? 31.859 6.316 -16.078 1 88.31 411 ILE B O 1
ATOM 9086 N N . ILE B 1 412 ? 29.953 7.336 -16.141 1 87.5 412 ILE B N 1
ATOM 9087 C CA . ILE B 1 412 ? 29.328 6.258 -16.906 1 87.5 412 ILE B CA 1
ATOM 9088 C C . ILE B 1 412 ? 29.953 6.164 -18.297 1 87.5 412 ILE B C 1
ATOM 9090 O O . ILE B 1 412 ? 30.234 5.066 -18.781 1 87.5 412 ILE B O 1
ATOM 9094 N N . ILE B 1 413 ? 30.234 7.289 -18.922 1 88.44 413 ILE B N 1
ATOM 9095 C CA . ILE B 1 413 ? 30.781 7.301 -20.266 1 88.44 413 ILE B CA 1
ATOM 9096 C C . ILE B 1 413 ? 32.25 6.832 -20.25 1 88.44 413 ILE B C 1
ATOM 9098 O O . ILE B 1 413 ? 32.656 6.027 -21.078 1 88.44 413 ILE B O 1
ATOM 9102 N N . VAL B 1 414 ? 32.969 7.25 -19.25 1 89.94 414 VAL B N 1
ATOM 9103 C CA . VAL B 1 414 ? 34.375 6.855 -19.141 1 89.94 414 VAL B CA 1
ATOM 9104 C C . VAL B 1 414 ? 34.469 5.367 -18.812 1 89.94 414 VAL B C 1
ATOM 9106 O O . VAL B 1 414 ? 35.281 4.652 -19.375 1 89.94 414 VAL B O 1
ATOM 9109 N N . SER B 1 415 ? 33.625 4.957 -17.953 1 89.5 415 SER B N 1
ATOM 9110 C CA . SER B 1 415 ? 33.594 3.539 -17.609 1 89.5 415 SER B CA 1
ATOM 9111 C C . SER B 1 415 ? 33.188 2.691 -18.812 1 89.5 415 SER B C 1
ATOM 9113 O O . SER B 1 415 ? 33.719 1.595 -19.016 1 89.5 415 SER B O 1
ATOM 9115 N N . ALA B 1 416 ? 32.25 3.184 -19.547 1 86.94 416 ALA B N 1
ATOM 9116 C CA . ALA B 1 416 ? 31.828 2.477 -20.75 1 86.94 416 ALA B CA 1
ATOM 9117 C C . ALA B 1 416 ? 32.938 2.414 -21.781 1 86.94 416 ALA B C 1
ATOM 9119 O O . ALA B 1 416 ? 33.094 1.4 -22.469 1 86.94 416 ALA B O 1
ATOM 9120 N N . LEU B 1 417 ? 33.719 3.471 -21.875 1 87.88 417 LEU B N 1
ATOM 9121 C CA . LEU B 1 417 ? 34.875 3.504 -22.797 1 87.88 417 LEU B CA 1
ATOM 9122 C C . LEU B 1 417 ? 35.906 2.484 -22.391 1 87.88 417 LEU B C 1
ATOM 9124 O O . LEU B 1 417 ? 36.406 1.711 -23.219 1 87.88 417 LEU B O 1
ATOM 9128 N N . PHE B 1 418 ? 36.156 2.477 -21.141 1 88.38 418 PHE B N 1
ATOM 9129 C CA . PHE B 1 418 ? 37.156 1.526 -20.641 1 88.38 418 PHE B CA 1
ATOM 9130 C C . PHE B 1 418 ? 36.656 0.094 -20.844 1 88.38 418 PHE B C 1
ATOM 9132 O O . PHE B 1 418 ? 37.438 -0.784 -21.203 1 88.38 418 PHE B O 1
ATOM 9139 N N . GLY B 1 419 ? 35.438 -0.12 -20.531 1 84.31 419 GLY B N 1
ATOM 9140 C CA . GLY B 1 419 ? 34.875 -1.449 -20.719 1 84.31 419 GLY B CA 1
ATOM 9141 C C . GLY B 1 419 ? 34.938 -1.919 -22.172 1 84.31 419 GLY B C 1
ATOM 9142 O O . GLY B 1 419 ? 35.281 -3.07 -22.438 1 84.31 419 GLY B O 1
ATOM 9143 N N . THR B 1 420 ? 34.594 -1.021 -23.078 1 83.44 420 THR B N 1
ATOM 9144 C CA . THR B 1 420 ? 34.594 -1.369 -24.5 1 83.44 420 THR B CA 1
ATOM 9145 C C . THR B 1 420 ? 36.031 -1.601 -25 1 83.44 420 THR B C 1
ATOM 9147 O O . THR B 1 420 ? 36.281 -2.492 -25.812 1 83.44 420 THR B O 1
ATOM 9150 N N . ILE B 1 421 ? 36.969 -0.912 -24.469 1 85.69 421 ILE B N 1
ATOM 9151 C CA . ILE B 1 421 ? 38.375 -1.078 -24.844 1 85.69 421 ILE B CA 1
ATOM 9152 C C . ILE B 1 421 ? 38.875 -2.43 -24.344 1 85.69 421 ILE B C 1
ATOM 9154 O O . ILE B 1 421 ? 39.531 -3.158 -25.078 1 85.69 421 ILE B O 1
ATOM 9158 N N . ILE B 1 422 ? 38.5 -2.672 -23.188 1 83.25 422 ILE B N 1
ATOM 9159 C CA . ILE B 1 422 ? 38.906 -3.938 -22.594 1 83.25 422 ILE B CA 1
ATOM 9160 C C . ILE B 1 422 ? 38.312 -5.098 -23.375 1 83.25 422 ILE B C 1
ATOM 9162 O O . ILE B 1 422 ? 38.969 -6.094 -23.656 1 83.25 422 ILE B O 1
ATOM 9166 N N . ASN B 1 423 ? 37.062 -4.961 -23.734 1 81.19 423 ASN B N 1
ATOM 9167 C CA . ASN B 1 423 ? 36.406 -6.008 -24.5 1 81.19 423 ASN B CA 1
ATOM 9168 C C . ASN B 1 423 ? 37.031 -6.195 -25.875 1 81.19 423 ASN B C 1
ATOM 9170 O O . ASN B 1 423 ? 37.219 -7.324 -26.328 1 81.19 423 ASN B O 1
ATOM 9174 N N . SER B 1 424 ? 37.406 -5.121 -26.531 1 79.94 424 SER B N 1
ATOM 9175 C CA . SER B 1 424 ? 38.031 -5.203 -27.844 1 79.94 424 SER B CA 1
ATOM 9176 C C . SER B 1 424 ? 39.438 -5.805 -27.75 1 79.94 424 SER B C 1
ATOM 9178 O O . SER B 1 424 ? 39.844 -6.574 -28.609 1 79.94 424 SER B O 1
ATOM 9180 N N . ALA B 1 425 ? 40.094 -5.52 -26.656 1 81.12 425 ALA B N 1
ATOM 9181 C CA . ALA B 1 425 ? 41.438 -6.051 -26.438 1 81.12 425 ALA B CA 1
ATOM 9182 C C . ALA B 1 425 ? 41.406 -7.547 -26.141 1 81.12 425 ALA B C 1
ATOM 9184 O O . ALA B 1 425 ? 42.25 -8.297 -26.609 1 81.12 425 ALA B O 1
ATOM 9185 N N . LEU B 1 426 ? 40.438 -7.863 -25.375 1 77.69 426 LEU B N 1
ATOM 9186 C CA . LEU B 1 426 ? 40.344 -9.273 -25 1 77.69 426 LEU B CA 1
ATOM 9187 C C . LEU B 1 426 ? 39.875 -10.102 -26.188 1 77.69 426 LEU B C 1
ATOM 9189 O O . LEU B 1 426 ? 40.281 -11.258 -26.344 1 77.69 426 LEU B O 1
ATOM 9193 N N . LYS B 1 427 ? 38.938 -9.633 -27 1 73.19 427 LYS B N 1
ATOM 9194 C CA . LYS B 1 427 ? 38.5 -10.336 -28.203 1 73.19 427 LYS B CA 1
ATOM 9195 C C . LYS B 1 427 ? 39.656 -10.609 -29.156 1 73.19 427 LYS B C 1
ATOM 9197 O O . LYS B 1 427 ? 39.719 -11.664 -29.781 1 73.19 427 LYS B O 1
ATOM 9202 N N . HIS B 1 428 ? 40.625 -9.797 -29.266 1 69.25 428 HIS B N 1
ATOM 9203 C CA . HIS B 1 428 ? 41.75 -9.953 -30.172 1 69.25 428 HIS B CA 1
ATOM 9204 C C . HIS B 1 428 ? 42.781 -10.914 -29.609 1 69.25 428 HIS B C 1
ATOM 9206 O O . HIS B 1 428 ? 43.5 -11.578 -30.359 1 69.25 428 HIS B O 1
ATOM 9212 N N . SER B 1 429 ? 43.031 -10.781 -28.344 1 60.94 429 SER B N 1
ATOM 9213 C CA . SER B 1 429 ? 44.062 -11.625 -27.766 1 60.94 429 SER B CA 1
ATOM 9214 C C . SER B 1 429 ? 43.625 -13.078 -27.688 1 60.94 429 SER B C 1
ATOM 9216 O O . SER B 1 429 ? 44.344 -13.938 -27.172 1 60.94 429 SER B O 1
ATOM 9218 N N . GLY B 1 430 ? 42.719 -13.516 -28.609 1 56.09 430 GLY B N 1
ATOM 9219 C CA . GLY B 1 430 ? 42.344 -14.914 -28.75 1 56.09 430 GLY B CA 1
ATOM 9220 C C . GLY B 1 430 ? 41.625 -15.469 -27.531 1 56.09 430 GLY B C 1
ATOM 9221 O O . GLY B 1 430 ? 41.156 -16.609 -27.531 1 56.09 430 GLY B O 1
ATOM 9222 N N . GLY B 1 431 ? 42.031 -15.156 -26.359 1 47.62 431 GLY B N 1
ATOM 9223 C CA . GLY B 1 431 ? 41.656 -15.867 -25.141 1 47.62 431 GLY B CA 1
ATOM 9224 C C . GLY B 1 431 ? 40.188 -15.695 -24.766 1 47.62 431 GLY B C 1
ATOM 9225 O O . GLY B 1 431 ? 39.469 -14.938 -25.406 1 47.62 431 GLY B O 1
ATOM 9226 N N . TYR B 1 432 ? 39.75 -16.453 -23.5 1 45.78 432 TYR B N 1
ATOM 9227 C CA . TYR B 1 432 ? 38.531 -16.781 -22.812 1 45.78 432 TYR B CA 1
ATOM 9228 C C . TYR B 1 432 ? 37.625 -15.555 -22.688 1 45.78 432 TYR B C 1
ATOM 9230 O O . TYR B 1 432 ? 38 -14.562 -22.047 1 45.78 432 TYR B O 1
ATOM 9238 N N . THR B 1 433 ? 37 -15.133 -23.703 1 53.19 433 THR B N 1
ATOM 9239 C CA . THR B 1 433 ? 35.906 -14.195 -23.656 1 53.19 433 THR B CA 1
ATOM 9240 C C . THR B 1 433 ? 35.125 -14.336 -22.344 1 53.19 433 THR B C 1
ATOM 9242 O O . THR B 1 433 ? 34.375 -15.297 -22.172 1 53.19 433 THR B O 1
ATOM 9245 N N . SER B 1 434 ? 35.688 -14.109 -21.281 1 63.31 434 SER B N 1
ATOM 9246 C CA . SER B 1 434 ? 35.031 -14.289 -20.016 1 63.31 434 SER B CA 1
ATOM 9247 C C . SER B 1 434 ? 33.656 -13.633 -20.016 1 63.31 434 SER B C 1
ATOM 9249 O O . SER B 1 434 ? 33.531 -12.438 -20.297 1 63.31 434 SER B O 1
ATOM 9251 N N . ARG B 1 435 ? 32.656 -14.383 -20.422 1 73.19 435 ARG B N 1
ATOM 9252 C CA . ARG B 1 435 ? 31.234 -14.031 -20.406 1 73.19 435 ARG B CA 1
ATOM 9253 C C . ARG B 1 435 ? 30.922 -13.062 -19.266 1 73.19 435 ARG B C 1
ATOM 9255 O O . ARG B 1 435 ? 30.047 -12.195 -19.406 1 73.19 435 ARG B O 1
ATOM 9262 N N . GLN B 1 436 ? 31.781 -13.125 -18.359 1 75.69 436 GLN B N 1
ATOM 9263 C CA . GLN B 1 436 ? 31.547 -12.258 -17.219 1 75.69 436 GLN B CA 1
ATOM 9264 C C . GLN B 1 436 ? 31.906 -10.812 -17.531 1 75.69 436 GLN B C 1
ATOM 9266 O O . GLN B 1 436 ? 31.172 -9.891 -17.156 1 75.69 436 GLN B O 1
ATOM 9271 N N . ILE B 1 437 ? 33 -10.703 -18.266 1 77.25 437 ILE B N 1
ATOM 9272 C CA . ILE B 1 437 ? 33.438 -9.352 -18.609 1 77.25 437 ILE B CA 1
ATOM 9273 C C . ILE B 1 437 ? 32.469 -8.742 -19.609 1 77.25 437 ILE B C 1
ATOM 9275 O O . ILE B 1 437 ? 32.125 -7.555 -19.531 1 77.25 437 ILE B O 1
ATOM 9279 N N . LEU B 1 438 ? 32.031 -9.555 -20.484 1 79.38 438 LEU B N 1
ATOM 9280 C CA . LEU B 1 438 ? 31.078 -9.078 -21.469 1 79.38 438 LEU B CA 1
ATOM 9281 C C . LEU B 1 438 ? 29.797 -8.625 -20.781 1 79.38 438 LEU B C 1
ATOM 9283 O O . LEU B 1 438 ? 29.172 -7.648 -21.203 1 79.38 438 LEU B O 1
ATOM 9287 N N . ASP B 1 439 ? 29.453 -9.297 -19.734 1 84.5 439 ASP B N 1
ATOM 9288 C CA . ASP B 1 439 ? 28.25 -8.938 -18.984 1 84.5 439 ASP B CA 1
ATOM 9289 C C . ASP B 1 439 ? 28.375 -7.547 -18.359 1 84.5 439 ASP B C 1
ATOM 9291 O O . ASP B 1 439 ? 27.438 -6.75 -18.406 1 84.5 439 ASP B O 1
ATOM 9295 N N . ILE B 1 440 ? 29.484 -7.32 -17.875 1 83 440 ILE B N 1
ATOM 9296 C CA . ILE B 1 440 ? 29.719 -6.035 -17.219 1 83 440 ILE B CA 1
ATOM 9297 C C . ILE B 1 440 ? 29.688 -4.914 -18.25 1 83 440 ILE B C 1
ATOM 9299 O O . ILE B 1 440 ? 29.125 -3.844 -18 1 83 440 ILE B O 1
ATOM 9303 N N . VAL B 1 441 ? 30.281 -5.184 -19.375 1 82.31 441 VAL B N 1
ATOM 9304 C CA . VAL B 1 441 ? 30.312 -4.188 -20.453 1 82.31 441 VAL B CA 1
ATOM 9305 C C . VAL B 1 441 ? 28.875 -3.9 -20.906 1 82.31 441 VAL B C 1
ATOM 9307 O O . VAL B 1 441 ? 28.516 -2.746 -21.141 1 82.31 441 VAL B O 1
ATOM 9310 N N . PHE B 1 442 ? 28.109 -4.883 -20.984 1 83.94 442 PHE B N 1
ATOM 9311 C CA . PHE B 1 442 ? 26.734 -4.715 -21.406 1 83.94 442 PHE B CA 1
ATOM 9312 C C . PHE B 1 442 ? 25.953 -3.891 -20.391 1 83.94 442 PHE B C 1
ATOM 9314 O O . PHE B 1 442 ? 25.141 -3.029 -20.766 1 83.94 442 PHE B O 1
ATOM 9321 N N . ILE B 1 443 ? 26.203 -4.188 -19.172 1 87 443 ILE B N 1
ATOM 9322 C CA . ILE B 1 443 ? 25.531 -3.453 -18.109 1 87 443 ILE B CA 1
ATOM 9323 C C . ILE B 1 443 ? 25.891 -1.973 -18.203 1 87 443 ILE B C 1
ATOM 9325 O O . ILE B 1 443 ? 25.016 -1.106 -18.094 1 87 443 ILE B O 1
ATOM 9329 N N . LEU B 1 444 ? 27.109 -1.728 -18.438 1 85.38 444 LEU B N 1
ATOM 9330 C CA . LEU B 1 444 ? 27.562 -0.346 -18.516 1 85.38 444 LEU B CA 1
ATOM 9331 C C . LEU B 1 444 ? 26.969 0.358 -19.734 1 85.38 444 LEU B C 1
ATOM 9333 O O . LEU B 1 444 ? 26.641 1.544 -19.656 1 85.38 444 LEU B O 1
ATOM 9337 N N . ARG B 1 445 ? 26.812 -0.335 -20.781 1 83.88 445 ARG B N 1
ATOM 9338 C CA . ARG B 1 445 ? 26.203 0.212 -22 1 83.88 445 ARG B CA 1
ATOM 9339 C C . ARG B 1 445 ? 24.75 0.6 -21.75 1 83.88 445 ARG B C 1
ATOM 9341 O O . ARG B 1 445 ? 24.297 1.658 -22.188 1 83.88 445 ARG B O 1
ATOM 9348 N N . VAL B 1 446 ? 24.109 -0.174 -21.031 1 87.69 446 VAL B N 1
ATOM 9349 C CA . VAL B 1 446 ? 22.688 0.061 -20.797 1 87.69 446 VAL B CA 1
ATOM 9350 C C . VAL B 1 446 ? 22.5 1.175 -19.766 1 87.69 446 VAL B C 1
ATOM 9352 O O . VAL B 1 446 ? 21.594 1.997 -19.891 1 87.69 446 VAL B O 1
ATOM 9355 N N . VAL B 1 447 ? 23.359 1.211 -18.781 1 87.38 447 VAL B N 1
ATOM 9356 C CA . VAL B 1 447 ? 23.281 2.199 -17.703 1 87.38 447 VAL B CA 1
ATOM 9357 C C . VAL B 1 447 ? 23.438 3.604 -18.281 1 87.38 447 VAL B C 1
ATOM 9359 O O . VAL B 1 447 ? 22.922 4.574 -17.734 1 87.38 447 VAL B O 1
ATOM 9362 N N . ARG B 1 448 ? 24.078 3.764 -19.438 1 85.25 448 ARG B N 1
ATOM 9363 C CA . ARG B 1 448 ? 24.281 5.059 -20.094 1 85.25 448 ARG B CA 1
ATOM 9364 C C . ARG B 1 448 ? 22.938 5.66 -20.516 1 85.25 448 ARG B C 1
ATOM 9366 O O . ARG B 1 448 ? 22.828 6.875 -20.703 1 85.25 448 ARG B O 1
ATOM 9373 N N . LEU B 1 449 ? 21.969 4.797 -20.641 1 87.62 449 LEU B N 1
ATOM 9374 C CA . LEU B 1 449 ? 20.656 5.266 -21.047 1 87.62 449 LEU B CA 1
ATOM 9375 C C . LEU B 1 449 ? 20 6.082 -19.938 1 87.62 449 LEU B C 1
ATOM 9377 O O . LEU B 1 449 ? 19.094 6.883 -20.188 1 87.62 449 LEU B O 1
ATOM 9381 N N . ILE B 1 450 ? 20.453 5.867 -18.719 1 86.56 450 ILE B N 1
ATOM 9382 C CA . ILE B 1 450 ? 19.875 6.562 -17.578 1 86.56 450 ILE B CA 1
ATOM 9383 C C . ILE B 1 450 ? 20.188 8.055 -17.688 1 86.56 450 ILE B C 1
ATOM 9385 O O . ILE B 1 450 ? 19.531 8.875 -17.016 1 86.56 450 ILE B O 1
ATOM 9389 N N . ARG B 1 451 ? 21.062 8.477 -18.578 1 85.69 451 ARG B N 1
ATOM 9390 C CA . ARG B 1 451 ? 21.391 9.883 -18.812 1 85.69 451 ARG B CA 1
ATOM 9391 C C . ARG B 1 451 ? 20.188 10.641 -19.359 1 85.69 451 ARG B C 1
ATOM 9393 O O . ARG B 1 451 ? 20.109 11.859 -19.25 1 85.69 451 ARG B O 1
ATOM 9400 N N . LEU B 1 452 ? 19.312 9.859 -19.969 1 86.12 452 LEU B N 1
ATOM 9401 C CA . LEU B 1 452 ? 18.094 10.469 -20.516 1 86.12 452 LEU B CA 1
ATOM 9402 C C . LEU B 1 452 ? 17.25 11.078 -19.391 1 86.12 452 LEU B C 1
ATOM 9404 O O . LEU B 1 452 ? 16.531 12.047 -19.625 1 86.12 452 LEU B O 1
ATOM 9408 N N . VAL B 1 453 ? 17.359 10.492 -18.234 1 84.19 453 VAL B N 1
ATOM 9409 C CA . VAL B 1 453 ? 16.578 10.953 -17.094 1 84.19 453 VAL B CA 1
ATOM 9410 C C . VAL B 1 453 ? 17.031 12.352 -16.688 1 84.19 453 VAL B C 1
ATOM 9412 O O . VAL B 1 453 ? 16.234 13.172 -16.234 1 84.19 453 VAL B O 1
ATOM 9415 N N . ASP B 1 454 ? 18.297 12.586 -16.922 1 79.44 454 ASP B N 1
ATOM 9416 C CA . ASP B 1 454 ? 18.859 13.883 -16.547 1 79.44 454 ASP B CA 1
ATOM 9417 C C . ASP B 1 454 ? 18.344 14.992 -17.453 1 79.44 454 ASP B C 1
ATOM 9419 O O . ASP B 1 454 ? 18.266 16.156 -17.047 1 79.44 454 ASP B O 1
ATOM 9423 N N . SER B 1 455 ? 17.953 14.625 -18.641 1 80.19 455 SER B N 1
ATOM 9424 C CA . SER B 1 455 ? 17.562 15.617 -19.625 1 80.19 455 SER B CA 1
ATOM 9425 C C . SER B 1 455 ? 16.141 16.094 -19.391 1 80.19 455 SER B C 1
ATOM 9427 O O . SER B 1 455 ? 15.766 17.203 -19.797 1 80.19 455 SER B O 1
ATOM 9429 N N . ILE B 1 456 ? 15.367 15.289 -18.703 1 81.12 456 ILE B N 1
ATOM 9430 C CA . ILE B 1 456 ? 13.977 15.656 -18.438 1 81.12 456 ILE B CA 1
ATOM 9431 C C . ILE B 1 456 ? 13.859 16.219 -17.031 1 81.12 456 ILE B C 1
ATOM 9433 O O . ILE B 1 456 ? 14.086 15.508 -16.047 1 81.12 456 ILE B O 1
ATOM 9437 N N . LYS B 1 457 ? 13.469 17.469 -16.953 1 79.62 457 LYS B N 1
ATOM 9438 C CA . LYS B 1 457 ? 13.453 18.203 -15.688 1 79.62 457 LYS B CA 1
ATOM 9439 C C . LYS B 1 457 ? 12.547 17.516 -14.664 1 79.62 457 LYS B C 1
ATOM 9441 O O . LYS B 1 457 ? 12.906 17.375 -13.5 1 79.62 457 LYS B O 1
ATOM 9446 N N . ARG B 1 458 ? 11.477 17.078 -15.141 1 80.56 458 ARG B N 1
ATOM 9447 C CA . ARG B 1 458 ? 10.523 16.438 -14.234 1 80.56 458 ARG B CA 1
ATOM 9448 C C . ARG B 1 458 ? 11.078 15.141 -13.672 1 80.56 458 ARG B C 1
ATOM 9450 O O . ARG B 1 458 ? 10.875 14.828 -12.5 1 80.56 458 ARG B O 1
ATOM 9457 N N . PHE B 1 459 ? 11.734 14.391 -14.461 1 82.81 459 PHE B N 1
ATOM 9458 C CA . PHE B 1 459 ? 12.352 13.148 -14.016 1 82.81 459 PHE B CA 1
ATOM 9459 C C . PHE B 1 459 ? 13.461 13.422 -13.008 1 82.81 459 PHE B C 1
ATOM 9461 O O . PHE B 1 459 ? 13.602 12.703 -12.016 1 82.81 459 PHE B O 1
ATOM 9468 N N . ARG B 1 460 ? 14.117 14.516 -13.281 1 80.5 460 ARG B N 1
ATOM 9469 C CA . ARG B 1 460 ? 15.219 14.898 -12.398 1 80.5 460 ARG B CA 1
ATOM 9470 C C . ARG B 1 460 ? 14.703 15.258 -11.008 1 80.5 460 ARG B C 1
ATOM 9472 O O . ARG B 1 460 ? 15.328 14.922 -10 1 80.5 460 ARG B O 1
ATOM 9479 N N . ALA B 1 461 ? 13.586 15.914 -11 1 78.19 461 ALA B N 1
ATOM 9480 C CA . ALA B 1 461 ? 12.992 16.312 -9.727 1 78.19 461 ALA B CA 1
ATOM 9481 C C . ALA B 1 461 ? 12.617 15.086 -8.891 1 78.19 461 ALA B C 1
ATOM 9483 O O . ALA B 1 461 ? 12.844 15.055 -7.68 1 78.19 461 ALA B O 1
ATOM 9484 N N . ILE B 1 462 ? 12.102 14.141 -9.562 1 81.12 462 ILE B N 1
ATOM 9485 C CA . ILE B 1 462 ? 11.68 12.922 -8.875 1 81.12 462 ILE B CA 1
ATOM 9486 C C . ILE B 1 462 ? 12.898 12.164 -8.375 1 81.12 462 ILE B C 1
ATOM 9488 O O . ILE B 1 462 ? 12.938 11.727 -7.219 1 81.12 462 ILE B O 1
ATOM 9492 N N . ILE B 1 463 ? 13.906 12.031 -9.18 1 82.12 463 ILE B N 1
ATOM 9493 C CA . ILE B 1 463 ? 15.102 11.281 -8.812 1 82.12 463 ILE B CA 1
ATOM 9494 C C . ILE B 1 463 ? 15.852 12.016 -7.703 1 82.12 463 ILE B C 1
ATOM 9496 O O . ILE B 1 463 ? 16.422 11.383 -6.809 1 82.12 463 ILE B O 1
ATOM 9500 N N . ASN B 1 464 ? 15.852 13.305 -7.77 1 77.5 464 ASN B N 1
ATOM 9501 C CA . ASN B 1 464 ? 16.484 14.078 -6.715 1 77.5 464 ASN B CA 1
ATOM 9502 C C . ASN B 1 464 ? 15.797 13.875 -5.367 1 77.5 464 ASN B C 1
ATOM 9504 O O . ASN B 1 464 ? 16.453 13.805 -4.332 1 77.5 464 ASN B O 1
ATOM 9508 N N . THR B 1 465 ? 14.555 13.805 -5.465 1 76.25 465 THR B N 1
ATOM 9509 C CA . THR B 1 465 ? 13.812 13.523 -4.242 1 76.25 465 THR B CA 1
ATOM 9510 C C . THR B 1 465 ? 14.156 12.133 -3.709 1 76.25 465 THR B C 1
ATOM 9512 O O . THR B 1 465 ? 14.336 11.961 -2.502 1 76.25 465 THR B O 1
ATOM 9515 N N . LEU B 1 466 ? 14.328 11.219 -4.586 1 80.12 466 LEU B N 1
ATOM 9516 C CA . LEU B 1 466 ? 14.68 9.852 -4.203 1 80.12 466 LEU B CA 1
ATOM 9517 C C . LEU B 1 466 ? 16.078 9.805 -3.592 1 80.12 466 LEU B C 1
ATOM 9519 O O . LEU B 1 466 ? 16.312 9.07 -2.631 1 80.12 466 LEU B O 1
ATOM 9523 N N . ILE B 1 467 ? 16.906 10.578 -4.137 1 78.12 467 ILE B N 1
ATOM 9524 C CA . ILE B 1 467 ? 18.266 10.617 -3.641 1 78.12 467 ILE B CA 1
ATOM 9525 C C . ILE B 1 467 ? 18.297 11.266 -2.258 1 78.12 467 ILE B C 1
ATOM 9527 O O . ILE B 1 467 ? 19.047 10.828 -1.379 1 78.12 467 ILE B O 1
ATOM 9531 N N . LYS B 1 468 ? 17.469 12.242 -2.064 1 76.75 468 LYS B N 1
ATOM 9532 C CA . LYS B 1 468 ? 17.391 12.922 -0.775 1 76.75 468 LYS B CA 1
ATOM 9533 C C . LYS B 1 468 ? 16.859 11.992 0.307 1 76.75 468 LYS B C 1
ATOM 9535 O O . LYS B 1 468 ? 17.25 12.086 1.469 1 76.75 468 LYS B O 1
ATOM 9540 N N . ILE B 1 469 ? 16.016 11.086 -0.075 1 78.94 469 ILE B N 1
ATOM 9541 C CA . ILE B 1 469 ? 15.414 10.156 0.878 1 78.94 469 ILE B CA 1
ATOM 9542 C C . ILE B 1 469 ? 16.281 8.898 0.987 1 78.94 469 ILE B C 1
ATOM 9544 O O . ILE B 1 469 ? 16.094 8.078 1.884 1 78.94 469 ILE B O 1
ATOM 9548 N N . GLY B 1 470 ? 17.359 8.812 0.247 1 80.75 470 GLY B N 1
ATOM 9549 C CA . GLY B 1 470 ? 18.25 7.66 0.148 1 80.75 470 GLY B CA 1
ATOM 9550 C C . GLY B 1 470 ? 18.812 7.23 1.486 1 80.75 470 GLY B C 1
ATOM 9551 O O . GLY B 1 470 ? 18.719 6.062 1.866 1 80.75 470 GLY B O 1
ATOM 9552 N N . PRO B 1 471 ? 19.312 8.133 2.252 1 78.19 471 PRO B N 1
ATOM 9553 C CA . PRO B 1 471 ? 19.891 7.754 3.543 1 78.19 471 PRO B CA 1
ATOM 9554 C C . PRO B 1 471 ? 18.859 7.129 4.488 1 78.19 471 PRO B C 1
ATOM 9556 O O . PRO B 1 471 ? 19.188 6.211 5.242 1 78.19 471 PRO B O 1
ATOM 9559 N N . THR B 1 472 ? 17.766 7.691 4.496 1 74.75 472 THR B N 1
ATOM 9560 C CA . THR B 1 472 ? 16.734 7.117 5.336 1 74.75 472 THR B CA 1
ATOM 9561 C C . THR B 1 472 ? 16.344 5.727 4.84 1 74.75 472 THR B C 1
ATOM 9563 O O . THR B 1 472 ? 16.094 4.82 5.645 1 74.75 472 THR B O 1
ATOM 9566 N N . ILE B 1 473 ? 16.25 5.535 3.508 1 81.44 473 ILE B N 1
ATOM 9567 C CA . ILE B 1 473 ? 15.953 4.227 2.932 1 81.44 473 ILE B CA 1
ATOM 9568 C C . ILE B 1 473 ? 17.031 3.232 3.342 1 81.44 473 ILE B C 1
ATOM 9570 O O . ILE B 1 473 ? 16.75 2.066 3.617 1 81.44 473 ILE B O 1
ATOM 9574 N N . LEU B 1 474 ? 18.25 3.715 3.463 1 83.56 474 LEU B N 1
ATOM 9575 C CA . LEU B 1 474 ? 19.375 2.854 3.852 1 83.56 474 LEU B CA 1
ATOM 9576 C C . LEU B 1 474 ? 19.234 2.42 5.309 1 83.56 474 LEU B C 1
ATOM 9578 O O . LEU B 1 474 ? 19.625 1.304 5.664 1 83.56 474 LEU B O 1
ATOM 9582 N N . THR B 1 475 ? 18.719 3.303 6.133 1 83.12 475 THR B N 1
ATOM 9583 C CA . THR B 1 475 ? 18.5 2.938 7.527 1 83.12 475 THR B CA 1
ATOM 9584 C C . THR B 1 475 ? 17.484 1.805 7.629 1 83.12 475 THR B C 1
ATOM 9586 O O . THR B 1 475 ? 17.672 0.852 8.383 1 83.12 475 THR B O 1
ATOM 9589 N N . PHE B 1 476 ? 16.5 1.871 6.887 1 83.31 476 PHE B N 1
ATOM 9590 C CA . PHE B 1 476 ? 15.484 0.819 6.902 1 83.31 476 PHE B CA 1
ATOM 9591 C C . PHE B 1 476 ? 16.016 -0.453 6.254 1 83.31 476 PHE B C 1
ATOM 9593 O O . PHE B 1 476 ? 15.656 -1.561 6.656 1 83.31 476 PHE B O 1
ATOM 9600 N N . GLY B 1 477 ? 16.828 -0.245 5.242 1 87.44 477 GLY B N 1
ATOM 9601 C CA . GLY B 1 477 ? 17.5 -1.401 4.676 1 87.44 477 GLY B CA 1
ATOM 9602 C C . GLY B 1 477 ? 18.328 -2.17 5.688 1 87.44 477 GLY B C 1
ATOM 9603 O O . GLY B 1 477 ? 18.328 -3.404 5.691 1 87.44 477 GLY B O 1
ATOM 9604 N N . GLN B 1 478 ? 18.969 -1.439 6.547 1 88.44 478 GLN B N 1
ATOM 9605 C CA . GLN B 1 478 ? 19.734 -2.074 7.605 1 88.44 478 GLN B CA 1
ATOM 9606 C C . GLN B 1 478 ? 18.828 -2.824 8.578 1 88.44 478 GLN B C 1
ATOM 9608 O O . GLN B 1 478 ? 19.203 -3.896 9.07 1 88.44 478 GLN B O 1
ATOM 9613 N N . LEU B 1 479 ? 17.734 -2.242 8.852 1 90.75 479 LEU B N 1
ATOM 9614 C CA . LEU B 1 479 ? 16.781 -2.895 9.734 1 90.75 479 LEU B CA 1
ATOM 9615 C C . LEU B 1 479 ? 16.312 -4.219 9.141 1 90.75 479 LEU B C 1
ATOM 9617 O O . LEU B 1 479 ? 16.234 -5.227 9.844 1 90.75 479 LEU B O 1
ATOM 9621 N N . ILE B 1 480 ? 16.031 -4.234 7.906 1 92.44 480 ILE B N 1
ATOM 9622 C CA . ILE B 1 480 ? 15.57 -5.438 7.219 1 92.44 480 ILE B CA 1
ATOM 9623 C C . ILE B 1 480 ? 16.672 -6.5 7.25 1 92.44 480 ILE B C 1
ATOM 9625 O O . ILE B 1 480 ? 16.391 -7.684 7.449 1 92.44 480 ILE B O 1
ATOM 9629 N N . VAL B 1 481 ? 17.906 -6.043 7.094 1 92.31 481 VAL B N 1
ATOM 9630 C CA . VAL B 1 481 ? 19.031 -6.969 7.105 1 92.31 481 VAL B CA 1
ATOM 9631 C C . VAL B 1 481 ? 19.156 -7.605 8.492 1 92.31 481 VAL B C 1
ATOM 9633 O O . VAL B 1 481 ? 19.453 -8.797 8.609 1 92.31 481 VAL B O 1
ATOM 9636 N N . VAL B 1 482 ? 18.906 -6.82 9.508 1 93.06 482 VAL B N 1
ATOM 9637 C CA . VAL B 1 482 ? 18.969 -7.324 10.875 1 93.06 482 VAL B CA 1
ATOM 9638 C C . VAL B 1 482 ? 17.906 -8.406 11.078 1 93.06 482 VAL B C 1
ATOM 9640 O O . VAL B 1 482 ? 18.203 -9.492 11.586 1 93.06 482 VAL B O 1
ATOM 9643 N N . VAL B 1 483 ? 16.766 -8.133 10.656 1 94.88 483 VAL B N 1
ATOM 9644 C CA . VAL B 1 483 ? 15.672 -9.07 10.844 1 94.88 483 VAL B CA 1
ATOM 9645 C C . VAL B 1 483 ? 15.898 -10.305 9.969 1 94.88 483 VAL B C 1
ATOM 9647 O O . VAL B 1 483 ? 15.672 -11.43 10.406 1 94.88 483 VAL B O 1
ATOM 9650 N N . TYR B 1 484 ? 16.391 -10.117 8.727 1 96.94 484 TYR B N 1
ATOM 9651 C CA . TYR B 1 484 ? 16.703 -11.227 7.836 1 96.94 484 TYR B CA 1
ATOM 9652 C C . TYR B 1 484 ? 17.75 -12.141 8.461 1 96.94 484 TYR B C 1
ATOM 9654 O O . TYR B 1 484 ? 17.656 -13.367 8.367 1 96.94 484 TYR B O 1
ATOM 9662 N N . TYR B 1 485 ? 18.75 -11.516 9.094 1 96.69 485 TYR B N 1
ATOM 9663 C CA . TYR B 1 485 ? 19.828 -12.297 9.703 1 96.69 485 TYR B CA 1
ATOM 9664 C C . TYR B 1 485 ? 19.281 -13.188 10.82 1 96.69 485 TYR B C 1
ATOM 9666 O O . TYR B 1 485 ? 19.625 -14.367 10.898 1 96.69 485 TYR B O 1
ATOM 9674 N N . ILE B 1 486 ? 18.406 -12.664 11.617 1 96.06 486 ILE B N 1
ATOM 9675 C CA . ILE B 1 486 ? 17.828 -13.414 12.727 1 96.06 486 ILE B CA 1
ATOM 9676 C C . ILE B 1 486 ? 17.016 -14.594 12.18 1 96.06 486 ILE B C 1
ATOM 9678 O O . ILE B 1 486 ? 17.203 -15.734 12.609 1 96.06 486 ILE B O 1
ATOM 9682 N N . PHE B 1 487 ? 16.203 -14.359 11.25 1 97.5 487 PHE B N 1
ATOM 9683 C CA . PHE B 1 487 ? 15.359 -15.414 10.703 1 97.5 487 PHE B CA 1
ATOM 9684 C C . PHE B 1 487 ? 16.188 -16.406 9.891 1 97.5 487 PHE B C 1
ATOM 9686 O O . PHE B 1 487 ? 15.859 -17.594 9.836 1 97.5 487 PHE B O 1
ATOM 9693 N N . ALA B 1 488 ? 17.234 -15.906 9.211 1 97.19 488 ALA B N 1
ATOM 9694 C CA . ALA B 1 488 ? 18.094 -16.812 8.453 1 97.19 488 ALA B CA 1
ATOM 9695 C C . ALA B 1 488 ? 18.797 -17.797 9.375 1 97.19 488 ALA B C 1
ATOM 9697 O O . ALA B 1 488 ? 18.875 -19 9.07 1 97.19 488 ALA B O 1
ATOM 9698 N N . MET B 1 489 ? 19.25 -17.344 10.562 1 95.5 489 MET B N 1
ATOM 9699 C CA . MET B 1 489 ? 19.922 -18.219 11.516 1 95.5 489 MET B CA 1
ATOM 9700 C C . MET B 1 489 ? 18.953 -19.234 12.102 1 95.5 489 MET B C 1
ATOM 9702 O O . MET B 1 489 ? 19.281 -20.422 12.203 1 95.5 489 MET B O 1
ATOM 9706 N N . VAL B 1 490 ? 17.766 -18.781 12.391 1 95.12 490 VAL B N 1
ATOM 9707 C CA . VAL B 1 490 ? 16.766 -19.688 12.93 1 95.12 490 VAL B CA 1
ATOM 9708 C C . VAL B 1 490 ? 16.328 -20.688 11.852 1 95.12 490 VAL B C 1
ATOM 9710 O O . VAL B 1 490 ? 16.188 -21.875 12.125 1 95.12 490 VAL B O 1
ATOM 9713 N N . GLY B 1 491 ? 16.156 -20.266 10.633 1 95.62 491 GLY B N 1
ATOM 9714 C CA . GLY B 1 491 ? 15.766 -21.141 9.531 1 95.62 491 GLY B CA 1
ATOM 9715 C C . GLY B 1 491 ? 16.812 -22.172 9.203 1 95.62 491 GLY B C 1
ATOM 9716 O O . GLY B 1 491 ? 16.484 -23.328 8.906 1 95.62 491 GLY B O 1
ATOM 9717 N N . MET B 1 492 ? 18.062 -21.75 9.242 1 94.94 492 MET B N 1
ATOM 9718 C CA . MET B 1 492 ? 19.141 -22.688 8.953 1 94.94 492 MET B CA 1
ATOM 9719 C C . MET B 1 492 ? 19.203 -23.797 10 1 94.94 492 MET B C 1
ATOM 9721 O O . MET B 1 492 ? 19.469 -24.953 9.664 1 94.94 492 MET B O 1
ATOM 9725 N N . GLU B 1 493 ? 18.906 -23.484 11.227 1 92.56 493 GLU B N 1
ATOM 9726 C CA . GLU B 1 493 ? 18.922 -24.484 12.281 1 92.56 493 GLU B CA 1
ATOM 9727 C C . GLU B 1 493 ? 17.719 -25.422 12.164 1 92.56 493 GLU B C 1
ATOM 9729 O O . GLU B 1 493 ? 17.812 -26.609 12.438 1 92.56 493 GLU B O 1
ATOM 9734 N N . LEU B 1 494 ? 16.625 -24.906 11.703 1 92.5 494 LEU B N 1
ATOM 9735 C CA . LEU B 1 494 ? 15.406 -25.703 11.656 1 92.5 494 LEU B CA 1
ATOM 9736 C C . LEU B 1 494 ? 15.344 -26.531 10.383 1 92.5 494 LEU B C 1
ATOM 9738 O O . LEU B 1 494 ? 14.867 -27.672 10.406 1 92.5 494 LEU B O 1
ATOM 9742 N N . PHE B 1 495 ? 15.852 -26.031 9.211 1 94.25 495 PHE B N 1
ATOM 9743 C CA . PHE B 1 495 ? 15.539 -26.656 7.926 1 94.25 495 PHE B CA 1
ATOM 9744 C C . PHE B 1 495 ? 16.812 -27.078 7.207 1 94.25 495 PHE B C 1
ATOM 9746 O O . PHE B 1 495 ? 16.766 -27.531 6.059 1 94.25 495 PHE B O 1
ATOM 9753 N N . LYS B 1 496 ? 17.906 -27.078 7.805 1 90.25 496 LYS B N 1
ATOM 9754 C CA . LYS B 1 496 ? 19.172 -27.406 7.137 1 90.25 496 LYS B CA 1
ATOM 9755 C C . LYS B 1 496 ? 19.172 -28.844 6.645 1 90.25 496 LYS B C 1
ATOM 9757 O O . LYS B 1 496 ? 18.75 -29.766 7.371 1 90.25 496 LYS B O 1
ATOM 9762 N N . GLY B 1 497 ? 19.547 -29 5.441 1 89.69 497 GLY B N 1
ATOM 9763 C CA . GLY B 1 497 ? 19.75 -30.328 4.883 1 89.69 497 GLY B CA 1
ATOM 9764 C C . GLY B 1 497 ? 18.469 -31.016 4.453 1 89.69 497 GLY B C 1
ATOM 9765 O O . GLY B 1 497 ? 18.5 -32.125 3.939 1 89.69 497 GLY B O 1
ATOM 9766 N N . LYS B 1 498 ? 17.406 -30.422 4.586 1 91.56 498 LYS B N 1
ATOM 9767 C CA . LYS B 1 498 ? 16.125 -31.047 4.258 1 91.56 498 LYS B CA 1
ATOM 9768 C C . LYS B 1 498 ? 15.828 -30.922 2.764 1 91.56 498 LYS B C 1
ATOM 9770 O O . LYS B 1 498 ? 15.164 -31.781 2.189 1 91.56 498 LYS B O 1
ATOM 9775 N N . VAL B 1 499 ? 16.219 -29.891 2.141 1 92.69 499 VAL B N 1
ATOM 9776 C CA . VAL B 1 499 ? 16.062 -29.656 0.708 1 92.69 499 VAL B CA 1
ATOM 9777 C C . VAL B 1 499 ? 17.438 -29.5 0.057 1 92.69 499 VAL B C 1
ATOM 9779 O O . VAL B 1 499 ? 18.25 -28.688 0.506 1 92.69 499 VAL B O 1
ATOM 9782 N N . GLN B 1 500 ? 17.688 -30.266 -0.931 1 90.88 500 GLN B N 1
ATOM 9783 C CA . GLN B 1 500 ? 18.984 -30.203 -1.596 1 90.88 500 GLN B CA 1
ATOM 9784 C C . GLN B 1 500 ? 18.828 -29.812 -3.064 1 90.88 500 GLN B C 1
ATOM 9786 O O . GLN B 1 500 ? 17.828 -30.156 -3.701 1 90.88 500 GLN B O 1
ATOM 9791 N N . PHE B 1 501 ? 19.781 -29.031 -3.494 1 90.69 501 PHE B N 1
ATOM 9792 C CA . PHE B 1 501 ? 19.781 -28.594 -4.887 1 90.69 501 PHE B CA 1
ATOM 9793 C C . PHE B 1 501 ? 20.828 -29.375 -5.684 1 90.69 501 PHE B C 1
ATOM 9795 O O . PHE B 1 501 ? 21.938 -29.609 -5.207 1 90.69 501 PHE B O 1
ATOM 9802 N N . PHE B 1 502 ? 20.359 -29.891 -6.836 1 87.38 502 PHE B N 1
ATOM 9803 C CA . PHE B 1 502 ? 21.25 -30.594 -7.754 1 87.38 502 PHE B CA 1
ATOM 9804 C C . PHE B 1 502 ? 21.469 -29.797 -9.031 1 87.38 502 PHE B C 1
ATOM 9806 O O . PHE B 1 502 ? 20.516 -29.188 -9.547 1 87.38 502 PHE B O 1
ATOM 9813 N N . GLU B 1 503 ? 22.625 -29.703 -9.484 1 82.75 503 GLU B N 1
ATOM 9814 C CA . GLU B 1 503 ? 22.938 -28.953 -10.711 1 82.75 503 GLU B CA 1
ATOM 9815 C C . GLU B 1 503 ? 22.172 -29.531 -11.898 1 82.75 503 GLU B C 1
ATOM 9817 O O . GLU B 1 503 ? 21.844 -30.719 -11.922 1 82.75 503 GLU B O 1
ATOM 9822 N N . PRO B 1 504 ? 21.719 -28.672 -12.828 1 75.25 504 PRO B N 1
ATOM 9823 C CA . PRO B 1 504 ? 20.875 -29.094 -13.953 1 75.25 504 PRO B CA 1
ATOM 9824 C C . PRO B 1 504 ? 21.484 -30.266 -14.734 1 75.25 504 PRO B C 1
ATOM 9826 O O . PRO B 1 504 ? 20.734 -31.062 -15.312 1 75.25 504 PRO B O 1
ATOM 9829 N N . ASN B 1 505 ? 22.797 -30.422 -14.719 1 73.75 505 ASN B N 1
ATOM 9830 C CA . ASN B 1 505 ? 23.438 -31.484 -15.5 1 73.75 505 ASN B CA 1
ATOM 9831 C C . ASN B 1 505 ? 23.625 -32.75 -14.672 1 73.75 505 ASN B C 1
ATOM 9833 O O . ASN B 1 505 ? 24.219 -33.719 -15.148 1 73.75 505 ASN B O 1
ATOM 9837 N N . SER B 1 506 ? 22.938 -32.625 -13.547 1 80.19 506 SER B N 1
ATOM 9838 C CA . SER B 1 506 ? 23.109 -33.781 -12.703 1 80.19 506 SER B CA 1
ATOM 9839 C C . SER B 1 506 ? 22.188 -34.938 -13.156 1 80.19 506 SER B C 1
ATOM 9841 O O . SER B 1 506 ? 21.062 -34.688 -13.609 1 80.19 506 SER B O 1
ATOM 9843 N N . THR B 1 507 ? 22.531 -36.188 -13.328 1 78.94 507 THR B N 1
ATOM 9844 C CA . THR B 1 507 ? 21.797 -37.375 -13.789 1 78.94 507 THR B CA 1
ATOM 9845 C C . THR B 1 507 ? 21.156 -38.094 -12.609 1 78.94 507 THR B C 1
ATOM 9847 O O . THR B 1 507 ? 20.516 -39.125 -12.789 1 78.94 507 THR B O 1
ATOM 9850 N N . SER B 1 508 ? 21.172 -37.5 -11.469 1 83.81 508 SER B N 1
ATOM 9851 C CA . SER B 1 508 ? 20.594 -38.156 -10.32 1 83.81 508 SER B CA 1
ATOM 9852 C C . SER B 1 508 ? 19.078 -38.062 -10.32 1 83.81 508 SER B C 1
ATOM 9854 O O . SER B 1 508 ? 18.516 -37.031 -10.609 1 83.81 508 SER B O 1
ATOM 9856 N N . PRO B 1 509 ? 18.359 -39.219 -10.172 1 83.38 509 PRO B N 1
ATOM 9857 C CA . PRO B 1 509 ? 16.891 -39.188 -10.117 1 83.38 509 PRO B CA 1
ATOM 9858 C C . PRO B 1 509 ? 16.359 -38.406 -8.93 1 83.38 509 PRO B C 1
ATOM 9860 O O . PRO B 1 509 ? 15.188 -38 -8.93 1 83.38 509 PRO B O 1
ATOM 9863 N N . ASP B 1 510 ? 17.219 -38.062 -8 1 85.25 510 ASP B N 1
ATOM 9864 C CA . ASP B 1 510 ? 16.797 -37.344 -6.812 1 85.25 510 ASP B CA 1
ATOM 9865 C C . ASP B 1 510 ? 16.562 -35.875 -7.129 1 85.25 510 ASP B C 1
ATOM 9867 O O . ASP B 1 510 ? 15.977 -35.125 -6.324 1 85.25 510 ASP B O 1
ATOM 9871 N N . GLN B 1 511 ? 16.859 -35.531 -8.289 1 83.94 511 GLN B N 1
ATOM 9872 C CA . GLN B 1 511 ? 16.703 -34.125 -8.695 1 83.94 511 GLN B CA 1
ATOM 9873 C C . GLN B 1 511 ? 15.227 -33.75 -8.812 1 83.94 511 GLN B C 1
ATOM 9875 O O . GLN B 1 511 ? 14.859 -32.594 -8.57 1 83.94 511 GLN B O 1
ATOM 9880 N N . GLU B 1 512 ? 14.422 -34.75 -9.023 1 83.19 512 GLU B N 1
ATOM 9881 C CA . GLU B 1 512 ? 13.008 -34.5 -9.258 1 83.19 512 GLU B CA 1
ATOM 9882 C C . GLU B 1 512 ? 12.289 -34.156 -7.961 1 83.19 512 GLU B C 1
ATOM 9884 O O . GLU B 1 512 ? 11.281 -33.438 -7.977 1 83.19 512 GLU B O 1
ATOM 9889 N N . TYR B 1 513 ? 12.867 -34.562 -6.859 1 87.94 513 TYR B N 1
ATOM 9890 C CA . TYR B 1 513 ? 12.195 -34.281 -5.594 1 87.94 513 TYR B CA 1
ATOM 9891 C C . TYR B 1 513 ? 13.141 -33.594 -4.621 1 87.94 513 TYR B C 1
ATOM 9893 O O . TYR B 1 513 ? 13.031 -33.75 -3.406 1 87.94 513 TYR B O 1
ATOM 9901 N N . CYS B 1 514 ? 14.117 -32.844 -5.137 1 91.31 514 CYS B N 1
ATOM 9902 C CA . CYS B 1 514 ? 15.023 -31.984 -4.367 1 91.31 514 CYS B CA 1
ATOM 9903 C C . CYS B 1 514 ? 15.742 -32.781 -3.289 1 91.31 514 CYS B C 1
ATOM 9905 O O . CYS B 1 514 ? 15.898 -32.312 -2.16 1 91.31 514 CYS B O 1
ATOM 9907 N N . GLY B 1 515 ? 15.961 -34.125 -3.498 1 89.62 515 GLY B N 1
ATOM 9908 C CA . GLY B 1 515 ? 16.734 -34.969 -2.596 1 89.62 515 GLY B CA 1
ATOM 9909 C C . GLY B 1 515 ? 15.898 -35.5 -1.455 1 89.62 515 GLY B C 1
ATOM 9910 O O . GLY B 1 515 ? 16.422 -36.188 -0.568 1 89.62 515 GLY B O 1
ATOM 9911 N N . ASN B 1 516 ? 14.656 -35.188 -1.32 1 92.81 516 ASN B N 1
ATOM 9912 C CA . ASN B 1 516 ? 13.75 -35.656 -0.281 1 92.81 516 ASN B CA 1
ATOM 9913 C C . ASN B 1 516 ? 12.492 -36.281 -0.88 1 92.81 516 ASN B C 1
ATOM 9915 O O . ASN B 1 516 ? 11.719 -35.625 -1.566 1 92.81 516 ASN B O 1
ATOM 9919 N N . PRO B 1 517 ? 12.227 -37.5 -0.71 1 91.5 517 PRO B N 1
ATOM 9920 C CA . PRO B 1 517 ? 11.094 -38.219 -1.307 1 91.5 517 PRO B CA 1
ATOM 9921 C C . PRO B 1 517 ? 9.742 -37.656 -0.875 1 91.5 517 PRO B C 1
ATOM 9923 O O . PRO B 1 517 ? 8.742 -37.844 -1.564 1 91.5 517 PRO B O 1
ATOM 9926 N N . LEU B 1 518 ? 9.719 -36.938 0.165 1 92.69 518 LEU B N 1
ATOM 9927 C CA . LEU B 1 518 ? 8.469 -36.375 0.644 1 92.69 518 LEU B CA 1
ATOM 9928 C C . LEU B 1 518 ? 8.016 -35.25 -0.259 1 92.69 518 LEU B C 1
ATOM 9930 O O . LEU B 1 518 ? 6.855 -34.812 -0.195 1 92.69 518 LEU B O 1
ATOM 9934 N N . LEU B 1 519 ? 8.859 -34.781 -1.096 1 93 519 LEU B N 1
ATOM 9935 C CA . LEU B 1 519 ? 8.531 -33.688 -1.983 1 93 519 LEU B CA 1
ATOM 9936 C C . LEU B 1 519 ? 8.102 -34.188 -3.355 1 93 519 LEU B C 1
ATOM 9938 O O . LEU B 1 519 ? 7.812 -33.406 -4.254 1 93 519 LEU B O 1
ATOM 9942 N N . LYS B 1 520 ? 7.961 -35.5 -3.477 1 89.81 520 LYS B N 1
ATOM 9943 C CA . LYS B 1 520 ? 7.531 -36.062 -4.75 1 89.81 520 LYS B CA 1
ATOM 9944 C C . LYS B 1 520 ? 6.09 -35.688 -5.07 1 89.81 520 LYS B C 1
ATOM 9946 O O . LYS B 1 520 ? 5.199 -35.844 -4.23 1 89.81 520 LYS B O 1
ATOM 9951 N N . GLY B 1 521 ? 5.875 -35.094 -6.203 1 84.56 521 GLY B N 1
ATOM 9952 C CA . GLY B 1 521 ? 4.543 -34.75 -6.66 1 84.56 521 GLY B CA 1
ATOM 9953 C C . GLY B 1 521 ? 4.047 -33.406 -6.102 1 84.56 521 GLY B C 1
ATOM 9954 O O . GLY B 1 521 ? 2.912 -33 -6.363 1 84.56 521 GLY B O 1
ATOM 9955 N N . THR B 1 522 ? 4.832 -32.781 -5.277 1 87.94 522 THR B N 1
ATOM 9956 C CA . THR B 1 522 ? 4.43 -31.484 -4.723 1 87.94 522 THR B CA 1
ATOM 9957 C C . THR B 1 522 ? 4.668 -30.359 -5.727 1 87.94 522 THR B C 1
ATOM 9959 O O . THR B 1 522 ? 5.434 -30.531 -6.68 1 87.94 522 THR B O 1
ATOM 9962 N N . THR B 1 523 ? 3.906 -29.281 -5.582 1 89.25 523 THR B N 1
ATOM 9963 C CA . THR B 1 523 ? 4.062 -28.125 -6.453 1 89.25 523 THR B CA 1
ATOM 9964 C C . THR B 1 523 ? 5.438 -27.484 -6.266 1 89.25 523 THR B C 1
ATOM 9966 O O . THR B 1 523 ? 6 -26.922 -7.207 1 89.25 523 THR B O 1
ATOM 9969 N N . PHE B 1 524 ? 6.066 -27.625 -5.094 1 92.81 524 PHE B N 1
ATOM 9970 C CA . PHE B 1 524 ? 7.383 -27.094 -4.766 1 92.81 524 PHE B CA 1
ATOM 9971 C C . PHE B 1 524 ? 8.445 -27.672 -5.684 1 92.81 524 PHE B C 1
ATOM 9973 O O . PHE B 1 524 ? 9.273 -26.938 -6.238 1 92.81 524 PHE B O 1
ATOM 9980 N N . ALA B 1 525 ? 8.391 -28.969 -5.914 1 90.38 525 ALA B N 1
ATOM 9981 C CA . ALA B 1 525 ? 9.352 -29.672 -6.762 1 90.38 525 ALA B CA 1
ATOM 9982 C C . ALA B 1 525 ? 9.047 -29.453 -8.242 1 90.38 525 ALA B C 1
ATOM 9984 O O . ALA B 1 525 ? 9.961 -29.312 -9.055 1 90.38 525 ALA B O 1
ATOM 9985 N N . LYS B 1 526 ? 7.766 -29.375 -8.547 1 86.88 526 LYS B N 1
ATOM 9986 C CA . LYS B 1 526 ? 7.348 -29.203 -9.93 1 86.88 526 LYS B CA 1
ATOM 9987 C C . LYS B 1 526 ? 7.801 -27.844 -10.477 1 86.88 526 LYS B C 1
ATOM 9989 O O . LYS B 1 526 ? 8.125 -27.719 -11.656 1 86.88 526 LYS B O 1
ATOM 9994 N N . LEU B 1 527 ? 7.848 -26.828 -9.602 1 89 527 LEU B N 1
ATOM 9995 C CA . LEU B 1 527 ? 8.227 -25.484 -10.016 1 89 527 LEU B CA 1
ATOM 9996 C C . LEU B 1 527 ? 9.734 -25.281 -9.906 1 89 527 LEU B C 1
ATOM 9998 O O . LEU B 1 527 ? 10.227 -24.172 -10.086 1 89 527 LEU B O 1
ATOM 10002 N N . ASN B 1 528 ? 10.516 -26.25 -9.555 1 89.44 528 ASN B N 1
ATOM 10003 C CA . ASN B 1 528 ? 11.977 -26.234 -9.477 1 89.44 528 ASN B CA 1
ATOM 10004 C C . ASN B 1 528 ? 12.477 -25.219 -8.453 1 89.44 528 ASN B C 1
ATOM 10006 O O . ASN B 1 528 ? 13.367 -24.422 -8.75 1 89.44 528 ASN B O 1
ATOM 10010 N N . TYR B 1 529 ? 11.867 -25.266 -7.25 1 93.62 529 TYR B N 1
ATOM 10011 C CA . TYR B 1 529 ? 12.266 -24.391 -6.164 1 93.62 529 TYR B CA 1
ATOM 10012 C C . TYR B 1 529 ? 13.336 -25.031 -5.297 1 93.62 529 TYR B C 1
ATOM 10014 O O . TYR B 1 529 ? 13.508 -24.672 -4.129 1 93.62 529 TYR B O 1
ATOM 10022 N N . CYS B 1 530 ? 14.039 -26.031 -5.797 1 92.75 530 CYS B N 1
ATOM 10023 C CA . CYS B 1 530 ? 14.977 -26.812 -5 1 92.75 530 CYS B CA 1
ATOM 10024 C C . CYS B 1 530 ? 16.125 -25.953 -4.508 1 92.75 530 CYS B C 1
ATOM 10026 O O . CYS B 1 530 ? 16.703 -26.219 -3.443 1 92.75 530 CYS B O 1
ATOM 10028 N N . LYS B 1 531 ? 16.516 -24.922 -5.195 1 93.56 531 LYS B N 1
ATOM 10029 C CA . LYS B 1 531 ? 17.641 -24.078 -4.789 1 93.56 531 LYS B CA 1
ATOM 10030 C C . LYS B 1 531 ? 17.219 -23.109 -3.682 1 93.56 531 LYS B C 1
ATOM 10032 O O . LYS B 1 531 ? 18.062 -22.516 -3.025 1 93.56 531 LYS B O 1
ATOM 10037 N N . ASN B 1 532 ? 15.922 -22.953 -3.443 1 94.75 532 ASN B N 1
ATOM 10038 C CA . ASN B 1 532 ? 15.398 -22.172 -2.326 1 94.75 532 ASN B CA 1
ATOM 10039 C C . ASN B 1 532 ? 15.414 -22.984 -1.028 1 94.75 532 ASN B C 1
ATOM 10041 O O . ASN B 1 532 ? 14.414 -23.609 -0.665 1 94.75 532 ASN B O 1
ATOM 10045 N N . ASN B 1 533 ? 16.547 -23.047 -0.429 1 94.06 533 ASN B N 1
ATOM 10046 C CA . ASN B 1 533 ? 16.734 -23.812 0.792 1 94.06 533 ASN B CA 1
ATOM 10047 C C . ASN B 1 533 ? 17.484 -23.016 1.853 1 94.06 533 ASN B C 1
ATOM 10049 O O . ASN B 1 533 ? 17.875 -21.875 1.612 1 94.06 533 ASN B O 1
ATOM 10053 N N . PHE B 1 534 ? 17.562 -23.547 3.029 1 95.62 534 PHE B N 1
ATOM 10054 C CA . PHE B 1 534 ? 18.219 -22.906 4.164 1 95.62 534 PHE B CA 1
ATOM 10055 C C . PHE B 1 534 ? 19.547 -23.609 4.48 1 95.62 534 PHE B C 1
ATOM 10057 O O . PHE B 1 534 ? 19.875 -23.797 5.648 1 95.62 534 PHE B O 1
ATOM 10064 N N . ASN B 1 535 ? 20.281 -24.031 3.43 1 94.06 535 ASN B N 1
ATOM 10065 C CA . ASN B 1 535 ? 21.516 -24.781 3.645 1 94.06 535 ASN B CA 1
ATOM 10066 C C . ASN B 1 535 ? 22.703 -23.844 3.842 1 94.06 535 ASN B C 1
ATOM 10068 O O . ASN B 1 535 ? 23.75 -24.266 4.332 1 94.06 535 ASN B O 1
ATOM 10072 N N . ASN B 1 536 ? 22.578 -22.656 3.389 1 92.94 536 ASN B N 1
ATOM 10073 C CA . ASN B 1 536 ? 23.578 -21.625 3.609 1 92.94 536 ASN B CA 1
ATOM 10074 C C . ASN B 1 536 ? 22.938 -20.266 3.816 1 92.94 536 ASN B C 1
ATOM 10076 O O . ASN B 1 536 ? 21.734 -20.094 3.639 1 92.94 536 ASN B O 1
ATOM 10080 N N . VAL B 1 537 ? 23.781 -19.375 4.289 1 93.88 537 VAL B N 1
ATOM 10081 C CA . VAL B 1 537 ? 23.25 -18.062 4.664 1 93.88 537 VAL B CA 1
ATOM 10082 C C . VAL B 1 537 ? 22.781 -17.328 3.418 1 93.88 537 VAL B C 1
ATOM 10084 O O . VAL B 1 537 ? 21.766 -16.625 3.449 1 93.88 537 VAL B O 1
ATOM 10087 N N . VAL B 1 538 ? 23.484 -17.484 2.324 1 94.19 538 VAL B N 1
ATOM 10088 C CA . VAL B 1 538 ? 23.141 -16.766 1.099 1 94.19 538 VAL B CA 1
ATOM 10089 C C . VAL B 1 538 ? 21.812 -17.281 0.56 1 94.19 538 VAL B C 1
ATOM 10091 O O . VAL B 1 538 ? 20.922 -16.484 0.226 1 94.19 538 VAL B O 1
ATOM 10094 N N . SER B 1 539 ? 21.672 -18.609 0.46 1 95.31 539 SER B N 1
ATOM 10095 C CA . SER B 1 539 ? 20.406 -19.188 0.009 1 95.31 539 SER B CA 1
ATOM 10096 C C . SER B 1 539 ? 19.266 -18.828 0.957 1 95.31 539 SER B C 1
ATOM 10098 O O . SER B 1 539 ? 18.125 -18.625 0.521 1 95.31 539 SER B O 1
ATOM 10100 N N . SER B 1 540 ? 19.594 -18.719 2.25 1 96.38 540 SER B N 1
ATOM 10101 C CA . SER B 1 540 ? 18.562 -18.344 3.223 1 96.38 540 SER B CA 1
ATOM 10102 C C . SER B 1 540 ? 18.078 -16.922 2.988 1 96.38 540 SER B C 1
ATOM 10104 O O . SER B 1 540 ? 16.875 -16.656 3.062 1 96.38 540 SER B O 1
ATOM 10106 N N . PHE B 1 541 ? 19 -16.047 2.689 1 96.31 541 PHE B N 1
ATOM 10107 C CA . PHE B 1 541 ? 18.625 -14.664 2.432 1 96.31 541 PHE B CA 1
ATOM 10108 C C . PHE B 1 541 ? 17.766 -14.562 1.181 1 96.31 541 PHE B C 1
ATOM 10110 O O . PHE B 1 541 ? 16.844 -13.75 1.126 1 96.31 541 PHE B O 1
ATOM 10117 N N . ILE B 1 542 ? 18.062 -15.375 0.225 1 96.5 542 ILE B N 1
ATOM 10118 C CA . ILE B 1 542 ? 17.312 -15.352 -1.021 1 96.5 542 ILE B CA 1
ATOM 10119 C C . ILE B 1 542 ? 15.898 -15.867 -0.778 1 96.5 542 ILE B C 1
ATOM 10121 O O . ILE B 1 542 ? 14.922 -15.297 -1.273 1 96.5 542 ILE B O 1
ATOM 10125 N N . VAL B 1 543 ? 15.789 -16.906 -0.012 1 96.81 543 VAL B N 1
ATOM 10126 C CA . VAL B 1 543 ? 14.477 -17.438 0.328 1 96.81 543 VAL B CA 1
ATOM 10127 C C . VAL B 1 543 ? 13.672 -16.391 1.093 1 96.81 543 VAL B C 1
ATOM 10129 O O . VAL B 1 543 ? 12.484 -16.188 0.82 1 96.81 543 VAL B O 1
ATOM 10132 N N . LEU B 1 544 ? 14.328 -15.75 2.023 1 97.5 544 LEU B N 1
ATOM 10133 C CA . LEU B 1 544 ? 13.648 -14.734 2.82 1 97.5 544 LEU B CA 1
ATOM 10134 C C . LEU B 1 544 ? 13.219 -13.562 1.952 1 97.5 544 LEU B C 1
ATOM 10136 O O . LEU B 1 544 ? 12.172 -12.961 2.189 1 97.5 544 LEU B O 1
ATOM 10140 N N . LEU B 1 545 ? 14.023 -13.219 0.981 1 96.31 545 LEU B N 1
ATOM 10141 C CA . LEU B 1 545 ? 13.641 -12.164 0.045 1 96.31 545 LEU B CA 1
ATOM 10142 C C . LEU B 1 545 ? 12.414 -12.57 -0.765 1 96.31 545 LEU B C 1
ATOM 10144 O O . LEU B 1 545 ? 11.5 -11.773 -0.961 1 96.31 545 LEU B O 1
ATOM 10148 N N . GLU B 1 546 ? 12.43 -13.797 -1.19 1 96.5 546 GLU B N 1
ATOM 10149 C CA . GLU B 1 546 ? 11.273 -14.305 -1.937 1 96.5 546 GLU B CA 1
ATOM 10150 C C . GLU B 1 546 ? 10.023 -14.32 -1.07 1 96.5 546 GLU B C 1
ATOM 10152 O O . GLU B 1 546 ? 8.914 -14.078 -1.563 1 96.5 546 GLU B O 1
ATOM 10157 N N . LEU B 1 547 ? 10.227 -14.586 0.214 1 96.88 547 LEU B N 1
ATOM 10158 C CA . LEU B 1 547 ? 9.094 -14.578 1.143 1 96.88 547 LEU B CA 1
ATOM 10159 C C . LEU B 1 547 ? 8.594 -13.156 1.372 1 96.88 547 LEU B C 1
ATOM 10161 O O . LEU B 1 547 ? 7.402 -12.945 1.61 1 96.88 547 LEU B O 1
ATOM 10165 N N . THR B 1 548 ? 9.477 -12.211 1.297 1 95.94 548 THR B N 1
ATOM 10166 C CA . THR B 1 548 ? 9.102 -10.812 1.473 1 95.94 548 THR B CA 1
ATOM 10167 C C . THR B 1 548 ? 8.25 -10.328 0.306 1 95.94 548 THR B C 1
ATOM 10169 O O . THR B 1 548 ? 7.344 -9.508 0.489 1 95.94 548 THR B O 1
ATOM 10172 N N . VAL B 1 549 ? 8.453 -10.836 -0.928 1 94.69 549 VAL B N 1
ATOM 10173 C CA . VAL B 1 549 ? 7.68 -10.469 -2.107 1 94.69 549 VAL B CA 1
ATOM 10174 C C . VAL B 1 549 ? 6.289 -11.086 -2.029 1 94.69 549 VAL B C 1
ATOM 10176 O O . VAL B 1 549 ? 5.352 -10.617 -2.68 1 94.69 549 VAL B O 1
ATOM 10179 N N . VAL B 1 550 ? 6.074 -12.055 -1.216 1 92.19 550 VAL B N 1
ATOM 10180 C CA . VAL B 1 550 ? 4.836 -12.633 -0.708 1 92.19 550 VAL B CA 1
ATOM 10181 C C . VAL B 1 550 ? 4.234 -13.562 -1.759 1 92.19 550 VAL B C 1
ATOM 10183 O O . VAL B 1 550 ? 3.498 -14.5 -1.424 1 92.19 550 VAL B O 1
ATOM 10186 N N . ASN B 1 551 ? 4.57 -13.445 -3.09 1 91.5 551 ASN B N 1
ATOM 10187 C CA . ASN B 1 551 ? 3.967 -14.352 -4.055 1 91.5 551 ASN B CA 1
ATOM 10188 C C . ASN B 1 551 ? 4.5 -15.773 -3.896 1 91.5 551 ASN B C 1
ATOM 10190 O O . ASN B 1 551 ? 5.699 -15.977 -3.691 1 91.5 551 ASN B O 1
ATOM 10194 N N . GLN B 1 552 ? 3.686 -16.766 -3.926 1 92.94 552 GLN B N 1
ATOM 10195 C CA . GLN B 1 552 ? 3.965 -18.203 -3.857 1 92.94 552 GLN B CA 1
ATOM 10196 C C . GLN B 1 552 ? 4.621 -18.578 -2.531 1 92.94 552 GLN B C 1
ATOM 10198 O O . GLN B 1 552 ? 5.316 -19.594 -2.439 1 92.94 552 GLN B O 1
ATOM 10203 N N . TRP B 1 553 ? 4.48 -17.656 -1.476 1 93.88 553 TRP B N 1
ATOM 10204 C CA . TRP B 1 553 ? 5.074 -17.984 -0.184 1 93.88 553 TRP B CA 1
ATOM 10205 C C . TRP B 1 553 ? 4.379 -19.203 0.436 1 93.88 553 TRP B C 1
ATOM 10207 O O . TRP B 1 553 ? 4.984 -19.938 1.219 1 93.88 553 TRP B O 1
ATOM 10217 N N . HIS B 1 554 ? 3.107 -19.469 0.014 1 93.56 554 HIS B N 1
ATOM 10218 C CA . HIS B 1 554 ? 2.393 -20.641 0.521 1 93.56 554 HIS B CA 1
ATOM 10219 C C . HIS B 1 554 ? 2.949 -21.922 -0.077 1 93.56 554 HIS B C 1
ATOM 10221 O O . HIS B 1 554 ? 2.947 -22.969 0.578 1 93.56 554 HIS B O 1
ATOM 10227 N N . VAL B 1 555 ? 3.426 -21.844 -1.33 1 93.88 555 VAL B N 1
ATOM 10228 C CA . VAL B 1 555 ? 4.043 -23 -1.965 1 93.88 555 VAL B CA 1
ATOM 10229 C C . VAL B 1 555 ? 5.387 -23.297 -1.299 1 93.88 555 VAL B C 1
ATOM 10231 O O . VAL B 1 555 ? 5.703 -24.453 -1.023 1 93.88 555 VAL B O 1
ATOM 10234 N N . LEU B 1 556 ? 6.133 -22.25 -1.005 1 95.44 556 LEU B N 1
ATOM 10235 C CA . LEU B 1 556 ? 7.391 -22.422 -0.285 1 95.44 556 LEU B CA 1
ATOM 10236 C C . LEU B 1 556 ? 7.148 -23 1.105 1 95.44 556 LEU B C 1
ATOM 10238 O O . LEU B 1 556 ? 7.832 -23.938 1.521 1 95.44 556 LEU B O 1
ATOM 10242 N N . THR B 1 557 ? 6.164 -22.5 1.805 1 95.81 557 THR B N 1
ATOM 10243 C CA . THR B 1 557 ? 5.824 -22.969 3.141 1 95.81 557 THR B CA 1
ATOM 10244 C C . THR B 1 557 ? 5.395 -24.438 3.1 1 95.81 557 THR B C 1
ATOM 10246 O O . THR B 1 557 ? 5.801 -25.234 3.949 1 95.81 557 THR B O 1
ATOM 10249 N N . SER B 1 558 ? 4.602 -24.797 2.064 1 93.75 558 SER B N 1
ATOM 10250 C CA . SER B 1 558 ? 4.125 -26.172 1.952 1 93.75 558 SER B CA 1
ATOM 10251 C C . SER B 1 558 ? 5.281 -27.125 1.681 1 93.75 558 SER B C 1
ATOM 10253 O O . SER B 1 558 ? 5.266 -28.266 2.145 1 93.75 558 SER B O 1
ATOM 10255 N N . GLY B 1 559 ? 6.281 -26.656 0.912 1 93.88 559 GLY B N 1
ATOM 10256 C CA . GLY B 1 559 ? 7.457 -27.484 0.678 1 93.88 559 GLY B CA 1
ATOM 10257 C C . GLY B 1 559 ? 8.219 -27.797 1.949 1 93.88 559 GLY B C 1
ATOM 10258 O O . GLY B 1 559 ? 8.578 -28.953 2.188 1 93.88 559 GLY B O 1
ATOM 10259 N N . PHE B 1 560 ? 8.391 -26.828 2.779 1 95.31 560 PHE B N 1
ATOM 10260 C CA . PHE B 1 560 ? 9.148 -27.016 4.012 1 95.31 560 PHE B CA 1
ATOM 10261 C C . PHE B 1 560 ? 8.305 -27.75 5.055 1 95.31 560 PHE B C 1
ATOM 10263 O O . PHE B 1 560 ? 8.836 -28.484 5.887 1 95.31 560 PHE B O 1
ATOM 10270 N N . THR B 1 561 ? 7.016 -27.547 5.016 1 94.44 561 THR B N 1
ATOM 10271 C CA . THR B 1 561 ? 6.133 -28.281 5.918 1 94.44 561 THR B CA 1
ATOM 10272 C C . THR B 1 561 ? 6.102 -29.766 5.566 1 94.44 561 THR B C 1
ATOM 10274 O O . THR B 1 561 ? 6.027 -30.609 6.453 1 94.44 561 THR B O 1
ATOM 10277 N N . ALA B 1 562 ? 6.137 -30.062 4.254 1 92.81 562 ALA B N 1
ATOM 10278 C CA . ALA B 1 562 ? 6.113 -31.438 3.787 1 92.81 562 ALA B CA 1
ATOM 10279 C C . ALA B 1 562 ? 7.344 -32.219 4.27 1 92.81 562 ALA B C 1
ATOM 10281 O O . ALA B 1 562 ? 7.258 -33.406 4.594 1 92.81 562 ALA B O 1
ATOM 10282 N N . VAL B 1 563 ? 8.422 -31.516 4.434 1 93.56 563 VAL B N 1
ATOM 10283 C CA . VAL B 1 563 ? 9.672 -32.188 4.773 1 93.56 563 VAL B CA 1
ATOM 10284 C C . VAL B 1 563 ? 9.883 -32.156 6.285 1 93.56 563 VAL B C 1
ATOM 10286 O O . VAL B 1 563 ? 10.781 -32.844 6.801 1 93.56 563 VAL B O 1
ATOM 10289 N N . THR B 1 564 ? 9.133 -31.453 7.02 1 93.94 564 THR B N 1
ATOM 10290 C CA . THR B 1 564 ? 9.266 -31.359 8.469 1 93.94 564 THR B CA 1
ATOM 10291 C C . THR B 1 564 ? 7.938 -31.688 9.156 1 93.94 564 THR B C 1
ATOM 10293 O O . THR B 1 564 ? 7.516 -32.844 9.188 1 93.94 564 THR B O 1
ATOM 10296 N N . HIS B 1 565 ? 7.312 -30.641 9.68 1 92.12 565 HIS B N 1
ATOM 10297 C CA . HIS B 1 565 ? 6.035 -30.734 10.375 1 92.12 565 HIS B CA 1
ATOM 10298 C C . HIS B 1 565 ? 5.164 -29.516 10.109 1 92.12 565 HIS B C 1
ATOM 10300 O O . HIS B 1 565 ? 5.668 -28.469 9.688 1 92.12 565 HIS B O 1
ATOM 10306 N N . VAL B 1 566 ? 3.916 -29.703 10.266 1 91.88 566 VAL B N 1
ATOM 10307 C CA . VAL B 1 566 ? 2.945 -28.656 10 1 91.88 566 VAL B CA 1
ATOM 10308 C C . VAL B 1 566 ? 3.256 -27.438 10.867 1 91.88 566 VAL B C 1
ATOM 10310 O O . VAL B 1 566 ? 2.93 -26.297 10.508 1 91.88 566 VAL B O 1
ATOM 10313 N N . SER B 1 567 ? 3.988 -27.609 11.953 1 91.62 567 SER B N 1
ATOM 10314 C CA . SER B 1 567 ? 4.344 -26.516 12.836 1 91.62 567 SER B CA 1
ATOM 10315 C C . SER B 1 567 ? 5.32 -25.547 12.164 1 91.62 567 SER B C 1
ATOM 10317 O O . SER B 1 567 ? 5.504 -24.422 12.617 1 91.62 567 SER B O 1
ATOM 10319 N N . ALA B 1 568 ? 5.945 -26 11.062 1 94.75 568 ALA B N 1
ATOM 10320 C CA . ALA B 1 568 ? 6.855 -25.125 10.32 1 94.75 568 ALA B CA 1
ATOM 10321 C C . ALA B 1 568 ? 6.117 -23.906 9.766 1 94.75 568 ALA B C 1
ATOM 10323 O O . ALA B 1 568 ? 6.734 -22.891 9.469 1 94.75 568 ALA B O 1
ATOM 10324 N N . ARG B 1 569 ? 4.758 -24.031 9.648 1 95.69 569 ARG B N 1
ATOM 10325 C CA . ARG B 1 569 ? 3.945 -22.922 9.156 1 95.69 569 ARG B CA 1
ATOM 10326 C C . ARG B 1 569 ? 4.066 -21.703 10.078 1 95.69 569 ARG B C 1
ATOM 10328 O O . ARG B 1 569 ? 3.975 -20.562 9.617 1 95.69 569 ARG B O 1
ATOM 10335 N N . ILE B 1 570 ? 4.352 -21.953 11.328 1 96 570 ILE B N 1
ATOM 10336 C CA . ILE B 1 570 ? 4.434 -20.875 12.305 1 96 570 ILE B CA 1
ATOM 10337 C C . ILE B 1 570 ? 5.629 -19.969 11.977 1 96 570 ILE B C 1
ATOM 10339 O O . ILE B 1 570 ? 5.535 -18.75 12.078 1 96 570 ILE B O 1
ATOM 10343 N N . PHE B 1 571 ? 6.754 -20.562 11.57 1 97 571 PHE B N 1
ATOM 10344 C CA . PHE B 1 571 ? 7.945 -19.812 11.195 1 97 571 PHE B CA 1
ATOM 10345 C C . PHE B 1 571 ? 7.641 -18.844 10.055 1 97 571 PHE B C 1
ATOM 10347 O O . PHE B 1 571 ? 7.98 -17.656 10.133 1 97 571 PHE B O 1
ATOM 10354 N N . PHE B 1 572 ? 6.977 -19.312 9.078 1 97.62 572 PHE B N 1
ATOM 10355 C CA . PHE B 1 572 ? 6.719 -18.516 7.879 1 97.62 572 PHE B CA 1
ATOM 10356 C C . PHE B 1 572 ? 5.652 -17.469 8.148 1 97.62 572 PHE B C 1
ATOM 10358 O O . PHE B 1 572 ? 5.738 -16.344 7.637 1 97.62 572 PHE B O 1
ATOM 10365 N N . VAL B 1 573 ? 4.641 -17.781 8.961 1 96.75 573 VAL B N 1
ATOM 10366 C CA . VAL B 1 573 ? 3.598 -16.828 9.305 1 96.75 573 VAL B CA 1
ATOM 10367 C C . VAL B 1 573 ? 4.188 -15.703 10.164 1 96.75 573 VAL B C 1
ATOM 10369 O O . VAL B 1 573 ? 3.875 -14.523 9.961 1 96.75 573 VAL B O 1
ATOM 10372 N N . LEU B 1 574 ? 5.047 -16.062 11.086 1 96.38 574 LEU B N 1
ATOM 10373 C CA . LEU B 1 574 ? 5.699 -15.07 11.93 1 96.38 574 LEU B CA 1
ATOM 10374 C C . LEU B 1 574 ? 6.566 -14.141 11.086 1 96.38 574 LEU B C 1
ATOM 10376 O O . LEU B 1 574 ? 6.594 -12.93 11.32 1 96.38 574 LEU B O 1
ATOM 10380 N N . PHE B 1 575 ? 7.262 -14.711 10.156 1 97.06 575 PHE B N 1
ATOM 10381 C CA . PHE B 1 575 ? 8.07 -13.898 9.258 1 97.06 575 PHE B CA 1
ATOM 10382 C C . PHE B 1 575 ? 7.199 -12.914 8.492 1 97.06 575 PHE B C 1
ATOM 10384 O O . PHE B 1 575 ? 7.555 -11.742 8.359 1 97.06 575 PHE B O 1
ATOM 10391 N N . HIS B 1 576 ? 6.113 -13.383 7.973 1 95.94 576 HIS B N 1
ATOM 10392 C CA . HIS B 1 576 ? 5.199 -12.531 7.219 1 95.94 576 HIS B CA 1
ATOM 10393 C C . HIS B 1 576 ? 4.676 -11.383 8.078 1 95.94 576 HIS B C 1
ATOM 10395 O O . HIS B 1 576 ? 4.582 -10.25 7.613 1 95.94 576 HIS B O 1
ATOM 10401 N N . ILE B 1 577 ? 4.34 -11.641 9.305 1 93.62 577 ILE B N 1
ATOM 10402 C CA . ILE B 1 577 ? 3.791 -10.633 10.203 1 93.62 577 ILE B CA 1
ATOM 10403 C C . ILE B 1 577 ? 4.848 -9.57 10.492 1 93.62 577 ILE B C 1
ATOM 10405 O O . ILE B 1 577 ? 4.59 -8.375 10.344 1 93.62 577 ILE B O 1
ATOM 10409 N N . VAL B 1 578 ? 6.012 -9.969 10.758 1 93.12 578 VAL B N 1
ATOM 10410 C CA . VAL B 1 578 ? 7.059 -9.055 11.188 1 93.12 578 VAL B CA 1
ATOM 10411 C C . VAL B 1 578 ? 7.547 -8.227 10 1 93.12 578 VAL B C 1
ATOM 10413 O O . VAL B 1 578 ? 7.609 -6.996 10.078 1 93.12 578 VAL B O 1
ATOM 10416 N N . VAL B 1 579 ? 7.848 -8.883 8.953 1 93.94 579 VAL B N 1
ATOM 10417 C CA . VAL B 1 579 ? 8.516 -8.188 7.855 1 93.94 579 VAL B CA 1
ATOM 10418 C C . VAL B 1 579 ? 7.477 -7.52 6.961 1 93.94 579 VAL B C 1
ATOM 10420 O O . VAL B 1 579 ? 7.574 -6.324 6.668 1 93.94 579 VAL B O 1
ATOM 10423 N N . VAL B 1 580 ? 6.414 -8.156 6.551 1 92.06 580 VAL B N 1
ATOM 10424 C CA . VAL B 1 580 ? 5.477 -7.652 5.555 1 92.06 580 VAL B CA 1
ATOM 10425 C C . VAL B 1 580 ? 4.438 -6.758 6.23 1 92.06 580 VAL B C 1
ATOM 10427 O O . VAL B 1 580 ? 4.188 -5.641 5.773 1 92.06 580 VAL B O 1
ATOM 10430 N N . ILE B 1 581 ? 3.914 -7.133 7.312 1 89.75 581 ILE B N 1
ATOM 10431 C CA . ILE B 1 581 ? 2.824 -6.395 7.938 1 89.75 581 ILE B CA 1
ATOM 10432 C C . ILE B 1 581 ? 3.387 -5.219 8.734 1 89.75 581 ILE B C 1
ATOM 10434 O O . ILE B 1 581 ? 2.82 -4.125 8.711 1 89.75 581 ILE B O 1
ATOM 10438 N N . ILE B 1 582 ? 4.516 -5.418 9.312 1 89.31 582 ILE B N 1
ATOM 10439 C CA . ILE B 1 582 ? 5 -4.371 10.203 1 89.31 582 ILE B CA 1
ATOM 10440 C C . ILE B 1 582 ? 6.078 -3.551 9.5 1 89.31 582 ILE B C 1
ATOM 10442 O O . ILE B 1 582 ? 5.887 -2.363 9.227 1 89.31 582 ILE B O 1
ATOM 10446 N N . ILE B 1 583 ? 7.16 -4.184 9.125 1 90.12 583 ILE B N 1
ATOM 10447 C CA . ILE B 1 583 ? 8.352 -3.465 8.68 1 90.12 583 ILE B CA 1
ATOM 10448 C C . ILE B 1 583 ? 8.078 -2.809 7.328 1 90.12 583 ILE B C 1
ATOM 10450 O O . ILE B 1 583 ? 8.398 -1.634 7.125 1 90.12 583 ILE B O 1
ATOM 10454 N N . ILE B 1 584 ? 7.504 -3.504 6.383 1 90.06 584 ILE B N 1
ATOM 10455 C CA . ILE B 1 584 ? 7.266 -2.939 5.059 1 90.06 584 ILE B CA 1
ATOM 10456 C C . ILE B 1 584 ? 6.25 -1.803 5.156 1 90.06 584 ILE B C 1
ATOM 10458 O O . ILE B 1 584 ? 6.375 -0.789 4.469 1 90.06 584 ILE B O 1
ATOM 10462 N N . ASN B 1 585 ? 5.266 -1.947 5.98 1 87.38 585 ASN B N 1
ATOM 10463 C CA . ASN B 1 585 ? 4.289 -0.877 6.152 1 87.38 585 ASN B CA 1
ATOM 10464 C C . ASN B 1 585 ? 4.926 0.369 6.766 1 87.38 585 ASN B C 1
ATOM 10466 O O . ASN B 1 585 ? 4.543 1.492 6.43 1 87.38 585 ASN B O 1
ATOM 10470 N N . ILE B 1 586 ? 5.793 0.147 7.648 1 84.75 586 ILE B N 1
ATOM 10471 C CA . ILE B 1 586 ? 6.512 1.277 8.227 1 84.75 586 ILE B CA 1
ATOM 10472 C C . ILE B 1 586 ? 7.371 1.943 7.156 1 84.75 586 ILE B C 1
ATOM 10474 O O . ILE B 1 586 ? 7.496 3.17 7.125 1 84.75 586 ILE B O 1
ATOM 10478 N N . PHE B 1 587 ? 7.949 1.142 6.371 1 85.75 587 PHE B N 1
ATOM 10479 C CA . PHE B 1 587 ? 8.742 1.656 5.262 1 85.75 587 PHE B CA 1
ATOM 10480 C C . PHE B 1 587 ? 7.891 2.508 4.332 1 85.75 587 PHE B C 1
ATOM 10482 O O . PHE B 1 587 ? 8.289 3.611 3.953 1 85.75 587 PHE B O 1
ATOM 10489 N N . VAL B 1 588 ? 6.809 2.059 3.969 1 87.25 588 VAL B N 1
ATOM 10490 C CA . VAL B 1 588 ? 5.895 2.787 3.092 1 87.25 588 VAL B CA 1
ATOM 10491 C C . VAL B 1 588 ? 5.449 4.078 3.771 1 87.25 588 VAL B C 1
ATOM 10493 O O . VAL B 1 588 ? 5.391 5.133 3.135 1 87.25 588 VAL B O 1
ATOM 10496 N N . ALA B 1 589 ? 5.117 4.016 5.016 1 82.56 589 ALA B N 1
ATOM 10497 C CA . ALA B 1 589 ? 4.703 5.191 5.773 1 82.56 589 ALA B CA 1
ATOM 10498 C C . ALA B 1 589 ? 5.801 6.254 5.781 1 82.56 589 ALA B C 1
ATOM 10500 O O . ALA B 1 589 ? 5.516 7.449 5.648 1 82.56 589 ALA B O 1
ATOM 10501 N N . PHE B 1 590 ? 6.918 5.801 5.844 1 79.38 590 PHE B N 1
ATOM 10502 C CA . PHE B 1 590 ? 8.055 6.723 5.867 1 79.38 590 PHE B CA 1
ATOM 10503 C C . PHE B 1 590 ? 8.219 7.402 4.512 1 79.38 590 PHE B C 1
ATOM 10505 O O . PHE B 1 590 ? 8.484 8.602 4.445 1 79.38 590 PHE B O 1
ATOM 10512 N N . ILE B 1 591 ? 8.18 6.637 3.537 1 82.12 591 ILE B N 1
ATOM 10513 C CA . ILE B 1 591 ? 8.32 7.195 2.197 1 82.12 591 ILE B CA 1
ATOM 10514 C C . ILE B 1 591 ? 7.207 8.203 1.939 1 82.12 591 ILE B C 1
ATOM 10516 O O . ILE B 1 591 ? 7.445 9.266 1.36 1 82.12 591 ILE B O 1
ATOM 10520 N N . LEU B 1 592 ? 6.066 7.875 2.414 1 80.94 592 LEU B N 1
ATOM 10521 C CA . LEU B 1 592 ? 4.93 8.773 2.268 1 80.94 592 LEU B CA 1
ATOM 10522 C C . LEU B 1 592 ? 5.191 10.102 2.965 1 80.94 592 LEU B C 1
ATOM 10524 O O . LEU B 1 592 ? 4.988 11.172 2.379 1 80.94 592 LEU B O 1
ATOM 10528 N N . GLU B 1 593 ? 5.688 10.023 4.098 1 76.25 593 GLU B N 1
ATOM 10529 C CA . GLU B 1 593 ? 5.938 11.234 4.879 1 76.25 593 GLU B CA 1
ATOM 10530 C C . GLU B 1 593 ? 7.09 12.039 4.293 1 76.25 593 GLU B C 1
ATOM 10532 O O . GLU B 1 593 ? 7.039 13.273 4.258 1 76.25 593 GLU B O 1
ATOM 10537 N N . ALA B 1 594 ? 8.07 11.367 3.887 1 75.94 594 ALA B N 1
ATOM 10538 C CA . ALA B 1 594 ? 9.234 12.039 3.301 1 75.94 594 ALA B CA 1
ATOM 10539 C C . ALA B 1 594 ? 8.852 12.781 2.021 1 75.94 594 ALA B C 1
ATOM 10541 O O . ALA B 1 594 ? 9.32 13.891 1.775 1 75.94 594 ALA B O 1
ATOM 10542 N N . PHE B 1 595 ? 8.008 12.18 1.319 1 73.19 595 PHE B N 1
ATOM 10543 C CA . PHE B 1 595 ? 7.562 12.797 0.076 1 73.19 595 PHE B CA 1
ATOM 10544 C C . PHE B 1 595 ? 6.656 13.992 0.359 1 73.19 595 PHE B C 1
ATOM 10546 O O . PHE B 1 595 ? 6.73 15.008 -0.331 1 73.19 595 PHE B O 1
ATOM 10553 N N . LEU B 1 596 ? 5.84 13.953 1.286 1 72.81 596 LEU B N 1
ATOM 10554 C CA . LEU B 1 596 ? 4.938 15.039 1.645 1 72.81 596 LEU B CA 1
ATOM 10555 C C . LEU B 1 596 ? 5.719 16.266 2.1 1 72.81 596 LEU B C 1
ATOM 10557 O O . LEU B 1 596 ? 5.363 17.391 1.75 1 72.81 596 LEU B O 1
ATOM 10561 N N . VAL B 1 597 ? 6.68 16.031 2.771 1 69.12 597 VAL B N 1
ATOM 10562 C CA . VAL B 1 597 ? 7.492 17.125 3.277 1 69.12 597 VAL B CA 1
ATOM 10563 C C . VAL B 1 597 ? 8.242 17.797 2.123 1 69.12 597 VAL B C 1
ATOM 10565 O O . VAL B 1 597 ? 8.352 19.016 2.07 1 69.12 597 VAL B O 1
ATOM 10568 N N . GLU B 1 598 ? 8.648 16.922 1.304 1 68.44 598 GLU B N 1
ATOM 10569 C CA . GLU B 1 598 ? 9.375 17.469 0.158 1 68.44 598 GLU B CA 1
ATOM 10570 C C . GLU B 1 598 ? 8.445 18.234 -0.771 1 68.44 598 GLU B C 1
ATOM 10572 O O . GLU B 1 598 ? 8.852 19.219 -1.397 1 68.44 598 GLU B O 1
ATOM 10577 N N . TYR B 1 599 ? 7.277 17.828 -0.754 1 62.03 599 TYR B N 1
ATOM 10578 C CA . TYR B 1 599 ? 6.305 18.453 -1.637 1 62.03 599 TYR B CA 1
ATOM 10579 C C . TYR B 1 599 ? 5.781 19.766 -1.034 1 62.03 599 TYR B C 1
ATOM 10581 O O . TYR B 1 599 ? 5.48 20.703 -1.76 1 62.03 599 TYR B O 1
ATOM 10589 N N . THR B 1 600 ? 5.602 19.766 0.225 1 56.66 600 THR B N 1
ATOM 10590 C CA . THR B 1 600 ? 5.012 20.938 0.866 1 56.66 600 THR B CA 1
ATOM 10591 C C . THR B 1 600 ? 6.082 22 1.153 1 56.66 600 THR B C 1
ATOM 10593 O O . THR B 1 600 ? 5.762 23.125 1.515 1 56.66 600 THR B O 1
ATOM 10596 N N . PHE B 1 601 ? 7.258 21.594 1.144 1 54 601 PHE B N 1
ATOM 10597 C CA . PHE B 1 601 ? 8.32 22.438 1.686 1 54 601 PHE B CA 1
ATOM 10598 C C . PHE B 1 601 ? 8.375 23.766 0.955 1 54 601 PHE B C 1
ATOM 10600 O O . PHE B 1 601 ? 8.688 23.828 -0.237 1 54 601 PHE B O 1
ATOM 10607 N N . ASP B 1 602 ? 7.516 24.609 1.549 1 50.97 602 ASP B N 1
ATOM 10608 C CA . ASP B 1 602 ? 7.777 26.047 1.467 1 50.97 602 ASP B CA 1
ATOM 10609 C C . ASP B 1 602 ? 9.102 26.391 2.137 1 50.97 602 ASP B C 1
ATOM 10611 O O . ASP B 1 602 ? 9.523 25.734 3.09 1 50.97 602 ASP B O 1
ATOM 10615 N N . LYS B 1 603 ? 10.008 27.047 1.499 1 54.22 603 LYS B N 1
ATOM 10616 C CA . LYS B 1 603 ? 11.25 27.594 2.033 1 54.22 603 LYS B CA 1
ATOM 10617 C C . LYS B 1 603 ? 11.07 28.062 3.475 1 54.22 603 LYS B C 1
ATOM 10619 O O . LYS B 1 603 ? 10.055 28.656 3.812 1 54.22 603 LYS B O 1
ATOM 10624 N N . SER B 1 604 ? 11.805 27.25 4.375 1 55.62 604 SER B N 1
ATOM 10625 C CA . SER B 1 604 ? 11.797 27.734 5.75 1 55.62 604 SER B CA 1
ATOM 10626 C C . SER B 1 604 ? 11.984 29.234 5.809 1 55.62 604 SER B C 1
ATOM 10628 O O . SER B 1 604 ? 12.578 29.828 4.898 1 55.62 604 SER B O 1
ATOM 10630 N N . ASP B 1 605 ? 11.344 29.922 6.676 1 57.19 605 ASP B N 1
ATOM 10631 C CA . ASP B 1 605 ? 11.469 31.359 6.879 1 57.19 605 ASP B CA 1
ATOM 10632 C C . ASP B 1 605 ? 12.938 31.766 6.953 1 57.19 605 ASP B C 1
ATOM 10634 O O . ASP B 1 605 ? 13.328 32.812 6.422 1 57.19 605 ASP B O 1
ATOM 10638 N N . LEU B 1 606 ? 13.688 30.828 7.48 1 60.25 606 LEU B N 1
ATOM 10639 C CA . LEU B 1 606 ? 15.094 31.188 7.656 1 60.25 606 LEU B CA 1
ATOM 10640 C C . LEU B 1 606 ? 15.836 31.141 6.324 1 60.25 606 LEU B C 1
ATOM 10642 O O . LEU B 1 606 ? 16.688 32 6.059 1 60.25 606 LEU B O 1
ATOM 10646 N N . GLN B 1 607 ? 15.43 30.172 5.555 1 63.69 607 GLN B N 1
ATOM 10647 C CA . GLN B 1 607 ? 16.078 30.078 4.25 1 63.69 607 GLN B CA 1
ATOM 10648 C C . GLN B 1 607 ? 15.688 31.266 3.361 1 63.69 607 GLN B C 1
ATOM 10650 O O . GLN B 1 607 ? 16.516 31.781 2.613 1 63.69 607 GLN B O 1
ATOM 10655 N N . THR B 1 608 ? 14.5 31.625 3.562 1 63.19 608 THR B N 1
ATOM 10656 C CA . THR B 1 608 ? 14.047 32.781 2.783 1 63.19 608 THR B CA 1
ATOM 10657 C C . THR B 1 608 ? 14.758 34.062 3.24 1 63.19 608 THR B C 1
ATOM 10659 O O . THR B 1 608 ? 15.109 34.906 2.42 1 63.19 608 THR B O 1
ATOM 10662 N N . SER B 1 609 ? 14.953 34.156 4.504 1 64.62 609 SER B N 1
ATOM 10663 C CA . SER B 1 609 ? 15.641 35.312 5.023 1 64.62 609 SER B CA 1
ATOM 10664 C C . SER B 1 609 ? 17.094 35.344 4.57 1 64.62 609 SER B C 1
ATOM 10666 O O . SER B 1 609 ? 17.641 36.438 4.273 1 64.62 609 SER B O 1
ATOM 10668 N N . LEU B 1 610 ? 17.672 34.219 4.531 1 66.06 610 LEU B N 1
ATOM 10669 C CA . LEU B 1 610 ? 19.062 34.125 4.074 1 66.06 610 LEU B CA 1
ATOM 10670 C C . LEU B 1 610 ? 19.172 34.5 2.594 1 66.06 610 LEU B C 1
ATOM 10672 O O . LEU B 1 610 ? 20.094 35.219 2.189 1 66.06 610 LEU B O 1
ATOM 10676 N N . GLU B 1 611 ? 18.188 34.031 1.878 1 68.38 611 GLU B N 1
ATOM 10677 C CA . GLU B 1 611 ? 18.188 34.344 0.451 1 68.38 611 GLU B CA 1
ATOM 10678 C C . GLU B 1 611 ? 17.953 35.812 0.204 1 68.38 611 GLU B C 1
ATOM 10680 O O . GLU B 1 611 ? 18.547 36.406 -0.693 1 68.38 611 GLU B O 1
ATOM 10685 N N . LYS B 1 612 ? 17.094 36.344 0.981 1 66.19 612 LYS B N 1
ATOM 10686 C CA . LYS B 1 612 ? 16.812 37.75 0.846 1 66.19 612 LYS B CA 1
ATOM 10687 C C . LYS B 1 612 ? 18.062 38.594 1.159 1 66.19 612 LYS B C 1
ATOM 10689 O O . LYS B 1 612 ? 18.344 39.562 0.476 1 66.19 612 LYS B O 1
ATOM 10694 N N . LYS B 1 613 ? 18.719 38.125 2.117 1 66.44 613 LYS B N 1
ATOM 10695 C CA . LYS B 1 613 ? 19.891 38.875 2.502 1 66.44 613 LYS B CA 1
ATOM 10696 C C . LYS B 1 613 ? 21.016 38.719 1.479 1 66.44 613 LYS B C 1
ATOM 10698 O O . LYS B 1 613 ? 21.766 39.656 1.2 1 66.44 613 LYS B O 1
ATOM 10703 N N . ILE B 1 614 ? 21.062 37.531 0.938 1 67.25 614 ILE B N 1
ATOM 10704 C CA . ILE B 1 614 ? 22.047 37.281 -0.117 1 67.25 614 ILE B CA 1
ATOM 10705 C C . ILE B 1 614 ? 21.719 38.156 -1.329 1 67.25 614 ILE B C 1
ATOM 10707 O O . ILE B 1 614 ? 22.609 38.719 -1.966 1 67.25 614 ILE B O 1
ATOM 10711 N N . GLU B 1 615 ? 20.469 38.281 -1.578 1 64.69 615 GLU B N 1
ATOM 10712 C CA . GLU B 1 615 ? 20.031 39.125 -2.684 1 64.69 615 GLU B CA 1
ATOM 10713 C C . GLU B 1 615 ? 20.297 40.594 -2.391 1 64.69 615 GLU B C 1
ATOM 10715 O O . GLU B 1 615 ? 20.688 41.344 -3.283 1 64.69 615 GLU B O 1
ATOM 10720 N N . GLU B 1 616 ? 20.016 40.969 -1.143 1 62.34 616 GLU B N 1
ATOM 10721 C CA . GLU B 1 616 ? 20.25 42.344 -0.743 1 62.34 616 GLU B CA 1
ATOM 10722 C C . GLU B 1 616 ? 21.734 42.719 -0.834 1 62.34 616 GLU B C 1
ATOM 10724 O O . GLU B 1 616 ? 22.078 43.844 -1.18 1 62.34 616 GLU B O 1
ATOM 10729 N N . LEU B 1 617 ? 22.484 41.656 -0.522 1 58.41 617 LEU B N 1
ATOM 10730 C CA . LEU B 1 617 ? 23.922 41.938 -0.553 1 58.41 617 LEU B CA 1
ATOM 10731 C C . LEU B 1 617 ? 24.484 41.719 -1.954 1 58.41 617 LEU B C 1
ATOM 10733 O O . LEU B 1 617 ? 25.688 41.906 -2.18 1 58.41 617 LEU B O 1
ATOM 10737 N N . GLU B 1 618 ? 23.516 41.531 -3.023 1 51.47 618 GLU B N 1
ATOM 10738 C CA . GLU B 1 618 ? 23.828 41.406 -4.441 1 51.47 618 GLU B CA 1
ATOM 10739 C C . GLU B 1 618 ? 24.844 40.281 -4.672 1 51.47 618 GLU B C 1
ATOM 10741 O O . GLU B 1 618 ? 25.75 40.406 -5.496 1 51.47 618 GLU B O 1
ATOM 10746 N N . LEU B 1 619 ? 24.922 39.438 -3.787 1 57.88 619 LEU B N 1
ATOM 10747 C CA . LEU B 1 619 ? 25.859 38.344 -3.938 1 57.88 619 LEU B CA 1
ATOM 10748 C C . LEU B 1 619 ? 25.172 37.125 -4.551 1 57.88 619 LEU B C 1
ATOM 10750 O O . LEU B 1 619 ? 25.656 36 -4.418 1 57.88 619 LEU B O 1
ATOM 10754 N N . ASN B 1 620 ? 23.969 37.344 -5.156 1 52.56 620 ASN B N 1
ATOM 10755 C CA . ASN B 1 620 ? 23.156 36.219 -5.641 1 52.56 620 ASN B CA 1
ATOM 10756 C C . ASN B 1 620 ? 23.672 35.688 -6.973 1 52.56 620 ASN B C 1
ATOM 10758 O O . ASN B 1 620 ? 23.984 36.469 -7.879 1 52.56 620 ASN B O 1
ATOM 10762 N N . VAL B 1 621 ? 24.188 34.625 -7.016 1 50.44 621 VAL B N 1
ATOM 10763 C CA . VAL B 1 621 ? 24.312 33.969 -8.32 1 50.44 621 VAL B CA 1
ATOM 10764 C C . VAL B 1 621 ? 22.938 33.812 -8.969 1 50.44 621 VAL B C 1
ATOM 10766 O O . VAL B 1 621 ? 21.953 33.531 -8.281 1 50.44 621 VAL B O 1
ATOM 10769 N N . GLN B 1 622 ? 22.578 34.531 -10.016 1 41.88 622 GLN B N 1
ATOM 10770 C CA . GLN B 1 622 ? 21.344 34.281 -10.773 1 41.88 622 GLN B CA 1
ATOM 10771 C C . GLN B 1 622 ? 20.938 32.812 -10.688 1 41.88 622 GLN B C 1
ATOM 10773 O O . GLN B 1 622 ? 21.688 31.922 -11.094 1 41.88 622 GLN B O 1
ATOM 10778 N N . GLN B 1 623 ? 20.391 32.406 -9.672 1 42.94 623 GLN B N 1
ATOM 10779 C CA . GLN B 1 623 ? 19.828 31.094 -9.422 1 42.94 623 GLN B CA 1
ATOM 10780 C C . GLN B 1 623 ? 19.125 30.547 -10.672 1 42.94 623 GLN B C 1
ATOM 10782 O O . GLN B 1 623 ? 18.156 31.141 -11.148 1 42.94 623 GLN B O 1
ATOM 10787 N N . ASP B 1 624 ? 19.766 30.062 -11.609 1 40.69 624 ASP B N 1
ATOM 10788 C CA . ASP B 1 624 ? 18.969 29.234 -12.508 1 40.69 624 ASP B CA 1
ATOM 10789 C C . ASP B 1 624 ? 17.828 28.547 -11.75 1 40.69 624 ASP B C 1
ATOM 10791 O O . ASP B 1 624 ? 17.938 28.281 -10.555 1 40.69 624 ASP B O 1
ATOM 10795 N N . GLY B 1 625 ? 16.562 28.516 -12.211 1 40.06 625 GLY B N 1
ATOM 10796 C CA . GLY B 1 625 ? 15.234 27.953 -12.016 1 40.06 625 GLY B CA 1
ATOM 10797 C C . GLY B 1 625 ? 15.258 26.547 -11.438 1 40.06 625 GLY B C 1
ATOM 10798 O O . GLY B 1 625 ? 14.234 25.859 -11.406 1 40.06 625 GLY B O 1
ATOM 10799 N N . VAL B 1 626 ? 16.312 25.828 -11.359 1 40.47 626 VAL B N 1
ATOM 10800 C CA . VAL B 1 626 ? 16.297 24.359 -11.344 1 40.47 626 VAL B CA 1
ATOM 10801 C C . VAL B 1 626 ? 15.852 23.875 -9.969 1 40.47 626 VAL B C 1
ATOM 10803 O O . VAL B 1 626 ? 15.266 22.797 -9.852 1 40.47 626 VAL B O 1
ATOM 10806 N N . ASP B 1 627 ? 16.328 24.406 -8.867 1 45.34 627 ASP B N 1
ATOM 10807 C CA . ASP B 1 627 ? 16.062 23.625 -7.652 1 45.34 627 ASP B CA 1
ATOM 10808 C C . ASP B 1 627 ? 14.656 23.922 -7.113 1 45.34 627 ASP B C 1
ATOM 10810 O O . ASP B 1 627 ? 14.5 24.297 -5.953 1 45.34 627 ASP B O 1
ATOM 10814 N N . THR B 1 628 ? 13.812 24.234 -7.945 1 44.38 628 THR B N 1
ATOM 10815 C CA . THR B 1 628 ? 12.477 24.5 -7.426 1 44.38 628 THR B CA 1
ATOM 10816 C C . THR B 1 628 ? 11.859 23.234 -6.84 1 44.38 628 THR B C 1
ATOM 10818 O O . THR B 1 628 ? 12.242 22.125 -7.207 1 44.38 628 THR B O 1
ATOM 10821 N N . GLY B 1 629 ? 11.352 23.281 -5.688 1 48.91 629 GLY B N 1
ATOM 10822 C CA . GLY B 1 629 ? 10.562 22.266 -5.008 1 48.91 629 GLY B CA 1
ATOM 10823 C C . GLY B 1 629 ? 9.828 21.344 -5.965 1 48.91 629 GLY B C 1
ATOM 10824 O O . GLY B 1 629 ? 9.594 21.703 -7.121 1 48.91 629 GLY B O 1
ATOM 10825 N N . LEU B 1 630 ? 9.906 20.109 -5.621 1 51.44 630 LEU B N 1
ATOM 10826 C CA . LEU B 1 630 ? 9.258 19.078 -6.422 1 51.44 630 LEU B CA 1
ATOM 10827 C C . LEU B 1 630 ? 7.949 19.578 -7.016 1 51.44 630 LEU B C 1
ATOM 10829 O O . LEU B 1 630 ? 7.641 19.312 -8.18 1 51.44 630 LEU B O 1
ATOM 10833 N N . VAL B 1 631 ? 7.266 20.375 -6.277 1 53.09 631 VAL B N 1
ATOM 10834 C CA . VAL B 1 631 ? 5.961 20.844 -6.727 1 53.09 631 VAL B CA 1
ATOM 10835 C C . VAL B 1 631 ? 6.133 21.797 -7.906 1 53.09 631 VAL B C 1
ATOM 10837 O O . VAL B 1 631 ? 5.414 21.703 -8.906 1 53.09 631 VAL B O 1
ATOM 10840 N N . ASP B 1 632 ? 7.047 22.703 -7.723 1 53.19 632 ASP B N 1
ATOM 10841 C CA . ASP B 1 632 ? 7.242 23.703 -8.773 1 53.19 632 ASP B CA 1
ATOM 10842 C C . ASP B 1 632 ? 7.77 23.047 -10.055 1 53.19 632 ASP B C 1
ATOM 10844 O O . ASP B 1 632 ? 7.387 23.438 -11.156 1 53.19 632 ASP B O 1
ATOM 10848 N N . ALA B 1 633 ? 8.539 22.094 -9.82 1 50.72 633 ALA B N 1
ATOM 10849 C CA . ALA B 1 633 ? 9.109 21.391 -10.969 1 50.72 633 ALA B CA 1
ATOM 10850 C C . ALA B 1 633 ? 8.055 20.547 -11.68 1 50.72 633 ALA B C 1
ATOM 10852 O O . ALA B 1 633 ? 8.07 20.422 -12.906 1 50.72 633 ALA B O 1
ATOM 10853 N N . MET B 1 634 ? 7.207 20.031 -10.797 1 54 634 MET B N 1
ATOM 10854 C CA . MET B 1 634 ? 6.199 19.141 -11.375 1 54 634 MET B CA 1
ATOM 10855 C C . MET B 1 634 ? 5.062 19.953 -11.992 1 54 634 MET B C 1
ATOM 10857 O O . MET B 1 634 ? 4.414 19.5 -12.938 1 54 634 MET B O 1
ATOM 10861 N N . GLU B 1 635 ? 4.77 21.172 -11.406 1 55.03 635 GLU B N 1
ATOM 10862 C CA . GLU B 1 635 ? 3.656 21.984 -11.898 1 55.03 635 GLU B CA 1
ATOM 10863 C C . GLU B 1 635 ? 4.129 23 -12.93 1 55.03 635 GLU B C 1
ATOM 10865 O O . GLU B 1 635 ? 3.348 23.422 -13.789 1 55.03 635 GLU B O 1
ATOM 10870 N N . SER B 1 636 ? 5.348 23.672 -12.664 1 49.09 636 SER B N 1
ATOM 10871 C CA . SER B 1 636 ? 5.699 24.797 -13.516 1 49.09 636 SER B CA 1
ATOM 10872 C C . SER B 1 636 ? 5.863 24.359 -14.969 1 49.09 636 SER B C 1
ATOM 10874 O O . SER B 1 636 ? 6.523 23.359 -15.25 1 49.09 636 SER B O 1
ATOM 10876 N N . ILE B 1 637 ? 4.93 24.672 -15.641 1 43.41 637 ILE B N 1
ATOM 10877 C CA . ILE B 1 637 ? 5.113 24.672 -17.078 1 43.41 637 ILE B CA 1
ATOM 10878 C C . ILE B 1 637 ? 6.418 25.375 -17.438 1 43.41 637 ILE B C 1
ATOM 10880 O O . ILE B 1 637 ? 6.723 26.438 -16.891 1 43.41 637 ILE B O 1
ATOM 10884 N N . ASP B 1 638 ? 7.297 24.75 -18.062 1 40.44 638 ASP B N 1
ATOM 10885 C CA . ASP B 1 638 ? 8.594 25.156 -18.594 1 40.44 638 ASP B CA 1
ATOM 10886 C C . ASP B 1 638 ? 8.539 26.609 -19.109 1 40.44 638 ASP B C 1
ATOM 10888 O O . ASP B 1 638 ? 8.453 26.844 -20.312 1 40.44 638 ASP B O 1
ATOM 10892 N N . ASN B 1 639 ? 7.684 27.531 -18.656 1 33.31 639 ASN B N 1
ATOM 10893 C CA . ASN B 1 639 ? 8.102 28.734 -19.344 1 33.31 639 ASN B CA 1
ATOM 10894 C C . ASN B 1 639 ? 9.547 29.109 -19 1 33.31 639 ASN B C 1
ATOM 10896 O O . ASN B 1 639 ? 9.828 29.625 -17.922 1 33.31 639 ASN B O 1
ATOM 10900 N N . GLU B 1 640 ? 10.453 28.281 -19.203 1 37.06 640 GLU B N 1
ATOM 10901 C CA . GLU B 1 640 ? 11.844 28.719 -19.156 1 37.06 640 GLU B CA 1
ATOM 10902 C C . GLU B 1 640 ? 12.008 30.109 -19.766 1 37.06 640 GLU B C 1
ATOM 10904 O O . GLU B 1 640 ? 11.875 30.281 -20.984 1 37.06 640 GLU B O 1
ATOM 10909 N N . LEU B 1 641 ? 11.578 31.188 -19.125 1 31.12 641 LEU B N 1
ATOM 10910 C CA . LEU B 1 641 ? 12.141 32.438 -19.594 1 31.12 641 LEU B CA 1
ATOM 10911 C C . LEU B 1 641 ? 13.656 32.344 -19.75 1 31.12 641 LEU B C 1
ATOM 10913 O O . LEU B 1 641 ? 14.312 31.625 -18.984 1 31.12 641 LEU B O 1
ATOM 10917 N N . GLY B 1 642 ? 14.172 32.562 -20.938 1 31.7 642 GLY B N 1
ATOM 10918 C CA . GLY B 1 642 ? 15.523 32.781 -21.406 1 31.7 642 GLY B CA 1
ATOM 10919 C C . GLY B 1 642 ? 16.438 33.375 -20.344 1 31.7 642 GLY B C 1
ATOM 10920 O O . GLY B 1 642 ? 15.977 33.906 -19.344 1 31.7 642 GLY B O 1
ATOM 10921 N N . PRO B 1 643 ? 17.594 32.781 -20.219 1 34.03 643 PRO B N 1
ATOM 10922 C CA . PRO B 1 643 ? 18.641 33.406 -19.422 1 34.03 643 PRO B CA 1
ATOM 10923 C C . PRO B 1 643 ? 18.641 34.938 -19.516 1 34.03 643 PRO B C 1
ATOM 10925 O O . PRO B 1 643 ? 18.562 35.5 -20.625 1 34.03 643 PRO B O 1
ATOM 10928 N N . SER B 1 644 ? 17.859 35.656 -18.891 1 30.75 644 SER B N 1
ATOM 10929 C CA . SER B 1 644 ? 18.141 37.094 -18.953 1 30.75 644 SER B CA 1
ATOM 10930 C C . SER B 1 644 ? 19.625 37.375 -18.781 1 30.75 644 SER B C 1
ATOM 10932 O O . SER B 1 644 ? 20.234 36.938 -17.797 1 30.75 644 SER B O 1
ATOM 10934 N N . GLU B 1 645 ? 20.453 37.406 -19.875 1 32.31 645 GLU B N 1
ATOM 10935 C CA . GLU B 1 645 ? 21.812 37.844 -20.109 1 32.31 645 GLU B CA 1
ATOM 10936 C C . GLU B 1 645 ? 22.125 39.125 -19.375 1 32.31 645 GLU B C 1
ATOM 10938 O O . GLU B 1 645 ? 22.25 40.188 -19.984 1 32.31 645 GLU B O 1
ATOM 10943 N N . THR B 1 646 ? 21.406 39.625 -18.438 1 31.17 646 THR B N 1
ATOM 10944 C CA . THR B 1 646 ? 21.938 40.969 -18.172 1 31.17 646 THR B CA 1
ATOM 10945 C C . THR B 1 646 ? 23.406 40.906 -17.797 1 31.17 646 THR B C 1
ATOM 10947 O O . THR B 1 646 ? 23.797 40.094 -16.953 1 31.17 646 THR B O 1
ATOM 10950 N N . GLY B 1 647 ? 24.391 41.375 -18.562 1 31.69 647 GLY B N 1
ATOM 10951 C CA . GLY B 1 647 ? 25.797 41.688 -18.656 1 31.69 647 GLY B CA 1
ATOM 10952 C C . GLY B 1 647 ? 26.406 42.188 -17.359 1 31.69 647 GLY B C 1
ATOM 10953 O O . GLY B 1 647 ? 27.484 42.781 -17.344 1 31.69 647 GLY B O 1
ATOM 10954 N N . LYS B 1 648 ? 25.594 42.531 -16.359 1 38.09 648 LYS B N 1
ATOM 10955 C CA . LYS B 1 648 ? 26.375 43.25 -15.367 1 38.09 648 LYS B CA 1
ATOM 10956 C C . LYS B 1 648 ? 27.453 42.375 -14.75 1 38.09 648 LYS B C 1
ATOM 10958 O O . LYS B 1 648 ? 27.312 41.156 -14.711 1 38.09 648 LYS B O 1
ATOM 10963 N N . GLN B 1 649 ? 28.594 42.938 -14.422 1 35.91 649 GLN B N 1
ATOM 10964 C CA . GLN B 1 649 ? 29.797 42.469 -13.781 1 35.91 649 GLN B CA 1
ATOM 10965 C C . GLN B 1 649 ? 29.469 41.625 -12.547 1 35.91 649 GLN B C 1
ATOM 10967 O O . GLN B 1 649 ? 28.891 42.125 -11.586 1 35.91 649 GLN B O 1
ATOM 10972 N N . LYS B 1 650 ? 29.172 40.406 -12.703 1 45.53 650 LYS B N 1
ATOM 10973 C CA . LYS B 1 650 ? 28.844 39.469 -11.633 1 45.53 650 LYS B CA 1
ATOM 10974 C C . LYS B 1 650 ? 29.891 39.5 -10.531 1 45.53 650 LYS B C 1
ATOM 10976 O O . LYS B 1 650 ? 31.094 39.5 -10.812 1 45.53 650 LYS B O 1
ATOM 10981 N N . PRO B 1 651 ? 29.641 40 -9.422 1 46.66 651 PRO B N 1
ATOM 10982 C CA . PRO B 1 651 ? 30.656 40 -8.359 1 46.66 651 PRO B CA 1
ATOM 10983 C C . PRO B 1 651 ? 31.312 38.625 -8.195 1 46.66 651 PRO B C 1
ATOM 10985 O O . PRO B 1 651 ? 30.75 37.625 -8.602 1 46.66 651 PRO B O 1
ATOM 10988 N N . SER B 1 652 ? 32.625 38.531 -7.953 1 47.94 652 SER B N 1
ATOM 10989 C CA . SER B 1 652 ? 33.562 37.406 -7.836 1 47.94 652 SER B CA 1
ATOM 10990 C C . SER B 1 652 ? 33.031 36.344 -6.898 1 47.94 652 SER B C 1
ATOM 10992 O O . SER B 1 652 ? 33.312 35.156 -7.102 1 47.94 652 SER B O 1
ATOM 10994 N N . LEU B 1 653 ? 32.375 36.719 -5.73 1 49.16 653 LEU B N 1
ATOM 10995 C CA . LEU B 1 653 ? 32 35.719 -4.738 1 49.16 653 LEU B CA 1
ATOM 10996 C C . LEU B 1 653 ? 30.5 35.531 -4.684 1 49.16 653 LEU B C 1
ATOM 10998 O O . LEU B 1 653 ? 29.75 36.5 -4.52 1 49.16 653 LEU B O 1
ATOM 11002 N N . MET B 1 654 ? 30.031 34.594 -5.262 1 56.03 654 MET B N 1
ATOM 11003 C CA . MET B 1 654 ? 28.578 34.375 -5.254 1 56.03 654 MET B CA 1
ATOM 11004 C C . MET B 1 654 ? 28.219 33.219 -4.34 1 56.03 654 MET B C 1
ATOM 11006 O O . MET B 1 654 ? 29.016 32.312 -4.141 1 56.03 654 MET B O 1
ATOM 11010 N N . PHE B 1 655 ? 27.281 33.406 -3.363 1 55.97 655 PHE B N 1
ATOM 11011 C CA . PHE B 1 655 ? 26.828 32.375 -2.424 1 55.97 655 PHE B CA 1
ATOM 11012 C C . PHE B 1 655 ? 25.625 31.609 -2.98 1 55.97 655 PHE B C 1
ATOM 11014 O O . PHE B 1 655 ? 24.734 32.219 -3.598 1 55.97 655 PHE B O 1
ATOM 11021 N N . LYS B 1 656 ? 25.734 30.375 -3.164 1 59 656 LYS B N 1
ATOM 11022 C CA . LYS B 1 656 ? 24.594 29.547 -3.525 1 59 656 LYS B CA 1
ATOM 11023 C C . LYS B 1 656 ? 24.188 28.641 -2.365 1 59 656 LYS B C 1
ATOM 11025 O O . LYS B 1 656 ? 25.031 28.078 -1.677 1 59 656 LYS B O 1
ATOM 11030 N N . ILE B 1 657 ? 22.953 28.859 -1.891 1 56.31 657 ILE B N 1
ATOM 11031 C CA . ILE B 1 657 ? 22.438 28 -0.822 1 56.31 657 ILE B CA 1
ATOM 11032 C C . ILE B 1 657 ? 22.328 26.562 -1.325 1 56.31 657 ILE B C 1
ATOM 11034 O O . ILE B 1 657 ? 21.672 26.312 -2.338 1 56.31 657 ILE B O 1
ATOM 11038 N N . ALA B 1 658 ? 23.344 25.812 -0.948 1 53.62 658 ALA B N 1
ATOM 11039 C CA . ALA B 1 658 ? 23.266 24.406 -1.331 1 53.62 658 ALA B CA 1
ATOM 11040 C C . ALA B 1 658 ? 22.125 23.703 -0.598 1 53.62 658 ALA B C 1
ATOM 11042 O O . ALA B 1 658 ? 21.984 23.828 0.619 1 53.62 658 ALA B O 1
ATOM 11043 N N . SER B 1 659 ? 21.062 23.5 -1.077 1 49.84 659 SER B N 1
ATOM 11044 C CA . SER B 1 659 ? 19.938 22.766 -0.495 1 49.84 659 SER B CA 1
ATOM 11045 C C . SER B 1 659 ? 20.406 21.438 0.112 1 49.84 659 SER B C 1
ATOM 11047 O O . SER B 1 659 ? 19.969 20.375 -0.311 1 49.84 659 SER B O 1
ATOM 11049 N N . ARG B 1 660 ? 21.75 21.203 0.533 1 46.47 660 ARG B N 1
ATOM 11050 C CA . ARG B 1 660 ? 22.219 19.891 0.943 1 46.47 660 ARG B CA 1
ATOM 11051 C C . ARG B 1 660 ? 21.641 19.5 2.291 1 46.47 660 ARG B C 1
ATOM 11053 O O . ARG B 1 660 ? 21.719 18.328 2.691 1 46.47 660 ARG B O 1
ATOM 11060 N N . ARG B 1 661 ? 21.391 20.453 3.172 1 48.31 661 ARG B N 1
ATOM 11061 C CA . ARG B 1 661 ? 21.062 20.062 4.535 1 48.31 661 ARG B CA 1
ATOM 11062 C C . ARG B 1 661 ? 20.016 18.953 4.547 1 48.31 661 ARG B C 1
ATOM 11064 O O . ARG B 1 661 ? 20.031 18.078 5.418 1 48.31 661 ARG B O 1
ATOM 11071 N N . SER B 1 662 ? 19.266 18.984 3.504 1 51.66 662 SER B N 1
ATOM 11072 C CA . SER B 1 662 ? 18.094 18.109 3.561 1 51.66 662 SER B CA 1
ATOM 11073 C C . SER B 1 662 ? 18.469 16.672 3.232 1 51.66 662 SER B C 1
ATOM 11075 O O . SER B 1 662 ? 17.578 15.812 3.096 1 51.66 662 SER B O 1
ATOM 11077 N N . ARG B 1 663 ? 19.922 16.688 3.326 1 55.31 663 ARG B N 1
ATOM 11078 C CA . ARG B 1 663 ? 20.344 15.352 2.91 1 55.31 663 ARG B CA 1
ATOM 11079 C C . ARG B 1 663 ? 20.531 14.438 4.117 1 55.31 663 ARG B C 1
ATOM 11081 O O . ARG B 1 663 ? 20.719 13.227 3.961 1 55.31 663 ARG B O 1
ATOM 11088 N N . THR B 1 664 ? 20.516 15.023 5.344 1 60.22 664 THR B N 1
ATOM 11089 C CA . THR B 1 664 ? 20.641 14.109 6.473 1 60.22 664 THR B CA 1
ATOM 11090 C C . THR B 1 664 ? 19.266 13.68 6.969 1 60.22 664 THR B C 1
ATOM 11092 O O . THR B 1 664 ? 18.266 14.383 6.746 1 60.22 664 THR B O 1
ATOM 11095 N N . VAL B 1 665 ? 19.297 12.602 7.512 1 64.62 665 VAL B N 1
ATOM 11096 C CA . VAL B 1 665 ? 18.047 12.047 8.047 1 64.62 665 VAL B CA 1
ATOM 11097 C C . VAL B 1 665 ? 17.453 13.016 9.07 1 64.62 665 VAL B C 1
ATOM 11099 O O . VAL B 1 665 ? 16.25 13.297 9.039 1 64.62 665 VAL B O 1
ATOM 11102 N N . ASP B 1 666 ? 18.328 13.609 9.875 1 65.12 666 ASP B N 1
ATOM 11103 C CA . ASP B 1 666 ? 17.844 14.484 10.938 1 65.12 666 ASP B CA 1
ATOM 11104 C C . ASP B 1 666 ? 17.328 15.805 10.375 1 65.12 666 ASP B C 1
ATOM 11106 O O . ASP B 1 666 ? 16.328 16.344 10.859 1 65.12 666 ASP B O 1
ATOM 11110 N N . GLY B 1 667 ? 18.062 16.297 9.422 1 65.62 667 GLY B N 1
ATOM 11111 C CA . GLY B 1 667 ? 17.594 17.516 8.781 1 65.62 667 GLY B CA 1
ATOM 11112 C C . GLY B 1 667 ? 16.234 17.344 8.109 1 65.62 667 GLY B C 1
ATOM 11113 O O . GLY B 1 667 ? 15.375 18.234 8.219 1 65.62 667 GLY B O 1
ATOM 11114 N N . LEU B 1 668 ? 16.078 16.266 7.617 1 64.12 668 LEU B N 1
ATOM 11115 C CA . LEU B 1 668 ? 14.805 15.977 6.957 1 64.12 668 LEU B CA 1
ATOM 11116 C C . LEU B 1 668 ? 13.68 15.82 7.977 1 64.12 668 LEU B C 1
ATOM 11118 O O . LEU B 1 668 ? 12.578 16.328 7.777 1 64.12 668 LEU B O 1
ATOM 11122 N N . LEU B 1 669 ? 14.047 15.164 9 1 65.06 669 LEU B N 1
ATOM 11123 C CA . LEU B 1 669 ? 13.047 14.922 10.039 1 65.06 669 LEU B CA 1
ATOM 11124 C C . LEU B 1 669 ? 12.617 16.234 10.688 1 65.06 669 LEU B C 1
ATOM 11126 O O . LEU B 1 669 ? 11.438 16.422 10.984 1 65.06 669 LEU B O 1
ATOM 11130 N N . GLN B 1 670 ? 13.539 17.094 10.938 1 67.25 670 GLN B N 1
ATOM 11131 C CA . GLN B 1 670 ? 13.227 18.391 11.531 1 67.25 670 GLN B CA 1
ATOM 11132 C C . GLN B 1 670 ? 12.375 19.234 10.594 1 67.25 670 GLN B C 1
ATOM 11134 O O . GLN B 1 670 ? 11.453 19.938 11.039 1 67.25 670 GLN B O 1
ATOM 11139 N N . ARG B 1 671 ? 12.648 19.094 9.445 1 66.88 671 ARG B N 1
ATOM 11140 C CA . ARG B 1 671 ? 11.891 19.828 8.445 1 66.88 671 ARG B CA 1
ATOM 11141 C C . ARG B 1 671 ? 10.461 19.312 8.336 1 66.88 671 ARG B C 1
ATOM 11143 O O . ARG B 1 671 ? 9.531 20.078 8.133 1 66.88 671 ARG B O 1
ATOM 11150 N N . MET B 1 672 ? 10.359 18.109 8.516 1 62.78 672 MET B N 1
ATOM 11151 C CA . MET B 1 672 ? 9.055 17.453 8.406 1 62.78 672 MET B CA 1
ATOM 11152 C C . MET B 1 672 ? 8.086 17.984 9.461 1 62.78 672 MET B C 1
ATOM 11154 O O . MET B 1 672 ? 6.891 18.109 9.195 1 62.78 672 MET B O 1
ATOM 11158 N N . PHE B 1 673 ? 8.703 18.5 10.562 1 61.56 673 PHE B N 1
ATOM 11159 C CA . PHE B 1 673 ? 7.797 18.844 11.648 1 61.56 673 PHE B CA 1
ATOM 11160 C C . PHE B 1 673 ? 7.992 20.297 12.07 1 61.56 673 PHE B C 1
ATOM 11162 O O . PHE B 1 673 ? 7.645 20.688 13.188 1 61.56 673 PHE B O 1
ATOM 11169 N N . GLU B 1 674 ? 8.664 21.016 11.297 1 63.12 674 GLU B N 1
ATOM 11170 C CA . GLU B 1 674 ? 8.969 22.406 11.641 1 63.12 674 GLU B CA 1
ATOM 11171 C C . GLU B 1 674 ? 7.691 23.219 11.812 1 63.12 674 GLU B C 1
ATOM 11173 O O . GLU B 1 674 ? 7.598 24.047 12.711 1 63.12 674 GLU B O 1
ATOM 11178 N N . THR B 1 675 ? 6.738 22.938 10.977 1 57.28 675 THR B N 1
ATOM 11179 C CA . THR B 1 675 ? 5.512 23.734 11.016 1 57.28 675 THR B CA 1
ATOM 11180 C C . THR B 1 675 ? 4.668 23.359 12.234 1 57.28 675 THR B C 1
ATOM 11182 O O . THR B 1 675 ? 3.912 24.188 12.75 1 57.28 675 THR B O 1
ATOM 11185 N N . ASP B 1 676 ? 4.883 22.234 12.602 1 57.41 676 ASP B N 1
ATOM 11186 C CA . ASP B 1 676 ? 4.074 21.766 13.727 1 57.41 676 ASP B CA 1
ATOM 11187 C C . ASP B 1 676 ? 4.68 22.203 15.055 1 57.41 676 ASP B C 1
ATOM 11189 O O . ASP B 1 676 ? 3.982 22.266 16.078 1 57.41 676 ASP B O 1
ATOM 11193 N N . LEU B 1 677 ? 5.973 22.531 15.102 1 55.84 677 LEU B N 1
ATOM 11194 C CA . LEU B 1 677 ? 6.652 22.938 16.328 1 55.84 677 LEU B CA 1
ATOM 11195 C C . LEU B 1 677 ? 6.469 24.422 16.594 1 55.84 677 LEU B C 1
ATOM 11197 O O . LEU B 1 677 ? 6.879 25.25 15.773 1 55.84 677 LEU B O 1
ATOM 11201 N N . ARG B 1 678 ? 5.172 24.906 17.016 1 52.81 678 ARG B N 1
ATOM 11202 C CA . ARG B 1 678 ? 4.75 26.266 17.359 1 52.81 678 ARG B CA 1
ATOM 11203 C C . ARG B 1 678 ? 5.84 27 18.109 1 52.81 678 ARG B C 1
ATOM 11205 O O . ARG B 1 678 ? 6.59 26.391 18.891 1 52.81 678 ARG B O 1
ATOM 11212 N N . HIS B 1 679 ? 6.074 28.125 17.703 1 48.59 679 HIS B N 1
ATOM 11213 C CA . HIS B 1 679 ? 6.895 29.125 18.359 1 48.59 679 HIS B CA 1
ATOM 11214 C C . HIS B 1 679 ? 6.594 29.203 19.844 1 48.59 679 HIS B C 1
ATOM 11216 O O . HIS B 1 679 ? 7.414 29.703 20.625 1 48.59 679 HIS B O 1
ATOM 11222 N N . GLU B 1 680 ? 5.395 28.953 20.172 1 44.53 680 GLU B N 1
ATOM 11223 C CA . GLU B 1 680 ? 5.008 29.188 21.562 1 44.53 680 GLU B CA 1
ATOM 11224 C C . GLU B 1 680 ? 5.789 28.297 22.516 1 44.53 680 GLU B C 1
ATOM 11226 O O . GLU B 1 680 ? 5.738 28.484 23.734 1 44.53 680 GLU B O 1
ATOM 11231 N N . ASP B 1 681 ? 6.273 27.297 22.062 1 47.56 681 ASP B N 1
ATOM 11232 C CA . ASP B 1 681 ? 7.02 26.438 22.984 1 47.56 681 ASP B CA 1
ATOM 11233 C C . ASP B 1 681 ? 8.25 27.156 23.531 1 47.56 681 ASP B C 1
ATOM 11235 O O . ASP B 1 681 ? 9.047 26.562 24.266 1 47.56 681 ASP B O 1
ATOM 11239 N N . PHE B 1 682 ? 8.469 28.297 23.016 1 43.75 682 PHE B N 1
ATOM 11240 C CA . PHE B 1 682 ? 9.586 29.125 23.469 1 43.75 682 PHE B CA 1
ATOM 11241 C C . PHE B 1 682 ? 9.383 29.562 24.922 1 43.75 682 PHE B C 1
ATOM 11243 O O . PHE B 1 682 ? 10.352 29.844 25.625 1 43.75 682 PHE B O 1
ATOM 11250 N N . ASN B 1 683 ? 8.172 30.016 25.219 1 40.84 683 ASN B N 1
ATOM 11251 C CA . ASN B 1 683 ? 8.07 30.75 26.469 1 40.84 683 ASN B CA 1
ATOM 11252 C C . ASN B 1 683 ? 8.266 29.828 27.672 1 40.84 683 ASN B C 1
ATOM 11254 O O . ASN B 1 683 ? 8.219 30.281 28.812 1 40.84 683 ASN B O 1
ATOM 11258 N N . GLU B 1 684 ? 7.895 28.531 27.672 1 41.84 684 GLU B N 1
ATOM 11259 C CA . GLU B 1 684 ? 7.883 27.938 29.016 1 41.84 684 GLU B CA 1
ATOM 11260 C C . GLU B 1 684 ? 9.297 27.609 29.484 1 41.84 684 GLU B C 1
ATOM 11262 O O . GLU B 1 684 ? 10.008 26.844 28.828 1 41.84 684 GLU B O 1
ATOM 11267 N N . GLU B 1 685 ? 10 28.484 30.156 1 40.91 685 GLU B N 1
ATOM 11268 C CA . GLU B 1 685 ? 11.164 28.375 31.031 1 40.91 685 GLU B CA 1
ATOM 11269 C C . GLU B 1 685 ? 11.195 27.016 31.734 1 40.91 685 GLU B C 1
ATOM 11271 O O . GLU B 1 685 ? 11.914 26.844 32.719 1 40.91 685 GLU B O 1
ATOM 11276 N N . GLU B 1 686 ? 10.141 26.172 31.703 1 42.28 686 GLU B N 1
ATOM 11277 C CA . GLU B 1 686 ? 10.281 25.078 32.656 1 42.28 686 GLU B CA 1
ATOM 11278 C C . GLU B 1 686 ? 11.516 24.234 32.375 1 42.28 686 GLU B C 1
ATOM 11280 O O . GLU B 1 686 ? 11.789 23.922 31.203 1 42.28 686 GLU B O 1
ATOM 11285 N N . GLU B 1 687 ? 12.562 24.25 33.219 1 40.56 687 GLU B N 1
ATOM 11286 C CA . GLU B 1 687 ? 13.727 23.391 33.344 1 40.56 687 GLU B CA 1
ATOM 11287 C C . GLU B 1 687 ? 13.445 21.984 32.781 1 40.56 687 GLU B C 1
ATOM 11289 O O . GLU B 1 687 ? 12.508 21.328 33.219 1 40.56 687 GLU B O 1
ATOM 11294 N N . PRO B 1 688 ? 13.562 21.781 31.547 1 40.06 688 PRO B N 1
ATOM 11295 C CA . PRO B 1 688 ? 13.43 20.344 31.297 1 40.06 688 PRO B CA 1
ATOM 11296 C C . PRO B 1 688 ? 14.086 19.484 32.375 1 40.06 688 PRO B C 1
ATOM 11298 O O . PRO B 1 688 ? 15.281 19.625 32.625 1 40.06 688 PRO B O 1
ATOM 11301 N N . GLU B 1 689 ? 13.562 19.344 33.562 1 36.25 689 GLU B N 1
ATOM 11302 C CA . GLU B 1 689 ? 14.273 18.484 34.5 1 36.25 689 GLU B CA 1
ATOM 11303 C C . GLU B 1 689 ? 15.141 17.469 33.75 1 36.25 689 GLU B C 1
ATOM 11305 O O . GLU B 1 689 ? 16.344 17.375 34 1 36.25 689 GLU B O 1
ATOM 11310 N N . ASN B 1 690 ? 14.664 16.094 33.781 1 33.91 690 ASN B N 1
ATOM 11311 C CA . ASN B 1 690 ? 15.375 14.844 33.5 1 33.91 690 ASN B CA 1
ATOM 11312 C C . ASN B 1 690 ? 15.664 14.656 32.031 1 33.91 690 ASN B C 1
ATOM 11314 O O . ASN B 1 690 ? 15.234 13.664 31.438 1 33.91 690 ASN B O 1
ATOM 11318 N N . ILE B 1 691 ? 15.625 15.641 31.234 1 35.81 691 ILE B N 1
ATOM 11319 C CA . ILE B 1 691 ? 16.016 15.172 29.906 1 35.81 691 ILE B CA 1
ATOM 11320 C C . ILE B 1 691 ? 17.5 14.828 29.891 1 35.81 691 ILE B C 1
ATOM 11322 O O . ILE B 1 691 ? 18.344 15.719 29.828 1 35.81 691 ILE B O 1
ATOM 11326 N N . ASN B 1 692 ? 18.078 13.992 30.781 1 30.72 692 ASN B N 1
ATOM 11327 C CA . ASN B 1 692 ? 19.375 13.328 30.672 1 30.72 692 ASN B CA 1
ATOM 11328 C C . ASN B 1 692 ? 19.641 12.859 29.25 1 30.72 692 ASN B C 1
ATOM 11330 O O . ASN B 1 692 ? 19.188 11.781 28.844 1 30.72 692 ASN B O 1
ATOM 11334 N N . PHE B 1 693 ? 19.531 13.695 28.266 1 31.88 693 PHE B N 1
ATOM 11335 C CA . PHE B 1 693 ? 20.203 13.164 27.094 1 31.88 693 PHE B CA 1
ATOM 11336 C C . PHE B 1 693 ? 21.688 12.961 27.359 1 31.88 693 PHE B C 1
ATOM 11338 O O . PHE B 1 693 ? 22.359 13.867 27.828 1 31.88 693 PHE B O 1
ATOM 11345 N N . SER B 1 694 ? 22.141 11.852 27.875 1 29.19 694 SER B N 1
ATOM 11346 C CA . SER B 1 694 ? 23.562 11.508 28 1 29.19 694 SER B CA 1
ATOM 11347 C C . SER B 1 694 ? 24.328 11.891 26.75 1 29.19 694 SER B C 1
ATOM 11349 O O . SER B 1 694 ? 24.094 11.336 25.672 1 29.19 694 SER B O 1
ATOM 11351 N N . ASN B 1 695 ? 24.484 13.156 26.531 1 28.28 695 ASN B N 1
ATOM 11352 C CA . ASN B 1 695 ? 25.438 13.578 25.5 1 28.28 695 ASN B CA 1
ATOM 11353 C C . ASN B 1 695 ? 26.844 13.016 25.766 1 28.28 695 ASN B C 1
ATOM 11355 O O . ASN B 1 695 ? 27.5 13.438 26.719 1 28.28 695 ASN B O 1
ATOM 11359 N N . PRO B 1 696 ? 27.219 11.797 25.516 1 28.44 696 PRO B N 1
ATOM 11360 C CA . PRO B 1 696 ? 28.562 11.305 25.828 1 28.44 696 PRO B CA 1
ATOM 11361 C C . PRO B 1 696 ? 29.656 12.125 25.141 1 28.44 696 PRO B C 1
ATOM 11363 O O . PRO B 1 696 ? 30.844 11.82 25.297 1 28.44 696 PRO B O 1
ATOM 11366 N N . VAL B 1 697 ? 29.453 12.883 24.062 1 27.27 697 VAL B N 1
ATOM 11367 C CA . VAL B 1 697 ? 30.703 13.047 23.328 1 27.27 697 VAL B CA 1
ATOM 11368 C C . VAL B 1 697 ? 31.656 13.945 24.125 1 27.27 697 VAL B C 1
ATOM 11370 O O . VAL B 1 697 ? 32.812 13.594 24.359 1 27.27 697 VAL B O 1
ATOM 11373 N N . PHE B 1 698 ? 31.766 15.391 23.938 1 25.67 698 PHE B N 1
ATOM 11374 C CA . PHE B 1 698 ? 33 16.156 23.812 1 25.67 698 PHE B CA 1
ATOM 11375 C C . PHE B 1 698 ? 33.469 16.688 25.156 1 25.67 698 PHE B C 1
ATOM 11377 O O . PHE B 1 698 ? 33.219 17.859 25.5 1 25.67 698 PHE B O 1
ATOM 11384 N N . ASP B 1 699 ? 33.25 16.125 26.312 1 22.86 699 ASP B N 1
ATOM 11385 C CA . ASP B 1 699 ? 33.938 16.875 27.344 1 22.86 699 ASP B CA 1
ATOM 11386 C C . ASP B 1 699 ? 35.438 16.984 27.016 1 22.86 699 ASP B C 1
ATOM 11388 O O . ASP B 1 699 ? 36.156 17.766 27.656 1 22.86 699 ASP B O 1
ATOM 11392 N N . SER B 1 700 ? 36.156 15.953 26.531 1 22.88 700 SER B N 1
ATOM 11393 C CA . SER B 1 700 ? 37.594 15.969 26.828 1 22.88 700 SER B CA 1
ATOM 11394 C C . SER B 1 700 ? 38.312 17.031 26 1 22.88 700 SER B C 1
ATOM 11396 O O . SER B 1 700 ? 39.531 17.203 26.125 1 22.88 700 SER B O 1
ATOM 11398 N N . VAL B 1 701 ? 37.844 18.031 25.109 1 21.66 701 VAL B N 1
ATOM 11399 C CA . VAL B 1 701 ? 39 18.891 24.953 1 21.66 701 VAL B CA 1
ATOM 11400 C C . VAL B 1 701 ? 39.094 19.828 26.156 1 21.66 701 VAL B C 1
ATOM 11402 O O . VAL B 1 701 ? 38.094 20.406 26.594 1 21.66 701 VAL B O 1
#

Secondary structure (DSSP, 8-state):
-HHHHHHHHHHHHHGGGTSSS-SS---HHHHHHHHHHHHHHHHHHHHHHHHHS-HHHHHH-HHHHHHHHHHHHHHHHHHHHHHHHHHT-----GGGGGTHHHHHHSTT-HHHHHHHHHHHHHHHHHHHHHHHHHHHHHHHHHHHHHHHTTS--B-TTS-BSS-SHHHHHHHHHHHHTTTTTTTTTHHHHHH-GGGHHHHHHHIIIIIIIIHHHHHHHHHHHHHHHHHHHHHHHHHHHHHHHHHHHHHH-EE-STTPPEEEEHHHHHHHHHHH-TT--HHHHHHHHHHH-TT--SEE-HHHHHTHHHHHHSEEEEEE-PPPHHHHH-HHHHTSHHHHHHHHHHHSHHHHHHHHHHHHHHHHHHHS-TTSHHHHHHHHHHHHHHHHHHHHHHHHS-HHHHT-TT-HHHHHHHHHHHHHHHHHHHHHHHHHT-S---HHHHHHHHHHHHHGGGHHHHH-HHHHHHHHHHHHHHHHHHHHHHHHHHHHHHHHHHHHHHHTTTS----TT---GGGGGTT-GGGTT-HHHHTT-TT--SSSHHHHHHHHHHHHH-TTHHHHHHHHHHHS-TTHHHHHHHHIIIIIIIIIHHHHHHHHHHHHHHHH----HHHHHHHHHHHHTT-B----GGG--HHHHHHS---------------SEEEEEETTGGGSHHHHHHHHTTTTS-GGGGS------S------STT--/-HHHHHHHHHHHHHGGGTSSS-SS---HHHHHHHHHHHHHHHHHHHHHHHHHS-HHHHHH-HHHHHHHHHHHHHHHHHHHHHHHHHHT-----GGGGGTHHHHHHSTT-HHHHHHHHHHHHHHHHHHHHHHHHHHHHHHHHHHHHHHHTTS--B-TTS-BSS-SHHHHHHHHHHHHTTTTTTTTTHHHHHH-GGGHHHHHHHIIIIIIIIHHHHHHHHHHHHHHHHHHHHHHHHHHHHHHHHHHHHHH-EE-STTPPEEEEHHHHHHHHHHH-TT--HHHHHHHHHHH-TT--SEE-HHHHHTHHHHHHSEEEEEE-PPPHHHHH-HHHHTSHHHHHHHHHHHSHHHHHHHHHHHHHHHHHHHS-TTSHHHHHHHHHHHHHHHHHHHHHHHHS-HHHHT-TT-HHHHHHHHHHHHHHHHHHHHHHHHHT-S---HHHHHHHHHHHHHGGGHHHHHSHHHHHHHHHHHHHHHHHHHHHHHHHHHHHHHHHHHHHHHTTTS----TT---GGGGGTT-GGGTT-HHHHTT-TT--SSSHHHHHHHHHHHHH-TTHHHHHHHHHHHS-TTHHHHHHHHIIIIIIIIIHHHHHHHHHHHHHHHH----HHHHHHHHHHHHTT-B----GGG--HHHHHHS---------------SEEEEEETTGGGSHHHHHHHHTTTTS-GGGGS------S------STT--

Foldseek 3Di:
DVVVLVVLLVVLLCLQCADFLHVNDDDPVVSLVSNVVSLVVLVVVLVVVCVQDDVVVQVPDVLSVLSVVLSVVQVVLSVVQVVQVVVPHDHDRPSLLCSLVNVQSDPVNPVLVLVVVLLVQLVVLLVVLVVVLLVVLLVLLVVCCVVQQPPQFAAPLGHGQSNDSVVSSVVLVLVLLVQCPPRNCVRVCVVDVVSVVSVVVSCVVNNPPSLVVLLVSQLVSSLVVLLVVLLVVLVVLLVVQLVVQVVQWDADDDPRATWHALVSVVVVVCVVPVPDDPVRSVLLVCLQCVVPPRIHHSVSSSCSVVVVLFDKDKDFPDDAPCCVVPVCVCPDPVNVVLLVVLPDVVVLVVVLVLLVVLVVLLVDDCVDVVSVVVVVVSLVVLVVNLVSVCSNDRVCVQVPVLCVLSVVLVVLSVVLVVLSVVQVVCVVVPDDSPVVSVVVNSVSSVVNSCNSLVSQLLSVQVVVLVLLCVVVLVSLVSVVVSVLSSLLSVQCVQFAPLFAADDPPDPDPCNQQRVHPLSPSAPCSVVNVRLCGSSGSVSSSVVLVVVLVSHCLVSVQVSRCSSPNPCSVVSSVVSCCPCNSRSVSSVVSVVVLSLVLLQVDDPDPSNVSSVVSLVVVVLADPPDPRPPGSNCSNPPDPPVPPPPPPPDDRDSIHIDRSPCSSNDPSSSSCSSCVVVNDPVVPPDPPDPPPPPPVPSDDPPD/DVVVLVVLLVVLLCLQCADFLHVNDDDPVVSLVSNVVSLVVLVVVLVVVCVQDDVVVQVPDVLSVLSVVLSVVQVVLSVVQVVQVVVPHDHDRPSLLCSLVNVQSDPVNPVLVLVVVLLVQLVVLLVVLVVVLLVLLLVLLVVCCVPQQPPQFAAPLGHGQSNDSVVSSVVLVLVLLVQCPPRNCVRVCVVDVVSVVSVVVSCVVNNPPSLVVLLVSQLVSSLVVLLVVLLLVLVVLLVVQLVVQVVQFDADDDPRATWHALVSVVVVVCVVPVPDDPVRSVLLVCLQCVVPPRIHHSVSSSCSVVSVLFDKDKDFPDDAVCCVVPVCVCPDPVNVVLLVVLPDVVVLVVVLVLLVVLVVLLPDDCVDPVSVVVVVVSLVVLVVNLVSVCSNDRVCVQVPVLCVLSVVLVVLSVVLVVLSVVQVVCVVVPDDSPPVSVVVNSVSSVVNSCNSLVSQLLSVQVVVLVLLCVVVLVSLVSVVVSVLSSLLSVQCVQFAPLFAADDPPDPDPCLQQRVHPLSPSAPCSVVNVRLCGSSGSVSSSVVLVVVLVSHCLVSVQVSSCSSPNPCSVVSSVVSCCPVNSRSVSSVVSVVVLLLVLLQPDDPDPSNVSSVVSLVVVVLADPPDPRPPGSNCSNPPDPPVDPPPPPPDDNDRIHIDRSPCSSNDPSSSSCSSCVVVNDPVVPPDPPPPPPPPPVPSDDPPD